Protein AF-A0A8S9TEP9-F1 (afdb_monomer)

Sequence (845 aa):
MTYCINPRCRNPYNPDGRLFCCTCGSELLLEGRYRVVEVLEKRPYTAVYEVLEKGRIKILKVLEQPQNKLVELFEKEAKVLQSINYPGIPKGYSYFLFKGKDSSSLYPCFVMEKIEGLNLQDYLKQRESRPIQEELAVEWLFKLANIVDIVHEKRLFHRDIKPSNIMLRSDGELVLIDFGAVREMTDTYSEALAKEEVTTISSQGYTAPEQCQGQAVPQSDFFALGRTFVYLLTGKEPYELPPDPKDRERKIWRNEIQISENLGNFIDNLMDPLPKKRPQNTKILLHQLVELQKSYGLQLEERGEINIGYRTTENLKNILSEPTCVQSTYYDNNGHDTASAEKPEAYRSLDVNLIDTLVNSHLKENGHERAYKAQKRIPIKKLLAGAAVFATVLVGGLVLSFVHRVDGCSKSTFSKFATDDNISCGEQIIITQSINEEKEEGVKAFAAGRYETAIGLLEKSWKKNSDPETLIYLNNARIFQQVPKSYTFAVVVPMTNNNDSINVSKEMLRGVAQAQDEFNKNPKTNYKIKILIATDNNNSYQAKKIAEALVKKQDVLGVVGHFTSDTTISAVGIYQQHKLPLISSTATSKDLSTVCRQSYCYFRRIAYSDRDIAQNLASYMLTNAKKRKAAVFFNETSNYSFSMRDTLERSFTAGGGTVVKEFDLSAPNFNPSQAISEVRATNADVIVLLPNNDGLISETVFRLIRANRLRYPIVGGDSLFMPNILEGVGNNAEGMVVGIPWHHLSSPNRQYTQATIKLWGEPVNWRTALSYDATRVFVAATEKLSFVSRENLEQTMAEPNFTVKGATGDISFLYNGDRKQLNIQQLVTVKAHPSTGQLQFVPLK

Nearest PDB structures (foldseek):
  2buj-assembly1_A  TM=7.684E-01  e=4.573E-14  Homo sapiens
  4u45-assembly2_A  TM=7.791E-01  e=3.634E-13  Homo sapiens
  5ax9-assembly3_C  TM=7.343E-01  e=3.373E-12  Homo sapiens
  4zk5-assembly1_A  TM=7.569E-01  e=6.968E-12  Homo sapiens
  2x7f-assembly2_B  TM=6.854E-01  e=8.326E-13  Homo sapiens

InterPro domains:
  IPR000719 Protein kinase domain [PF00069] (45-289)
  IPR000719 Protein kinase domain [PS50011] (34-290)
  IPR000719 Protein kinase domain [SM00220] (34-290)
  IPR008271 Serine/threonine-protein kinase, active site [PS00108] (156-168)
  IPR011009 Protein kinase-like domain superfamily [SSF56112] (31-290)
  IPR028081 Leucine-binding protein domain [PF13458] (488-815)
  IPR028082 Periplasmic binding protein-like I [SSF53822] (486-822)
  IPR061456 Serine/threonine-protein kinase B/F, N-terminal domain [NF045510] (3-28)

Solvent-accessible surface area (backbone atoms only — not comparable to full-atom values): 48060 Å² total; per-residue (Å²): 92,32,41,43,84,42,88,86,44,92,56,37,77,34,69,68,92,57,58,49,35,88,71,56,59,26,70,32,45,46,93,81,55,36,33,32,58,47,78,77,46,80,54,103,44,39,36,33,27,36,24,40,43,97,91,40,74,26,31,34,40,32,34,79,62,69,40,76,72,60,46,52,38,52,51,47,28,46,53,51,28,54,73,43,90,48,95,33,40,56,45,38,75,48,76,51,72,46,65,36,55,98,45,95,57,65,28,50,33,38,32,31,53,59,80,69,64,41,28,48,45,58,49,30,53,77,50,74,35,51,49,56,55,70,68,59,48,54,52,51,50,48,55,49,44,54,45,51,34,60,40,44,76,69,40,28,39,52,67,57,53,38,39,77,32,28,33,39,30,91,88,72,49,60,28,54,48,75,51,64,62,48,40,70,68,51,89,67,80,84,77,73,77,89,81,58,94,67,79,81,83,65,54,88,66,31,50,27,72,45,40,74,72,76,53,65,52,73,45,32,42,41,19,7,48,26,41,35,50,48,28,46,49,52,42,44,57,64,82,76,41,51,60,31,95,92,38,76,90,44,62,53,56,70,86,70,41,96,70,58,67,69,61,50,52,52,41,48,35,29,50,41,84,49,59,87,70,20,56,88,45,52,69,54,44,49,53,54,43,54,56,50,37,51,76,74,69,52,83,81,83,91,68,84,76,95,74,93,79,90,78,87,66,85,75,65,66,73,78,77,68,75,89,80,84,76,89,76,88,85,80,65,101,80,80,77,88,80,90,79,89,78,89,84,91,88,88,82,84,88,83,96,79,75,67,75,70,74,67,70,77,78,83,82,86,86,82,82,83,89,87,84,90,80,92,85,87,90,85,92,88,86,83,88,84,84,83,91,86,87,87,90,81,90,77,92,75,86,80,74,75,79,67,82,78,45,63,60,85,59,88,86,67,95,70,72,80,66,84,88,71,51,56,28,55,32,56,52,87,82,70,76,90,77,70,47,71,37,40,54,53,12,23,53,26,36,57,70,67,38,23,70,61,12,33,60,25,20,52,53,32,36,73,75,44,75,44,33,66,46,53,36,29,32,52,32,27,56,42,67,64,66,67,58,52,67,47,31,34,35,38,38,31,28,55,48,104,45,71,60,29,45,52,55,30,45,33,36,35,40,11,37,30,51,42,42,51,59,42,57,76,64,50,95,57,88,48,40,67,33,58,32,45,32,44,25,44,69,30,44,68,42,22,32,52,48,39,60,55,48,65,56,13,71,56,44,44,31,36,39,28,33,56,45,32,54,27,27,65,51,18,49,61,58,28,46,75,64,48,33,26,33,30,18,24,57,30,28,30,56,70,60,56,60,70,32,81,59,103,68,51,31,49,36,27,64,30,60,41,23,54,59,47,18,40,53,51,27,48,40,35,50,70,75,68,64,38,48,25,28,32,38,36,27,20,81,87,35,59,39,15,41,34,36,48,56,32,23,52,52,38,22,39,75,72,70,30,41,79,78,45,78,43,55,70,65,45,94,81,62,49,43,62,57,51,50,52,52,47,67,77,42,87,47,60,29,34,35,48,27,62,56,70,86,70,50,80,53,69,64,57,42,47,30,42,47,55,43,64,62,72,50,54,41,36,33,43,52,70,72,74,48,72,65,54,46,70,69,36,39,80,39,44,56,63,29,34,32,31,38,70,48,50,66,96,72,38,80,26,60,66,49,48,55,51,48,27,68,68,60,74,44,88,66,57,41,51,17,38,26,23,20,31,39,40,45,46,53,52,56,37,49,76,76,44,98,70,86,48,30,64,59,42,34,55,47,61,64,38,94,83,41,69,41,84,38,42,81,29,78,45,38,59,42,86,37,17,41,43,52,86,66,101,54,74,38,48,28,29,27,40,59,38,94,89,76,61,50,68,40,79,39,79,62,130

Secondary structure (DSSP, 8-state):
-EEP--TT-S--EE-TT-SB-TTT--BSEETTTEEEEEEEEE-SSEEEEEEEETTEEEEEEEESS--HHHHHHHHHHHHHHHH---TTSPPEEEEEEEE-TT-S-EEEEEEEE---SEEHHHHHHHTTT----HHHHHHHHHHHHHHHHHHHHTTEE-S---GGGEEE-TTS-EEE--GGG-EE--S-TTTS-SS--------TTTS-HHHHTT---HHHHHHHHHHHHHHHHHS--TTTSPBPSS-TTSB--GGGS---HHHHHHHHHHT-SSGGGS-SSHHHHHHHHHHHHHHTT------SSS-------TTSTTSS--------PPPPTT-------------------SSTTTSTTSSSS------------------------------------------SS-S---S---TTSSEESSSS---GGG--HHHHHHHHHHHTT-HHHHHHHHHHHHHH---HHHHHHHHHHHHHHH--EEEEEEEEE---SSHHHHHHHHHHHHHHHHHHHHHHHS-SSSEEEEEEEEE-TT-HHHHHHHHHHHHH-TTEEEEE--SSHHHHHHHHHHHHHTT--EEESS---GGGGGS--SS---EEESSPPHHHHHHHHHHHHHHTS---EEEEEE-TT-HHHHHHHHHHHHHHHHTT-EEEEEEETT-TT--HHHHHHHHHHTT-SEEEEE---SSS--HHHHHHHHHHTTSS-EEE-GGG--HHHHHHHGGGGTT-EEEES--GGG-S-HHHHHHHHHHHSS---HHHHHHHHHHHHHHHHHHT-SS--HHHHHHHHHSTT--EEETTEEE-B-TTSPBPP-S--EEEEEEE-TTT--EEEEE--

pLDDT: mean 80.58, std 23.29, range [22.25, 98.81]

Foldseek 3Di:
DFAAPQPPFPDGDDDPPDQAGPGQRFGQCPPVFWTFDAWDDDDPFKTWTWIDGPNDTWIKIKGNPDDPVLVVLVVVLLVLLCVDDDPQEKHWDDWDWGDGRVDPDTIIMTIIGDAPAAQQLVVCVVVVLDADDPLLLLVVLLLVLVVLQSQVVVQKAQQDQARRQWGQHPVRHIHGHDSSVMDGNDLPQPDPPPDDPDPLPDDPQLFAPCSSVVRDDNLRNLLSSLQRSLCRHQSDHRVRFPADPVGNNDGDSCVRHPDDPLSVVLSCQSNPNDSVSHQVGSVSNNVSSVVVCVVVVNDDDDDPDDDDDDDDDPPVVVVPDDDDDDDDDDDDPPDDDDDDDDDDDDDDDDDDPDPVVVVPPPPPDDDDDDDDDDDDDDDDDYDDDDDDDDDDDDDDDPPPPPPVQPALLDDPDPDDDPDPLQKDLLLDDLQPPLDDPLSVVLSPCVVVLVLVSNLVSLVVSCVVAVFLSSLLNNLSSVCSVVVFAEFEAEEEAADDPDPQSSVLRRLLSLLQSVLQVVCSVPPPDRYGYHYMYGYLNLDLSSLQSVLVSQLSNFRHQAYEDDAELSSCVSRQVSCVVSLRAYEYLHYAAPVLLVQQPDPFHSYAYLFHHLLVLLLVLLCCCCPVVVFAEEEEEFAPPGRQRVRNVVSNQVNNVVSRHHHFYYHHPNPPPDDLLVVLVVVVVTPGQAYEYRYGQSPADDVSVLSNLLSCVCVHAYEYEPSPVGPVSCVSNPPSQAFHKYKDQAALVQWPDVVVQVVSCVSNVHGRDSSSQSSNVSSQLQSQQVVVDPDRHSVSSRVSLQDPPDWGQGRRGIWHADSSNYTDDDPRMWMWGWDQDPPPRRIDTDTDD

Radius of gyration: 34.71 Å; Cα contacts (8 Å, |Δi|>4): 1465; chains: 1; bounding box: 96×93×81 Å

Structure (mmCIF, N/CA/C/O backbone):
data_AF-A0A8S9TEP9-F1
#
_entry.id   AF-A0A8S9TEP9-F1
#
loop_
_atom_site.group_PDB
_atom_site.id
_atom_site.type_symbol
_atom_site.label_atom_id
_atom_site.label_alt_id
_atom_site.label_comp_id
_atom_site.label_asym_id
_atom_site.label_entity_id
_atom_site.label_seq_id
_atom_site.pdbx_PDB_ins_code
_atom_site.Cartn_x
_atom_site.Cartn_y
_atom_site.Cartn_z
_atom_site.occupancy
_atom_site.B_iso_or_equiv
_atom_site.auth_seq_id
_atom_site.auth_comp_id
_atom_site.auth_asym_id
_atom_site.auth_atom_id
_atom_site.pdbx_PDB_model_num
ATOM 1 N N . MET A 1 1 ? -43.340 -41.742 -6.225 1.00 81.44 1 MET A N 1
ATOM 2 C CA . MET A 1 1 ? -42.637 -42.603 -5.245 1.00 81.44 1 MET A CA 1
ATOM 3 C C . MET A 1 1 ? -41.794 -41.711 -4.348 1.00 81.44 1 MET A C 1
ATOM 5 O O . MET A 1 1 ? -41.213 -40.758 -4.847 1.00 81.44 1 MET A O 1
ATOM 9 N N . THR A 1 2 ? -41.725 -41.996 -3.045 1.00 89.81 2 THR A N 1
ATOM 10 C CA . THR A 1 2 ? -40.946 -41.214 -2.068 1.00 89.81 2 THR A CA 1
ATOM 11 C C . THR A 1 2 ? -39.655 -41.951 -1.704 1.00 89.81 2 THR A C 1
ATOM 13 O O . THR A 1 2 ? -39.686 -43.152 -1.425 1.00 89.81 2 THR A O 1
ATOM 16 N N . TYR A 1 3 ? -38.523 -41.249 -1.678 1.00 93.75 3 TYR A N 1
ATOM 17 C CA . TYR A 1 3 ? -37.213 -41.821 -1.357 1.00 93.75 3 TYR A CA 1
ATOM 18 C C . TYR A 1 3 ? -36.825 -41.585 0.116 1.00 93.75 3 TYR A C 1
ATOM 20 O O . TYR A 1 3 ? -37.046 -40.516 0.681 1.00 93.75 3 TYR A O 1
ATOM 28 N N . CYS A 1 4 ? -36.232 -42.590 0.761 1.00 93.88 4 CYS A N 1
ATOM 29 C CA . CYS A 1 4 ? -35.730 -42.519 2.133 1.00 93.88 4 CYS A CA 1
ATOM 30 C C . CYS A 1 4 ? -34.251 -42.107 2.162 1.00 93.88 4 CYS A C 1
ATOM 32 O O . CYS A 1 4 ? -33.396 -42.876 1.728 1.00 93.88 4 CYS A O 1
ATOM 34 N N . ILE A 1 5 ? -33.937 -40.957 2.768 1.00 93.31 5 ILE A N 1
ATOM 35 C CA . ILE A 1 5 ? -32.562 -40.422 2.839 1.00 93.31 5 ILE A CA 1
ATOM 36 C C . ILE A 1 5 ? -31.664 -41.077 3.897 1.00 93.31 5 ILE A C 1
ATOM 38 O O . ILE A 1 5 ? -30.507 -40.699 4.023 1.00 93.31 5 ILE A O 1
ATOM 42 N N . ASN A 1 6 ? -32.163 -42.035 4.688 1.00 91.12 6 ASN A N 1
ATOM 43 C CA . ASN A 1 6 ? -31.319 -42.768 5.637 1.00 91.12 6 ASN A CA 1
ATOM 44 C C . ASN A 1 6 ? -30.283 -43.616 4.868 1.00 91.12 6 ASN A C 1
ATOM 46 O O . ASN A 1 6 ? -30.692 -44.600 4.242 1.00 91.12 6 ASN A O 1
ATOM 50 N N . PRO A 1 7 ? -28.966 -43.325 4.966 1.00 86.62 7 PRO A N 1
ATOM 51 C CA . PRO A 1 7 ? -27.940 -44.034 4.193 1.00 86.62 7 PRO A CA 1
ATOM 52 C C . PRO A 1 7 ? -27.839 -45.527 4.534 1.00 86.62 7 PRO A C 1
ATOM 54 O O . PRO A 1 7 ? -27.297 -46.311 3.762 1.00 86.62 7 PRO A O 1
ATOM 57 N N . ARG A 1 8 ? -28.375 -45.946 5.692 1.00 87.44 8 ARG A N 1
ATOM 58 C CA . ARG A 1 8 ? -28.410 -47.350 6.138 1.00 87.44 8 ARG A CA 1
ATOM 59 C C . ARG A 1 8 ? -29.654 -48.112 5.667 1.00 87.44 8 ARG A C 1
ATOM 61 O O . ARG A 1 8 ? -29.818 -49.286 6.002 1.00 87.44 8 ARG A O 1
ATOM 68 N N . CYS A 1 9 ? -30.559 -47.469 4.930 1.00 90.62 9 CYS A N 1
ATOM 69 C CA . CYS A 1 9 ? -31.763 -48.119 4.431 1.00 90.62 9 CYS A CA 1
ATOM 70 C C . CYS A 1 9 ? -31.434 -49.069 3.270 1.00 90.62 9 CYS A C 1
ATOM 72 O O . CYS A 1 9 ? -30.952 -48.639 2.228 1.00 90.62 9 CYS A O 1
ATOM 74 N N . ARG A 1 10 ? -31.747 -50.362 3.427 1.00 91.12 10 ARG A N 1
ATOM 75 C CA . ARG A 1 10 ? -31.489 -51.385 2.394 1.00 91.12 10 ARG A CA 1
ATOM 76 C C . ARG A 1 10 ? -32.390 -51.261 1.164 1.00 91.12 10 ARG A C 1
ATOM 78 O O . ARG A 1 10 ? -31.994 -51.677 0.085 1.00 91.12 10 ARG A O 1
ATOM 85 N N . ASN A 1 11 ? -33.595 -50.716 1.332 1.00 93.06 11 ASN A N 1
ATOM 86 C CA . ASN A 1 11 ? -34.523 -50.435 0.241 1.00 93.06 11 ASN A CA 1
ATOM 87 C C . ASN A 1 11 ? -35.190 -49.068 0.476 1.00 93.06 11 ASN A C 1
ATOM 89 O O . ASN A 1 11 ? -36.131 -48.983 1.276 1.00 93.06 11 ASN A O 1
ATOM 93 N N . PRO A 1 12 ? -34.680 -47.997 -0.158 1.00 92.25 12 PRO A N 1
ATOM 94 C CA . PRO A 1 12 ? -35.093 -46.630 0.132 1.00 92.25 12 PRO A CA 1
ATOM 95 C C . PRO A 1 12 ? -36.359 -46.179 -0.610 1.00 92.25 12 PRO A C 1
ATOM 97 O O . PRO A 1 12 ? -36.882 -45.114 -0.286 1.00 92.25 12 PRO A O 1
ATOM 100 N N . TYR A 1 13 ? -36.879 -46.950 -1.567 1.00 93.56 13 TYR A N 1
ATOM 101 C CA . TYR A 1 13 ? -38.055 -46.564 -2.350 1.00 93.56 13 TYR A CA 1
ATOM 102 C C . TYR A 1 13 ? -39.357 -46.921 -1.631 1.00 93.56 13 TYR A C 1
ATOM 104 O O . TYR A 1 13 ? -39.546 -48.047 -1.172 1.00 93.56 13 TYR A O 1
ATOM 112 N N . ASN A 1 14 ? -40.267 -45.951 -1.535 1.00 93.69 14 ASN A N 1
ATOM 113 C CA . ASN A 1 14 ? -41.541 -46.089 -0.837 1.00 93.69 14 ASN A CA 1
ATOM 114 C C . ASN A 1 14 ? -42.714 -45.604 -1.710 1.00 93.69 14 ASN A C 1
ATOM 116 O O . ASN A 1 14 ? -42.548 -44.670 -2.504 1.00 93.69 14 ASN A O 1
ATOM 120 N N . PRO A 1 15 ? -43.922 -46.177 -1.541 1.00 90.12 15 PRO A N 1
ATOM 121 C CA . PRO A 1 15 ? -45.144 -45.616 -2.112 1.00 90.12 15 PRO A CA 1
ATOM 122 C C . PRO A 1 15 ? -45.406 -44.184 -1.622 1.00 90.12 15 PRO A C 1
ATOM 124 O O . PRO A 1 15 ? -45.033 -43.823 -0.502 1.00 90.12 15 PRO A O 1
ATOM 127 N N . ASP A 1 16 ? -46.087 -43.382 -2.442 1.00 85.50 16 ASP A N 1
ATOM 128 C CA . ASP A 1 16 ? -46.422 -41.998 -2.094 1.00 85.50 16 ASP A CA 1
ATOM 129 C C . ASP A 1 16 ? -47.405 -41.906 -0.914 1.00 85.50 16 ASP A C 1
ATOM 131 O O . ASP A 1 16 ? -48.158 -42.833 -0.619 1.00 85.50 16 ASP A O 1
ATOM 135 N N . GLY A 1 17 ? -47.368 -40.783 -0.189 1.00 82.88 17 GLY A N 1
ATOM 136 C CA . GLY A 1 17 ? -48.266 -40.502 0.941 1.00 82.88 17 GLY A CA 1
ATOM 137 C C . GLY A 1 17 ? -47.852 -41.107 2.289 1.00 82.88 17 GLY A C 1
ATOM 138 O O . GLY A 1 17 ? -48.349 -40.674 3.329 1.00 82.88 17 GLY A O 1
ATOM 139 N N . ARG A 1 18 ? -46.890 -42.039 2.328 1.00 90.06 18 ARG A N 1
ATOM 140 C CA . ARG A 1 18 ? -46.357 -42.586 3.590 1.00 90.06 18 ARG A CA 1
ATOM 141 C C . ARG A 1 18 ? -45.581 -41.528 4.384 1.00 90.06 18 ARG A C 1
ATOM 143 O O . ARG A 1 18 ? -44.888 -40.692 3.808 1.00 90.06 18 ARG A O 1
ATOM 150 N N . LEU A 1 19 ? -45.693 -41.569 5.714 1.00 90.69 19 LEU A N 1
ATOM 151 C CA . LEU A 1 19 ? -44.935 -40.694 6.625 1.00 90.69 19 LEU A CA 1
ATOM 152 C C . LEU A 1 19 ? -43.627 -41.331 7.114 1.00 90.69 19 LEU A C 1
ATOM 154 O O . LEU A 1 19 ? -42.685 -40.616 7.435 1.00 90.69 19 LEU A O 1
ATOM 158 N N . PHE A 1 20 ? -43.544 -42.662 7.107 1.00 94.19 20 PHE A N 1
ATOM 159 C CA . PHE A 1 20 ? -42.381 -43.421 7.563 1.00 94.19 20 PHE A CA 1
ATOM 160 C C . PHE A 1 20 ? -41.982 -44.475 6.528 1.00 94.19 20 PHE A C 1
ATOM 162 O O . PHE A 1 20 ? -42.840 -45.042 5.848 1.00 94.19 20 PHE A O 1
ATOM 169 N N . CYS A 1 21 ? -40.680 -44.733 6.423 1.00 94.81 21 CYS A N 1
ATOM 170 C CA . CYS A 1 21 ? -40.093 -45.708 5.512 1.00 94.81 21 CYS A CA 1
ATOM 171 C C . CYS A 1 21 ? -40.557 -47.129 5.858 1.00 94.81 21 CYS A C 1
ATOM 173 O O . CYS A 1 21 ? -40.452 -47.551 7.009 1.00 94.81 21 CYS A O 1
ATOM 175 N N . CYS A 1 22 ? -41.009 -47.892 4.863 1.00 93.06 22 CYS A N 1
ATOM 176 C CA . CYS A 1 22 ? -41.494 -49.263 5.049 1.00 93.06 22 CYS A CA 1
ATOM 177 C C . CYS A 1 22 ? -40.371 -50.231 5.453 1.00 93.06 22 CYS A C 1
ATOM 179 O O . CYS A 1 22 ? -40.635 -51.249 6.083 1.00 93.06 22 CYS A O 1
ATOM 181 N N . THR A 1 23 ? -39.124 -49.902 5.107 1.00 93.44 23 THR A N 1
ATOM 182 C CA . THR A 1 23 ? -37.961 -50.771 5.324 1.00 93.44 23 THR A CA 1
ATOM 183 C C . THR A 1 23 ? -37.267 -50.487 6.652 1.00 93.44 23 THR A C 1
ATOM 185 O O . THR A 1 23 ? -37.020 -51.398 7.433 1.00 93.44 23 THR A O 1
ATOM 188 N N . CYS A 1 24 ? -36.926 -49.222 6.915 1.00 93.12 24 CYS A N 1
ATOM 189 C CA . CYS A 1 24 ? -36.139 -48.839 8.091 1.00 93.12 24 CYS A CA 1
ATOM 190 C C . CYS A 1 24 ? -36.913 -47.972 9.088 1.00 93.12 24 CYS A C 1
ATOM 192 O O . CYS A 1 24 ? -36.344 -47.563 10.088 1.00 93.12 24 CYS A O 1
ATOM 194 N N . GLY A 1 25 ? -38.175 -47.620 8.814 1.00 93.00 25 GLY A N 1
ATOM 195 C CA . GLY A 1 25 ? -39.025 -46.812 9.697 1.00 93.00 25 GLY A CA 1
ATOM 196 C C . GLY A 1 25 ? -38.568 -45.369 9.940 1.00 93.00 25 GLY A C 1
ATOM 197 O O . GLY A 1 25 ? -39.094 -44.728 10.843 1.00 93.00 25 GLY A O 1
ATOM 198 N N . SER A 1 26 ? -37.594 -44.855 9.183 1.00 94.00 26 SER A N 1
ATOM 199 C CA . SER A 1 26 ? -37.184 -43.443 9.257 1.00 94.00 26 SER A CA 1
ATOM 200 C C . SER A 1 26 ? -38.259 -42.521 8.677 1.00 94.00 26 SER A C 1
ATOM 202 O O . SER A 1 26 ? -39.005 -42.936 7.790 1.00 94.00 26 SER A O 1
ATOM 204 N N . GLU A 1 27 ? -38.347 -41.287 9.171 1.00 93.19 27 GLU A N 1
ATOM 205 C CA . GLU A 1 27 ? -39.312 -40.297 8.683 1.00 93.19 27 GLU A CA 1
ATOM 206 C C . GLU A 1 27 ? -39.052 -39.945 7.208 1.00 93.19 27 GLU A C 1
ATOM 208 O O . GLU A 1 27 ? -37.909 -39.749 6.796 1.00 93.19 27 GLU A O 1
ATOM 213 N N . LEU A 1 28 ? -40.121 -39.907 6.407 1.00 93.56 28 LEU A N 1
ATOM 214 C CA . LEU A 1 28 ? -40.086 -39.570 4.977 1.00 93.56 28 LEU A CA 1
ATOM 215 C C . LEU A 1 28 ? -40.530 -38.128 4.694 1.00 93.56 28 LEU A C 1
ATOM 217 O O . LEU A 1 28 ? -40.270 -37.611 3.608 1.00 93.56 28 LEU A O 1
ATOM 221 N N . LEU A 1 29 ? -41.235 -37.499 5.641 1.00 93.50 29 LEU A N 1
ATOM 222 C CA . LEU A 1 29 ? -41.645 -36.098 5.576 1.00 93.50 29 LEU A CA 1
ATOM 223 C C . LEU A 1 29 ? -40.697 -35.263 6.443 1.00 93.50 29 LEU A C 1
ATOM 225 O O . LEU A 1 29 ? -40.949 -35.029 7.619 1.00 93.50 29 LEU A O 1
ATOM 229 N N . LEU A 1 30 ? -39.588 -34.830 5.857 1.00 93.50 30 LEU A N 1
ATOM 230 C CA . LEU A 1 30 ? -38.510 -34.161 6.582 1.00 93.50 30 LEU A CA 1
ATOM 231 C C . LEU A 1 30 ? -38.962 -32.777 7.063 1.00 93.50 30 LEU A C 1
ATOM 233 O O . LEU A 1 30 ? -39.536 -32.008 6.282 1.00 93.50 30 LEU A O 1
ATOM 237 N N . GLU A 1 31 ? -38.707 -32.459 8.337 1.00 92.38 31 GLU A N 1
ATOM 238 C CA . GLU A 1 31 ? -39.133 -31.206 8.991 1.00 92.38 31 GLU A CA 1
ATOM 239 C C . GLU A 1 31 ? -40.644 -30.930 8.856 1.00 92.38 31 GLU A C 1
ATOM 241 O O . GLU A 1 31 ? -41.072 -29.775 8.821 1.00 92.38 31 GLU A O 1
ATOM 246 N N . GLY A 1 32 ? -41.464 -31.976 8.679 1.00 91.00 32 GLY A N 1
ATOM 247 C CA . GLY A 1 32 ? -42.897 -31.840 8.408 1.00 91.00 32 GLY A CA 1
ATOM 248 C C . GLY A 1 32 ? -43.237 -31.179 7.061 1.00 91.00 32 GLY A C 1
ATOM 249 O O . GLY A 1 32 ? -44.394 -30.818 6.838 1.00 91.00 32 GLY A O 1
ATOM 250 N N . ARG A 1 33 ? -42.258 -30.980 6.163 1.00 93.31 33 ARG A N 1
ATOM 251 C CA . ARG A 1 33 ? -42.398 -30.118 4.971 1.00 93.31 33 ARG A CA 1
ATOM 252 C C . ARG A 1 33 ? -41.884 -30.716 3.667 1.00 93.31 33 ARG A C 1
ATOM 254 O O . ARG A 1 33 ? -42.534 -30.530 2.640 1.00 93.31 33 ARG A O 1
ATOM 261 N N . TYR A 1 34 ? -40.738 -31.394 3.685 1.00 95.31 34 TYR A N 1
ATOM 262 C CA . TYR A 1 34 ? -40.040 -31.815 2.468 1.00 95.31 34 TYR A CA 1
ATOM 263 C C . TYR A 1 34 ? -40.212 -33.311 2.214 1.00 95.31 34 TYR A C 1
ATOM 265 O O . TYR A 1 34 ? -39.990 -34.126 3.110 1.00 95.31 34 TYR A O 1
ATOM 273 N N . ARG A 1 35 ? -40.567 -33.685 0.981 1.00 94.75 35 ARG A N 1
ATOM 274 C CA . ARG A 1 35 ? -40.595 -35.086 0.533 1.00 94.75 35 ARG A CA 1
ATOM 275 C C . ARG A 1 35 ? -39.574 -35.305 -0.563 1.00 94.75 35 ARG A C 1
ATOM 277 O O . ARG A 1 35 ? -39.611 -34.597 -1.561 1.00 94.75 35 ARG A O 1
ATOM 284 N N . VAL A 1 36 ? -38.701 -36.290 -0.396 1.00 94.94 36 VAL A N 1
ATOM 285 C CA . VAL A 1 36 ? -37.695 -36.610 -1.412 1.00 94.94 36 VAL A CA 1
ATOM 286 C C . VAL A 1 36 ? -38.326 -37.407 -2.542 1.00 94.94 36 VAL A C 1
ATOM 288 O O . VAL A 1 36 ? -38.948 -38.441 -2.289 1.00 94.94 36 VAL A O 1
ATOM 291 N N . VAL A 1 37 ? -38.171 -36.917 -3.769 1.00 93.19 37 VAL A N 1
ATOM 292 C CA . VAL A 1 37 ? -38.772 -37.514 -4.969 1.00 93.19 37 VAL A CA 1
ATOM 293 C C . VAL A 1 37 ? -37.737 -38.202 -5.851 1.00 93.19 37 VAL A C 1
ATOM 295 O O . VAL A 1 37 ? -38.034 -39.250 -6.415 1.00 93.19 37 VAL A O 1
ATOM 298 N N . GLU A 1 38 ? -36.511 -37.677 -5.901 1.00 90.75 38 GLU A N 1
ATOM 299 C CA . GLU A 1 38 ? -35.458 -38.188 -6.776 1.00 90.75 38 GLU A CA 1
ATOM 300 C C . GLU A 1 38 ? -34.066 -38.004 -6.161 1.00 90.75 38 GLU A C 1
ATOM 302 O O . GLU A 1 38 ? -33.826 -37.087 -5.372 1.00 90.75 38 GLU A O 1
ATOM 307 N N . VAL A 1 39 ? -33.145 -38.900 -6.516 1.00 92.31 39 VAL A N 1
ATOM 308 C CA . VAL A 1 39 ? -31.717 -38.783 -6.207 1.00 92.31 39 VAL A CA 1
ATOM 309 C C . VAL A 1 39 ? -31.026 -38.229 -7.445 1.00 92.31 39 VAL A C 1
ATOM 311 O O . VAL A 1 39 ? -31.018 -38.898 -8.471 1.00 92.31 39 VAL A O 1
ATOM 314 N N . LEU A 1 40 ? -30.432 -37.042 -7.342 1.00 87.69 40 LEU A N 1
ATOM 315 C CA . LEU A 1 40 ? -29.719 -36.422 -8.459 1.00 87.69 40 LEU A CA 1
ATOM 316 C C . LEU A 1 40 ? -28.263 -36.870 -8.515 1.00 87.69 40 LEU A C 1
ATOM 318 O O . LEU A 1 40 ? -27.742 -37.192 -9.577 1.00 87.69 40 LEU A O 1
ATOM 322 N N . GLU A 1 41 ? -27.595 -36.890 -7.361 1.00 83.88 41 GLU A N 1
ATOM 323 C CA . GLU A 1 41 ? -26.168 -37.184 -7.301 1.00 83.88 41 GLU A CA 1
ATOM 324 C C . GLU A 1 41 ? -25.776 -37.821 -5.963 1.00 83.88 41 GLU A C 1
ATOM 326 O O . GLU A 1 41 ? -26.289 -37.453 -4.905 1.00 83.88 41 GLU A O 1
ATOM 331 N N . LYS A 1 42 ? -24.819 -38.756 -5.992 1.00 79.62 42 LYS A N 1
ATOM 332 C CA . LYS A 1 42 ? -24.148 -39.284 -4.797 1.00 79.62 42 LYS A CA 1
ATOM 333 C C . LYS A 1 42 ? -22.636 -39.143 -4.941 1.00 79.62 42 LYS A C 1
ATOM 335 O O . LYS A 1 42 ? -22.035 -39.757 -5.818 1.00 79.62 42 LYS A O 1
ATOM 340 N N . ARG A 1 43 ? -22.025 -38.357 -4.055 1.00 74.00 43 ARG A N 1
ATOM 341 C CA . ARG A 1 43 ? -20.574 -38.145 -3.941 1.00 74.00 43 ARG A CA 1
ATOM 342 C C . ARG A 1 43 ? -20.034 -38.835 -2.674 1.00 74.00 43 ARG A C 1
ATOM 344 O O . ARG A 1 43 ? -20.831 -39.172 -1.801 1.00 74.00 43 ARG A O 1
ATOM 351 N N . PRO A 1 44 ? -18.703 -39.007 -2.511 1.00 64.25 44 PRO A N 1
ATOM 352 C CA . PRO A 1 44 ? -18.095 -39.748 -1.391 1.00 64.25 44 PRO A CA 1
ATOM 353 C C . PRO A 1 44 ? -18.506 -39.327 0.035 1.00 64.25 44 PRO A C 1
ATOM 355 O O . PRO A 1 44 ? -18.335 -40.115 0.962 1.00 64.25 44 PRO A O 1
ATOM 358 N N . TYR A 1 45 ? -19.083 -38.132 0.217 1.00 80.12 45 TYR A N 1
ATOM 359 C CA . TYR A 1 45 ? -19.569 -37.639 1.515 1.00 80.12 45 TYR A CA 1
ATOM 360 C C . TYR A 1 45 ? -20.968 -37.014 1.472 1.00 80.12 45 TYR A C 1
ATOM 362 O O . TYR A 1 45 ? -21.625 -36.926 2.510 1.00 80.12 45 TYR A O 1
ATOM 370 N N . THR A 1 46 ? -21.419 -36.581 0.295 1.00 83.69 46 THR A N 1
ATOM 371 C CA . THR A 1 46 ? -22.617 -35.754 0.131 1.00 83.69 46 THR A CA 1
ATOM 372 C C . THR A 1 46 ? -23.527 -36.373 -0.915 1.00 83.69 46 THR A C 1
ATOM 374 O O . THR A 1 46 ? -23.070 -36.731 -1.999 1.00 83.69 46 THR A O 1
ATOM 377 N N . ALA A 1 47 ? -24.817 -36.448 -0.619 1.00 89.56 47 ALA A N 1
ATOM 378 C CA . ALA A 1 47 ? -25.847 -36.811 -1.580 1.00 89.56 47 ALA A CA 1
ATOM 379 C C . ALA A 1 47 ? -26.752 -35.608 -1.867 1.00 89.56 47 ALA A C 1
ATOM 381 O O . ALA A 1 47 ? -27.024 -34.795 -0.981 1.00 89.56 47 ALA A O 1
ATOM 382 N N . VAL A 1 48 ? -27.197 -35.488 -3.113 1.00 91.38 48 VAL A N 1
ATOM 383 C CA . VAL A 1 48 ? -28.040 -34.398 -3.604 1.00 91.38 48 VAL A CA 1
ATOM 384 C C . VAL A 1 48 ? -29.339 -34.989 -4.127 1.00 91.38 48 VAL A C 1
ATOM 386 O O . VAL A 1 48 ? -29.337 -35.929 -4.922 1.00 91.38 48 VAL A O 1
ATOM 389 N N . TYR A 1 49 ? -30.450 -34.432 -3.670 1.00 94.75 49 TYR A N 1
ATOM 390 C CA . TYR A 1 49 ? -31.787 -34.940 -3.916 1.00 94.75 49 TYR A CA 1
ATOM 391 C C . TYR A 1 49 ? -32.713 -33.838 -4.424 1.00 94.75 49 TYR A C 1
ATOM 393 O O . TYR A 1 49 ? -32.584 -32.683 -4.014 1.00 94.75 49 TYR A O 1
ATOM 401 N N . GLU A 1 50 ? -33.709 -34.208 -5.225 1.00 95.81 50 GLU A N 1
ATOM 402 C CA . GLU A 1 50 ? -34.879 -33.360 -5.437 1.00 95.81 50 GLU A CA 1
ATOM 403 C C . GLU A 1 50 ? -35.904 -33.583 -4.335 1.00 95.81 50 GLU A C 1
ATOM 405 O O . GLU A 1 50 ? -36.227 -34.718 -3.961 1.00 95.81 50 GLU A O 1
ATOM 410 N N . VAL A 1 51 ? -36.457 -32.482 -3.834 1.00 95.94 51 VAL A N 1
ATOM 411 C CA . VAL A 1 51 ? -37.502 -32.506 -2.816 1.00 95.94 51 VAL A CA 1
ATOM 412 C C . VAL A 1 51 ? -38.693 -31.659 -3.217 1.00 95.94 51 VAL A C 1
ATOM 414 O O . VAL A 1 51 ? -38.550 -30.561 -3.748 1.00 95.94 51 VAL A O 1
ATOM 417 N N . LEU A 1 52 ? -39.884 -32.160 -2.909 1.00 94.44 52 LEU A N 1
ATOM 418 C CA . LEU A 1 52 ? -41.148 -31.480 -3.122 1.00 94.44 52 LEU A CA 1
ATOM 419 C C . LEU A 1 52 ? -41.587 -30.777 -1.830 1.00 94.44 52 LEU A C 1
ATOM 421 O O . LEU A 1 52 ? -41.753 -31.421 -0.791 1.00 94.44 52 LEU A O 1
ATOM 425 N N . GLU A 1 53 ? -41.825 -29.468 -1.906 1.00 94.75 53 GLU A N 1
ATOM 426 C CA . GLU A 1 53 ? -42.491 -28.672 -0.867 1.00 94.75 53 GLU A CA 1
ATOM 427 C C . GLU A 1 53 ? -43.682 -27.938 -1.497 1.00 94.75 53 GLU A C 1
ATOM 429 O O . GLU A 1 53 ? -43.502 -27.080 -2.360 1.00 94.75 53 GLU A O 1
ATOM 434 N N . LYS A 1 54 ? -44.912 -28.260 -1.070 1.00 90.94 54 LYS A N 1
ATOM 435 C CA . LYS A 1 54 ? -46.152 -27.599 -1.539 1.00 90.94 54 LYS A CA 1
ATOM 436 C C . LYS A 1 54 ? -46.249 -27.477 -3.075 1.00 90.94 54 LYS A C 1
ATOM 438 O O . LYS A 1 54 ? -46.623 -26.431 -3.597 1.00 90.94 54 LYS A O 1
ATOM 443 N N . GLY A 1 55 ? -45.884 -28.539 -3.796 1.00 89.88 55 GLY A N 1
ATOM 444 C CA . GLY A 1 55 ? -45.938 -28.580 -5.263 1.00 89.88 55 GLY A CA 1
ATOM 445 C C . GLY A 1 55 ? -44.740 -27.948 -5.982 1.00 89.88 55 GLY A C 1
ATOM 446 O O . GLY A 1 55 ? -44.722 -27.942 -7.206 1.00 89.88 55 GLY A O 1
ATOM 447 N N . ARG A 1 56 ? -43.739 -27.427 -5.260 1.00 93.62 56 ARG A N 1
ATOM 448 C CA . ARG A 1 56 ? -42.515 -26.859 -5.843 1.00 93.62 56 ARG A CA 1
ATOM 449 C C . ARG A 1 56 ? -41.323 -27.774 -5.596 1.00 93.62 56 ARG A C 1
ATOM 451 O O . ARG A 1 56 ? -41.133 -28.231 -4.467 1.00 93.62 56 ARG A O 1
ATOM 458 N N . ILE A 1 57 ? -40.531 -28.007 -6.639 1.00 95.88 57 ILE A N 1
ATOM 459 C CA . ILE A 1 57 ? -39.280 -28.763 -6.553 1.00 95.88 57 ILE A CA 1
ATOM 460 C C . ILE A 1 57 ? -38.167 -27.864 -6.008 1.00 95.88 57 ILE A C 1
ATOM 462 O O . ILE A 1 57 ? -38.085 -26.676 -6.323 1.00 95.88 57 ILE A O 1
ATOM 466 N N . LYS A 1 58 ? -37.325 -28.441 -5.156 1.00 96.31 58 LYS A N 1
ATOM 467 C CA . LYS A 1 58 ? -36.140 -27.836 -4.546 1.00 96.31 58 LYS A CA 1
ATOM 468 C C . LYS A 1 58 ? -35.009 -28.854 -4.497 1.00 96.31 58 LYS A C 1
ATOM 470 O O . LYS A 1 58 ? -35.244 -30.046 -4.676 1.00 96.31 58 LYS A O 1
ATOM 475 N N . ILE A 1 59 ? -33.807 -28.390 -4.177 1.00 96.19 59 ILE A N 1
ATOM 476 C CA . ILE A 1 59 ? -32.644 -29.251 -3.964 1.00 96.19 59 ILE A CA 1
ATOM 477 C C . ILE A 1 59 ? -32.414 -29.446 -2.472 1.00 96.19 59 ILE A C 1
ATOM 479 O O . ILE A 1 59 ? -32.416 -28.481 -1.711 1.00 96.19 59 ILE A O 1
ATOM 483 N N . LEU A 1 60 ? -32.183 -30.688 -2.059 1.00 96.31 60 LEU A N 1
ATOM 484 C CA . LEU A 1 60 ? -31.708 -31.060 -0.731 1.00 96.31 60 LEU A CA 1
ATOM 485 C C . LEU A 1 60 ? -30.312 -31.672 -0.861 1.00 96.31 60 LEU A C 1
ATOM 487 O O . LEU A 1 60 ? -30.160 -32.750 -1.430 1.00 96.31 60 LEU A O 1
ATOM 491 N N . LYS A 1 61 ? -29.303 -31.019 -0.284 1.00 94.31 61 LYS A N 1
ATOM 492 C CA . LYS A 1 61 ? -27.997 -31.634 -0.024 1.00 94.31 61 LYS A CA 1
ATOM 493 C C . LYS A 1 61 ? -28.024 -32.310 1.351 1.00 94.31 61 LYS A C 1
ATOM 495 O O . LYS A 1 61 ? -28.549 -31.738 2.307 1.00 94.31 61 LYS A O 1
ATOM 500 N N . VAL A 1 62 ? -27.434 -33.497 1.463 1.00 93.56 62 VAL A N 1
ATOM 501 C CA . VAL A 1 62 ? -27.283 -34.258 2.714 1.00 93.56 62 VAL A CA 1
ATOM 502 C C . VAL A 1 62 ? -25.831 -34.683 2.874 1.00 93.56 62 VAL A C 1
ATOM 504 O O . VAL A 1 62 ? -25.280 -35.319 1.978 1.00 93.56 62 VAL A O 1
ATOM 507 N N . LEU A 1 63 ? -25.223 -34.379 4.020 1.00 91.12 63 LEU A N 1
ATOM 508 C CA . LEU A 1 63 ? -23.897 -34.878 4.384 1.00 91.12 63 LEU A CA 1
ATOM 509 C C . LEU A 1 63 ? -24.040 -36.254 5.059 1.00 91.12 63 LEU A C 1
ATOM 511 O O . LEU A 1 63 ? -24.375 -36.354 6.240 1.00 91.12 63 LEU A O 1
ATOM 515 N N . GLU A 1 64 ? -23.812 -37.325 4.298 1.00 86.75 64 GLU A N 1
ATOM 516 C CA . GLU A 1 64 ? -24.036 -38.716 4.728 1.00 86.75 64 GLU A CA 1
ATOM 517 C C . GLU A 1 64 ? -22.931 -39.241 5.660 1.00 86.75 64 GLU A C 1
ATOM 519 O O . GLU A 1 64 ? -23.156 -40.175 6.431 1.00 86.75 64 GLU A O 1
ATOM 524 N N . GLN A 1 65 ? -21.746 -38.627 5.624 1.00 83.38 65 GLN A N 1
ATOM 525 C CA . GLN A 1 65 ? -20.605 -38.962 6.482 1.00 83.38 65 GLN A CA 1
ATOM 526 C C . GLN A 1 65 ? -20.117 -37.714 7.235 1.00 83.38 65 GLN A C 1
ATOM 528 O O . GLN A 1 65 ? -19.105 -37.116 6.861 1.00 83.38 65 GLN A O 1
ATOM 533 N N . PRO A 1 66 ? -20.845 -37.282 8.280 1.00 80.62 66 PRO A N 1
ATOM 534 C CA . PRO A 1 66 ? -20.522 -36.068 9.017 1.00 80.62 66 PRO A CA 1
ATOM 535 C C . PRO A 1 66 ? -19.207 -36.234 9.789 1.00 80.62 66 PRO A C 1
ATOM 537 O O . PRO A 1 66 ? -19.119 -36.987 10.757 1.00 80.62 66 PRO A O 1
ATOM 540 N N . GLN A 1 67 ? -18.184 -35.502 9.357 1.00 80.38 67 GLN A N 1
ATOM 541 C CA . GLN A 1 67 ? -16.916 -35.310 10.063 1.00 80.38 67 GLN A CA 1
ATOM 542 C C . GLN A 1 67 ? -16.814 -33.833 10.448 1.00 80.38 67 GLN A C 1
ATOM 544 O O . GLN A 1 67 ? -17.250 -32.998 9.660 1.00 80.38 67 GLN A O 1
ATOM 549 N N . ASN A 1 68 ? -16.222 -33.491 11.597 1.00 76.81 68 ASN A N 1
ATOM 550 C CA . ASN A 1 68 ? -16.236 -32.116 12.134 1.00 76.81 68 ASN A CA 1
ATOM 551 C C . ASN A 1 68 ? -15.916 -31.040 11.073 1.00 76.81 68 ASN A C 1
ATOM 553 O O . ASN A 1 68 ? -16.714 -30.132 10.867 1.00 76.81 68 ASN A O 1
ATOM 557 N N . LYS A 1 69 ? -14.825 -31.208 10.309 1.00 74.62 69 LYS A N 1
ATOM 558 C CA . LYS A 1 69 ? -14.415 -30.270 9.243 1.00 74.62 69 LYS A CA 1
ATOM 559 C C . LYS A 1 69 ? -15.427 -30.186 8.085 1.00 74.62 69 LYS A C 1
ATOM 561 O O . LYS A 1 69 ? -15.672 -29.108 7.555 1.00 74.62 69 LYS A O 1
ATOM 566 N N . LEU A 1 70 ? -16.019 -31.313 7.681 1.00 76.44 70 LEU A N 1
ATOM 567 C CA . LEU A 1 70 ? -17.017 -31.359 6.602 1.00 76.44 70 LEU A CA 1
ATOM 568 C C . LEU A 1 70 ? -18.348 -30.742 7.041 1.00 76.44 70 LEU A C 1
ATOM 570 O O . LEU A 1 70 ? -18.993 -30.070 6.244 1.00 76.44 70 LEU A O 1
ATOM 574 N N . VAL A 1 71 ? -18.735 -30.931 8.305 1.00 85.12 71 VAL A N 1
ATOM 575 C CA . VAL A 1 71 ? -19.918 -30.290 8.892 1.00 85.12 71 VAL A CA 1
ATOM 576 C C . VAL A 1 71 ? -19.735 -28.773 8.909 1.00 85.12 71 VAL A C 1
ATOM 578 O O . VAL A 1 71 ? -20.627 -28.060 8.465 1.00 85.12 71 VAL A O 1
ATOM 581 N N . GLU A 1 72 ? -18.568 -28.276 9.332 1.00 82.44 72 GLU A N 1
ATOM 582 C CA . GLU A 1 72 ? -18.256 -26.839 9.326 1.00 82.44 72 GLU A CA 1
ATOM 583 C C . GLU A 1 72 ? -18.363 -26.218 7.924 1.00 82.44 72 GLU A C 1
ATOM 585 O O . GLU A 1 72 ? -18.987 -25.168 7.761 1.00 82.44 72 GLU A O 1
ATOM 590 N N . LEU A 1 73 ? -17.792 -26.869 6.901 1.00 78.62 73 LEU A N 1
ATOM 591 C CA . LEU A 1 73 ? -17.875 -26.402 5.511 1.00 78.62 73 LEU A CA 1
ATOM 592 C C . LEU A 1 73 ? -19.316 -26.419 4.987 1.00 78.62 73 LEU A C 1
ATOM 594 O O . LEU A 1 73 ? -19.756 -25.467 4.344 1.00 78.62 73 LEU A O 1
ATOM 598 N N . PHE A 1 74 ? -20.066 -27.471 5.307 1.00 86.69 74 PHE A N 1
ATOM 599 C CA . PHE A 1 74 ? -21.453 -27.634 4.887 1.00 86.69 74 PHE A CA 1
ATOM 600 C C . PHE A 1 74 ? -22.386 -26.604 5.555 1.00 86.69 74 PHE A C 1
ATOM 602 O O . PHE A 1 74 ? -23.238 -26.002 4.901 1.00 86.69 74 PHE A O 1
ATOM 609 N N . GLU A 1 75 ? -22.185 -26.320 6.845 1.00 89.38 75 GLU A N 1
ATOM 610 C CA . GLU A 1 75 ? -22.876 -25.236 7.553 1.00 89.38 75 GLU A CA 1
ATOM 611 C C . GLU A 1 75 ? -22.529 -23.862 6.998 1.00 89.38 75 GLU A C 1
ATOM 613 O O . GLU A 1 75 ? -23.388 -22.980 6.927 1.00 89.38 75 GLU A O 1
ATOM 618 N N . LYS A 1 76 ? -21.264 -23.664 6.625 1.00 87.00 76 LYS A N 1
ATOM 619 C CA . LYS A 1 76 ? -20.808 -22.414 6.032 1.00 87.00 76 LYS A CA 1
ATOM 620 C C . LYS A 1 76 ? -21.492 -22.165 4.692 1.00 87.00 76 LYS A C 1
ATOM 622 O O . LYS A 1 76 ? -22.030 -21.077 4.508 1.00 87.00 76 LYS A O 1
ATOM 627 N N . GLU A 1 77 ? -21.542 -23.161 3.808 1.00 89.75 77 GLU A N 1
ATOM 628 C CA . GLU A 1 77 ? -22.280 -23.074 2.541 1.00 89.75 77 GLU A CA 1
ATOM 629 C C . GLU A 1 77 ? -23.744 -22.666 2.780 1.00 89.75 77 GLU A C 1
ATOM 631 O O . GLU A 1 77 ? -24.232 -21.700 2.184 1.00 89.75 77 GLU A O 1
ATOM 636 N N . ALA A 1 78 ? -24.422 -23.344 3.713 1.00 92.56 78 ALA A N 1
ATOM 637 C CA . ALA A 1 78 ? -25.811 -23.055 4.052 1.00 92.56 78 ALA A CA 1
ATOM 638 C C . ALA A 1 78 ? -26.011 -21.611 4.541 1.00 92.56 78 ALA A C 1
ATOM 640 O O . ALA A 1 78 ? -26.906 -20.910 4.062 1.00 92.56 78 ALA A O 1
ATOM 641 N N . LYS A 1 79 ? -25.151 -21.140 5.455 1.00 91.12 79 LYS A N 1
ATOM 642 C CA . LYS A 1 79 ? -25.185 -19.766 5.984 1.00 91.12 79 LYS A CA 1
ATOM 643 C C . LYS A 1 79 ? -24.967 -18.728 4.886 1.00 91.12 79 LYS A C 1
ATOM 645 O O . LYS A 1 79 ? -25.682 -17.727 4.849 1.00 91.12 79 LYS A O 1
ATOM 650 N N 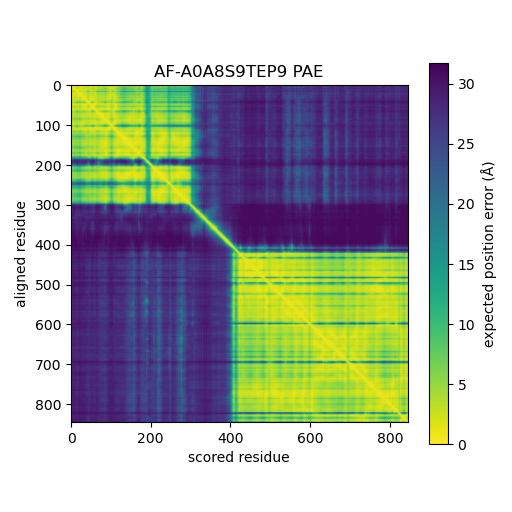. VAL A 1 80 ? -24.017 -18.967 3.980 1.00 89.56 80 VAL A N 1
ATOM 651 C CA . VAL A 1 80 ? -23.732 -18.057 2.863 1.00 89.56 80 VAL A CA 1
ATOM 652 C C . VAL A 1 80 ? -24.961 -17.914 1.968 1.00 89.56 80 VAL A C 1
ATOM 654 O O . VAL A 1 80 ? -25.445 -16.796 1.785 1.00 89.56 80 VAL A O 1
ATOM 657 N N . LEU A 1 81 ? -25.530 -19.026 1.498 1.00 93.62 81 LEU A N 1
ATOM 658 C CA . LEU A 1 81 ? -26.681 -19.015 0.587 1.00 93.62 81 LEU A CA 1
ATOM 659 C C . LEU A 1 81 ? -27.985 -18.535 1.245 1.00 93.62 81 LEU A C 1
ATOM 661 O O . LEU A 1 81 ? -28.877 -18.042 0.561 1.00 93.62 81 LEU A O 1
ATOM 665 N N . GLN A 1 82 ? -28.115 -18.634 2.570 1.00 93.69 82 GLN A N 1
ATOM 666 C CA . GLN A 1 82 ? -29.225 -18.013 3.304 1.00 93.69 82 GLN A CA 1
ATOM 667 C C . GLN A 1 82 ? -29.058 -16.493 3.471 1.00 93.69 82 GLN A C 1
ATOM 669 O O . GLN A 1 82 ? -30.048 -15.783 3.641 1.00 93.69 82 GLN A O 1
ATOM 674 N N . SER A 1 83 ? -27.822 -15.983 3.433 1.00 89.56 83 SER A N 1
ATOM 675 C CA . SER A 1 83 ? -27.507 -14.563 3.656 1.00 89.56 83 SER A CA 1
ATOM 676 C C . SER A 1 83 ? -27.517 -13.699 2.387 1.00 89.56 83 SER A C 1
ATOM 678 O O . SER A 1 83 ? -27.462 -12.467 2.478 1.00 89.56 83 SER A O 1
ATOM 680 N N . ILE A 1 84 ? -27.570 -14.328 1.209 1.00 89.50 84 ILE A N 1
ATOM 681 C CA . ILE A 1 84 ? -27.508 -13.666 -0.095 1.00 89.50 84 ILE A CA 1
ATOM 682 C C . ILE A 1 84 ? -28.823 -13.898 -0.838 1.00 89.50 84 ILE A C 1
ATOM 684 O O . ILE A 1 84 ? -29.285 -15.024 -0.981 1.00 89.50 84 ILE A O 1
ATOM 688 N N . ASN A 1 85 ? -29.425 -12.814 -1.325 1.00 90.62 85 ASN A N 1
ATOM 689 C CA . ASN A 1 85 ? -30.616 -12.858 -2.166 1.00 90.62 85 ASN A CA 1
ATOM 690 C C . ASN A 1 85 ? -30.323 -12.102 -3.463 1.00 90.62 85 ASN A C 1
ATOM 692 O O . ASN A 1 85 ? -30.498 -10.886 -3.522 1.00 90.62 85 ASN A O 1
ATOM 696 N N . TYR A 1 86 ? -29.827 -12.821 -4.468 1.00 92.62 86 TYR A N 1
ATOM 697 C CA . TYR A 1 86 ? -29.433 -12.259 -5.756 1.00 92.62 86 TYR A CA 1
ATOM 698 C C . TYR A 1 86 ? -29.792 -13.237 -6.888 1.00 92.62 86 TYR A C 1
ATOM 700 O O . TYR A 1 86 ? -29.520 -14.423 -6.724 1.00 92.62 86 TYR A O 1
ATOM 708 N N . PRO A 1 87 ? -30.370 -12.798 -8.026 1.00 90.31 87 PRO A N 1
ATOM 709 C CA . PRO A 1 87 ? -30.900 -13.705 -9.057 1.00 90.31 87 PRO A CA 1
ATOM 710 C C . PRO A 1 87 ? -29.904 -14.724 -9.627 1.00 90.31 87 PRO A C 1
ATOM 712 O O . PRO A 1 87 ? -30.327 -15.806 -10.033 1.00 90.31 87 PRO A O 1
ATOM 715 N N . GLY A 1 88 ? -28.612 -14.377 -9.650 1.00 94.31 88 GLY A N 1
ATOM 716 C CA . GLY A 1 88 ? -27.518 -15.235 -10.116 1.00 94.31 88 GLY A CA 1
ATOM 717 C C . GLY A 1 88 ? -26.881 -16.122 -9.036 1.00 94.31 88 GLY A C 1
ATOM 718 O O . GLY A 1 88 ? -25.814 -16.683 -9.276 1.00 94.31 88 GLY A O 1
ATOM 719 N N . ILE A 1 89 ? -27.492 -16.237 -7.849 1.00 95.94 89 ILE A N 1
ATOM 720 C CA . ILE A 1 89 ? -27.040 -17.086 -6.733 1.00 95.94 89 ILE A CA 1
ATOM 721 C C . ILE A 1 89 ? -28.253 -17.864 -6.176 1.00 95.94 89 ILE A C 1
ATOM 723 O O . ILE A 1 89 ? -29.277 -17.240 -5.895 1.00 95.94 89 ILE A O 1
ATOM 727 N N . PRO A 1 90 ? -28.177 -19.196 -5.976 1.00 95.31 90 PRO A N 1
ATOM 728 C CA . PRO A 1 90 ? -29.301 -19.984 -5.475 1.00 95.31 90 PRO A CA 1
ATOM 729 C C . PRO A 1 90 ? -29.786 -19.524 -4.103 1.00 95.31 90 PRO A C 1
ATOM 731 O O . PRO A 1 90 ? -28.999 -19.336 -3.175 1.00 95.31 90 PRO A O 1
ATOM 734 N N . LYS A 1 91 ? -31.102 -19.428 -3.922 1.00 95.19 91 LYS A N 1
ATOM 735 C CA . LYS A 1 91 ? -31.661 -19.104 -2.607 1.00 95.19 91 LYS A CA 1
ATOM 736 C C . LYS A 1 91 ? -31.552 -20.279 -1.630 1.00 95.19 91 LYS A C 1
ATOM 738 O O . LYS A 1 91 ? -32.114 -21.349 -1.871 1.00 95.19 91 LYS A O 1
ATOM 743 N N . GLY A 1 92 ? -30.920 -20.068 -0.473 1.00 95.38 92 GLY A N 1
ATOM 744 C CA . GLY A 1 92 ? -30.969 -21.005 0.654 1.00 95.38 92 GLY A CA 1
ATOM 745 C C . GLY A 1 92 ? -32.299 -20.925 1.415 1.00 95.38 92 GLY A C 1
ATOM 746 O O . GLY A 1 92 ? -32.744 -19.836 1.777 1.00 95.38 92 GLY A O 1
ATOM 747 N N . TYR A 1 93 ? -32.943 -22.065 1.693 1.00 94.94 93 TYR A N 1
ATOM 748 C CA . TYR A 1 93 ? -34.242 -22.108 2.386 1.00 94.94 93 TYR A CA 1
ATOM 749 C C . TYR A 1 93 ? -34.166 -22.612 3.824 1.00 94.94 93 TYR A C 1
ATOM 751 O O . TYR A 1 93 ? -34.814 -22.043 4.697 1.00 94.94 93 TYR A O 1
ATOM 759 N N . SER A 1 94 ? -33.451 -23.708 4.085 1.00 93.81 94 SER A N 1
ATOM 760 C CA . SER A 1 94 ? -33.508 -24.370 5.396 1.00 93.81 94 SER A CA 1
ATOM 761 C C . SER A 1 94 ? -32.280 -25.228 5.637 1.00 93.81 94 SER A C 1
ATOM 763 O O . SER A 1 94 ? -31.871 -25.959 4.743 1.00 93.81 94 SER A O 1
ATOM 765 N N . TYR A 1 95 ? -31.754 -25.191 6.857 1.00 95.81 95 TYR A N 1
ATOM 766 C CA . TYR A 1 95 ? -30.707 -26.088 7.340 1.00 95.81 95 TYR A CA 1
ATOM 767 C C . TYR A 1 95 ? -31.239 -26.848 8.559 1.00 95.81 95 TYR A C 1
ATOM 769 O O . TYR A 1 95 ? -31.829 -26.222 9.438 1.00 95.81 95 TYR A O 1
ATOM 777 N N . PHE A 1 96 ? -31.092 -28.172 8.596 1.00 95.56 96 PHE A N 1
ATOM 778 C CA . PHE A 1 96 ? -31.574 -29.014 9.696 1.00 95.56 96 PHE A CA 1
ATOM 779 C C . PHE A 1 96 ? -30.740 -30.290 9.841 1.00 95.56 96 PHE A C 1
ATOM 781 O O . PHE A 1 96 ? -29.949 -30.637 8.966 1.00 95.56 96 PHE A O 1
ATOM 788 N N . LEU A 1 97 ? -30.915 -30.998 10.956 1.00 94.44 97 LEU A N 1
ATOM 789 C CA . LEU A 1 97 ? -30.243 -32.267 11.226 1.00 94.44 97 LEU A CA 1
ATOM 790 C C . LEU A 1 97 ? -31.253 -33.409 11.120 1.00 94.44 97 LEU A C 1
ATOM 792 O O . LEU A 1 97 ? -32.230 -33.451 11.862 1.00 94.44 97 LEU A O 1
ATOM 796 N N . PHE A 1 98 ? -31.003 -34.359 10.225 1.00 93.31 98 PHE A N 1
ATOM 797 C CA . PHE A 1 98 ? -31.812 -35.564 10.100 1.00 93.31 98 PHE A CA 1
ATOM 798 C C . PHE A 1 98 ? -31.237 -36.695 10.958 1.00 93.31 98 PHE A C 1
ATOM 800 O O . PHE A 1 98 ? -30.039 -36.976 10.911 1.00 93.31 98 PHE A O 1
ATOM 807 N N . LYS A 1 99 ? -32.095 -37.395 11.705 1.00 90.81 99 LYS A N 1
ATOM 808 C CA . LYS A 1 99 ? -31.721 -38.604 12.447 1.00 90.81 99 LYS A CA 1
ATOM 809 C C . LYS A 1 99 ? -32.428 -39.818 11.855 1.00 90.81 99 LYS A C 1
ATOM 811 O O . LYS A 1 99 ? -33.642 -39.965 11.977 1.00 90.81 99 LYS A O 1
ATOM 816 N N . GLY A 1 100 ? -31.657 -40.713 11.243 1.00 86.94 100 GLY A N 1
ATOM 817 C CA . GLY A 1 100 ? -32.179 -42.003 10.794 1.00 86.94 100 GLY A CA 1
ATOM 818 C C . GLY A 1 100 ? -32.643 -42.854 11.980 1.00 86.94 100 GLY A C 1
ATOM 819 O O . GLY A 1 100 ? -32.021 -42.839 13.045 1.00 86.94 100 GLY A O 1
ATOM 820 N N . LYS A 1 101 ? -33.713 -43.631 11.793 1.00 83.44 101 LYS A N 1
ATOM 821 C CA . LYS A 1 101 ? -34.134 -44.635 12.780 1.00 83.44 101 LYS A CA 1
ATOM 822 C C . LYS A 1 101 ? -32.996 -45.644 12.977 1.00 83.44 101 LYS A C 1
ATOM 824 O O . LYS A 1 101 ? -32.384 -46.074 11.998 1.00 83.44 101 LYS A O 1
ATOM 829 N N . ASP A 1 102 ? -32.670 -45.918 14.238 1.00 76.44 102 ASP A N 1
ATOM 830 C CA . ASP A 1 102 ? -31.539 -46.752 14.673 1.00 76.44 102 ASP A CA 1
ATOM 831 C C . ASP A 1 102 ? -30.145 -46.243 14.236 1.00 76.44 102 ASP A C 1
ATOM 833 O O . ASP A 1 102 ? -29.152 -46.974 14.264 1.00 76.44 102 ASP A O 1
ATOM 837 N N . SER A 1 103 ? -30.040 -44.961 13.858 1.00 79.25 103 SER A N 1
ATOM 838 C CA . SER A 1 103 ? -28.758 -44.284 13.659 1.00 79.25 103 SER A CA 1
ATOM 839 C C . SER A 1 103 ? -28.362 -43.476 14.895 1.00 79.25 103 SER A C 1
ATOM 841 O O . SER A 1 103 ? -29.153 -42.709 15.451 1.00 79.25 103 SER A O 1
ATOM 843 N N . SER A 1 104 ? -27.106 -43.630 15.315 1.00 79.31 104 SER A N 1
ATOM 844 C CA . SER A 1 104 ? -26.462 -42.766 16.308 1.00 79.31 104 SER A CA 1
ATOM 845 C C . SER A 1 104 ? -25.978 -41.441 15.707 1.00 79.31 104 SER A C 1
ATOM 847 O O . SER A 1 104 ? -25.697 -40.509 16.456 1.00 79.31 104 SER A O 1
ATOM 849 N N . SER A 1 105 ? -25.900 -41.339 14.377 1.00 83.19 105 SER A N 1
ATOM 850 C CA . SER A 1 105 ? -25.397 -40.165 13.661 1.00 83.19 105 SER A CA 1
ATOM 851 C C . SER A 1 105 ? -26.523 -39.193 13.296 1.00 83.19 105 SER A C 1
ATOM 853 O O . SER A 1 105 ? -27.619 -39.610 12.913 1.00 83.19 105 SER A O 1
ATOM 855 N N . LEU A 1 106 ? -26.224 -37.896 13.380 1.00 90.31 106 LEU A N 1
ATOM 856 C CA . LEU A 1 106 ? -27.042 -36.813 12.833 1.00 90.31 106 LEU A CA 1
ATOM 857 C C . LEU A 1 106 ? -26.478 -36.410 11.473 1.00 90.31 106 LEU A C 1
ATOM 859 O O . LEU A 1 106 ? -25.280 -36.173 11.363 1.00 90.31 106 LEU A O 1
ATOM 863 N N . TYR A 1 107 ? -27.334 -36.324 10.462 1.00 92.25 107 TYR A N 1
ATOM 864 C CA . TYR A 1 107 ? -26.959 -35.989 9.092 1.00 92.25 107 TYR A CA 1
ATOM 865 C C . TYR A 1 107 ? -27.361 -34.540 8.781 1.00 92.25 107 TYR A C 1
ATOM 867 O O . TYR A 1 107 ? -28.562 -34.252 8.714 1.00 92.25 107 TYR A O 1
ATOM 875 N N . PRO A 1 108 ? -26.400 -33.618 8.598 1.00 94.81 108 PRO A N 1
ATOM 876 C CA . PRO A 1 108 ? -26.677 -32.269 8.121 1.00 94.81 108 PRO A CA 1
ATOM 877 C C . PRO A 1 108 ? -27.411 -32.264 6.785 1.00 94.81 108 PRO A C 1
ATOM 879 O O . PRO A 1 108 ? -27.012 -32.942 5.839 1.00 94.81 108 PRO A O 1
ATOM 882 N N . CYS A 1 109 ? -28.483 -31.485 6.725 1.00 95.38 109 CYS A N 1
ATOM 883 C CA . CYS A 1 109 ? -29.371 -31.352 5.582 1.00 95.38 109 CYS A CA 1
ATOM 884 C C . CYS A 1 109 ? -29.524 -29.871 5.235 1.00 95.38 109 CYS A C 1
ATOM 886 O O . CYS A 1 109 ? -29.856 -29.062 6.102 1.00 95.38 109 CYS A O 1
ATOM 888 N N . PHE A 1 110 ? -29.319 -29.513 3.968 1.00 96.00 110 PHE A N 1
ATOM 889 C CA . PHE A 1 110 ? -29.466 -28.142 3.485 1.00 96.00 110 PHE A CA 1
ATOM 890 C C . PHE A 1 110 ? -30.355 -28.089 2.240 1.00 96.00 110 PHE A C 1
ATOM 892 O O . PHE A 1 110 ? -30.066 -28.724 1.227 1.00 96.00 110 PHE A O 1
ATOM 899 N N . VAL A 1 111 ? -31.451 -27.332 2.330 1.00 96.81 111 VAL A N 1
ATOM 900 C CA . VAL A 1 111 ? -32.438 -27.147 1.262 1.00 96.81 111 VAL A CA 1
ATOM 901 C C . VAL A 1 111 ? -32.234 -25.796 0.587 1.00 96.81 111 VAL A C 1
ATOM 903 O O . VAL A 1 111 ? -32.243 -24.763 1.261 1.00 96.81 111 VAL A O 1
ATOM 906 N N . MET A 1 112 ? -32.140 -25.800 -0.741 1.00 96.06 112 MET A N 1
ATOM 907 C CA . MET A 1 112 ? -31.928 -24.619 -1.581 1.00 96.06 112 MET A CA 1
ATOM 908 C C . MET A 1 112 ? -32.782 -24.652 -2.858 1.00 96.06 112 MET A C 1
ATOM 910 O O . MET A 1 112 ? -33.475 -25.629 -3.148 1.00 96.06 112 MET A O 1
ATOM 914 N N . GLU A 1 113 ? -32.772 -23.550 -3.597 1.00 95.19 113 GLU A N 1
ATOM 915 C CA . GLU A 1 113 ? -33.416 -23.409 -4.903 1.00 95.19 113 GLU A CA 1
ATOM 916 C C . GLU A 1 113 ? -32.913 -24.448 -5.913 1.00 95.19 113 GLU A C 1
ATOM 918 O O . GLU A 1 113 ? -31.712 -24.692 -6.019 1.00 95.19 113 GLU A O 1
ATOM 923 N N . LYS A 1 114 ? -33.843 -25.043 -6.673 1.00 94.12 114 LYS A N 1
ATOM 924 C CA . LYS A 1 114 ? -33.503 -25.779 -7.890 1.00 94.12 114 LYS A CA 1
ATOM 925 C C . LYS A 1 114 ? -33.376 -24.785 -9.033 1.00 94.12 114 LYS A C 1
ATOM 927 O O . LYS A 1 114 ? -34.322 -24.061 -9.332 1.00 94.12 114 LYS A O 1
ATOM 932 N N . ILE A 1 115 ? -32.205 -24.766 -9.657 1.00 94.12 115 ILE A N 1
ATOM 933 C CA . ILE A 1 115 ? -31.955 -23.959 -10.844 1.00 94.12 115 ILE A CA 1
ATOM 934 C C . ILE A 1 115 ? -32.265 -24.818 -12.064 1.00 94.12 115 ILE A C 1
ATOM 936 O O . ILE A 1 115 ? -31.570 -25.796 -12.320 1.00 94.12 115 ILE A O 1
ATOM 940 N N . GLU A 1 116 ? -33.320 -24.464 -12.791 1.00 90.19 116 GLU A N 1
ATOM 941 C CA . GLU A 1 116 ? -33.664 -25.113 -14.057 1.00 90.19 116 GLU A CA 1
ATOM 942 C C . GLU A 1 116 ? -32.731 -24.613 -15.170 1.00 90.19 116 GLU A C 1
ATOM 944 O O . GLU A 1 116 ? -32.492 -23.408 -15.285 1.00 90.19 116 GLU A O 1
ATOM 949 N N . GLY A 1 117 ? -32.205 -25.527 -15.989 1.00 91.19 117 GLY A N 1
ATOM 950 C CA . GLY A 1 117 ? -31.274 -25.204 -17.071 1.00 91.19 117 GLY A CA 1
ATOM 951 C C . GLY A 1 117 ? -30.125 -26.202 -17.213 1.00 91.19 117 GLY A C 1
ATOM 952 O O . GLY A 1 117 ? -30.097 -27.235 -16.547 1.00 91.19 117 GLY A O 1
ATOM 953 N N . LEU A 1 118 ? -29.168 -25.880 -18.084 1.00 93.38 118 LEU A N 1
ATOM 954 C CA . LEU A 1 118 ? -27.944 -26.665 -18.286 1.00 93.38 118 LEU A CA 1
ATOM 955 C C . LEU A 1 118 ? -26.766 -25.955 -17.631 1.00 93.38 118 LEU A C 1
ATOM 957 O O . LEU A 1 118 ? -26.661 -24.735 -17.734 1.00 93.38 118 LEU A O 1
ATOM 961 N N . ASN A 1 119 ? -25.840 -26.692 -17.016 1.00 95.88 119 ASN A N 1
ATOM 962 C CA . ASN A 1 119 ? -24.552 -26.085 -16.685 1.00 95.88 119 ASN A CA 1
ATOM 963 C C . ASN A 1 119 ? -23.760 -25.784 -17.972 1.00 95.88 119 ASN A C 1
ATOM 965 O O . ASN A 1 119 ? -23.983 -26.408 -19.012 1.00 95.88 119 ASN A O 1
ATOM 969 N N . LEU A 1 120 ? -22.829 -24.831 -17.920 1.00 96.88 120 LEU A N 1
ATOM 970 C CA . LEU A 1 120 ? -22.085 -24.393 -19.102 1.00 96.88 120 LEU A CA 1
ATOM 971 C C . LEU A 1 120 ? -21.175 -25.483 -19.690 1.00 96.88 120 LEU A C 1
ATOM 973 O O . LEU A 1 120 ? -20.846 -25.421 -20.876 1.00 96.88 120 LEU A O 1
ATOM 977 N N . GLN A 1 121 ? -20.792 -26.496 -18.903 1.00 94.94 121 GLN A N 1
ATOM 978 C CA . GLN A 1 121 ? -20.063 -27.652 -19.427 1.00 94.94 121 GLN A CA 1
ATOM 979 C C . GLN A 1 121 ? -20.961 -28.493 -20.340 1.00 94.94 121 GLN A C 1
ATOM 981 O O . GLN A 1 121 ? -20.585 -28.785 -21.474 1.00 94.94 121 GLN A O 1
ATOM 986 N N . ASP A 1 122 ? -22.157 -28.839 -19.866 1.00 95.00 122 ASP A N 1
ATOM 987 C CA . ASP A 1 122 ? -23.129 -29.644 -20.604 1.00 95.00 122 ASP A CA 1
ATOM 988 C C . ASP A 1 122 ? -23.751 -28.867 -21.766 1.00 95.00 122 ASP A C 1
ATOM 990 O O . ASP A 1 122 ? -23.965 -29.438 -22.832 1.00 95.00 122 ASP A O 1
ATOM 994 N N . TYR A 1 123 ? -23.944 -27.554 -21.616 1.00 95.94 123 TYR A N 1
ATOM 995 C CA . TYR A 1 123 ? -24.316 -26.664 -22.716 1.00 95.94 123 TYR A CA 1
ATOM 996 C C . TYR A 1 123 ? -23.319 -26.759 -23.878 1.00 95.94 123 TYR A C 1
ATOM 998 O O . TYR A 1 123 ? -23.723 -26.916 -25.030 1.00 95.94 123 TYR A O 1
ATOM 1006 N N . LEU A 1 124 ? -22.011 -26.702 -23.597 1.00 94.94 124 LEU A N 1
ATOM 1007 C CA . LEU A 1 124 ? -20.999 -26.789 -24.649 1.00 94.94 124 LEU A CA 1
ATOM 1008 C C . LEU A 1 124 ? -20.910 -28.205 -25.240 1.00 94.94 124 LEU A C 1
ATOM 1010 O O . LEU A 1 124 ? -20.796 -28.339 -26.455 1.00 94.94 124 LEU A O 1
ATOM 1014 N N . LYS A 1 125 ? -21.050 -29.255 -24.417 1.00 93.38 125 LYS A N 1
ATOM 1015 C CA . LYS A 1 125 ? -21.113 -30.651 -24.892 1.00 93.38 125 LYS A CA 1
ATOM 1016 C C . LYS A 1 125 ? -22.299 -30.898 -25.824 1.00 93.38 125 LYS A C 1
ATOM 1018 O O . LYS A 1 125 ? -22.127 -31.538 -26.854 1.00 93.38 125 LYS A O 1
ATOM 1023 N N . GLN A 1 126 ? -23.482 -30.370 -25.503 1.00 94.50 126 GLN A N 1
ATOM 1024 C CA . GLN A 1 126 ? -24.660 -30.465 -26.378 1.00 94.50 126 GLN A CA 1
ATOM 1025 C C . GLN A 1 126 ? -24.483 -29.697 -27.691 1.00 94.50 126 GLN A C 1
ATOM 1027 O O . GLN A 1 126 ? -25.123 -30.022 -28.685 1.00 94.50 126 GLN A O 1
ATOM 1032 N N . ARG A 1 127 ? -23.587 -28.706 -27.711 1.00 93.19 127 ARG A N 1
ATOM 1033 C CA . ARG A 1 127 ? -23.153 -28.000 -28.921 1.00 93.19 127 ARG A CA 1
ATOM 1034 C C . ARG A 1 127 ? -21.961 -28.673 -29.607 1.00 93.19 127 ARG A C 1
ATOM 1036 O O . ARG A 1 127 ? -21.281 -28.010 -30.384 1.00 93.19 127 ARG A O 1
ATOM 1043 N N . GLU A 1 128 ? -21.679 -29.941 -29.302 1.00 93.25 128 GLU A N 1
ATOM 1044 C CA . GLU A 1 128 ? -20.556 -30.707 -29.866 1.00 93.25 128 GLU A CA 1
ATOM 1045 C C . GLU A 1 128 ? -19.202 -30.004 -29.665 1.00 93.25 128 GLU A C 1
ATOM 1047 O O . GLU A 1 128 ? -18.351 -29.963 -30.550 1.00 93.25 128 GLU A O 1
ATOM 1052 N N . SER A 1 129 ? -19.022 -29.378 -28.497 1.00 90.75 129 SER A N 1
ATOM 1053 C CA . SER A 1 129 ? -17.852 -28.561 -28.146 1.00 90.75 129 SER A CA 1
ATOM 1054 C C . SER A 1 129 ? -17.614 -27.357 -29.067 1.00 90.75 129 SER A C 1
ATOM 1056 O O . SER A 1 129 ? -16.526 -26.784 -29.074 1.00 90.75 129 SER A O 1
ATOM 1058 N N . ARG A 1 130 ? -18.626 -26.917 -29.829 1.00 93.56 130 ARG A N 1
ATOM 1059 C CA . ARG A 1 130 ? -18.518 -25.729 -30.679 1.00 93.56 130 ARG A CA 1
ATOM 1060 C C . ARG A 1 130 ? -18.372 -24.459 -29.823 1.00 93.56 130 ARG A C 1
ATOM 1062 O O . ARG A 1 130 ? -19.274 -24.172 -29.026 1.00 93.56 130 ARG A O 1
ATOM 1069 N N . PRO A 1 131 ? -17.322 -23.645 -30.046 1.00 94.88 131 PRO A N 1
ATOM 1070 C CA . PRO A 1 131 ? -17.114 -22.362 -29.381 1.00 94.88 131 PRO A CA 1
ATOM 1071 C C . PRO A 1 131 ? -18.342 -21.452 -29.278 1.00 94.88 131 PRO A C 1
ATOM 1073 O O . PRO A 1 131 ? -19.212 -21.421 -30.162 1.00 94.88 131 PRO A O 1
ATOM 1076 N N . ILE A 1 132 ? -18.419 -20.680 -28.193 1.00 95.88 132 ILE A N 1
ATOM 1077 C CA . ILE A 1 132 ? -19.287 -19.493 -28.141 1.00 95.88 132 ILE A CA 1
ATOM 1078 C C . ILE A 1 132 ? -18.660 -18.335 -28.928 1.00 95.88 132 ILE A C 1
ATOM 1080 O O . ILE A 1 132 ? -17.448 -18.292 -29.124 1.00 95.88 132 ILE A O 1
ATOM 1084 N N . GLN A 1 133 ? -19.493 -17.395 -29.374 1.00 94.81 133 GLN A N 1
ATOM 1085 C CA . GLN A 1 133 ? -19.017 -16.159 -29.998 1.00 94.81 133 GLN A CA 1
ATOM 1086 C C . GLN A 1 133 ? -18.498 -15.169 -28.948 1.00 94.81 133 GLN A C 1
ATOM 1088 O O . GLN A 1 133 ? -18.875 -15.245 -27.775 1.00 94.81 133 GLN A O 1
ATOM 1093 N N . GLU A 1 134 ? -17.647 -14.236 -29.375 1.00 95.12 134 GLU A N 1
ATOM 1094 C CA . GLU A 1 134 ? -17.021 -13.248 -28.491 1.00 95.12 134 GLU A CA 1
ATOM 1095 C C . GLU A 1 134 ? -18.050 -12.352 -27.797 1.00 95.12 134 GLU A C 1
ATOM 1097 O O . GLU A 1 134 ? -17.911 -12.070 -26.611 1.00 95.12 134 GLU A O 1
ATOM 1102 N N . GLU A 1 135 ? -19.119 -11.962 -28.492 1.00 93.56 135 GLU A N 1
ATOM 1103 C CA . GLU A 1 135 ? -20.181 -11.106 -27.957 1.00 93.56 135 GLU A CA 1
ATOM 1104 C C . GLU A 1 135 ? -20.885 -11.781 -26.775 1.00 93.56 135 GLU A C 1
ATOM 1106 O O . GLU A 1 135 ? -21.055 -11.180 -25.712 1.00 93.56 135 GLU A O 1
ATOM 1111 N N . LEU A 1 136 ? -21.222 -13.066 -26.939 1.00 94.19 136 LEU A N 1
ATOM 1112 C CA . LEU A 1 136 ? -21.828 -13.874 -25.884 1.00 94.19 136 LEU A CA 1
ATOM 1113 C C . LEU A 1 136 ? -20.839 -14.114 -24.739 1.00 94.19 136 LEU A C 1
ATOM 1115 O O . LEU A 1 136 ? -21.227 -14.086 -23.573 1.00 94.19 136 LEU A O 1
ATOM 1119 N N . ALA A 1 137 ? -19.555 -14.309 -25.057 1.00 96.38 137 ALA A N 1
ATOM 1120 C CA . ALA A 1 137 ? -18.512 -14.436 -24.049 1.00 96.38 137 ALA A CA 1
ATOM 1121 C C . ALA A 1 137 ? -18.420 -13.169 -23.192 1.00 96.38 137 ALA A C 1
ATOM 1123 O O . ALA A 1 137 ? -18.445 -13.265 -21.971 1.00 96.38 137 ALA A O 1
ATOM 1124 N N . VAL A 1 138 ? -18.387 -11.985 -23.805 1.00 95.56 138 VAL A N 1
ATOM 1125 C CA . VAL A 1 138 ? -18.349 -10.698 -23.097 1.00 95.56 138 VAL A CA 1
ATOM 1126 C C . VAL A 1 138 ? -19.605 -10.491 -22.244 1.00 95.56 138 VAL A C 1
ATOM 1128 O O . VAL A 1 138 ? -19.489 -10.076 -21.088 1.00 95.56 138 VAL A O 1
ATOM 1131 N N . GLU A 1 139 ? -20.793 -10.811 -22.766 1.00 93.50 139 GLU A N 1
ATOM 1132 C CA . GLU A 1 139 ? -22.052 -10.732 -22.013 1.00 93.50 139 GLU A CA 1
ATOM 1133 C C . GLU A 1 139 ? -22.022 -11.629 -20.769 1.00 93.50 139 GLU A C 1
ATOM 1135 O O . GLU A 1 139 ? -22.287 -11.181 -19.650 1.00 93.50 139 GLU A O 1
ATOM 1140 N N . TRP A 1 140 ? -21.663 -12.899 -20.946 1.00 96.88 140 TRP A N 1
ATOM 1141 C CA . TRP A 1 140 ? -21.608 -13.871 -19.860 1.00 96.88 140 TRP A CA 1
ATOM 1142 C C . TRP A 1 140 ? -20.521 -13.545 -18.840 1.00 96.88 140 TRP A C 1
ATOM 1144 O O . TRP A 1 140 ? -20.736 -13.722 -17.641 1.00 96.88 140 TRP A O 1
ATOM 1154 N N . LEU A 1 141 ? -19.371 -13.032 -19.285 1.00 96.94 141 LEU A N 1
ATOM 1155 C CA . LEU A 1 141 ? -18.275 -12.643 -18.399 1.00 96.94 141 LEU A CA 1
ATOM 1156 C C . LEU A 1 141 ? -18.692 -11.441 -17.549 1.00 96.94 141 LEU A C 1
ATOM 1158 O O . LEU A 1 141 ? -18.437 -11.429 -16.348 1.00 96.94 141 LEU A O 1
ATOM 1162 N N . PHE A 1 142 ? -19.430 -10.489 -18.125 1.00 94.56 142 PHE A N 1
ATOM 1163 C CA . PHE A 1 142 ? -20.048 -9.398 -17.374 1.00 94.56 142 PHE A CA 1
ATOM 1164 C C . PHE A 1 142 ? -21.081 -9.896 -16.352 1.00 94.56 142 PHE A C 1
ATOM 1166 O O . PHE A 1 142 ? -21.012 -9.513 -15.182 1.00 94.56 142 PHE A O 1
ATOM 1173 N N . LYS A 1 143 ? -22.006 -10.785 -16.744 1.00 94.56 143 LYS A N 1
ATOM 1174 C CA . LYS A 1 143 ? -22.998 -11.381 -15.827 1.00 94.56 143 LYS A CA 1
ATOM 1175 C C . LYS A 1 143 ? -22.322 -12.096 -14.652 1.00 94.56 143 LYS A C 1
ATOM 1177 O O . LYS A 1 143 ? -22.653 -11.840 -13.495 1.00 94.56 143 LYS A O 1
ATOM 1182 N N . LEU A 1 144 ? -21.316 -12.926 -14.927 1.00 97.38 144 LEU A N 1
ATOM 1183 C CA . LEU A 1 144 ? -20.559 -13.635 -13.893 1.00 97.38 144 LEU A CA 1
ATOM 1184 C C . LEU A 1 144 ? -19.719 -12.700 -13.025 1.00 97.38 144 LEU A C 1
ATOM 1186 O O . LEU A 1 144 ? -19.671 -12.897 -11.816 1.00 97.38 144 LEU A O 1
ATOM 1190 N N . ALA A 1 145 ? -19.101 -11.664 -13.595 1.00 95.94 145 ALA A N 1
ATOM 1191 C CA . ALA A 1 145 ? -18.358 -10.675 -12.819 1.00 95.94 145 ALA A CA 1
ATOM 1192 C C . ALA A 1 145 ? -19.259 -9.940 -11.813 1.00 95.94 145 ALA A C 1
ATOM 1194 O O . ALA A 1 145 ? -18.828 -9.711 -10.686 1.00 95.94 145 ALA A O 1
ATOM 1195 N N . ASN A 1 146 ? -20.512 -9.635 -12.174 1.00 94.94 146 ASN A N 1
ATOM 1196 C CA . ASN A 1 146 ? -21.492 -9.068 -11.239 1.00 94.94 146 ASN A CA 1
ATOM 1197 C C . ASN A 1 146 ? -21.863 -10.060 -10.128 1.00 94.94 146 ASN A C 1
ATOM 1199 O O . ASN A 1 146 ? -21.934 -9.682 -8.963 1.00 94.94 146 ASN A O 1
ATOM 1203 N N . ILE A 1 147 ? -22.051 -11.342 -10.459 1.00 96.19 147 ILE A N 1
ATOM 1204 C CA . ILE A 1 147 ? -22.302 -12.381 -9.449 1.00 96.19 147 ILE A CA 1
ATOM 1205 C C . ILE A 1 147 ? -21.119 -12.482 -8.475 1.00 96.19 147 ILE A C 1
ATOM 1207 O O . ILE A 1 147 ? -21.318 -12.513 -7.262 1.00 96.19 147 ILE A O 1
ATOM 1211 N N . VAL A 1 148 ? -19.886 -12.482 -8.990 1.00 96.00 148 VAL A N 1
ATOM 1212 C CA . VAL A 1 148 ? -18.665 -12.521 -8.172 1.00 96.00 148 VAL A CA 1
ATOM 1213 C C . VAL A 1 148 ? -18.519 -11.256 -7.320 1.00 96.00 148 VAL A C 1
ATOM 1215 O O . VAL A 1 148 ? -18.110 -11.368 -6.168 1.00 96.00 148 VAL A O 1
ATOM 1218 N N . ASP A 1 149 ? -18.916 -10.081 -7.818 1.00 94.81 149 ASP A N 1
ATOM 1219 C CA . ASP A 1 149 ? -18.959 -8.833 -7.038 1.00 94.81 149 ASP A CA 1
ATOM 1220 C C . ASP A 1 149 ? -19.856 -8.964 -5.804 1.00 94.81 149 ASP A C 1
ATOM 1222 O O . ASP A 1 149 ? -19.399 -8.709 -4.692 1.00 94.81 149 ASP A O 1
ATOM 1226 N N . ILE A 1 150 ? -21.075 -9.492 -5.960 1.00 94.00 150 ILE A N 1
ATOM 1227 C CA . ILE A 1 150 ? -21.995 -9.738 -4.836 1.00 94.00 150 ILE A CA 1
ATOM 1228 C C . ILE A 1 150 ? -21.379 -10.677 -3.789 1.00 94.00 150 ILE A C 1
ATOM 1230 O O . ILE A 1 150 ? -21.535 -10.459 -2.583 1.00 94.00 150 ILE A O 1
ATOM 1234 N N . VAL A 1 151 ? -20.666 -11.720 -4.225 1.00 92.44 151 VAL A N 1
ATOM 1235 C CA . VAL A 1 151 ? -19.962 -12.639 -3.315 1.00 92.44 151 VAL A CA 1
ATOM 1236 C C . VAL A 1 151 ? -18.811 -11.914 -2.604 1.00 92.44 151 VAL A C 1
ATOM 1238 O O . VAL A 1 151 ? -18.681 -12.006 -1.379 1.00 92.44 151 VAL A O 1
ATOM 1241 N N . HIS A 1 152 ? -18.015 -11.135 -3.339 1.00 91.69 152 HIS A N 1
ATOM 1242 C CA . HIS A 1 152 ? -16.854 -10.416 -2.810 1.00 91.69 152 HIS A CA 1
ATOM 1243 C C . HIS A 1 152 ? -17.241 -9.285 -1.847 1.00 91.69 152 HIS A C 1
ATOM 1245 O O . HIS A 1 152 ? -16.566 -9.099 -0.833 1.00 91.69 152 HIS A O 1
ATOM 1251 N N . GLU A 1 153 ? -18.363 -8.594 -2.069 1.00 87.44 153 GLU A N 1
ATOM 1252 C CA . GLU A 1 153 ? -18.911 -7.582 -1.152 1.00 87.44 153 GLU A CA 1
ATOM 1253 C C . GLU A 1 153 ? -19.269 -8.154 0.225 1.00 87.44 153 GLU A C 1
ATOM 1255 O O . GLU A 1 153 ? -19.161 -7.469 1.247 1.00 87.44 153 GLU A O 1
ATOM 1260 N N . LYS A 1 154 ? -19.632 -9.440 0.285 1.00 84.44 154 LYS A N 1
ATOM 1261 C CA . LYS A 1 154 ? -19.864 -10.165 1.541 1.00 84.44 154 LYS A CA 1
ATOM 1262 C C . LYS A 1 154 ? -18.571 -10.617 2.220 1.00 84.44 154 LYS A C 1
ATOM 1264 O O . LYS A 1 154 ? -18.641 -11.336 3.214 1.00 84.44 154 LYS A O 1
ATOM 1269 N N . ARG A 1 155 ? -17.404 -10.182 1.723 1.00 84.56 155 ARG A N 1
ATOM 1270 C CA . ARG A 1 155 ? -16.073 -10.638 2.149 1.00 84.56 155 ARG A CA 1
ATOM 1271 C C . ARG A 1 155 ? -15.928 -12.149 1.984 1.00 84.56 155 ARG A C 1
ATOM 1273 O O . ARG A 1 155 ? -15.366 -12.818 2.846 1.00 84.56 155 ARG A O 1
ATOM 1280 N N . LEU A 1 156 ? -16.453 -12.696 0.893 1.00 86.88 156 LEU A N 1
ATOM 1281 C CA . LEU A 1 156 ? -16.358 -14.110 0.543 1.00 86.88 156 LEU A CA 1
ATOM 1282 C C . LEU A 1 156 ? -15.755 -14.246 -0.855 1.00 86.88 156 LEU A C 1
ATOM 1284 O O . LEU A 1 156 ? -15.899 -13.353 -1.677 1.00 86.88 156 LEU A O 1
ATOM 1288 N N . PHE A 1 157 ? -15.106 -15.364 -1.150 1.00 88.81 157 PHE A N 1
ATOM 1289 C CA . PHE A 1 157 ? -14.693 -15.700 -2.517 1.00 88.81 157 PHE A CA 1
ATOM 1290 C C . PHE A 1 157 ? -14.929 -17.189 -2.779 1.00 88.81 157 PHE A C 1
ATOM 1292 O O . PHE A 1 157 ? -14.881 -18.005 -1.850 1.00 88.81 157 PHE A O 1
ATOM 1299 N N . HIS A 1 158 ? -15.275 -17.516 -4.025 1.00 91.19 158 HIS A N 1
ATOM 1300 C CA . HIS A 1 158 ? -15.941 -18.766 -4.393 1.00 91.19 158 HIS A CA 1
ATOM 1301 C C . HIS A 1 158 ? -14.991 -19.965 -4.421 1.00 91.19 158 HIS A C 1
ATOM 1303 O O . HIS A 1 158 ? -15.324 -21.030 -3.905 1.00 91.19 158 HIS A O 1
ATOM 1309 N N . ARG A 1 159 ? -13.790 -19.784 -4.986 1.00 88.12 159 ARG A N 1
ATOM 1310 C CA . ARG A 1 159 ? -12.687 -20.760 -5.095 1.00 88.12 159 ARG A CA 1
ATOM 1311 C C . ARG A 1 159 ? -12.922 -21.962 -6.010 1.00 88.12 159 ARG A C 1
ATOM 1313 O O . ARG A 1 159 ? -11.955 -22.655 -6.315 1.00 88.12 159 ARG A O 1
ATOM 1320 N N . ASP A 1 160 ? -14.144 -22.208 -6.473 1.00 89.81 160 ASP A N 1
ATOM 1321 C CA . ASP A 1 160 ? -14.439 -23.299 -7.419 1.00 89.81 160 ASP A CA 1
ATOM 1322 C C . ASP A 1 160 ? -15.300 -22.850 -8.613 1.00 89.81 160 ASP A C 1
ATOM 1324 O O . ASP A 1 160 ? -16.318 -23.457 -8.937 1.00 89.81 160 ASP A O 1
ATOM 1328 N N . ILE A 1 161 ? -14.936 -21.724 -9.240 1.00 95.69 161 ILE A N 1
ATOM 1329 C CA . ILE A 1 161 ? -15.592 -21.265 -10.475 1.00 95.69 161 ILE A CA 1
ATOM 1330 C C . ILE A 1 161 ? -15.110 -22.130 -11.647 1.00 95.69 161 ILE A C 1
ATOM 1332 O O . ILE A 1 161 ? -13.913 -22.205 -11.921 1.00 95.69 161 ILE A O 1
ATOM 1336 N N . LYS A 1 162 ? -16.046 -22.787 -12.334 1.00 94.94 162 LYS A N 1
ATOM 1337 C CA . LYS A 1 162 ? -15.801 -23.637 -13.510 1.00 94.94 162 LYS A CA 1
ATOM 1338 C C . LYS A 1 162 ? -17.103 -23.853 -14.295 1.00 94.94 162 LYS A C 1
ATOM 1340 O O . LYS A 1 162 ? -18.175 -23.664 -13.715 1.00 94.94 162 LYS A O 1
ATOM 1345 N N . PRO A 1 163 ? -17.052 -24.309 -15.561 1.00 96.00 163 PRO A N 1
ATOM 1346 C CA . PRO A 1 163 ? -18.245 -24.489 -16.393 1.00 96.00 163 PRO A CA 1
ATOM 1347 C C . PRO A 1 163 ? -19.345 -25.363 -15.767 1.00 96.00 163 PRO A C 1
ATOM 1349 O O . PRO A 1 163 ? -20.522 -25.043 -15.897 1.00 96.00 163 PRO A O 1
ATOM 1352 N N . SER A 1 164 ? -18.990 -26.427 -15.035 1.00 93.25 164 SER A N 1
ATOM 1353 C CA . SER A 1 164 ? -19.969 -27.309 -14.374 1.00 93.25 164 SER A CA 1
ATOM 1354 C C . SER A 1 164 ? -20.712 -26.646 -13.207 1.00 93.25 164 SER A C 1
ATOM 1356 O O . SER A 1 164 ? -21.753 -27.142 -12.789 1.00 93.25 164 SER A O 1
ATOM 1358 N N . ASN A 1 165 ? -20.176 -25.542 -12.676 1.00 95.44 165 ASN A N 1
ATOM 1359 C CA . ASN A 1 165 ? -20.722 -24.810 -11.532 1.00 95.44 165 ASN A CA 1
ATOM 1360 C C . ASN A 1 165 ? -21.440 -23.519 -11.959 1.00 95.44 165 ASN A C 1
ATOM 1362 O O . ASN A 1 165 ? -21.754 -22.677 -11.123 1.00 95.44 165 ASN A O 1
ATOM 1366 N N . ILE A 1 166 ? -21.701 -23.335 -13.253 1.00 97.88 166 ILE A N 1
ATOM 1367 C CA . ILE A 1 166 ? -22.426 -22.177 -13.777 1.00 97.88 166 ILE A CA 1
ATOM 1368 C C . ILE A 1 166 ? -23.616 -22.697 -14.572 1.00 97.88 166 ILE A C 1
ATOM 1370 O O . ILE A 1 166 ? -23.430 -23.335 -15.602 1.00 97.88 166 ILE A O 1
ATOM 1374 N N . MET A 1 167 ? -24.827 -22.427 -14.097 1.00 97.00 167 MET A N 1
ATOM 1375 C CA . MET A 1 167 ? -26.078 -22.815 -14.747 1.00 97.00 167 MET A CA 1
ATOM 1376 C C . MET A 1 167 ? -26.546 -21.718 -15.699 1.00 97.00 167 MET A C 1
ATOM 1378 O O . MET A 1 167 ? -26.583 -20.549 -15.320 1.00 97.00 167 MET A O 1
ATOM 1382 N N . LEU A 1 168 ? -26.947 -22.105 -16.904 1.00 96.44 168 LEU A N 1
ATOM 1383 C CA . LEU A 1 168 ? -27.633 -21.270 -17.880 1.00 96.44 168 LEU A CA 1
ATOM 1384 C C . LEU A 1 168 ? -29.131 -21.570 -17.823 1.00 96.44 168 LEU A C 1
ATOM 1386 O O . LEU A 1 168 ? -29.567 -22.669 -18.177 1.00 96.44 168 LEU A O 1
ATOM 1390 N N . ARG A 1 169 ? -29.909 -20.583 -17.378 1.00 91.88 169 ARG A N 1
ATOM 1391 C CA . ARG A 1 169 ? -31.372 -20.652 -17.342 1.00 91.88 169 ARG A CA 1
ATOM 1392 C C . ARG A 1 169 ? -31.966 -20.473 -18.740 1.00 91.88 169 ARG A C 1
ATOM 1394 O O . ARG A 1 169 ? -31.346 -19.914 -19.643 1.00 91.88 169 ARG A O 1
ATOM 1401 N N . SER A 1 170 ? -33.218 -20.898 -18.903 1.00 87.69 170 SER A N 1
ATOM 1402 C CA . SER A 1 170 ? -33.971 -20.746 -20.157 1.00 87.69 170 SER A CA 1
ATOM 1403 C C . SER A 1 170 ? -34.236 -19.290 -20.560 1.00 87.69 170 SER A C 1
ATOM 1405 O O . SER A 1 170 ? -34.566 -19.032 -21.712 1.00 87.69 170 SER A O 1
ATOM 1407 N N . ASP A 1 171 ? -34.127 -18.346 -19.624 1.00 85.62 171 ASP A N 1
ATOM 1408 C CA . ASP A 1 171 ? -34.233 -16.902 -19.870 1.00 85.62 171 ASP A CA 1
ATOM 1409 C C . ASP A 1 171 ? -32.902 -16.260 -20.313 1.00 85.62 171 ASP A C 1
ATOM 1411 O O . ASP A 1 171 ? -32.875 -15.070 -20.621 1.00 85.62 171 ASP A O 1
ATOM 1415 N N . GLY A 1 172 ? -31.813 -17.036 -20.385 1.00 86.50 172 GLY A N 1
ATOM 1416 C CA . GLY A 1 172 ? -30.479 -16.560 -20.758 1.00 86.50 172 GLY A CA 1
ATOM 1417 C C . GLY A 1 172 ? -29.658 -15.994 -19.594 1.00 86.50 172 GLY A C 1
ATOM 1418 O O . GLY A 1 172 ? -28.550 -15.491 -19.814 1.00 86.50 172 GLY A O 1
ATOM 1419 N N . GLU A 1 173 ? -30.159 -16.064 -18.358 1.00 92.75 173 GLU A N 1
ATOM 1420 C CA . GLU A 1 173 ? -29.419 -15.637 -17.172 1.00 92.75 173 GLU A CA 1
ATOM 1421 C C . GLU A 1 173 ? -28.507 -16.740 -16.625 1.00 92.75 173 GLU A C 1
ATOM 1423 O O . GLU A 1 173 ? -28.793 -17.938 -16.716 1.00 92.75 173 GLU A O 1
ATOM 1428 N N . LEU A 1 174 ? -27.387 -16.312 -16.036 1.00 96.88 174 LEU A N 1
ATOM 1429 C CA . LEU A 1 174 ? -26.409 -17.205 -15.423 1.00 96.88 174 LEU A CA 1
ATOM 1430 C C . LEU A 1 174 ? -26.607 -17.273 -13.913 1.00 96.88 174 LEU A C 1
ATOM 1432 O O . LEU A 1 174 ? -26.856 -16.263 -13.256 1.00 96.88 174 LEU A O 1
ATOM 1436 N N . VAL A 1 175 ? -26.438 -18.468 -13.358 1.00 97.25 175 VAL A N 1
ATOM 1437 C CA . VAL A 1 175 ? -26.461 -18.704 -11.916 1.00 97.25 175 VAL A CA 1
ATOM 1438 C C . VAL A 1 175 ? -25.199 -19.451 -11.513 1.00 97.25 175 VAL A C 1
ATOM 1440 O O . VAL A 1 175 ? -24.956 -20.561 -11.984 1.00 97.25 175 VAL A O 1
ATOM 1443 N N . LEU A 1 176 ? -24.398 -18.854 -10.631 1.00 97.19 176 LEU A N 1
ATOM 1444 C CA . LEU A 1 176 ? -23.244 -19.520 -10.032 1.00 97.19 176 LEU A CA 1
ATOM 1445 C C . LEU A 1 176 ? -23.741 -20.447 -8.923 1.00 97.19 176 LEU A C 1
ATOM 1447 O O . LEU A 1 176 ? -24.450 -20.004 -8.021 1.00 97.19 176 LEU A O 1
ATOM 1451 N N . ILE A 1 177 ? -23.390 -21.725 -8.996 1.00 92.62 177 ILE A N 1
ATOM 1452 C CA . ILE A 1 177 ? -23.791 -22.753 -8.034 1.00 92.62 177 ILE A CA 1
ATOM 1453 C C . ILE A 1 177 ? -22.569 -23.331 -7.307 1.00 92.62 177 ILE A C 1
ATOM 1455 O O . ILE A 1 177 ? -21.431 -23.124 -7.711 1.00 92.62 177 ILE A O 1
ATOM 1459 N N . ASP A 1 178 ? -22.846 -24.112 -6.262 1.00 85.62 178 ASP A N 1
ATOM 1460 C CA . ASP A 1 178 ? -21.876 -24.877 -5.467 1.00 85.62 178 ASP A CA 1
ATOM 1461 C C . ASP A 1 178 ? -20.894 -24.044 -4.619 1.00 85.62 178 ASP A C 1
ATOM 1463 O O . ASP A 1 178 ? -19.706 -23.912 -4.898 1.00 85.62 178 ASP A O 1
ATOM 1467 N N . PHE A 1 179 ? -21.405 -23.542 -3.491 1.00 86.31 179 PHE A N 1
ATOM 1468 C CA . PHE A 1 179 ? -20.687 -22.663 -2.562 1.00 86.31 179 PHE A CA 1
ATOM 1469 C C . PHE A 1 179 ? -19.886 -23.445 -1.497 1.00 86.31 179 PHE A C 1
ATOM 1471 O O . PHE A 1 179 ? -19.427 -22.871 -0.509 1.00 86.31 179 PHE A O 1
ATOM 1478 N N . GLY A 1 180 ? -19.686 -24.756 -1.679 1.00 76.50 180 GLY A N 1
ATOM 1479 C CA . GLY A 1 180 ? -19.011 -25.629 -0.708 1.00 76.50 180 GLY A CA 1
ATOM 1480 C C . GLY A 1 180 ? -17.524 -25.315 -0.480 1.00 76.50 180 GLY A C 1
ATOM 1481 O O . GLY A 1 180 ? -16.976 -25.640 0.573 1.00 76.50 180 GLY A O 1
ATOM 1482 N N . ALA A 1 181 ? -16.864 -24.652 -1.435 1.00 69.00 181 ALA A N 1
ATOM 1483 C CA . ALA A 1 181 ? -15.460 -24.234 -1.328 1.00 69.00 181 ALA A CA 1
ATOM 1484 C C . ALA A 1 181 ? -15.277 -22.803 -0.782 1.00 69.00 181 ALA A C 1
ATOM 1486 O O . ALA A 1 181 ? -14.136 -22.369 -0.558 1.00 69.00 181 ALA A O 1
ATOM 1487 N N . VAL A 1 182 ? -16.383 -22.083 -0.554 1.00 78.44 182 VAL A N 1
ATOM 1488 C CA . VAL A 1 182 ? -16.383 -20.657 -0.221 1.00 78.44 182 VAL A CA 1
ATOM 1489 C C . VAL A 1 182 ? -15.641 -20.395 1.074 1.00 78.44 182 VAL A C 1
ATOM 1491 O O . VAL A 1 182 ? -15.823 -21.059 2.098 1.00 78.44 182 VAL A O 1
ATOM 1494 N N . ARG A 1 183 ? -14.807 -19.360 1.039 1.00 70.44 183 ARG A N 1
ATOM 1495 C CA . ARG A 1 183 ? -14.017 -18.932 2.187 1.00 70.44 183 ARG A CA 1
ATOM 1496 C C . ARG A 1 183 ? -14.289 -17.471 2.492 1.00 70.44 183 ARG A C 1
ATOM 1498 O O . ARG A 1 183 ? -14.588 -16.682 1.604 1.00 70.44 183 ARG A O 1
ATOM 1505 N N . GLU A 1 184 ? -14.182 -17.132 3.772 1.00 66.00 184 GLU A N 1
ATOM 1506 C CA . GLU A 1 184 ? -14.158 -15.731 4.185 1.00 66.00 184 GLU A CA 1
ATOM 1507 C C . GLU A 1 184 ? -12.827 -15.126 3.757 1.00 66.00 184 GLU A C 1
ATOM 1509 O O . GLU A 1 184 ? -11.776 -15.755 3.903 1.00 66.00 184 GLU A O 1
ATOM 1514 N N . MET A 1 185 ? -12.879 -13.896 3.259 1.00 62.19 185 MET A N 1
ATOM 1515 C CA . MET A 1 185 ? -11.740 -12.996 3.184 1.00 62.19 185 MET A CA 1
ATOM 1516 C C . MET A 1 185 ? -11.371 -12.623 4.620 1.00 62.19 185 MET A C 1
ATOM 1518 O O . MET A 1 185 ? -11.706 -11.554 5.118 1.00 62.19 185 MET A O 1
ATOM 1522 N N . THR A 1 186 ? -10.762 -13.562 5.335 1.00 41.00 186 THR A N 1
ATOM 1523 C CA . THR A 1 186 ? -10.170 -13.291 6.638 1.00 41.00 186 THR A CA 1
ATOM 1524 C C . THR A 1 186 ? -8.900 -12.488 6.412 1.00 41.00 186 THR A C 1
ATOM 1526 O O . THR A 1 186 ? -8.063 -12.898 5.605 1.00 41.00 186 THR A O 1
ATOM 1529 N N . ASP A 1 187 ? -8.726 -11.405 7.167 1.00 36.16 187 ASP A N 1
ATOM 1530 C CA . ASP A 1 187 ? -7.512 -10.576 7.198 1.00 36.16 187 ASP A CA 1
ATOM 1531 C C . ASP A 1 187 ? -6.241 -11.452 7.377 1.00 36.16 187 ASP A C 1
ATOM 1533 O O . ASP A 1 187 ? -5.208 -11.204 6.768 1.00 36.16 187 ASP A O 1
ATOM 1537 N N . THR A 1 188 ? -6.401 -12.575 8.084 1.00 35.97 188 THR A N 1
ATOM 1538 C CA . THR A 1 188 ? -5.856 -13.950 7.965 1.00 35.97 188 THR A CA 1
ATOM 1539 C C . THR A 1 188 ? -4.907 -14.466 6.882 1.00 35.97 188 THR A C 1
ATOM 1541 O O . THR A 1 188 ? -4.592 -15.655 6.914 1.00 35.97 188 THR A O 1
ATOM 1544 N N . TYR A 1 189 ? -4.524 -13.710 5.863 1.00 33.69 189 TYR A N 1
ATOM 1545 C CA . TYR A 1 189 ? -4.105 -14.324 4.606 1.00 33.69 189 TYR A CA 1
ATOM 1546 C C . TYR A 1 189 ? -2.655 -14.868 4.552 1.00 33.69 189 TYR A C 1
ATOM 1548 O O . TYR A 1 189 ? -2.188 -15.342 3.519 1.00 33.69 189 TYR A O 1
ATOM 1556 N N . SER A 1 190 ? -1.924 -14.888 5.670 1.00 35.72 190 SER A N 1
ATOM 1557 C CA . SER A 1 190 ? -0.548 -15.422 5.682 1.00 35.72 190 SER A CA 1
ATOM 1558 C C . SER A 1 190 ? -0.104 -16.162 6.949 1.00 35.72 190 SER A C 1
ATOM 1560 O O . SER A 1 190 ? 1.070 -16.494 7.043 1.00 35.72 190 SER A O 1
ATOM 1562 N N . GLU A 1 191 ? -0.979 -16.478 7.913 1.00 29.97 191 GLU A N 1
ATOM 1563 C CA . GLU A 1 191 ? -0.506 -17.008 9.217 1.00 29.97 191 GLU A CA 1
ATOM 1564 C C . GLU A 1 191 ? -1.150 -18.325 9.696 1.00 29.97 191 GLU A C 1
ATOM 1566 O O . GLU A 1 191 ? -0.713 -18.878 10.700 1.00 29.97 191 GLU A O 1
ATOM 1571 N N . ALA A 1 192 ? -2.106 -18.912 8.964 1.00 27.81 192 ALA A N 1
ATOM 1572 C CA . ALA A 1 192 ? -2.758 -20.171 9.374 1.00 27.81 192 ALA A CA 1
ATOM 1573 C C . ALA A 1 192 ? -2.406 -21.415 8.526 1.00 27.81 192 ALA A C 1
ATOM 1575 O O . ALA A 1 192 ? -3.083 -22.432 8.640 1.00 27.81 192 ALA A O 1
ATOM 1576 N N . LEU A 1 193 ? -1.368 -21.380 7.680 1.00 32.25 193 LEU A N 1
ATOM 1577 C CA . LEU A 1 193 ? -1.018 -22.506 6.789 1.00 32.25 193 LEU A CA 1
ATOM 1578 C C . LEU A 1 193 ? 0.436 -22.982 6.918 1.00 32.25 193 LEU A C 1
ATOM 1580 O O . LEU A 1 193 ? 1.067 -23.384 5.948 1.00 32.25 193 LEU A O 1
ATOM 1584 N N . ALA A 1 194 ? 0.942 -23.007 8.152 1.00 31.09 194 ALA A N 1
ATOM 1585 C CA . ALA A 1 194 ? 2.082 -23.850 8.521 1.00 31.09 194 ALA A CA 1
ATOM 1586 C C . ALA A 1 194 ? 1.667 -25.117 9.299 1.00 31.09 194 ALA A C 1
ATOM 1588 O O . ALA A 1 194 ? 2.542 -25.889 9.684 1.00 31.09 194 ALA A O 1
ATOM 1589 N N . LYS A 1 195 ? 0.367 -25.345 9.572 1.00 30.56 195 LYS A N 1
ATOM 1590 C CA . LYS A 1 195 ? -0.046 -26.449 10.462 1.00 30.56 195 LYS A CA 1
ATOM 1591 C C . LYS A 1 195 ? -1.325 -27.224 10.158 1.00 30.56 195 LYS A C 1
ATOM 1593 O O . LYS A 1 195 ? -1.604 -28.147 10.912 1.00 30.56 195 LYS A O 1
ATOM 1598 N N . GLU A 1 196 ? -2.066 -26.963 9.088 1.00 32.41 196 GLU A N 1
ATOM 1599 C CA . GLU A 1 196 ? -3.228 -27.810 8.791 1.00 32.41 196 GLU A CA 1
ATOM 1600 C C . GLU A 1 196 ? -3.293 -28.160 7.310 1.00 32.41 196 GLU A C 1
ATOM 1602 O O . GLU A 1 196 ? -3.427 -27.279 6.463 1.00 32.41 196 GLU A O 1
ATOM 1607 N N . GLU A 1 197 ? -3.199 -29.460 7.015 1.00 30.23 197 GLU A N 1
ATOM 1608 C CA . GLU A 1 197 ? -3.584 -30.057 5.738 1.00 30.23 197 GLU A CA 1
ATOM 1609 C C . GLU A 1 197 ? -5.037 -29.672 5.438 1.00 30.23 197 GLU A C 1
ATOM 1611 O O . GLU A 1 197 ? -6.000 -30.297 5.884 1.00 30.23 197 GLU A O 1
ATOM 1616 N N . VAL A 1 198 ? -5.210 -28.583 4.696 1.00 35.31 198 VAL A N 1
ATOM 1617 C CA . VAL A 1 198 ? -6.475 -28.270 4.046 1.00 35.31 198 VAL A CA 1
ATOM 1618 C C . VAL A 1 198 ? -6.514 -29.150 2.811 1.00 35.31 198 VAL A C 1
ATOM 1620 O O . VAL A 1 198 ? -5.718 -28.949 1.899 1.00 35.31 198 VAL A O 1
ATOM 1623 N N . THR A 1 199 ? -7.422 -30.127 2.798 1.00 36.16 199 THR A N 1
ATOM 1624 C CA . THR A 1 199 ? -7.763 -30.935 1.621 1.00 36.16 199 THR A CA 1
ATOM 1625 C C . THR A 1 199 ? -7.755 -30.054 0.377 1.00 36.16 199 THR A C 1
ATOM 1627 O O . THR A 1 199 ? -8.560 -29.124 0.268 1.00 36.16 199 THR A O 1
ATOM 1630 N N . THR A 1 200 ? -6.799 -30.305 -0.513 1.00 38.47 200 THR A N 1
ATOM 1631 C CA . THR A 1 200 ? -6.571 -29.552 -1.743 1.00 38.47 200 THR A CA 1
ATOM 1632 C C . THR A 1 200 ? -7.799 -29.696 -2.639 1.00 38.47 200 THR A C 1
ATOM 1634 O O . THR A 1 200 ? -7.909 -30.641 -3.412 1.00 38.47 200 THR A O 1
ATOM 1637 N N . ILE A 1 201 ? -8.764 -28.782 -2.511 1.00 50.81 201 ILE A N 1
ATOM 1638 C CA . ILE A 1 201 ? -9.847 -28.630 -3.487 1.00 50.81 201 ILE A CA 1
ATOM 1639 C C . ILE A 1 201 ? -9.207 -27.951 -4.702 1.00 50.81 201 ILE A C 1
ATOM 1641 O O . ILE A 1 201 ? -9.182 -26.723 -4.809 1.00 50.81 201 ILE A O 1
ATOM 1645 N N . SER A 1 202 ? -8.585 -28.755 -5.561 1.00 58.16 202 SER A N 1
ATOM 1646 C CA . SER A 1 202 ? -8.050 -28.335 -6.851 1.00 58.16 202 SER A CA 1
ATOM 1647 C C . SER A 1 202 ? -8.926 -28.903 -7.966 1.00 58.16 202 SER A C 1
ATOM 1649 O O . SER A 1 202 ? -8.996 -30.108 -8.193 1.00 58.16 202 SER A O 1
ATOM 1651 N N . SER A 1 203 ? -9.601 -28.011 -8.684 1.00 67.94 203 SER A N 1
ATOM 1652 C CA . SER A 1 203 ? -10.249 -28.321 -9.954 1.00 67.94 203 SER A CA 1
ATOM 1653 C C . SER A 1 203 ? -9.181 -28.273 -11.042 1.00 67.94 203 SER A C 1
ATOM 1655 O O . SER A 1 203 ? -8.621 -27.211 -11.334 1.00 67.94 203 SER A O 1
ATOM 1657 N N . GLN A 1 204 ? -8.863 -29.439 -11.608 1.00 71.38 204 GLN A N 1
ATOM 1658 C CA . GLN A 1 204 ? -7.746 -29.628 -12.532 1.00 71.38 204 GLN A CA 1
ATOM 1659 C C . GLN A 1 204 ? -7.798 -28.617 -13.689 1.00 71.38 204 GLN A C 1
ATOM 1661 O O . GLN A 1 204 ? -8.688 -28.656 -14.531 1.00 71.38 204 GLN A O 1
ATOM 1666 N N . GLY A 1 205 ? -6.837 -27.689 -13.707 1.00 77.06 205 GLY A N 1
ATOM 1667 C CA . GLY A 1 205 ? -6.678 -26.685 -14.761 1.00 77.06 205 GLY A CA 1
ATOM 1668 C C . GLY A 1 205 ? -7.513 -25.403 -14.631 1.00 77.06 205 GLY A C 1
ATOM 1669 O O . GLY A 1 205 ? -7.200 -24.437 -15.324 1.00 77.06 205 GLY A O 1
ATOM 1670 N N . TYR A 1 206 ? -8.499 -25.347 -13.729 1.00 89.12 206 TYR A N 1
ATOM 1671 C CA . TYR A 1 206 ? -9.285 -24.134 -13.433 1.00 89.12 206 TYR A CA 1
ATOM 1672 C C . TYR A 1 206 ? -8.778 -23.396 -12.190 1.00 89.12 206 TYR A C 1
ATOM 1674 O O . TYR A 1 206 ? -8.883 -22.175 -12.096 1.00 89.12 206 TYR A O 1
ATOM 1682 N N . THR A 1 207 ? -8.206 -24.130 -11.236 1.00 87.81 207 THR A N 1
ATOM 1683 C CA . THR A 1 207 ? -7.676 -23.561 -9.998 1.00 87.81 207 THR A CA 1
ATOM 1684 C C . THR A 1 207 ? -6.434 -22.706 -10.248 1.00 87.81 207 THR A C 1
ATOM 1686 O O . THR A 1 207 ? -5.515 -23.119 -10.954 1.00 87.81 207 THR A O 1
ATOM 1689 N N . ALA A 1 208 ? -6.400 -21.521 -9.633 1.00 89.38 208 ALA A N 1
ATOM 1690 C CA . ALA A 1 208 ? -5.278 -20.596 -9.736 1.00 89.38 208 ALA A CA 1
ATOM 1691 C C . ALA A 1 208 ? -3.983 -21.170 -9.115 1.00 89.38 208 ALA A C 1
ATOM 1693 O O . ALA A 1 208 ? -4.073 -21.927 -8.138 1.00 89.38 208 ALA A O 1
ATOM 1694 N N . PRO A 1 209 ? -2.787 -20.809 -9.624 1.00 85.56 209 PRO A N 1
ATOM 1695 C CA . PRO A 1 209 ? -1.513 -21.330 -9.118 1.00 85.56 209 PRO A CA 1
ATOM 1696 C C . PRO A 1 209 ? -1.337 -21.110 -7.614 1.00 85.56 209 PRO A C 1
ATOM 1698 O O . PRO A 1 209 ? -1.020 -22.040 -6.874 1.00 85.56 209 PRO A O 1
ATOM 1701 N N . GLU A 1 210 ? -1.647 -19.907 -7.132 1.00 82.94 210 GLU A N 1
ATOM 1702 C CA . GLU A 1 210 ? -1.553 -19.572 -5.715 1.00 82.94 210 GLU A CA 1
ATOM 1703 C C . GLU A 1 210 ? -2.542 -20.392 -4.866 1.00 82.94 210 GLU A C 1
ATOM 1705 O O . GLU A 1 210 ? -2.202 -20.869 -3.785 1.00 82.94 210 GLU A O 1
ATOM 1710 N N . GLN A 1 211 ? -3.741 -20.677 -5.383 1.00 82.81 211 GLN A N 1
ATOM 1711 C CA . GLN A 1 211 ? -4.720 -21.517 -4.692 1.00 82.81 211 GLN A CA 1
ATOM 1712 C C . GLN A 1 211 ? -4.263 -22.976 -4.591 1.00 82.81 211 GLN A C 1
ATOM 1714 O O . GLN A 1 211 ? -4.508 -23.612 -3.563 1.00 82.81 211 GLN A O 1
ATOM 1719 N N . CYS A 1 212 ? -3.561 -23.494 -5.603 1.00 77.25 212 CYS A N 1
ATOM 1720 C CA . CYS A 1 212 ? -2.944 -24.822 -5.539 1.00 77.25 212 CYS A CA 1
ATOM 1721 C C . CYS A 1 212 ? -1.894 -24.913 -4.419 1.00 77.25 212 CYS A C 1
ATOM 1723 O O . CYS A 1 212 ? -1.691 -25.984 -3.855 1.00 77.25 212 CYS A O 1
ATOM 1725 N N . GLN A 1 213 ? -1.278 -23.785 -4.054 1.00 72.50 213 GLN A N 1
ATOM 1726 C CA . GLN A 1 213 ? -0.301 -23.669 -2.967 1.00 72.50 213 GLN A CA 1
ATOM 1727 C C . GLN A 1 213 ? -0.955 -23.405 -1.595 1.00 72.50 213 GLN A C 1
ATOM 1729 O O . GLN A 1 213 ? -0.274 -23.060 -0.632 1.00 72.50 213 GLN A O 1
ATOM 1734 N N . GLY A 1 214 ? -2.286 -23.514 -1.487 1.00 69.31 214 GLY A N 1
ATOM 1735 C CA . GLY A 1 214 ? -3.037 -23.155 -0.277 1.00 69.31 214 GLY A CA 1
ATOM 1736 C C . GLY A 1 214 ? -3.198 -21.644 -0.081 1.00 69.31 214 GLY A C 1
ATOM 1737 O O . GLY A 1 214 ? -3.845 -21.207 0.869 1.00 69.31 214 GLY A O 1
ATOM 1738 N N . GLN A 1 215 ? -2.675 -20.853 -1.014 1.00 75.94 215 GLN A N 1
ATOM 1739 C CA . GLN A 1 215 ? -2.744 -19.407 -1.059 1.00 75.94 215 GLN A CA 1
ATOM 1740 C C . GLN A 1 215 ? -3.796 -18.949 -2.095 1.00 75.94 215 GLN A C 1
ATOM 1742 O O . GLN A 1 215 ? -3.525 -18.054 -2.891 1.00 75.94 215 GLN A O 1
ATOM 1747 N N . ALA A 1 216 ? -5.071 -19.333 -1.908 1.00 77.44 216 ALA A N 1
ATOM 1748 C CA . ALA A 1 216 ? -6.242 -18.720 -2.582 1.00 77.44 216 ALA A CA 1
ATOM 1749 C C . ALA A 1 216 ? -6.644 -17.270 -2.165 1.00 77.44 216 ALA A C 1
ATOM 1751 O O . ALA A 1 216 ? -7.191 -17.072 -1.081 1.00 77.44 216 ALA A O 1
ATOM 1752 N N . VAL A 1 217 ? -6.455 -16.267 -3.027 1.00 86.56 217 VAL A N 1
ATOM 1753 C CA . VAL A 1 217 ? -6.872 -14.857 -2.818 1.00 86.56 217 VAL A CA 1
ATOM 1754 C C . VAL A 1 217 ?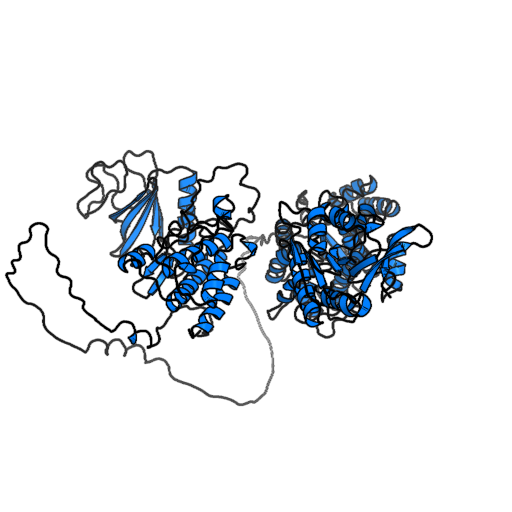 -8.184 -14.545 -3.560 1.00 86.56 217 VAL A C 1
ATOM 1756 O O . VAL A 1 217 ? -8.587 -15.336 -4.410 1.00 86.56 217 VAL A O 1
ATOM 1759 N N . PRO A 1 218 ? -8.858 -13.393 -3.347 1.00 90.19 218 PRO A N 1
ATOM 1760 C CA . PRO A 1 218 ? -10.036 -13.026 -4.147 1.00 90.19 218 PRO A CA 1
ATOM 1761 C C . PRO A 1 218 ? -9.782 -13.056 -5.664 1.00 90.19 218 PRO A C 1
ATOM 1763 O O . PRO A 1 218 ? -10.630 -13.494 -6.434 1.00 90.19 218 PRO A O 1
ATOM 1766 N N . GLN A 1 219 ? -8.580 -12.674 -6.103 1.00 94.56 219 GLN A N 1
ATOM 1767 C CA . GLN A 1 219 ? -8.171 -12.713 -7.509 1.00 94.56 219 GLN A CA 1
ATOM 1768 C C . GLN A 1 219 ? -7.991 -14.143 -8.056 1.00 94.56 219 GLN A C 1
ATOM 1770 O O . GLN A 1 219 ? -7.835 -14.313 -9.268 1.00 94.56 219 GLN A O 1
ATOM 1775 N N . SER A 1 220 ? -8.020 -15.178 -7.209 1.00 93.50 220 SER A N 1
ATOM 1776 C CA . SER A 1 220 ? -8.069 -16.576 -7.652 1.00 93.50 220 SER A CA 1
ATOM 1777 C C . SER A 1 220 ? -9.387 -16.887 -8.372 1.00 93.50 220 SER A C 1
ATOM 1779 O O . SER A 1 220 ? -9.373 -17.637 -9.347 1.00 93.50 220 SER A O 1
ATOM 1781 N N . ASP A 1 221 ? -10.500 -16.242 -7.988 1.00 95.75 221 ASP A N 1
ATOM 1782 C CA . ASP A 1 221 ? -11.777 -16.347 -8.715 1.00 95.75 221 ASP A CA 1
ATOM 1783 C C . ASP A 1 221 ? -11.668 -15.765 -10.135 1.00 95.75 221 ASP A C 1
ATOM 1785 O O . ASP A 1 221 ? -12.279 -16.282 -11.067 1.00 95.75 221 ASP A O 1
ATOM 1789 N N . PHE A 1 222 ? -10.854 -14.722 -10.337 1.00 97.44 222 PHE A N 1
ATOM 1790 C CA . PHE A 1 222 ? -10.668 -14.104 -11.658 1.00 97.44 222 PHE A CA 1
ATOM 1791 C C . PHE A 1 222 ? -9.889 -15.016 -12.602 1.00 97.44 222 PHE A C 1
ATOM 1793 O O . PHE A 1 222 ? -10.259 -15.151 -13.765 1.00 97.44 222 PHE A O 1
ATOM 1800 N N . PHE A 1 223 ? -8.872 -15.710 -12.092 1.00 95.44 223 PHE A N 1
ATOM 1801 C CA . PHE A 1 223 ? -8.168 -16.734 -12.864 1.00 95.44 223 PHE A CA 1
ATOM 1802 C C . PHE A 1 223 ? -9.107 -17.869 -13.276 1.00 95.44 223 PHE A C 1
ATOM 1804 O O . PHE A 1 223 ? -9.107 -18.287 -14.434 1.00 95.44 223 PHE A O 1
ATOM 1811 N N . ALA A 1 224 ? -9.945 -18.329 -12.345 1.00 95.69 224 ALA A N 1
ATOM 1812 C CA . ALA A 1 224 ? -10.927 -19.374 -12.597 1.00 95.69 224 ALA A CA 1
ATOM 1813 C C . ALA A 1 224 ? -11.992 -18.940 -13.627 1.00 95.69 224 ALA A C 1
ATOM 1815 O O . ALA A 1 224 ? -12.342 -19.719 -14.519 1.00 95.69 224 ALA A O 1
ATOM 1816 N N . LEU A 1 225 ? -12.437 -17.675 -13.586 1.00 97.31 225 LEU A N 1
ATOM 1817 C CA . LEU A 1 225 ? -13.247 -17.067 -14.649 1.00 97.31 225 LEU A CA 1
ATOM 1818 C C . LEU A 1 225 ? -12.504 -17.088 -15.989 1.00 97.31 225 LEU A C 1
ATOM 1820 O O . LEU A 1 225 ? -13.047 -17.586 -16.969 1.00 97.31 225 LEU A O 1
ATOM 1824 N N . GLY A 1 226 ? -11.254 -16.623 -16.039 1.00 96.62 226 GLY A N 1
ATOM 1825 C CA . GLY A 1 226 ? -10.449 -16.639 -17.262 1.00 96.62 226 GLY A CA 1
ATOM 1826 C C . GLY A 1 226 ? -10.359 -18.037 -17.886 1.00 96.62 226 GLY A C 1
ATOM 1827 O O . GLY A 1 226 ? -10.679 -18.211 -19.059 1.00 96.62 226 GLY A O 1
ATOM 1828 N N . ARG A 1 227 ? -10.041 -19.060 -17.082 1.00 95.00 227 ARG A N 1
ATOM 1829 C CA . ARG A 1 227 ? -10.004 -20.470 -17.517 1.00 95.00 227 ARG A CA 1
ATOM 1830 C C . ARG A 1 227 ? -11.353 -20.981 -18.014 1.00 95.00 227 ARG A C 1
ATOM 1832 O O . ARG A 1 227 ? -11.404 -21.679 -19.024 1.00 95.00 227 ARG A O 1
ATOM 1839 N N . THR A 1 228 ? -12.435 -20.608 -17.333 1.00 96.94 228 THR A N 1
ATOM 1840 C CA . THR A 1 228 ? -13.808 -20.922 -17.751 1.00 96.94 228 THR A CA 1
ATOM 1841 C C . THR A 1 228 ? -14.091 -20.362 -19.143 1.00 96.94 228 THR A C 1
ATOM 1843 O O . THR A 1 228 ? -14.580 -21.087 -20.004 1.00 96.94 228 THR A O 1
ATOM 1846 N N . PHE A 1 229 ? -13.731 -19.104 -19.406 1.00 97.38 229 PHE A N 1
ATOM 1847 C CA . PHE A 1 229 ? -13.969 -18.488 -20.711 1.00 97.38 229 PHE A CA 1
ATOM 1848 C C . PHE A 1 229 ? -13.045 -19.004 -21.808 1.00 97.38 229 PHE A C 1
ATOM 1850 O O . PHE A 1 229 ? -13.497 -19.134 -22.941 1.00 97.38 229 PHE A O 1
ATOM 1857 N N . VAL A 1 230 ? -11.809 -19.396 -21.488 1.00 96.25 230 VAL A N 1
ATOM 1858 C CA . VAL A 1 230 ? -10.963 -20.125 -22.444 1.00 96.25 230 VAL A CA 1
ATOM 1859 C C . VAL A 1 230 ? -11.637 -21.421 -22.893 1.00 96.25 230 VAL A C 1
ATOM 1861 O O . VAL A 1 230 ? -11.695 -21.669 -24.095 1.00 96.25 230 VAL A O 1
ATOM 1864 N N . TYR A 1 231 ? -12.186 -22.221 -21.974 1.00 95.94 231 TYR A N 1
ATOM 1865 C CA . TYR A 1 231 ? -12.920 -23.440 -22.339 1.00 95.94 231 TYR A CA 1
ATOM 1866 C C . TYR A 1 231 ? -14.109 -23.128 -23.255 1.00 95.94 231 TYR A C 1
ATOM 1868 O O . TYR A 1 231 ? -14.251 -23.732 -24.314 1.00 95.94 231 TYR A O 1
ATOM 1876 N N . LEU A 1 232 ? -14.928 -22.133 -22.903 1.00 96.94 232 LEU A N 1
ATOM 1877 C CA . LEU A 1 232 ? -16.114 -21.778 -23.691 1.00 96.94 232 LEU A CA 1
ATOM 1878 C C . LEU A 1 232 ? -15.773 -21.251 -25.092 1.00 96.94 232 LEU A C 1
ATOM 1880 O O . LEU A 1 232 ? -16.502 -21.526 -26.047 1.00 96.94 232 LEU A O 1
ATOM 1884 N N . LEU A 1 233 ? -14.681 -20.496 -25.218 1.00 96.69 233 LEU A N 1
ATOM 1885 C CA . LEU A 1 233 ? -14.220 -19.921 -26.481 1.00 96.69 233 LEU A CA 1
ATOM 1886 C C . LEU A 1 233 ? -13.469 -20.938 -27.347 1.00 96.69 233 LEU A C 1
ATOM 1888 O O . LEU A 1 233 ? -13.522 -20.854 -28.563 1.00 96.69 233 LEU A O 1
ATOM 1892 N N . THR A 1 234 ? -12.779 -21.914 -26.763 1.00 94.88 234 THR A N 1
ATOM 1893 C CA . THR A 1 234 ? -11.970 -22.870 -27.543 1.00 94.88 234 THR A CA 1
ATOM 1894 C C . THR A 1 234 ? -12.651 -24.218 -27.759 1.00 94.88 234 THR A C 1
ATOM 1896 O O . THR A 1 234 ? -12.274 -24.941 -28.676 1.00 94.88 234 THR A O 1
ATOM 1899 N N . GLY A 1 235 ? -13.623 -24.581 -26.918 1.00 94.06 235 GLY A N 1
ATOM 1900 C CA . GLY A 1 235 ? -14.168 -25.938 -26.865 1.00 94.06 235 GLY A CA 1
ATOM 1901 C C . GLY A 1 235 ? -13.221 -26.969 -26.244 1.00 94.06 235 GLY A C 1
ATOM 1902 O O . GLY A 1 235 ? -13.551 -28.152 -26.238 1.00 94.06 235 GLY A O 1
ATOM 1903 N N . LYS A 1 236 ? -12.051 -26.542 -25.744 1.00 92.00 236 LYS A N 1
ATOM 1904 C CA . LYS A 1 236 ? -10.982 -27.411 -25.239 1.00 92.00 236 LYS A CA 1
ATOM 1905 C C . LYS A 1 236 ? -10.832 -27.271 -23.735 1.00 92.00 236 LYS A C 1
ATOM 1907 O O . LYS A 1 236 ? -10.744 -26.162 -23.203 1.00 92.00 236 LYS A O 1
ATOM 1912 N N . GLU A 1 237 ? -10.759 -28.397 -23.041 1.00 87.69 237 GLU A N 1
ATOM 1913 C CA . GLU A 1 237 ? -10.487 -28.420 -21.609 1.00 87.69 237 GLU A CA 1
ATOM 1914 C C . GLU A 1 237 ? -9.050 -27.938 -21.315 1.00 87.69 237 GLU A C 1
ATOM 1916 O O . GLU A 1 237 ? -8.137 -28.122 -22.130 1.00 87.69 237 GLU A O 1
ATOM 1921 N N . PRO A 1 238 ? -8.775 -27.360 -20.127 1.00 84.88 238 PRO A N 1
ATOM 1922 C CA . PRO A 1 238 ? -7.458 -26.803 -19.806 1.00 84.88 238 PRO A CA 1
ATOM 1923 C C . PRO A 1 238 ? -6.266 -27.767 -19.954 1.00 84.88 238 PRO A C 1
ATOM 1925 O O . PRO A 1 238 ? -5.133 -27.315 -20.149 1.00 84.88 238 PRO A O 1
ATOM 1928 N N . TYR A 1 239 ? -6.491 -29.081 -19.828 1.00 81.81 239 TYR A N 1
ATOM 1929 C CA . TYR A 1 239 ? -5.449 -30.103 -19.978 1.00 81.81 239 TYR A CA 1
ATOM 1930 C C . TYR A 1 239 ? -5.110 -30.416 -21.442 1.00 81.81 239 TYR A C 1
ATOM 1932 O O . TYR A 1 239 ? -4.000 -30.873 -21.705 1.00 81.81 239 TYR A O 1
ATOM 1940 N N . GLU A 1 240 ? -6.019 -30.135 -22.378 1.00 85.50 240 GLU A N 1
ATOM 1941 C CA . GLU A 1 240 ? -5.825 -30.336 -23.821 1.00 85.50 240 GLU A CA 1
ATOM 1942 C C . GLU A 1 240 ? -4.993 -29.212 -24.450 1.00 85.50 240 GLU A C 1
ATOM 1944 O O . GLU A 1 240 ? -4.422 -29.376 -25.527 1.00 85.50 240 GLU A O 1
ATOM 1949 N N . LEU A 1 241 ? -4.894 -28.066 -23.769 1.00 85.94 241 LEU A N 1
ATOM 1950 C CA . LEU A 1 241 ? -4.129 -26.920 -24.244 1.00 85.94 241 LEU A CA 1
ATOM 1951 C C . LEU A 1 241 ? -2.611 -27.157 -24.115 1.00 85.94 241 LEU A C 1
ATOM 1953 O O . LEU A 1 241 ? -2.135 -27.622 -23.060 1.00 85.94 241 LEU A O 1
ATOM 1957 N N . PRO A 1 242 ? -1.819 -26.775 -25.134 1.00 79.75 242 PRO A N 1
ATOM 1958 C CA . PRO A 1 242 ? -0.372 -26.930 -25.099 1.00 79.75 242 PRO A CA 1
ATOM 1959 C C . PRO A 1 242 ? 0.255 -26.038 -24.009 1.00 79.75 242 PRO A C 1
ATOM 1961 O O . PRO A 1 242 ? -0.184 -24.900 -23.804 1.00 79.75 242 PRO A O 1
ATOM 1964 N N . PRO A 1 243 ? 1.268 -26.531 -23.270 1.00 74.06 243 PRO A N 1
ATOM 1965 C CA . PRO A 1 243 ? 2.030 -25.699 -22.342 1.00 74.06 243 PRO A CA 1
ATOM 1966 C C . PRO A 1 243 ? 2.856 -24.653 -23.102 1.00 74.06 243 PRO A C 1
ATOM 1968 O O . PRO A 1 243 ? 3.350 -24.923 -24.198 1.00 74.06 243 PRO A O 1
ATOM 1971 N N . ASP A 1 244 ? 3.033 -23.470 -22.517 1.00 71.06 244 ASP A N 1
ATOM 1972 C CA . ASP A 1 244 ? 3.912 -22.444 -23.073 1.00 71.06 244 ASP A CA 1
ATOM 1973 C C . ASP A 1 244 ? 5.385 -22.897 -22.945 1.00 71.06 244 ASP A C 1
ATOM 1975 O O . ASP A 1 244 ? 5.829 -23.280 -21.857 1.00 71.06 244 ASP A O 1
ATOM 1979 N N . PRO A 1 245 ? 6.180 -22.879 -24.035 1.00 61.59 245 PRO A N 1
ATOM 1980 C CA . PRO A 1 245 ? 7.594 -23.250 -23.996 1.00 61.59 245 PRO A CA 1
ATOM 1981 C C . PRO A 1 245 ? 8.439 -22.415 -23.024 1.00 61.59 245 PRO A C 1
ATOM 1983 O O . PRO A 1 245 ? 9.478 -22.890 -22.563 1.00 61.59 245 PRO A O 1
ATOM 1986 N N . LYS A 1 246 ? 8.027 -21.172 -22.742 1.00 61.66 246 LYS A N 1
ATOM 1987 C CA . LYS A 1 246 ? 8.722 -20.234 -21.846 1.00 61.66 246 LYS A CA 1
ATOM 1988 C C . LYS A 1 246 ? 8.207 -20.292 -20.409 1.00 61.66 246 LYS A C 1
ATOM 1990 O O . LYS A 1 246 ? 8.925 -19.873 -19.506 1.00 61.66 246 LYS A O 1
ATOM 1995 N N . ASP A 1 247 ? 7.003 -20.817 -20.206 1.00 60.97 247 ASP A N 1
ATOM 1996 C CA . ASP A 1 247 ? 6.349 -20.935 -18.906 1.00 60.97 247 ASP A CA 1
ATOM 1997 C C . ASP A 1 247 ? 5.447 -22.177 -18.892 1.00 60.97 247 ASP A C 1
ATOM 1999 O O . ASP A 1 247 ? 4.325 -22.172 -19.390 1.00 60.97 247 ASP A O 1
ATOM 2003 N N . ARG A 1 248 ? 5.928 -23.266 -18.290 1.00 56.22 248 ARG A N 1
ATOM 2004 C CA . ARG A 1 248 ? 5.196 -24.541 -18.291 1.00 56.22 248 ARG A CA 1
ATOM 2005 C C . ARG A 1 248 ? 3.863 -24.486 -17.531 1.00 56.22 248 ARG A C 1
ATOM 2007 O O . ARG A 1 248 ? 3.050 -25.392 -17.716 1.00 56.22 248 ARG A O 1
ATOM 2014 N N . GLU A 1 249 ? 3.636 -23.469 -16.696 1.00 54.69 249 GLU A N 1
ATOM 2015 C CA . GLU A 1 249 ? 2.370 -23.259 -15.982 1.00 54.69 249 GLU A CA 1
ATOM 2016 C C . GLU A 1 249 ? 1.347 -22.483 -16.830 1.00 54.69 249 GLU A C 1
ATOM 2018 O O . GLU A 1 249 ? 0.131 -22.646 -16.659 1.00 54.69 249 GLU A O 1
ATOM 2023 N N . ARG A 1 250 ? 1.815 -21.705 -17.814 1.00 66.56 250 ARG A N 1
ATOM 2024 C CA . ARG A 1 250 ? 0.970 -21.020 -18.795 1.00 66.56 250 ARG A CA 1
ATOM 2025 C C . ARG A 1 250 ? 0.560 -21.978 -19.915 1.00 66.56 250 ARG A C 1
ATOM 2027 O O . ARG A 1 250 ? 1.334 -22.809 -20.382 1.00 66.56 250 ARG A O 1
ATOM 2034 N N . LYS A 1 251 ? -0.692 -21.873 -20.364 1.00 72.62 251 LYS A N 1
ATOM 2035 C CA . LYS A 1 251 ? -1.213 -22.624 -21.517 1.00 72.62 251 LYS A CA 1
ATOM 2036 C C . LYS A 1 251 ? -1.416 -21.682 -22.694 1.00 72.62 251 LYS A C 1
ATOM 2038 O O . LYS A 1 251 ? -2.007 -20.616 -22.521 1.00 72.62 251 LYS A O 1
ATOM 2043 N N . ILE A 1 252 ? -0.958 -22.074 -23.879 1.00 79.62 252 ILE A N 1
ATOM 2044 C CA . ILE A 1 252 ? -1.154 -21.285 -25.097 1.00 79.62 252 ILE A CA 1
ATOM 2045 C C . ILE A 1 252 ? -2.528 -21.631 -25.669 1.00 79.62 252 ILE A C 1
ATOM 2047 O O . ILE A 1 252 ? -2.693 -22.656 -26.318 1.00 79.62 252 ILE A O 1
ATOM 2051 N N . TRP A 1 253 ? -3.519 -20.782 -25.409 1.00 90.31 253 TRP A N 1
ATOM 2052 C CA . TRP A 1 253 ? -4.897 -20.985 -25.874 1.00 90.31 253 TRP A CA 1
ATOM 2053 C C . TRP A 1 253 ? -5.242 -20.154 -27.113 1.00 90.31 253 TRP A C 1
ATOM 2055 O O . TRP A 1 253 ? -6.058 -20.569 -27.927 1.00 90.31 253 TRP A O 1
ATOM 2065 N N . ARG A 1 254 ? -4.580 -19.006 -27.301 1.00 87.75 254 ARG A N 1
ATOM 2066 C CA . ARG A 1 254 ? -4.822 -18.108 -28.442 1.00 87.75 254 ARG A CA 1
ATOM 2067 C C . ARG A 1 254 ? -4.501 -18.713 -29.809 1.00 87.75 254 ARG A C 1
ATOM 2069 O O . ARG A 1 254 ? -4.985 -18.214 -30.809 1.00 87.75 254 ARG A O 1
ATOM 2076 N N . ASN A 1 255 ? -3.693 -19.771 -29.865 1.00 86.31 255 ASN A N 1
ATOM 2077 C CA . ASN A 1 255 ? -3.406 -20.463 -31.125 1.00 86.31 255 ASN A CA 1
ATOM 2078 C C . ASN A 1 255 ? -4.546 -21.399 -31.554 1.00 86.31 255 ASN A C 1
ATOM 2080 O O . ASN A 1 255 ? -4.558 -21.863 -32.688 1.00 86.31 255 ASN A O 1
ATOM 2084 N N . GLU A 1 256 ? -5.484 -21.685 -30.650 1.00 87.75 256 GLU A N 1
ATOM 2085 C CA . GLU A 1 256 ? -6.583 -22.627 -30.870 1.00 87.75 256 GLU A CA 1
ATOM 2086 C C . GLU A 1 256 ? -7.858 -21.939 -31.379 1.00 87.75 256 GLU A C 1
ATOM 2088 O O . GLU A 1 256 ? -8.821 -22.612 -31.736 1.00 87.75 256 GLU A O 1
ATOM 2093 N N . ILE A 1 257 ? -7.881 -20.602 -31.401 1.00 89.69 257 ILE A N 1
ATOM 2094 C CA . ILE A 1 257 ? -9.041 -19.801 -31.786 1.00 89.69 257 ILE A CA 1
ATOM 2095 C C . ILE A 1 257 ? -8.599 -18.486 -32.436 1.00 89.69 257 ILE A C 1
ATOM 2097 O O . ILE A 1 257 ? -7.641 -17.852 -32.004 1.00 89.69 257 ILE A O 1
ATOM 2101 N N . GLN A 1 258 ? -9.334 -18.032 -33.448 1.00 89.12 258 GLN A N 1
ATOM 2102 C CA . GLN A 1 258 ? -9.254 -16.646 -33.896 1.00 89.12 258 GLN A CA 1
ATOM 2103 C C . GLN A 1 258 ? -10.087 -15.771 -32.953 1.00 89.12 258 GLN A C 1
ATOM 2105 O O . GLN A 1 258 ? -11.309 -15.887 -32.940 1.00 89.12 258 GLN A O 1
ATOM 2110 N N . ILE A 1 259 ? -9.423 -14.917 -32.172 1.00 92.19 259 ILE A N 1
ATOM 2111 C CA . ILE A 1 259 ? -10.068 -14.014 -31.214 1.00 92.19 259 ILE A CA 1
ATOM 2112 C C . ILE A 1 259 ? -9.575 -12.578 -31.395 1.00 92.19 259 ILE A C 1
ATOM 2114 O O . ILE A 1 259 ? -8.417 -12.358 -31.763 1.00 92.19 259 ILE A O 1
ATOM 2118 N N . SER A 1 260 ? -10.423 -11.590 -31.117 1.00 93.25 260 SER A N 1
ATOM 2119 C CA . SER A 1 260 ? -9.999 -10.195 -31.074 1.00 93.25 260 SER A CA 1
ATOM 2120 C C . SER A 1 260 ? -8.927 -9.961 -30.006 1.00 93.25 260 SER A C 1
ATOM 2122 O O . SER A 1 260 ? -8.933 -10.542 -28.915 1.00 93.25 260 SER A O 1
ATOM 2124 N N . GLU A 1 261 ? -8.009 -9.040 -30.301 1.00 88.94 261 GLU A N 1
ATOM 2125 C CA . GLU A 1 261 ? -6.954 -8.666 -29.359 1.00 88.94 261 GLU A CA 1
ATOM 2126 C C . GLU A 1 261 ? -7.518 -8.095 -28.055 1.00 88.94 261 GLU A C 1
ATOM 2128 O O . GLU A 1 261 ? -6.964 -8.345 -26.989 1.00 88.94 261 GLU A O 1
ATOM 2133 N N . ASN A 1 262 ? -8.634 -7.365 -28.098 1.00 89.50 262 ASN A N 1
ATOM 2134 C CA . ASN A 1 262 ? -9.213 -6.758 -26.900 1.00 89.50 262 ASN A CA 1
ATOM 2135 C C . ASN A 1 262 ? -9.694 -7.821 -25.901 1.00 89.50 262 ASN A C 1
ATOM 2137 O O . ASN A 1 262 ? -9.283 -7.793 -24.738 1.00 89.50 262 ASN A O 1
ATOM 2141 N N . LEU A 1 263 ? -10.516 -8.777 -26.349 1.00 94.12 263 LEU A N 1
ATOM 2142 C CA . LEU A 1 263 ? -11.013 -9.852 -25.488 1.00 94.12 263 LEU A CA 1
ATOM 2143 C C . LEU A 1 263 ? -9.904 -10.840 -25.121 1.00 94.12 263 LEU A C 1
ATOM 2145 O O . LEU A 1 263 ? -9.810 -11.245 -23.963 1.00 94.12 263 LEU A O 1
ATOM 2149 N N . GLY A 1 264 ? -9.018 -11.167 -26.065 1.00 94.12 264 GLY A N 1
ATOM 2150 C CA . GLY A 1 264 ? -7.850 -12.003 -25.800 1.00 94.12 264 GLY A CA 1
ATOM 2151 C C . GLY A 1 264 ? -6.961 -11.424 -24.697 1.00 94.12 264 GLY A C 1
ATOM 2152 O O . GLY A 1 264 ? -6.627 -12.127 -23.742 1.00 94.12 264 GLY A O 1
ATOM 2153 N N . ASN A 1 265 ? -6.613 -10.132 -24.785 1.00 91.38 265 ASN A N 1
ATOM 2154 C CA . ASN A 1 265 ? -5.762 -9.462 -23.793 1.00 91.38 265 ASN A CA 1
ATOM 2155 C C . ASN A 1 265 ? -6.466 -9.363 -22.442 1.00 91.38 265 ASN A C 1
ATOM 2157 O O . ASN A 1 265 ? -5.838 -9.540 -21.401 1.00 91.38 265 ASN A O 1
ATOM 2161 N N . PHE A 1 266 ? -7.775 -9.119 -22.451 1.00 94.88 266 PHE A N 1
ATOM 2162 C CA . PHE A 1 266 ? -8.571 -9.102 -21.237 1.00 94.88 266 PHE A CA 1
ATOM 2163 C C . PHE A 1 266 ? -8.564 -10.466 -20.525 1.00 94.88 266 PHE A C 1
ATOM 2165 O O . PHE A 1 266 ? -8.266 -10.522 -19.334 1.00 94.88 266 PHE A O 1
ATOM 2172 N N . ILE A 1 267 ? -8.815 -11.566 -21.244 1.00 95.88 267 ILE A N 1
ATOM 2173 C CA . ILE A 1 267 ? -8.807 -12.925 -20.679 1.00 95.88 267 ILE A CA 1
ATOM 2174 C C . ILE A 1 267 ? -7.404 -13.325 -20.200 1.00 95.88 267 ILE A C 1
ATOM 2176 O O . ILE A 1 267 ? -7.273 -13.895 -19.116 1.00 95.88 267 ILE A O 1
ATOM 2180 N N . ASP A 1 268 ? -6.347 -12.976 -20.941 1.00 92.25 268 ASP A N 1
ATOM 2181 C CA . ASP A 1 268 ? -4.967 -13.195 -20.492 1.00 92.25 268 ASP A CA 1
ATOM 2182 C C . ASP A 1 268 ? -4.659 -12.442 -19.191 1.00 92.25 268 ASP A C 1
ATOM 2184 O O . ASP A 1 268 ? -4.051 -13.016 -18.289 1.00 92.25 268 ASP A O 1
ATOM 2188 N N . ASN A 1 269 ? -5.137 -11.200 -19.043 1.00 92.69 269 ASN A N 1
ATOM 2189 C CA . ASN A 1 269 ? -4.982 -10.436 -17.802 1.00 92.69 269 ASN A CA 1
ATOM 2190 C C . ASN A 1 269 ? -5.700 -11.098 -16.615 1.00 92.69 269 ASN A C 1
ATOM 2192 O O . ASN A 1 269 ? -5.221 -10.999 -15.486 1.00 92.69 269 ASN A O 1
ATOM 2196 N N . LEU A 1 270 ? -6.831 -11.780 -16.834 1.00 96.31 270 LEU A N 1
ATOM 2197 C CA . LEU A 1 270 ? -7.499 -12.547 -15.774 1.00 96.31 270 LEU A CA 1
ATOM 2198 C C . LEU A 1 270 ? -6.688 -13.773 -15.351 1.00 96.31 270 LEU A C 1
ATOM 2200 O O . LEU A 1 270 ? -6.713 -14.148 -14.181 1.00 96.31 270 LEU A O 1
ATOM 2204 N N . MET A 1 271 ? -5.973 -14.388 -16.292 1.00 93.62 271 MET A N 1
ATOM 2205 C CA . MET A 1 271 ? -5.195 -15.609 -16.076 1.00 93.62 271 MET A CA 1
ATOM 2206 C C . MET A 1 271 ? -3.707 -15.355 -15.808 1.00 93.62 271 MET A C 1
ATOM 2208 O O . MET A 1 271 ? -2.922 -16.303 -15.858 1.00 93.62 271 MET A O 1
ATOM 2212 N N . ASP A 1 272 ? -3.294 -14.116 -15.519 1.00 90.75 272 ASP A N 1
ATOM 2213 C CA . ASP A 1 272 ? -1.890 -13.835 -15.204 1.00 90.75 272 ASP A CA 1
ATOM 2214 C C . ASP A 1 272 ? -1.437 -14.712 -14.015 1.00 90.75 272 ASP A C 1
ATOM 2216 O O . ASP A 1 272 ? -2.171 -14.812 -13.020 1.00 90.75 272 ASP A O 1
ATOM 2220 N N . PRO A 1 273 ? -0.265 -15.374 -14.074 1.00 82.62 273 PRO A N 1
ATOM 2221 C CA . PRO A 1 273 ? 0.216 -16.212 -12.977 1.00 82.62 273 PRO A CA 1
ATOM 2222 C C . PRO A 1 273 ? 0.307 -15.466 -11.640 1.00 82.62 273 PRO A C 1
ATOM 2224 O O . PRO A 1 273 ? 0.115 -16.068 -10.587 1.00 82.62 273 PRO A O 1
ATOM 2227 N N . LEU A 1 274 ? 0.548 -14.151 -11.666 1.00 82.00 274 LEU A N 1
ATOM 2228 C CA . LEU A 1 274 ? 0.665 -13.315 -10.479 1.00 82.00 274 LEU A CA 1
ATOM 2229 C C . LEU A 1 274 ? -0.671 -12.615 -10.165 1.00 82.00 274 LEU A C 1
ATOM 2231 O O . LEU A 1 274 ? -1.092 -11.729 -10.912 1.00 82.00 274 LEU A O 1
ATOM 2235 N N . PRO A 1 275 ? -1.302 -12.874 -9.000 1.00 84.44 275 PRO A N 1
ATOM 2236 C CA . PRO A 1 275 ? -2.574 -12.241 -8.628 1.00 84.44 275 PRO A CA 1
ATOM 2237 C C . PRO A 1 275 ? -2.562 -10.705 -8.652 1.00 84.44 275 PRO A C 1
ATOM 2239 O O . PRO A 1 275 ? -3.573 -10.074 -8.949 1.00 84.44 275 PRO A O 1
ATOM 2242 N N . LYS A 1 276 ? -1.404 -10.086 -8.382 1.00 80.94 276 LYS A N 1
ATOM 2243 C CA . LYS A 1 276 ? -1.202 -8.625 -8.423 1.00 80.94 276 LYS A CA 1
ATOM 2244 C C . LYS A 1 276 ? -1.290 -8.009 -9.832 1.00 80.94 276 LYS A C 1
ATOM 2246 O O . LYS A 1 276 ? -1.453 -6.801 -9.944 1.00 80.94 276 LYS A O 1
ATOM 2251 N N . LYS A 1 277 ? -1.147 -8.812 -10.895 1.00 81.94 277 LYS A N 1
ATOM 2252 C CA . LYS A 1 277 ? -1.255 -8.366 -12.297 1.00 81.94 277 LYS A CA 1
ATOM 2253 C C . LYS A 1 277 ? -2.676 -8.510 -12.853 1.00 81.94 277 LYS A C 1
ATOM 2255 O O . LYS A 1 277 ? -3.014 -7.861 -13.838 1.00 81.94 277 LYS A O 1
ATOM 2260 N N . ARG A 1 278 ? -3.527 -9.293 -12.181 1.00 93.12 278 ARG A N 1
ATOM 2261 C CA . ARG A 1 278 ? -4.967 -9.391 -12.460 1.00 93.12 278 ARG A CA 1
ATOM 2262 C C . ARG A 1 278 ? -5.695 -8.125 -11.972 1.00 93.12 278 ARG A C 1
ATOM 2264 O O . ARG A 1 278 ? -5.130 -7.355 -11.184 1.00 93.12 278 ARG A O 1
ATOM 2271 N N . PRO A 1 279 ? -6.958 -7.885 -12.372 1.00 90.62 279 PRO A N 1
ATOM 2272 C CA . PRO A 1 279 ? -7.777 -6.834 -11.770 1.00 90.62 279 PRO A CA 1
ATOM 2273 C C . PRO A 1 279 ? -7.768 -6.941 -10.241 1.00 90.62 279 PRO A C 1
ATOM 2275 O O . PRO A 1 279 ? -7.926 -8.026 -9.689 1.00 90.62 279 PRO A O 1
ATOM 2278 N N . GLN A 1 280 ? -7.551 -5.828 -9.535 1.00 84.25 280 GLN A N 1
ATOM 2279 C CA . GLN A 1 280 ? -7.318 -5.890 -8.083 1.00 84.25 280 GLN A CA 1
ATOM 2280 C C . GLN A 1 280 ? -8.587 -6.131 -7.261 1.00 84.25 280 GLN A C 1
ATOM 2282 O O . GLN A 1 280 ? -8.501 -6.522 -6.101 1.00 84.25 280 GLN A O 1
ATOM 2287 N N . ASN A 1 281 ? -9.755 -5.898 -7.848 1.00 87.69 281 ASN A N 1
ATOM 2288 C CA . ASN A 1 281 ? -11.059 -6.196 -7.273 1.00 87.69 281 ASN A CA 1
ATOM 2289 C C . ASN A 1 281 ? -12.110 -6.244 -8.390 1.00 87.69 281 ASN A C 1
ATOM 2291 O O . ASN A 1 281 ? -11.859 -5.826 -9.525 1.00 87.69 281 ASN A O 1
ATOM 2295 N N . THR A 1 282 ? -13.299 -6.718 -8.038 1.00 87.94 282 THR A N 1
ATOM 2296 C CA . THR A 1 282 ? -14.464 -6.838 -8.920 1.00 87.94 282 THR A CA 1
ATOM 2297 C C . THR A 1 282 ? -14.902 -5.502 -9.519 1.00 87.94 282 THR A C 1
ATOM 2299 O O . THR A 1 282 ? -15.324 -5.474 -10.667 1.00 87.94 282 THR A O 1
ATOM 2302 N N . LYS A 1 283 ? -14.692 -4.367 -8.839 1.00 84.75 283 LYS A N 1
ATOM 2303 C CA . LYS A 1 283 ? -14.999 -3.032 -9.395 1.00 84.75 283 LYS A CA 1
ATOM 2304 C C . LYS A 1 283 ? -14.102 -2.672 -10.579 1.00 84.75 283 LYS A C 1
ATOM 2306 O O . LYS A 1 283 ? -14.583 -2.129 -11.570 1.00 84.75 283 LYS A O 1
ATOM 2311 N N . ILE A 1 284 ? -12.805 -2.981 -10.495 1.00 86.06 284 ILE A N 1
ATOM 2312 C CA . ILE A 1 284 ? -11.870 -2.793 -11.617 1.00 86.06 284 ILE A CA 1
ATOM 2313 C C . ILE A 1 284 ? -12.215 -3.758 -12.751 1.00 86.06 284 ILE A C 1
ATOM 2315 O O . ILE A 1 284 ? -12.253 -3.335 -13.904 1.00 86.06 284 ILE A O 1
ATOM 2319 N N . LEU A 1 285 ? -12.502 -5.021 -12.420 1.00 92.00 285 LEU A N 1
ATOM 2320 C CA . LEU A 1 285 ? -12.924 -6.034 -13.388 1.00 92.00 285 LEU A CA 1
ATOM 2321 C C . LEU A 1 285 ? -14.171 -5.581 -14.166 1.00 92.00 285 LEU A C 1
ATOM 2323 O O . LEU A 1 285 ? -14.160 -5.569 -15.393 1.00 92.00 285 LEU A O 1
ATOM 2327 N N . LEU A 1 286 ? -15.215 -5.148 -13.454 1.00 89.56 286 LEU A N 1
ATOM 2328 C CA . LEU A 1 286 ? -16.461 -4.651 -14.035 1.00 89.56 286 LEU A CA 1
ATOM 2329 C C . LEU A 1 286 ? -16.229 -3.404 -14.889 1.00 89.56 286 LEU A C 1
ATOM 2331 O O . LEU A 1 286 ? -16.734 -3.337 -16.002 1.00 89.56 286 LEU A O 1
ATOM 2335 N N . HIS A 1 287 ? -15.418 -2.446 -14.431 1.00 83.62 287 HIS A N 1
ATOM 2336 C CA . HIS A 1 287 ? -15.080 -1.270 -15.237 1.00 83.62 287 HIS A CA 1
ATOM 2337 C C . HIS A 1 287 ? -14.368 -1.648 -16.544 1.00 83.62 287 HIS A C 1
ATOM 2339 O O . HIS A 1 287 ? -14.670 -1.100 -17.600 1.00 83.62 287 HIS A O 1
ATOM 2345 N N . GLN A 1 288 ? -13.414 -2.580 -16.498 1.00 88.88 288 GLN A N 1
ATOM 2346 C CA . GLN A 1 288 ? -12.743 -3.061 -17.707 1.00 88.88 288 GLN A CA 1
ATOM 2347 C C . GLN A 1 288 ? -13.716 -3.789 -18.646 1.00 88.88 288 GLN A C 1
ATOM 2349 O O . GLN A 1 288 ? -13.625 -3.611 -19.857 1.00 88.88 288 GLN A O 1
ATOM 2354 N N . LEU A 1 289 ? -14.678 -4.543 -18.104 1.00 90.25 289 LEU A N 1
ATOM 2355 C CA . LEU A 1 289 ? -15.722 -5.201 -18.894 1.00 90.25 289 LEU A CA 1
ATOM 2356 C C . LEU A 1 289 ? -16.700 -4.222 -19.534 1.00 90.25 289 LEU A C 1
ATOM 2358 O O . LEU A 1 289 ? -17.109 -4.447 -20.665 1.00 90.25 289 LEU A O 1
ATOM 2362 N N . VAL A 1 290 ? -17.035 -3.127 -18.854 1.00 85.00 290 VAL A N 1
ATOM 2363 C CA . VAL A 1 290 ? -17.848 -2.036 -19.411 1.00 85.00 290 VAL A CA 1
ATOM 2364 C C . VAL A 1 290 ? -17.158 -1.423 -20.634 1.00 85.00 290 VAL A C 1
ATOM 2366 O O . VAL A 1 290 ? -17.794 -1.213 -21.664 1.00 85.00 290 VAL A O 1
ATOM 2369 N N . GLU A 1 291 ? -15.848 -1.172 -20.559 1.00 85.25 291 GLU A N 1
ATOM 2370 C CA . GLU A 1 291 ? -15.080 -0.683 -21.713 1.00 85.25 291 GLU A CA 1
ATOM 2371 C C . GLU A 1 291 ? -14.984 -1.732 -22.830 1.00 85.25 291 GLU A C 1
ATOM 2373 O O . GLU A 1 291 ? -15.097 -1.395 -24.010 1.00 85.25 291 GLU A O 1
ATOM 2378 N N . LEU A 1 292 ? -14.850 -3.011 -22.470 1.00 88.38 292 LEU A N 1
ATOM 2379 C CA . LEU A 1 292 ? -14.854 -4.105 -23.436 1.00 88.38 292 LEU A CA 1
ATOM 2380 C C . LEU A 1 292 ? -16.208 -4.204 -24.153 1.00 88.38 292 LEU A C 1
ATOM 2382 O O . LEU A 1 292 ? -16.229 -4.216 -25.378 1.00 88.38 292 LEU A O 1
ATOM 2386 N N . GLN A 1 293 ? -17.332 -4.163 -23.433 1.00 86.00 293 GLN A N 1
ATOM 2387 C CA . GLN A 1 293 ? -18.691 -4.172 -23.992 1.00 86.00 293 GLN A CA 1
ATOM 2388 C C . GLN A 1 293 ? -18.918 -3.050 -25.009 1.00 86.00 293 GLN A C 1
ATOM 2390 O O . GLN A 1 293 ? -19.454 -3.301 -26.091 1.00 86.00 293 GLN A O 1
ATOM 2395 N N . LYS A 1 294 ? -18.442 -1.832 -24.709 1.00 82.62 294 LYS A N 1
ATOM 2396 C CA . LYS A 1 294 ? -18.505 -0.700 -25.648 1.00 82.62 294 LYS A CA 1
ATOM 2397 C C . LYS A 1 294 ? -17.802 -1.011 -26.968 1.00 82.62 294 LYS A C 1
ATOM 2399 O O . LYS A 1 294 ? -18.304 -0.622 -28.019 1.00 82.62 294 LYS A O 1
ATOM 2404 N N . SER A 1 295 ? -16.677 -1.732 -26.935 1.00 83.56 295 SER A N 1
ATOM 2405 C CA . SER A 1 295 ? -15.941 -2.103 -28.151 1.00 83.56 295 SER A CA 1
ATOM 2406 C C . SER A 1 295 ? -16.686 -3.101 -29.052 1.00 83.56 295 SER A C 1
ATOM 2408 O O . SER A 1 295 ? -16.423 -3.127 -30.250 1.00 83.56 295 SER A O 1
ATOM 2410 N N . TYR A 1 296 ? -17.668 -3.834 -28.512 1.00 81.81 296 TYR A N 1
ATOM 2411 C CA . TYR A 1 296 ? -18.580 -4.709 -29.268 1.00 81.81 296 TYR A CA 1
ATOM 2412 C C . TYR A 1 296 ? -19.927 -4.045 -29.598 1.00 81.81 296 TYR A C 1
ATOM 2414 O O . TYR A 1 296 ? -20.840 -4.703 -30.087 1.00 81.81 296 TYR A O 1
ATOM 2422 N N . GLY A 1 297 ? -20.093 -2.747 -29.316 1.00 76.38 297 GLY A N 1
ATOM 2423 C CA . GLY A 1 297 ? -21.359 -2.044 -29.553 1.00 76.38 297 GLY A CA 1
ATOM 2424 C C . GLY A 1 297 ? -22.514 -2.509 -28.656 1.00 76.38 297 GLY A C 1
ATOM 2425 O O . GLY A 1 297 ? -23.674 -2.242 -28.968 1.00 76.38 297 GLY A O 1
ATOM 2426 N N . LEU A 1 298 ? -22.218 -3.184 -27.541 1.00 73.62 298 LEU A N 1
ATOM 2427 C CA . LEU A 1 298 ? -23.215 -3.595 -26.556 1.00 73.62 298 LEU A CA 1
ATOM 2428 C C . LEU A 1 298 ? -23.628 -2.355 -25.735 1.00 73.62 298 LEU A C 1
ATOM 2430 O O . LEU A 1 298 ? -22.795 -1.737 -25.070 1.00 73.62 298 LEU A O 1
ATOM 2434 N N . GLN A 1 299 ? -24.896 -1.935 -25.832 1.00 52.84 299 GLN A N 1
ATOM 2435 C CA . GLN A 1 299 ? -25.396 -0.722 -25.167 1.00 52.84 299 GLN A CA 1
ATOM 2436 C C . GLN A 1 299 ? -25.513 -0.900 -23.646 1.00 52.84 299 GLN A C 1
ATOM 2438 O O . GLN A 1 299 ? -26.073 -1.880 -23.160 1.00 52.84 299 GLN A O 1
ATOM 2443 N N . LEU A 1 300 ? -25.048 0.107 -22.904 1.00 49.31 300 LEU A N 1
ATOM 2444 C CA . LEU A 1 300 ? -25.287 0.272 -21.470 1.00 49.31 300 LEU A CA 1
ATOM 2445 C C . LEU A 1 300 ? -26.514 1.175 -21.294 1.00 49.31 300 LEU A C 1
ATOM 2447 O O . LEU A 1 300 ? -26.456 2.346 -21.669 1.00 49.31 300 LEU A O 1
ATOM 2451 N N . GLU A 1 301 ? -27.608 0.678 -20.714 1.00 37.94 301 GLU A N 1
ATOM 2452 C CA . GLU A 1 301 ? -28.620 1.583 -20.155 1.00 37.94 301 GLU A CA 1
ATOM 2453 C C . GLU A 1 301 ? -28.172 2.027 -18.755 1.00 37.94 301 GLU A C 1
ATOM 2455 O O . GLU A 1 301 ? -28.156 1.238 -17.810 1.00 37.94 301 GLU A O 1
ATOM 2460 N N . GLU A 1 302 ? -27.848 3.314 -18.602 1.00 38.41 302 GLU A N 1
ATOM 2461 C CA . GLU A 1 302 ? -27.923 3.975 -17.299 1.00 38.41 302 GLU A CA 1
ATOM 2462 C C . GLU A 1 302 ? -29.402 4.061 -16.892 1.00 38.41 302 GLU A C 1
ATOM 2464 O O . GLU A 1 302 ? -30.159 4.879 -17.415 1.00 38.41 302 GLU A O 1
ATOM 2469 N N . ARG A 1 303 ? -29.830 3.244 -15.926 1.00 30.11 303 ARG A N 1
ATOM 2470 C CA . ARG A 1 303 ? -31.016 3.553 -15.119 1.00 30.11 303 ARG A CA 1
ATOM 2471 C C . ARG A 1 303 ? -30.600 3.746 -13.672 1.00 30.11 303 ARG A C 1
ATOM 2473 O O . ARG A 1 303 ? -29.978 2.878 -13.065 1.00 30.11 303 ARG A O 1
ATOM 2480 N N . GLY A 1 304 ? -30.924 4.931 -13.158 1.00 32.38 304 GLY A N 1
ATOM 2481 C CA . GLY A 1 304 ? -30.731 5.308 -11.767 1.00 32.38 304 GLY A CA 1
ATOM 2482 C C . GLY A 1 304 ? -31.453 4.363 -10.807 1.00 32.38 304 GLY A C 1
ATOM 2483 O O . GLY A 1 304 ? -32.502 3.819 -11.133 1.00 32.38 304 GLY A O 1
ATOM 2484 N N . GLU A 1 305 ? -30.846 4.221 -9.628 1.00 29.70 305 GLU A N 1
ATOM 2485 C CA . GLU A 1 305 ? -31.309 3.465 -8.459 1.00 29.70 305 GLU A CA 1
ATOM 2486 C C . GLU A 1 305 ? -31.608 1.974 -8.708 1.00 29.70 305 GLU A C 1
ATOM 2488 O O . GLU A 1 305 ? -32.688 1.580 -9.131 1.00 29.70 305 GLU A O 1
ATOM 2493 N N . ILE A 1 306 ? -30.599 1.153 -8.385 1.00 35.66 306 ILE A N 1
ATOM 2494 C CA . ILE A 1 306 ? -30.610 -0.294 -8.103 1.00 35.66 306 ILE A CA 1
ATOM 2495 C C . ILE A 1 306 ? -31.999 -0.955 -8.234 1.00 35.66 306 ILE A C 1
ATOM 2497 O O . ILE A 1 306 ? -32.743 -1.079 -7.262 1.00 35.66 306 ILE A O 1
ATOM 2501 N N . ASN A 1 307 ? -32.308 -1.450 -9.433 1.00 26.98 307 ASN A N 1
ATOM 2502 C CA . ASN A 1 307 ? -33.204 -2.585 -9.647 1.00 26.98 307 ASN A CA 1
ATOM 2503 C C . ASN A 1 307 ? -32.886 -3.218 -11.008 1.00 26.98 307 ASN A C 1
ATOM 2505 O O . ASN A 1 307 ? -33.113 -2.619 -12.058 1.00 26.98 307 ASN A O 1
ATOM 2509 N N . ILE A 1 308 ? -32.303 -4.418 -10.978 1.00 32.03 308 ILE A N 1
ATOM 2510 C CA . ILE A 1 308 ? -31.815 -5.135 -12.160 1.00 32.03 308 ILE A CA 1
ATOM 2511 C C . ILE A 1 308 ? -32.956 -5.980 -12.736 1.00 32.03 308 ILE A C 1
ATOM 2513 O O . ILE A 1 308 ? -33.443 -6.904 -12.086 1.00 32.03 308 ILE A O 1
ATOM 2517 N N . GLY A 1 309 ? -33.343 -5.672 -13.973 1.00 28.41 309 GLY A N 1
ATOM 2518 C CA . GLY A 1 309 ? -34.156 -6.516 -14.844 1.00 28.41 309 GLY A CA 1
ATOM 2519 C C . GLY A 1 309 ? -33.887 -6.133 -16.299 1.00 28.41 309 GLY A C 1
ATOM 2520 O O . GLY A 1 309 ? -34.071 -4.974 -16.669 1.00 28.41 309 GLY A O 1
ATOM 2521 N N . TYR A 1 310 ? -33.419 -7.079 -17.113 1.00 33.44 310 TYR A N 1
ATOM 2522 C CA . TYR A 1 310 ? -33.113 -6.853 -18.527 1.00 33.44 310 TYR A CA 1
ATOM 2523 C C . TYR A 1 310 ? -34.367 -7.018 -19.402 1.00 33.44 310 TYR A C 1
ATOM 2525 O O . TYR A 1 310 ? -35.175 -7.922 -19.188 1.00 33.44 310 TYR A O 1
ATOM 2533 N N . ARG A 1 311 ? -34.513 -6.168 -20.427 1.00 27.23 311 ARG A N 1
ATOM 2534 C CA . ARG A 1 311 ? -35.372 -6.419 -21.596 1.00 27.23 311 ARG A CA 1
ATOM 2535 C C . ARG A 1 311 ? -34.472 -6.551 -22.821 1.00 27.23 311 ARG A C 1
ATOM 2537 O O . ARG A 1 311 ? -33.661 -5.672 -23.087 1.00 27.23 311 ARG A O 1
ATOM 2544 N N . THR A 1 312 ? -34.635 -7.643 -23.556 1.00 32.81 312 THR A N 1
ATOM 2545 C CA . THR A 1 312 ? -33.977 -7.899 -24.838 1.00 32.81 312 THR A CA 1
ATOM 2546 C C . THR A 1 312 ? -34.469 -6.908 -25.895 1.00 32.81 312 THR A C 1
ATOM 2548 O O . THR A 1 312 ? -35.671 -6.786 -26.132 1.00 32.81 312 THR A O 1
ATOM 2551 N N . THR A 1 313 ? -33.546 -6.186 -26.535 1.00 29.78 313 THR A N 1
ATOM 2552 C CA . THR A 1 313 ? -33.832 -5.406 -27.746 1.00 29.78 313 THR A CA 1
ATOM 2553 C C . THR A 1 313 ? -33.853 -6.330 -28.969 1.00 29.78 313 THR A C 1
ATOM 2555 O O . THR A 1 313 ? -33.176 -7.357 -29.022 1.00 29.78 313 THR A O 1
ATOM 2558 N N . GLU A 1 314 ? -34.682 -5.980 -29.950 1.00 31.97 314 GLU A N 1
ATOM 2559 C CA . GLU A 1 314 ? -35.149 -6.800 -31.081 1.00 31.97 314 GLU A CA 1
ATOM 2560 C C . GLU A 1 314 ? -34.093 -7.345 -32.065 1.00 31.97 314 GLU A C 1
ATOM 2562 O O . GLU A 1 314 ? -34.460 -8.015 -33.026 1.00 31.97 314 GLU A O 1
ATOM 2567 N N . ASN A 1 315 ? -32.792 -7.172 -31.826 1.00 33.41 315 ASN A N 1
ATOM 2568 C CA . ASN A 1 315 ? -31.748 -7.623 -32.757 1.00 33.41 315 ASN A CA 1
ATOM 2569 C C . ASN A 1 315 ? -31.248 -9.065 -32.541 1.00 33.41 315 ASN A C 1
ATOM 2571 O O . ASN A 1 315 ? -30.547 -9.587 -33.401 1.00 33.41 315 ASN A O 1
ATOM 2575 N N . LEU A 1 316 ? -31.646 -9.750 -31.461 1.00 32.88 316 LEU A N 1
ATOM 2576 C CA . LEU A 1 316 ? -31.275 -11.159 -31.211 1.00 32.88 316 LEU A CA 1
ATOM 2577 C C . LEU A 1 316 ? -32.288 -12.190 -31.744 1.00 32.88 316 LEU A C 1
ATOM 2579 O O . LEU A 1 316 ? -31.971 -13.375 -31.817 1.00 32.88 316 LEU A O 1
ATOM 2583 N N . LYS A 1 317 ? -33.485 -11.768 -32.180 1.00 31.36 317 LYS A N 1
ATOM 2584 C CA . LYS A 1 317 ? -34.468 -12.684 -32.796 1.00 31.36 317 LYS A CA 1
ATOM 2585 C C . LYS A 1 317 ? -34.061 -13.154 -34.195 1.00 31.36 317 LYS A C 1
ATOM 2587 O O . LYS A 1 317 ? -34.438 -14.252 -34.581 1.00 31.36 317 LYS A O 1
ATOM 2592 N N . ASN A 1 318 ? -33.245 -12.378 -34.908 1.00 31.75 318 ASN A N 1
ATOM 2593 C CA . ASN A 1 318 ? -32.850 -12.696 -36.284 1.00 31.75 318 ASN A CA 1
ATOM 2594 C C . ASN A 1 318 ? -31.626 -13.623 -36.393 1.00 31.75 318 ASN A C 1
ATOM 2596 O O . ASN A 1 318 ? -31.281 -14.024 -37.496 1.00 31.75 318 ASN A O 1
ATOM 2600 N N . ILE A 1 319 ? -30.982 -13.991 -35.277 1.00 33.66 319 ILE A N 1
ATOM 2601 C CA . ILE A 1 319 ? -29.836 -14.926 -35.275 1.00 33.66 319 ILE A CA 1
ATOM 2602 C C . ILE A 1 319 ? -30.281 -16.368 -34.945 1.00 33.66 319 ILE A C 1
ATOM 2604 O O . ILE A 1 319 ? -29.556 -17.321 -35.212 1.00 33.66 319 ILE A O 1
ATOM 2608 N N . LEU A 1 320 ? -31.506 -16.560 -34.438 1.00 30.36 320 LEU A N 1
ATOM 2609 C CA . LEU A 1 320 ? -32.073 -17.878 -34.103 1.00 30.36 320 LEU A CA 1
ATOM 2610 C C . LEU A 1 320 ? -33.095 -18.401 -35.129 1.00 30.36 320 LEU A C 1
ATOM 2612 O O . LEU A 1 320 ? -33.806 -19.365 -34.851 1.00 30.36 320 LEU A O 1
ATOM 2616 N N . SER A 1 321 ? -33.176 -17.800 -36.316 1.00 32.31 321 SER A N 1
ATOM 2617 C CA . SER A 1 321 ? -34.139 -18.189 -37.350 1.00 32.31 321 SER A CA 1
ATOM 2618 C C . SER A 1 321 ? -33.482 -18.462 -38.701 1.00 32.31 321 SER A C 1
ATOM 2620 O O . SER A 1 321 ? -33.755 -17.759 -39.666 1.00 32.31 321 SER A O 1
ATOM 2622 N N . GLU A 1 322 ? -32.680 -19.521 -38.795 1.00 24.73 322 GLU A N 1
ATOM 2623 C CA . GLU A 1 322 ? -32.503 -20.249 -40.057 1.00 24.73 322 GLU A CA 1
ATOM 2624 C C . GLU A 1 322 ? -32.444 -21.761 -39.785 1.00 24.73 322 GLU A C 1
ATOM 2626 O O . GLU A 1 322 ? -31.492 -22.242 -39.168 1.00 24.73 322 GLU A O 1
ATOM 2631 N N . PRO A 1 323 ? -33.446 -22.545 -40.223 1.00 29.39 323 PRO A N 1
ATOM 2632 C CA . PRO A 1 323 ? -33.377 -23.993 -40.186 1.00 29.39 323 PRO A CA 1
ATOM 2633 C C . PRO A 1 323 ? -32.738 -24.487 -41.487 1.00 29.39 323 PRO A C 1
ATOM 2635 O O . PRO A 1 323 ? -33.406 -24.599 -42.513 1.00 29.39 323 PRO A O 1
ATOM 2638 N N . THR A 1 324 ? -31.452 -24.829 -41.458 1.00 26.05 324 THR A N 1
ATOM 2639 C CA . THR A 1 324 ? -30.869 -25.705 -42.484 1.00 26.05 324 THR A CA 1
ATOM 2640 C C . THR A 1 324 ? -30.794 -27.121 -41.931 1.00 26.05 324 THR A C 1
ATOM 2642 O O . THR A 1 324 ? -29.925 -27.499 -41.152 1.00 26.05 324 THR A O 1
ATOM 2645 N N . CYS A 1 325 ? -31.807 -27.894 -42.308 1.00 22.73 325 CYS A N 1
ATOM 2646 C CA . CYS A 1 325 ? -31.915 -29.318 -42.058 1.00 22.73 325 CYS A CA 1
ATOM 2647 C C . CYS A 1 325 ? -30.839 -30.042 -42.883 1.00 22.73 325 CYS A C 1
ATOM 2649 O O . CYS A 1 325 ? -30.898 -30.028 -44.112 1.00 22.73 325 CYS A O 1
ATOM 2651 N N . VAL A 1 326 ? -29.868 -30.678 -42.226 1.00 23.38 326 VAL A N 1
ATOM 2652 C CA . VAL A 1 326 ? -29.045 -31.719 -42.851 1.00 23.38 326 VAL A CA 1
ATOM 2653 C C . VAL A 1 326 ? -29.551 -33.051 -42.320 1.00 23.38 326 VAL A C 1
ATOM 2655 O O . VAL A 1 326 ? -29.389 -33.382 -41.147 1.00 23.38 326 VAL A O 1
ATOM 2658 N N . GLN A 1 327 ? -30.224 -33.786 -43.201 1.00 27.59 327 GLN A N 1
ATOM 2659 C CA . GLN A 1 327 ? -30.597 -35.177 -42.993 1.00 27.59 327 GLN A CA 1
ATOM 2660 C C . GLN A 1 327 ? -29.336 -36.003 -42.714 1.00 27.59 327 GLN A C 1
ATOM 2662 O O . GLN A 1 327 ? -28.403 -36.000 -43.515 1.00 27.59 327 GLN A O 1
ATOM 2667 N N . SER A 1 328 ? -29.332 -36.759 -41.618 1.00 24.02 328 SER A N 1
ATOM 2668 C CA . SER A 1 328 ? -28.475 -37.935 -41.494 1.00 24.02 328 SER A CA 1
ATOM 2669 C C . SER A 1 328 ? -29.326 -39.126 -41.063 1.00 24.02 328 SER A C 1
ATOM 2671 O O . SER A 1 328 ? -30.041 -39.108 -40.064 1.00 24.02 328 SER A O 1
ATOM 2673 N N . THR A 1 329 ? -29.309 -40.135 -41.921 1.00 24.20 329 THR A N 1
ATOM 2674 C CA . THR A 1 329 ? -29.903 -41.458 -41.755 1.00 24.20 329 THR A CA 1
ATOM 2675 C C . THR A 1 329 ? -29.098 -42.263 -40.736 1.00 24.20 329 THR A C 1
ATOM 2677 O O . THR A 1 329 ? -27.880 -42.361 -40.881 1.00 24.20 329 THR A O 1
ATOM 2680 N N . TYR A 1 330 ? -29.760 -42.883 -39.758 1.00 24.27 330 TYR A N 1
ATOM 2681 C CA . TYR A 1 330 ? -29.154 -43.897 -38.891 1.00 24.27 330 TYR A CA 1
ATOM 2682 C C . TYR A 1 330 ? -29.574 -45.299 -39.350 1.00 24.27 330 TYR A C 1
ATOM 2684 O O . TYR A 1 330 ? -30.763 -45.592 -39.432 1.00 24.27 330 TYR A O 1
ATOM 2692 N N . TYR A 1 331 ? -28.577 -46.142 -39.627 1.00 25.64 331 TYR A N 1
ATOM 2693 C CA . TYR A 1 331 ? -28.697 -47.597 -39.743 1.00 25.64 331 TYR A CA 1
ATOM 2694 C C . TYR A 1 331 ? -28.574 -48.221 -38.348 1.00 25.64 331 TYR A C 1
ATOM 2696 O O . TYR A 1 331 ? -27.771 -47.749 -37.539 1.00 25.64 331 TYR A O 1
ATOM 2704 N N . ASP A 1 332 ? -29.318 -49.292 -38.072 1.00 36.38 332 ASP A N 1
ATOM 2705 C CA . ASP A 1 332 ? -29.048 -50.144 -36.915 1.00 36.38 332 ASP A CA 1
ATOM 2706 C C . ASP A 1 332 ? -27.989 -51.218 -37.235 1.00 36.38 332 ASP A C 1
ATOM 2708 O O . ASP A 1 332 ? -27.602 -51.444 -38.386 1.00 36.38 332 ASP A O 1
ATOM 2712 N N . ASN A 1 333 ? -27.498 -51.880 -36.186 1.00 35.66 333 ASN A N 1
ATOM 2713 C CA . ASN A 1 333 ? -26.366 -52.807 -36.231 1.00 35.66 333 ASN A CA 1
ATOM 2714 C C . ASN A 1 333 ? -26.632 -54.146 -36.949 1.00 35.66 333 ASN A C 1
ATOM 2716 O O . ASN A 1 333 ? -25.824 -55.055 -36.793 1.00 35.66 333 ASN A O 1
ATOM 2720 N N . ASN A 1 334 ? -27.704 -54.289 -37.739 1.00 39.97 334 ASN A N 1
ATOM 2721 C CA . ASN A 1 334 ? -27.921 -55.467 -38.591 1.00 39.97 334 ASN A CA 1
ATOM 2722 C C . ASN A 1 334 ? -28.428 -55.154 -40.016 1.00 39.97 334 ASN A C 1
ATOM 2724 O O . ASN A 1 334 ? -28.757 -56.081 -40.753 1.00 39.97 334 ASN A O 1
ATOM 2728 N N . GLY A 1 335 ? -28.423 -53.893 -40.462 1.00 36.94 335 GLY A N 1
ATOM 2729 C CA . GLY A 1 335 ? -28.516 -53.569 -41.893 1.00 36.94 335 GLY A CA 1
ATOM 2730 C C . GLY A 1 335 ? -29.842 -53.920 -42.584 1.00 36.94 335 GLY A C 1
ATOM 2731 O O . GLY A 1 335 ? -29.832 -54.263 -43.770 1.00 36.94 335 GLY A O 1
ATOM 2732 N N . HIS A 1 336 ? -30.980 -53.812 -41.892 1.00 32.88 336 HIS A N 1
ATOM 2733 C CA . HIS A 1 336 ? -32.299 -53.940 -42.517 1.00 32.88 336 HIS A CA 1
ATOM 2734 C C . HIS A 1 336 ? -33.211 -52.748 -42.224 1.00 32.88 336 HIS A C 1
ATOM 2736 O O . HIS A 1 336 ? -33.336 -52.284 -41.097 1.00 32.88 336 HIS A O 1
ATOM 2742 N N . ASP A 1 337 ? -33.843 -52.274 -43.294 1.00 31.44 337 ASP A N 1
ATOM 2743 C CA . ASP A 1 337 ? -34.647 -51.062 -43.378 1.00 31.44 337 ASP A CA 1
ATOM 2744 C C . ASP A 1 337 ? -36.116 -51.481 -43.551 1.00 31.44 337 ASP A C 1
ATOM 2746 O O . ASP A 1 337 ? -36.466 -52.063 -44.579 1.00 31.44 337 ASP A O 1
ATOM 2750 N N . THR A 1 338 ? -36.984 -51.244 -42.560 1.00 30.42 338 THR A N 1
ATOM 2751 C CA . THR A 1 338 ? -38.439 -51.400 -42.745 1.00 30.42 338 THR A CA 1
ATOM 2752 C C . THR A 1 338 ? -39.238 -50.366 -41.961 1.00 30.42 338 THR A C 1
ATOM 2754 O O . THR A 1 338 ? -39.411 -50.458 -40.746 1.00 30.42 338 THR A O 1
ATOM 2757 N N . ALA A 1 339 ? -39.794 -49.422 -42.717 1.00 28.73 339 ALA A N 1
ATOM 2758 C CA . ALA A 1 339 ? -40.930 -48.592 -42.360 1.00 28.73 339 ALA A CA 1
ATOM 2759 C C . ALA A 1 339 ? -42.249 -49.391 -42.391 1.00 28.73 339 ALA A C 1
ATOM 2761 O O . ALA A 1 339 ? -42.474 -50.194 -43.293 1.00 28.73 339 ALA A O 1
ATOM 2762 N N . SER A 1 340 ? -43.143 -49.136 -41.436 1.00 25.14 340 SER A N 1
ATOM 2763 C CA . SER A 1 340 ? -44.617 -49.183 -41.567 1.00 25.14 340 SER A CA 1
ATOM 2764 C C . SER A 1 340 ? -45.215 -48.811 -40.201 1.00 25.14 340 SER A C 1
ATOM 2766 O O . SER A 1 340 ? -44.918 -49.444 -39.197 1.00 25.14 340 SER A O 1
ATOM 2768 N N . ALA A 1 341 ? -45.791 -47.611 -40.082 1.00 26.20 341 ALA A N 1
ATOM 2769 C CA . ALA A 1 341 ? -47.234 -47.331 -40.204 1.00 26.20 341 ALA A CA 1
ATOM 2770 C C . ALA A 1 341 ? -47.940 -47.448 -38.834 1.00 26.20 341 ALA A C 1
ATOM 2772 O O . ALA A 1 341 ? -47.662 -48.366 -38.081 1.00 26.20 341 ALA A O 1
ATOM 2773 N N . GLU A 1 342 ? -48.873 -46.604 -38.398 1.00 23.36 342 GLU A N 1
ATOM 2774 C CA . GLU A 1 342 ? -49.477 -45.353 -38.866 1.00 23.36 342 GLU A CA 1
ATOM 2775 C C . GLU A 1 342 ? -50.399 -44.877 -37.709 1.00 23.36 342 GLU A C 1
ATOM 2777 O O . GLU A 1 342 ? -51.155 -45.701 -37.212 1.00 23.36 342 GLU A O 1
ATOM 2782 N N . LYS A 1 343 ? -50.350 -43.574 -37.345 1.00 24.23 343 LYS A N 1
ATOM 2783 C CA . LYS A 1 343 ? -51.482 -42.627 -37.074 1.00 24.23 343 LYS A CA 1
ATOM 2784 C C . LYS A 1 343 ? -52.622 -42.974 -36.056 1.00 24.23 343 LYS A C 1
ATOM 2786 O O . LYS A 1 343 ? -52.763 -44.119 -35.662 1.00 24.23 343 LYS A O 1
ATOM 2791 N N . PRO A 1 344 ? -53.567 -42.054 -35.708 1.00 32.41 344 PRO A N 1
ATOM 2792 C CA . PRO A 1 344 ? -53.570 -40.573 -35.694 1.00 32.41 344 PRO A CA 1
ATOM 2793 C C . PRO A 1 344 ? -54.315 -39.893 -34.488 1.00 32.41 344 PRO A C 1
ATOM 2795 O O . PRO A 1 344 ? -54.990 -40.536 -33.695 1.00 32.41 344 PRO A O 1
ATOM 2798 N N . GLU A 1 345 ? -54.250 -38.547 -34.479 1.00 23.30 345 GLU A N 1
ATOM 2799 C CA . GLU A 1 345 ? -55.324 -37.556 -34.178 1.00 23.30 345 GLU A CA 1
ATOM 2800 C C . GLU A 1 345 ? -55.866 -37.299 -32.750 1.00 23.30 345 GLU A C 1
ATOM 2802 O O . GLU A 1 345 ? -56.701 -38.032 -32.237 1.00 23.30 345 GLU A O 1
ATOM 2807 N N . ALA A 1 346 ? -55.501 -36.126 -32.196 1.00 24.31 346 ALA A N 1
ATOM 2808 C CA . ALA A 1 346 ? -56.367 -35.037 -31.673 1.00 24.31 346 ALA A CA 1
ATOM 2809 C C . ALA A 1 346 ? -55.440 -34.018 -30.950 1.00 24.31 346 ALA A C 1
ATOM 2811 O O . ALA A 1 346 ? -54.653 -34.420 -30.106 1.00 24.31 346 ALA A O 1
ATOM 2812 N N . TYR A 1 347 ? -55.345 -32.718 -31.242 1.00 23.84 347 TYR A N 1
ATOM 2813 C CA . TYR A 1 347 ? -56.376 -31.697 -31.406 1.00 23.84 347 TYR A CA 1
ATOM 2814 C C . TYR A 1 347 ? -55.898 -30.555 -32.322 1.00 23.84 347 TYR A C 1
ATOM 2816 O O . TYR A 1 347 ? -54.724 -30.191 -32.368 1.00 23.84 347 TYR A O 1
ATOM 2824 N N . ARG A 1 348 ? -56.877 -29.983 -33.020 1.00 26.27 348 ARG A N 1
ATOM 2825 C CA . ARG A 1 348 ? -56.832 -28.851 -33.947 1.00 26.27 348 ARG A CA 1
ATOM 2826 C C . ARG A 1 348 ? -57.149 -27.534 -33.208 1.00 26.27 348 ARG A C 1
ATOM 2828 O O . ARG A 1 348 ? -58.008 -27.527 -32.338 1.00 26.27 348 ARG A O 1
ATOM 2835 N N . SER A 1 349 ? -56.515 -26.455 -33.680 1.00 24.95 349 SER A N 1
ATOM 2836 C CA . SER A 1 349 ? -57.036 -25.086 -33.912 1.00 24.95 349 SER A CA 1
ATOM 2837 C C . SER A 1 349 ? -57.650 -24.214 -32.794 1.00 24.95 349 SER A C 1
ATOM 2839 O O . SER A 1 349 ? -58.703 -24.540 -32.263 1.00 24.95 349 SER A O 1
ATOM 2841 N N . LEU A 1 350 ? -57.069 -23.001 -32.703 1.00 24.61 350 LEU A N 1
ATOM 2842 C CA . LEU A 1 350 ? -57.635 -21.670 -32.386 1.00 24.61 350 LEU A CA 1
ATOM 2843 C C . LEU A 1 350 ? -58.206 -21.403 -30.976 1.00 24.61 350 LEU A C 1
ATOM 2845 O O . LEU A 1 350 ? -59.181 -22.015 -30.571 1.00 24.61 350 LEU A O 1
ATOM 2849 N N . ASP A 1 351 ? -57.705 -20.361 -30.295 1.00 27.95 351 ASP A N 1
ATOM 2850 C CA . ASP A 1 351 ? -58.249 -19.006 -30.499 1.00 27.95 351 ASP A CA 1
ATOM 2851 C C . ASP A 1 351 ? -57.317 -17.900 -29.955 1.00 27.95 351 ASP A C 1
ATOM 2853 O O . ASP A 1 351 ? -56.726 -17.999 -28.878 1.00 27.95 351 ASP A O 1
ATOM 2857 N N . VAL A 1 352 ? -57.183 -16.834 -30.738 1.00 30.38 352 VAL A N 1
ATOM 2858 C CA . VAL A 1 352 ? -56.347 -15.654 -30.500 1.00 30.38 352 VAL A CA 1
ATOM 2859 C C . VAL A 1 352 ? -57.236 -14.615 -29.826 1.00 30.38 352 VAL A C 1
ATOM 2861 O O . VAL A 1 352 ? -57.722 -13.733 -30.511 1.00 30.38 352 VAL A O 1
ATOM 2864 N N . ASN A 1 353 ? -57.541 -14.757 -28.525 1.00 31.86 353 ASN A N 1
ATOM 2865 C CA . ASN A 1 353 ? -58.382 -13.779 -27.800 1.00 31.86 353 ASN A CA 1
ATOM 2866 C C . ASN A 1 353 ? -58.341 -13.861 -26.251 1.00 31.86 353 ASN A C 1
ATOM 2868 O O . ASN A 1 353 ? -59.326 -13.547 -25.589 1.00 31.86 353 ASN A O 1
ATOM 2872 N N . LEU A 1 354 ? -57.215 -14.244 -25.628 1.00 30.83 354 LEU A N 1
ATOM 2873 C CA . LEU A 1 354 ? -57.097 -14.240 -24.148 1.00 30.83 354 LEU A CA 1
ATOM 2874 C C . LEU A 1 354 ? -55.921 -13.418 -23.586 1.00 30.83 354 LEU A C 1
ATOM 2876 O O . LEU A 1 354 ? -55.687 -13.416 -22.380 1.00 30.83 354 LEU A O 1
ATOM 2880 N N . ILE A 1 355 ? -55.197 -12.683 -24.436 1.00 31.09 355 ILE A N 1
ATOM 2881 C CA . ILE A 1 355 ? -54.109 -11.783 -24.003 1.00 31.09 355 ILE A CA 1
ATOM 2882 C C . ILE A 1 355 ? -54.598 -10.325 -23.873 1.00 31.09 355 ILE A C 1
ATOM 2884 O O . ILE A 1 355 ? -54.090 -9.584 -23.033 1.00 31.09 355 ILE A O 1
ATOM 2888 N N . ASP A 1 356 ? -55.684 -9.944 -24.555 1.00 30.33 356 ASP A N 1
ATOM 2889 C CA . ASP A 1 356 ? -56.243 -8.582 -24.495 1.00 30.33 356 ASP A CA 1
ATOM 2890 C C . ASP A 1 356 ? -57.109 -8.287 -23.255 1.00 30.33 356 ASP A C 1
ATOM 2892 O O . ASP A 1 356 ? -57.454 -7.132 -22.987 1.00 30.33 356 ASP A O 1
ATOM 2896 N N . THR A 1 357 ? -57.421 -9.295 -22.433 1.00 32.97 357 THR A N 1
ATOM 2897 C CA . THR A 1 357 ? -58.216 -9.104 -21.203 1.00 32.97 357 THR A CA 1
ATOM 2898 C C . THR A 1 357 ? -57.358 -8.921 -19.945 1.00 32.97 357 THR A C 1
ATOM 2900 O O . THR A 1 357 ? -57.827 -8.325 -18.980 1.00 32.97 357 THR A O 1
ATOM 2903 N N . LEU A 1 358 ? -56.086 -9.338 -19.946 1.00 30.67 358 LEU A N 1
ATOM 2904 C CA . LEU A 1 358 ? -55.190 -9.177 -18.784 1.00 30.67 358 LEU A CA 1
ATOM 2905 C C . LEU A 1 358 ? -54.291 -7.933 -18.859 1.00 30.67 358 LEU A C 1
ATOM 2907 O O . LEU A 1 358 ? -53.747 -7.508 -17.843 1.00 30.67 358 LEU A O 1
ATOM 2911 N N . VAL A 1 359 ? -54.191 -7.294 -20.027 1.00 31.38 359 VAL A N 1
ATOM 2912 C CA . VAL A 1 359 ? -53.451 -6.031 -20.211 1.00 31.38 359 VAL A CA 1
ATOM 2913 C C . VAL A 1 359 ? -54.325 -4.794 -19.915 1.00 31.38 359 VAL A C 1
ATOM 2915 O O . VAL A 1 359 ? -53.806 -3.714 -19.643 1.00 31.38 359 VAL A O 1
ATOM 2918 N N . ASN A 1 360 ? -55.654 -4.945 -19.843 1.00 31.12 360 ASN A N 1
ATOM 2919 C CA . ASN A 1 360 ? -56.601 -3.830 -19.686 1.00 31.12 360 ASN A CA 1
ATOM 2920 C C . ASN A 1 360 ? -57.098 -3.551 -18.248 1.00 31.12 360 ASN A C 1
ATOM 2922 O O . ASN A 1 360 ? -58.008 -2.741 -18.071 1.00 31.12 360 ASN A O 1
ATOM 2926 N N . SER A 1 361 ? -56.496 -4.134 -17.201 1.00 30.11 361 SER A N 1
ATOM 2927 C CA . SER A 1 361 ? -56.874 -3.861 -15.796 1.00 30.11 361 SER A CA 1
ATOM 2928 C C . SER A 1 361 ? -55.812 -3.140 -14.951 1.00 30.11 361 SER A C 1
ATOM 2930 O O . SER A 1 361 ? -55.950 -3.078 -13.731 1.00 30.11 361 SER A O 1
ATOM 2932 N N . HIS A 1 362 ? -54.763 -2.568 -15.557 1.00 27.70 362 HIS A N 1
ATOM 2933 C CA . HIS A 1 362 ? -53.761 -1.788 -14.804 1.00 27.70 362 HIS 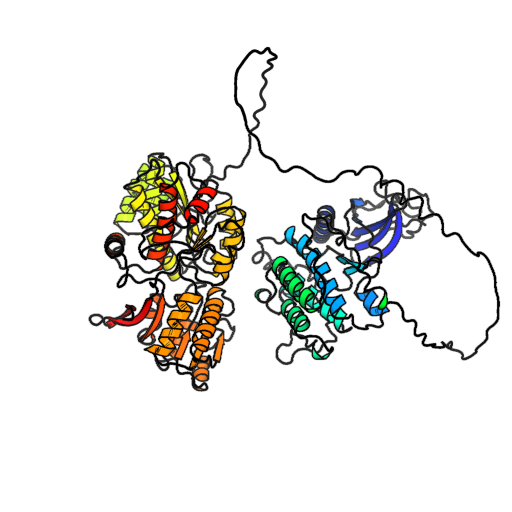A CA 1
ATOM 2934 C C . HIS A 1 362 ? -53.377 -0.431 -15.418 1.00 27.70 362 HIS A C 1
ATOM 2936 O O . HIS A 1 362 ? -52.431 0.212 -14.974 1.00 27.70 362 HIS A O 1
ATOM 2942 N N . LEU A 1 363 ? -54.157 0.053 -16.392 1.00 27.06 363 LEU A N 1
ATOM 2943 C CA . LEU A 1 363 ? -54.021 1.389 -16.995 1.00 27.06 363 LEU A CA 1
ATOM 2944 C C . LEU A 1 363 ? -55.221 2.301 -16.680 1.00 27.06 363 LEU A C 1
ATOM 2946 O O . LEU A 1 363 ? -55.727 3.021 -17.537 1.00 27.06 363 LEU A O 1
ATOM 2950 N N . LYS A 1 364 ? -55.670 2.290 -15.422 1.00 28.03 364 LYS A N 1
ATOM 2951 C CA . LYS A 1 364 ? -56.577 3.299 -14.854 1.00 28.03 364 LYS A CA 1
ATOM 2952 C C . LYS A 1 364 ? -56.141 3.651 -13.433 1.00 28.03 364 LYS A C 1
ATOM 2954 O O . LYS A 1 364 ? -56.837 3.302 -12.498 1.00 28.03 364 LYS A O 1
ATOM 2959 N N . GLU A 1 365 ? -54.990 4.310 -13.282 1.00 29.02 365 GLU A N 1
ATOM 2960 C CA . GLU A 1 365 ? -54.709 5.144 -12.093 1.00 29.02 365 GLU A CA 1
ATOM 2961 C C . GLU A 1 365 ? -53.486 6.076 -12.232 1.00 29.02 365 GLU A C 1
ATOM 2963 O O . GLU A 1 365 ? -52.867 6.444 -11.245 1.00 29.02 365 GLU A O 1
ATOM 2968 N N . ASN A 1 366 ? -53.141 6.524 -13.449 1.00 26.59 366 ASN A N 1
ATOM 2969 C CA . ASN A 1 366 ? -52.117 7.561 -13.642 1.00 26.59 366 ASN A CA 1
ATOM 2970 C C . ASN A 1 366 ? -52.544 8.597 -14.696 1.00 26.59 366 ASN A C 1
ATOM 2972 O O . ASN A 1 366 ? -52.303 8.439 -15.889 1.00 26.59 366 ASN A O 1
ATOM 2976 N N . GLY A 1 367 ? -53.159 9.682 -14.226 1.00 24.25 367 GLY A N 1
ATOM 2977 C CA . GLY A 1 367 ? -53.152 11.011 -14.851 1.0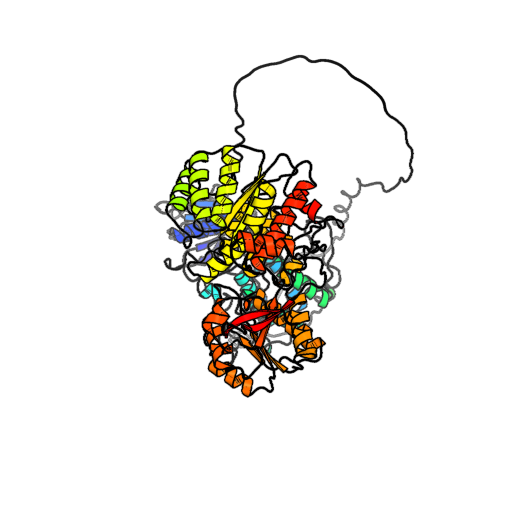0 24.25 367 GLY A CA 1
ATOM 2978 C C . GLY A 1 367 ? -52.814 12.008 -13.732 1.00 24.25 367 GLY A C 1
ATOM 2979 O O . GLY A 1 367 ? -53.249 11.807 -12.608 1.00 24.25 367 GLY A O 1
ATOM 2980 N N . HIS A 1 368 ? -52.011 13.056 -13.881 1.00 25.50 368 HIS A N 1
ATOM 2981 C CA . HIS A 1 368 ? -51.711 13.885 -15.037 1.00 25.50 368 HIS A CA 1
ATOM 2982 C C . HIS A 1 368 ? -50.354 14.592 -14.852 1.00 25.50 368 HIS A C 1
ATOM 2984 O O . HIS A 1 368 ? -49.927 14.900 -13.740 1.00 25.50 368 HIS A O 1
ATOM 2990 N N . GLU A 1 369 ? -49.726 14.894 -15.985 1.00 25.28 369 GLU A N 1
ATOM 2991 C CA . GLU A 1 369 ? -48.556 15.753 -16.168 1.00 25.28 369 GLU A CA 1
ATOM 2992 C C . GLU A 1 369 ? -48.770 17.237 -15.787 1.00 25.28 369 GLU A C 1
ATOM 2994 O O . GLU A 1 369 ? -49.835 17.803 -16.009 1.00 25.28 369 GLU A O 1
ATOM 2999 N N . ARG A 1 370 ? -47.649 17.862 -15.385 1.00 23.84 370 ARG A N 1
ATOM 3000 C CA . ARG A 1 370 ? -47.179 19.240 -15.677 1.00 23.84 370 ARG A CA 1
ATOM 3001 C C . ARG A 1 370 ? -48.068 20.443 -15.325 1.00 23.84 370 ARG A C 1
ATOM 3003 O O . ARG A 1 370 ? -49.017 20.762 -16.025 1.00 23.84 370 ARG A O 1
ATOM 3010 N N . ALA A 1 371 ? -47.554 21.272 -14.415 1.00 22.61 371 ALA A N 1
ATOM 3011 C CA . ALA A 1 371 ? -47.067 22.644 -14.665 1.00 22.61 371 ALA A CA 1
ATOM 3012 C C . ALA A 1 371 ? -46.917 23.375 -13.320 1.00 22.61 371 ALA A C 1
ATOM 3014 O O . ALA A 1 371 ? -47.769 23.211 -12.462 1.00 22.61 371 ALA A O 1
ATOM 3015 N N . TYR A 1 372 ? -45.857 24.170 -13.132 1.00 22.95 372 TYR A N 1
ATOM 3016 C CA . TYR A 1 372 ? -45.942 25.575 -12.690 1.00 22.95 372 TYR A CA 1
ATOM 3017 C C . TYR A 1 372 ? -44.539 26.157 -12.426 1.00 22.95 372 TYR A C 1
ATOM 3019 O O . TYR A 1 372 ? -43.883 25.873 -11.427 1.00 22.95 372 TYR A O 1
ATOM 3027 N N . LYS A 1 373 ? -44.102 27.050 -13.324 1.00 23.05 373 LYS A N 1
ATOM 3028 C CA . LYS A 1 373 ? -43.238 28.193 -12.991 1.00 23.05 373 LYS A CA 1
ATOM 3029 C C . LYS A 1 373 ? -44.157 29.305 -12.469 1.00 23.05 373 LYS A C 1
ATOM 3031 O O . LYS A 1 373 ? -45.119 29.609 -13.162 1.00 23.05 373 LYS A O 1
ATOM 3036 N N . ALA A 1 374 ? -43.825 29.921 -11.328 1.00 23.44 374 ALA A N 1
ATOM 3037 C CA . ALA A 1 374 ? -43.900 31.373 -11.051 1.00 23.44 374 ALA A CA 1
ATOM 3038 C C . ALA A 1 374 ? -44.036 31.687 -9.542 1.00 23.44 374 ALA A C 1
ATOM 3040 O O . ALA A 1 374 ? -45.105 31.615 -8.954 1.00 23.44 374 ALA A O 1
ATOM 3041 N N . GLN A 1 375 ? -42.915 32.078 -8.935 1.00 24.39 375 GLN A N 1
ATOM 3042 C CA . GLN A 1 375 ? -42.722 33.313 -8.158 1.00 24.39 375 GLN A CA 1
ATOM 3043 C C . GLN A 1 375 ? -43.966 34.023 -7.555 1.00 24.39 375 GLN A C 1
ATOM 3045 O O . GLN A 1 375 ? -44.692 34.693 -8.284 1.00 24.39 375 GLN A O 1
ATOM 3050 N N . LYS A 1 376 ? -44.089 34.055 -6.211 1.00 23.41 376 LYS A N 1
ATOM 3051 C CA . LYS A 1 376 ? -44.351 35.275 -5.397 1.00 23.41 376 LYS A CA 1
ATOM 3052 C C . LYS A 1 376 ? -44.317 35.009 -3.875 1.00 23.41 376 LYS A C 1
ATOM 3054 O O . LYS A 1 376 ? -44.509 33.896 -3.412 1.00 23.41 376 LYS A O 1
ATOM 3059 N N . ARG A 1 377 ? -43.971 36.073 -3.141 1.00 23.12 377 ARG A N 1
ATOM 3060 C CA . ARG A 1 377 ? -43.553 36.194 -1.726 1.00 23.12 377 ARG A CA 1
ATOM 3061 C C . ARG A 1 377 ? -44.731 36.404 -0.724 1.00 23.12 377 ARG A C 1
ATOM 3063 O O . ARG A 1 377 ? -45.811 36.786 -1.161 1.00 23.12 377 ARG A O 1
ATOM 3070 N N . ILE A 1 378 ? -44.365 36.435 0.584 1.00 23.89 378 ILE A N 1
ATOM 3071 C CA . ILE A 1 378 ? -44.889 37.237 1.750 1.00 23.89 378 ILE A CA 1
ATOM 3072 C C . ILE A 1 378 ? -45.920 36.507 2.686 1.00 23.89 378 ILE A C 1
ATOM 3074 O O . ILE A 1 378 ? -46.834 35.908 2.135 1.00 23.89 378 ILE A O 1
ATOM 3078 N N . PRO A 1 379 ? -45.947 36.641 4.054 1.00 28.61 379 PRO A N 1
ATOM 3079 C CA . PRO A 1 379 ? -44.898 36.749 5.101 1.00 28.61 379 PRO A CA 1
ATOM 3080 C C . PRO A 1 379 ? -45.193 36.041 6.480 1.00 28.61 379 PRO A C 1
ATOM 3082 O O . PRO A 1 379 ? -46.254 35.501 6.758 1.00 28.61 379 PRO A O 1
ATOM 3085 N N . ILE A 1 380 ? -44.213 36.195 7.379 1.00 25.55 380 ILE A N 1
ATOM 3086 C CA . ILE A 1 380 ? -44.082 36.004 8.847 1.00 25.55 380 ILE A CA 1
ATOM 3087 C C . ILE A 1 380 ? -45.275 36.496 9.724 1.00 25.55 380 ILE A C 1
ATOM 3089 O O . ILE A 1 380 ? -45.669 37.649 9.558 1.00 25.55 380 ILE A O 1
ATOM 3093 N N . LYS A 1 381 ? -45.701 35.731 10.766 1.00 23.84 381 LYS A N 1
ATOM 3094 C CA . LYS A 1 381 ? -45.735 36.120 12.222 1.00 23.84 381 LYS A CA 1
ATOM 3095 C C . LYS A 1 381 ? -46.619 35.251 13.164 1.00 23.84 381 LYS A C 1
ATOM 3097 O O . LYS A 1 381 ? -47.823 35.175 12.989 1.00 23.84 381 LYS A O 1
ATOM 3102 N N . LYS A 1 382 ? -45.978 34.865 14.287 1.00 26.05 382 LYS A N 1
ATOM 3103 C CA . LYS A 1 382 ? -46.386 34.977 15.717 1.00 26.05 382 LYS A CA 1
ATOM 3104 C C . LYS A 1 382 ? -47.202 33.880 16.454 1.00 26.05 382 LYS A C 1
ATOM 3106 O O . LYS A 1 382 ? -48.387 33.709 16.234 1.00 26.05 382 LYS A O 1
ATOM 3111 N N . LEU A 1 383 ? -46.520 33.402 17.511 1.00 23.11 383 LEU A N 1
ATOM 3112 C CA . LEU A 1 383 ? -46.889 33.287 18.942 1.00 23.11 383 LEU A CA 1
ATOM 3113 C C . LEU A 1 383 ? -47.759 32.125 19.477 1.00 23.11 383 LEU A C 1
ATOM 3115 O O . LEU A 1 383 ? -48.955 32.070 19.249 1.00 23.11 383 LEU A O 1
ATOM 3119 N N . LEU A 1 384 ? -47.098 31.344 20.353 1.00 23.56 384 LEU A N 1
ATOM 3120 C CA . LEU A 1 384 ? -47.426 31.029 21.762 1.00 23.56 384 LEU A CA 1
ATOM 3121 C C . LEU A 1 384 ? -48.858 30.588 22.121 1.00 23.56 384 LEU A C 1
ATOM 3123 O O . LEU A 1 384 ? -49.772 31.401 22.095 1.00 23.56 384 LEU A O 1
ATOM 3127 N N . ALA A 1 385 ? -48.991 29.390 22.708 1.00 22.25 385 ALA A N 1
ATOM 3128 C CA . ALA A 1 385 ? -49.099 29.192 24.168 1.00 22.25 385 ALA A CA 1
ATOM 3129 C C . ALA A 1 385 ? -49.762 27.845 24.533 1.00 22.25 385 ALA A C 1
ATOM 3131 O O . ALA A 1 385 ? -50.784 27.483 23.965 1.00 22.25 385 ALA A O 1
ATOM 3132 N N . GLY A 1 386 ? -49.244 27.200 25.586 1.00 24.00 386 GLY A N 1
ATOM 3133 C CA . GLY A 1 386 ? -50.108 26.767 26.693 1.00 24.00 386 GLY A CA 1
ATOM 3134 C C . GLY A 1 386 ? -50.417 25.276 26.872 1.00 24.00 386 GLY A C 1
ATOM 3135 O O . GLY A 1 386 ? -51.389 24.791 26.319 1.00 24.00 386 GLY A O 1
ATOM 3136 N N . ALA A 1 387 ? -49.651 24.657 27.785 1.00 23.47 387 ALA A N 1
ATOM 3137 C CA . ALA A 1 387 ? -50.068 23.736 28.865 1.00 23.47 387 ALA A CA 1
ATOM 3138 C C . ALA A 1 387 ? -50.797 22.416 28.499 1.00 23.47 387 ALA A C 1
ATOM 3140 O O . ALA A 1 387 ? -51.899 22.420 27.976 1.00 23.47 387 ALA A O 1
ATOM 3141 N N . ALA A 1 388 ? -50.184 21.238 28.681 1.00 23.58 388 ALA A N 1
ATOM 3142 C CA . ALA A 1 388 ? -49.881 20.527 29.943 1.00 23.58 388 ALA A CA 1
ATOM 3143 C C . ALA A 1 388 ? -51.095 19.800 30.565 1.00 23.58 388 ALA A C 1
ATOM 3145 O O . ALA A 1 388 ? -52.100 20.437 30.847 1.00 23.58 388 ALA A O 1
ATOM 3146 N N . VAL A 1 389 ? -50.953 18.489 30.842 1.00 25.83 389 VAL A N 1
ATOM 3147 C CA . VAL A 1 389 ? -50.986 17.871 32.195 1.00 25.83 389 VAL A CA 1
ATOM 3148 C C . VAL A 1 389 ? -50.950 16.321 32.119 1.00 25.83 389 VAL A C 1
ATOM 3150 O O . VAL A 1 389 ? -51.840 15.685 31.572 1.00 25.83 389 VAL A O 1
ATOM 3153 N N . PHE A 1 390 ? -49.869 15.781 32.703 1.00 26.94 390 PHE A N 1
ATOM 3154 C CA . PHE A 1 390 ? -49.656 14.549 33.494 1.00 26.94 390 PHE A CA 1
ATOM 3155 C C . PHE A 1 390 ? -50.156 13.149 33.081 1.00 26.94 390 PHE A C 1
ATOM 3157 O O . PHE A 1 390 ? -51.341 12.850 33.142 1.00 26.94 390 PHE A O 1
ATOM 3164 N N . ALA A 1 391 ? -49.191 12.216 33.020 1.00 23.72 391 ALA A N 1
ATOM 3165 C CA . ALA A 1 391 ? -49.083 11.142 34.021 1.00 23.72 391 ALA A CA 1
ATOM 3166 C C . ALA A 1 391 ? -47.619 10.674 34.189 1.00 23.72 391 ALA A C 1
ATOM 3168 O O . ALA A 1 391 ? -46.965 10.238 33.245 1.00 23.72 391 ALA A O 1
ATOM 3169 N N . THR A 1 392 ? -47.108 10.784 35.413 1.00 25.34 392 THR A N 1
ATOM 3170 C CA . THR A 1 392 ? -45.825 10.261 35.901 1.00 25.34 392 THR A CA 1
ATOM 3171 C C . THR A 1 392 ? -45.986 8.834 36.425 1.00 25.34 392 THR A C 1
ATOM 3173 O O . THR A 1 392 ? -46.748 8.640 37.367 1.00 25.34 392 THR A O 1
ATOM 3176 N N . VAL A 1 393 ? -45.184 7.883 35.932 1.00 26.28 393 VAL A N 1
ATOM 3177 C CA . VAL A 1 393 ? -44.650 6.764 36.734 1.00 26.28 393 VAL A CA 1
ATOM 3178 C C . VAL A 1 393 ? -43.181 6.560 36.351 1.00 26.28 393 VAL A C 1
ATOM 3180 O O . VAL A 1 393 ? -42.848 6.181 35.233 1.00 26.28 393 VAL A O 1
ATOM 3183 N N . LEU A 1 394 ? -42.310 6.861 37.309 1.00 25.86 394 LEU A N 1
ATOM 3184 C CA . LEU A 1 394 ? -40.894 6.510 37.368 1.00 25.86 394 LEU A CA 1
ATOM 3185 C C . LEU A 1 394 ? -40.773 5.019 37.714 1.00 25.86 394 LEU A C 1
ATOM 3187 O O . LEU A 1 394 ? -41.197 4.667 38.805 1.00 25.86 394 LEU A O 1
ATOM 3191 N N . VAL A 1 395 ? -40.128 4.199 36.874 1.00 25.72 395 VAL A N 1
ATOM 3192 C CA . VAL A 1 395 ? -39.131 3.198 37.312 1.00 25.72 395 VAL A CA 1
ATOM 3193 C C . VAL A 1 395 ? -38.122 2.957 36.183 1.00 25.72 395 VAL A C 1
ATOM 3195 O O . VAL A 1 395 ? -38.456 2.453 35.118 1.00 25.72 395 VAL A O 1
ATOM 3198 N N . GLY A 1 396 ? -36.879 3.342 36.476 1.00 26.41 396 GLY A N 1
ATOM 3199 C CA . GLY A 1 396 ? -35.629 2.647 36.160 1.00 26.41 396 GLY A CA 1
ATOM 3200 C C . GLY A 1 396 ? -35.579 1.693 34.969 1.00 26.41 396 GLY A C 1
ATOM 3201 O O . GLY A 1 396 ? -35.944 0.528 35.067 1.00 26.41 396 GLY A O 1
ATOM 3202 N N . GLY A 1 397 ? -34.934 2.163 33.908 1.00 25.67 397 GLY A N 1
ATOM 3203 C CA . GLY A 1 397 ? -34.386 1.339 32.843 1.00 25.67 397 GLY A CA 1
ATOM 3204 C C . GLY A 1 397 ? -33.337 2.150 32.108 1.00 25.67 397 GLY A C 1
ATOM 3205 O O . GLY A 1 397 ? -33.626 2.741 31.074 1.00 25.67 397 GLY A O 1
ATOM 3206 N N . LEU A 1 398 ? -32.144 2.247 32.701 1.00 26.66 398 LEU A N 1
ATOM 3207 C CA . LEU A 1 398 ? -30.923 2.698 32.040 1.00 26.66 398 LEU A CA 1
ATOM 3208 C C . LEU A 1 398 ? -30.851 2.064 30.645 1.00 26.66 398 LEU A C 1
ATOM 3210 O O . LEU A 1 398 ? -30.468 0.904 30.507 1.00 26.66 398 LEU A O 1
ATOM 3214 N N . VAL A 1 399 ? -31.155 2.834 29.602 1.00 26.05 399 VAL A N 1
ATOM 3215 C CA . VAL A 1 399 ? -30.588 2.565 28.283 1.00 26.05 399 VAL A CA 1
ATOM 3216 C C . VAL A 1 399 ? -29.124 2.962 28.409 1.00 26.05 399 VAL A C 1
ATOM 3218 O O . VAL A 1 399 ? -28.712 4.071 28.077 1.00 26.05 399 VAL A O 1
ATOM 3221 N N . LEU A 1 400 ? -28.343 2.051 28.991 1.00 25.03 400 LEU A N 1
ATOM 3222 C CA . LEU A 1 400 ? -26.911 1.973 28.786 1.00 25.03 400 LEU A CA 1
ATOM 3223 C C . LEU A 1 400 ? -26.735 1.790 27.282 1.00 25.03 400 LEU A C 1
ATOM 3225 O O . LEU A 1 400 ? -26.766 0.684 26.749 1.00 25.03 400 LEU A O 1
ATOM 3229 N N . SER A 1 401 ? -26.592 2.913 26.585 1.00 25.94 401 SER A N 1
ATOM 3230 C CA . SER A 1 401 ? -25.946 2.966 25.292 1.00 25.94 401 SER A CA 1
ATOM 3231 C C . SER A 1 401 ? -24.533 2.424 25.494 1.00 25.94 401 SER A C 1
ATOM 3233 O O . SER A 1 401 ? -23.603 3.179 25.775 1.00 25.94 401 SER A O 1
ATOM 3235 N N . PHE A 1 402 ? -24.362 1.110 25.385 1.00 26.78 402 PHE A N 1
ATOM 3236 C CA . PHE A 1 402 ? -23.056 0.476 25.263 1.00 26.78 402 PHE A CA 1
ATOM 3237 C C . PHE A 1 402 ? -22.528 0.736 23.843 1.00 26.78 402 PHE A C 1
ATOM 3239 O O . PHE A 1 402 ? -22.247 -0.169 23.064 1.00 26.78 402 PHE A O 1
ATOM 3246 N N . VAL A 1 403 ? -22.391 2.018 23.493 1.00 27.80 403 VAL A N 1
ATOM 3247 C CA . VAL A 1 403 ? -21.411 2.435 22.499 1.00 27.80 403 VAL A CA 1
ATOM 3248 C C . VAL A 1 403 ? -20.082 2.146 23.174 1.00 27.80 403 VAL A C 1
ATOM 3250 O O . VAL A 1 403 ? -19.721 2.825 24.134 1.00 27.80 403 VAL A O 1
ATOM 3253 N N . HIS A 1 404 ? -19.385 1.102 22.732 1.00 28.27 404 HIS A N 1
ATOM 3254 C CA . HIS A 1 404 ? -17.974 0.941 23.060 1.00 28.27 404 HIS A CA 1
ATOM 3255 C C . HIS A 1 404 ? -17.257 2.198 22.546 1.00 28.27 404 HIS A C 1
ATOM 3257 O O . HIS A 1 404 ? -16.927 2.298 21.366 1.00 28.27 404 HIS A O 1
ATOM 3263 N N . ARG A 1 405 ? -17.088 3.203 23.415 1.00 30.80 405 ARG A N 1
ATOM 3264 C CA . ARG A 1 405 ? -16.192 4.334 23.181 1.00 30.80 405 ARG A CA 1
ATOM 3265 C C . ARG A 1 405 ? -14.784 3.761 23.202 1.00 30.80 405 ARG A C 1
ATOM 3267 O O . ARG A 1 405 ? -14.195 3.581 24.262 1.00 30.80 405 ARG A O 1
ATOM 3274 N N . VAL A 1 406 ? -14.275 3.402 22.029 1.00 35.91 406 VAL A N 1
ATOM 3275 C CA . VAL A 1 406 ? -12.852 3.114 21.870 1.00 35.91 406 VAL A CA 1
ATOM 3276 C C . VAL A 1 406 ? -12.146 4.466 21.926 1.00 35.91 406 VAL A C 1
ATOM 3278 O O . VAL A 1 406 ? -12.086 5.210 20.948 1.00 35.91 406 VAL A O 1
ATOM 3281 N N . ASP A 1 407 ? -11.702 4.808 23.128 1.00 53.28 407 ASP A N 1
ATOM 3282 C CA . ASP A 1 407 ? -10.915 5.993 23.438 1.00 53.28 407 ASP A CA 1
ATOM 3283 C C . ASP A 1 407 ? -9.502 5.823 22.840 1.00 53.28 407 ASP A C 1
ATOM 3285 O O . ASP A 1 407 ? -8.808 4.842 23.106 1.00 53.28 407 ASP A O 1
ATOM 3289 N N . GLY A 1 408 ? -9.058 6.745 21.987 1.00 52.38 408 GLY A N 1
ATOM 3290 C CA . GLY A 1 408 ? -7.747 6.708 21.334 1.00 52.38 408 GLY A CA 1
ATOM 3291 C C . GLY A 1 408 ? -6.610 7.071 22.272 1.00 52.38 408 GLY A C 1
ATOM 3292 O O . GLY A 1 408 ? -5.695 6.270 22.392 1.00 52.38 408 GLY A O 1
ATOM 3293 N N . CYS A 1 409 ? -6.714 8.206 22.974 1.00 63.72 409 CYS A N 1
ATOM 3294 C CA . CYS A 1 409 ? -5.861 8.603 24.102 1.00 63.72 409 CYS A CA 1
ATOM 3295 C C . CYS A 1 409 ? -6.701 9.257 25.233 1.00 63.72 409 CYS A C 1
ATOM 3297 O O . CYS A 1 409 ? -6.334 10.328 25.734 1.00 63.72 409 CYS A O 1
ATOM 3299 N N . SER A 1 410 ? -7.883 8.728 25.585 1.00 57.28 410 SER A N 1
ATOM 3300 C CA . SER A 1 410 ? -8.760 9.299 26.635 1.00 57.28 410 SER A CA 1
ATOM 3301 C C . SER A 1 410 ? -8.674 8.545 27.971 1.00 57.28 410 SER A C 1
ATOM 3303 O O . SER A 1 410 ? -8.369 7.361 28.034 1.00 57.28 410 SER A O 1
ATOM 3305 N N . LYS A 1 411 ? -8.934 9.283 29.060 1.00 50.25 411 LYS A N 1
ATOM 3306 C CA . LYS A 1 411 ? -8.743 8.901 30.470 1.00 50.25 411 LYS A CA 1
ATOM 3307 C C . LYS A 1 411 ? -9.829 7.944 31.008 1.00 50.25 411 LYS A C 1
ATOM 3309 O O . LYS A 1 411 ? -9.750 7.563 32.171 1.00 50.25 411 LYS A O 1
ATOM 3314 N N . SER A 1 412 ? -10.869 7.617 30.227 1.00 43.34 412 SER A N 1
ATOM 3315 C CA . SER A 1 412 ? -12.149 7.125 30.773 1.00 43.34 412 SER A CA 1
ATOM 3316 C C . SER A 1 412 ? -12.322 5.609 30.911 1.00 43.34 412 SER A C 1
ATOM 3318 O O . SER A 1 412 ? -13.364 5.175 31.393 1.00 43.34 412 SER A O 1
ATOM 3320 N N . THR A 1 413 ? -11.295 4.801 30.633 1.00 39.38 413 THR A N 1
ATOM 3321 C CA . THR A 1 413 ? -11.353 3.364 30.952 1.00 39.38 413 THR A CA 1
ATOM 3322 C C . THR A 1 413 ? -10.071 2.908 31.637 1.00 39.38 413 THR A C 1
ATOM 3324 O O . THR A 1 413 ? -9.103 2.499 31.003 1.00 39.38 413 THR A O 1
ATOM 3327 N N . PHE A 1 414 ? -10.066 2.964 32.969 1.00 39.66 414 PHE A N 1
ATOM 3328 C CA . PHE A 1 414 ? -9.155 2.159 33.778 1.00 39.66 414 PHE A CA 1
ATOM 3329 C C . PHE A 1 414 ? -9.542 0.679 33.627 1.00 39.6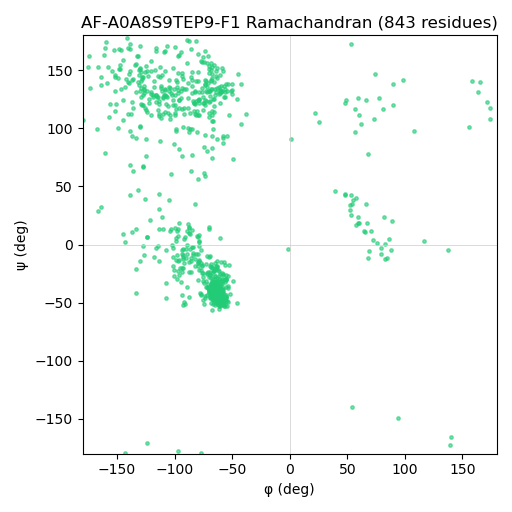6 414 PHE A C 1
ATOM 3331 O O . PHE A 1 414 ? -10.265 0.131 34.449 1.00 39.66 414 PHE A O 1
ATOM 3338 N N . SER A 1 415 ? -9.063 0.041 32.557 1.00 36.41 415 SER A N 1
ATOM 3339 C CA . SER A 1 415 ? -8.652 -1.367 32.551 1.00 36.41 415 SER A CA 1
ATOM 3340 C C . SER A 1 415 ? -7.868 -1.657 31.266 1.00 36.41 415 SER A C 1
ATOM 3342 O O . SER A 1 415 ? -8.465 -1.893 30.222 1.00 36.41 415 SER A O 1
ATOM 3344 N N . LYS A 1 416 ? -6.534 -1.659 31.387 1.00 40.97 416 LYS A N 1
ATOM 3345 C CA . LYS A 1 416 ? -5.537 -2.080 30.385 1.00 40.97 416 LYS A CA 1
ATOM 3346 C C . LYS A 1 416 ? -5.541 -1.265 29.081 1.00 40.97 416 LYS A C 1
ATOM 3348 O O . LYS A 1 416 ? -6.337 -1.515 28.183 1.00 40.97 416 LYS A O 1
ATOM 3353 N N . PHE A 1 417 ? -4.557 -0.373 28.927 1.00 44.81 417 PHE A N 1
ATOM 3354 C CA . PHE A 1 417 ? -3.993 -0.161 27.592 1.00 44.81 417 PHE A CA 1
ATOM 3355 C C . PHE A 1 417 ? -3.644 -1.548 27.036 1.00 44.81 417 PHE A C 1
ATOM 3357 O O . PHE A 1 417 ? -3.072 -2.361 27.771 1.00 44.81 417 PHE A O 1
ATOM 3364 N N . ALA A 1 418 ? -4.074 -1.864 25.817 1.00 48.09 418 ALA A N 1
ATOM 3365 C CA . ALA A 1 418 ? -3.708 -3.126 25.198 1.00 48.09 418 ALA A CA 1
ATOM 3366 C C . ALA A 1 418 ? -2.198 -3.085 24.952 1.00 48.09 418 ALA A C 1
ATOM 3368 O O . ALA A 1 418 ? -1.739 -2.456 24.009 1.00 48.09 418 ALA A O 1
ATOM 3369 N N . THR A 1 419 ? -1.416 -3.707 25.832 1.00 50.44 419 THR A N 1
ATOM 3370 C CA . THR A 1 419 ? -0.017 -3.998 25.529 1.00 50.44 419 THR A CA 1
ATOM 3371 C C . THR A 1 419 ? -0.024 -4.914 24.306 1.00 50.44 419 THR A C 1
ATOM 3373 O O . THR A 1 419 ? -0.768 -5.895 24.313 1.00 50.44 419 THR A O 1
ATOM 3376 N N . ASP A 1 420 ? 0.755 -4.577 23.276 1.00 59.03 420 ASP A N 1
ATOM 3377 C CA . ASP A 1 420 ? 0.918 -5.338 22.019 1.00 59.03 420 ASP A CA 1
ATOM 3378 C C . ASP A 1 420 ? -0.065 -5.032 20.864 1.00 59.03 420 ASP A C 1
ATOM 3380 O O . ASP A 1 420 ? -0.174 -5.821 19.924 1.00 59.03 420 ASP A O 1
ATOM 3384 N N . ASP A 1 421 ? -0.741 -3.876 20.853 1.00 68.81 421 ASP A N 1
ATOM 3385 C CA . ASP A 1 421 ? -1.567 -3.441 19.705 1.00 68.81 421 ASP A CA 1
ATOM 3386 C C . ASP A 1 421 ? -0.813 -2.582 18.661 1.00 68.81 421 ASP A C 1
ATOM 3388 O O . ASP A 1 421 ? -1.418 -2.103 17.698 1.00 68.81 421 ASP A O 1
ATOM 3392 N N . ASN A 1 422 ? 0.512 -2.430 18.819 1.00 85.00 422 ASN A N 1
ATOM 3393 C CA . ASN A 1 422 ? 1.390 -1.584 17.995 1.00 85.00 422 ASN A CA 1
ATOM 3394 C C . ASN A 1 422 ? 0.999 -0.094 17.987 1.00 85.00 422 ASN A C 1
ATOM 3396 O O . ASN A 1 422 ? 1.341 0.631 17.046 1.00 85.00 422 ASN A O 1
ATOM 3400 N N . ILE A 1 423 ? 0.299 0.371 19.023 1.00 89.75 423 ILE A N 1
ATOM 3401 C CA . ILE A 1 423 ? -0.140 1.752 19.204 1.00 89.75 423 ILE A CA 1
ATOM 3402 C C . ILE A 1 423 ? 0.293 2.242 20.596 1.00 89.75 423 ILE A C 1
ATOM 3404 O O . ILE A 1 423 ? 0.318 1.487 21.557 1.00 89.75 423 ILE A O 1
ATOM 3408 N N . SER A 1 424 ? 0.672 3.516 20.717 1.00 91.56 424 SER A N 1
ATOM 3409 C CA . SER A 1 424 ? 1.042 4.115 22.002 1.00 91.56 424 SER A CA 1
ATOM 3410 C C . SER A 1 424 ? 0.763 5.616 22.044 1.00 91.56 424 SER A C 1
ATOM 3412 O O . SER A 1 424 ? 1.146 6.377 21.150 1.00 91.56 424 SER A O 1
ATOM 3414 N N . CYS A 1 425 ? 0.127 6.067 23.122 1.00 90.50 425 CYS A N 1
ATOM 3415 C CA . CYS A 1 425 ? 0.027 7.476 23.507 1.00 90.50 425 CYS A CA 1
ATOM 3416 C C . CYS A 1 425 ? 1.142 7.896 24.487 1.00 90.50 425 CYS A C 1
ATOM 3418 O O . CYS A 1 425 ? 1.230 9.078 24.838 1.00 90.50 425 CYS A O 1
ATOM 3420 N N . GLY A 1 426 ? 1.976 6.955 24.934 1.00 90.88 426 GLY A N 1
ATOM 3421 C CA . GLY A 1 426 ? 3.024 7.140 25.942 1.00 90.88 426 GLY A CA 1
ATOM 3422 C C . GLY A 1 426 ? 3.124 6.020 26.972 1.00 90.88 426 GLY A C 1
ATOM 3423 O O . GLY A 1 426 ? 4.021 6.050 27.808 1.00 90.88 426 GLY A O 1
ATOM 3424 N N . GLU A 1 427 ? 2.221 5.046 26.923 1.00 88.56 427 GLU A N 1
ATOM 3425 C CA . GLU A 1 427 ? 2.148 3.889 27.814 1.00 88.56 427 GLU A CA 1
ATOM 3426 C C . GLU A 1 427 ? 3.094 2.741 27.431 1.00 88.56 427 GLU A C 1
ATOM 3428 O O . GLU A 1 427 ? 3.381 1.885 28.265 1.00 88.56 427 GLU A O 1
ATOM 3433 N N . GLN A 1 428 ? 3.587 2.728 26.190 1.00 89.75 428 GLN A N 1
ATOM 3434 C CA . GLN A 1 428 ? 4.499 1.715 25.668 1.00 89.75 428 GLN A CA 1
ATOM 3435 C C . GLN A 1 428 ? 5.610 2.373 24.844 1.00 89.75 428 GLN A C 1
ATOM 3437 O O . GLN A 1 428 ? 5.372 3.327 24.104 1.00 89.75 428 GLN A O 1
ATOM 3442 N N . ILE A 1 429 ? 6.834 1.852 24.962 1.00 89.12 429 ILE A N 1
ATOM 3443 C CA . ILE A 1 429 ? 7.949 2.232 24.090 1.00 89.12 429 ILE A CA 1
ATOM 3444 C C . ILE A 1 429 ? 7.810 1.480 22.767 1.00 89.12 429 ILE A C 1
ATOM 3446 O O . ILE A 1 429 ? 7.775 0.252 22.745 1.00 89.12 429 ILE A O 1
ATOM 3450 N N . ILE A 1 430 ? 7.775 2.231 21.673 1.00 86.94 430 ILE A N 1
ATOM 3451 C CA . ILE A 1 430 ? 7.779 1.743 20.299 1.00 86.94 430 ILE A CA 1
ATOM 3452 C C . ILE A 1 430 ? 9.222 1.703 19.772 1.00 86.94 430 ILE A C 1
ATOM 3454 O O . ILE A 1 430 ? 9.623 0.706 19.176 1.00 86.94 430 ILE A O 1
ATOM 3458 N N . ILE A 1 431 ? 10.051 2.730 20.028 1.00 84.19 431 ILE A N 1
ATOM 3459 C CA . ILE A 1 431 ? 11.451 2.768 19.561 1.00 84.19 431 ILE A CA 1
ATOM 3460 C C . ILE A 1 431 ? 12.404 2.213 20.622 1.00 84.19 431 ILE A C 1
ATOM 3462 O O . ILE A 1 431 ? 12.834 2.915 21.542 1.00 84.19 431 ILE A O 1
ATOM 3466 N N . THR A 1 432 ? 12.817 0.958 20.434 1.00 77.50 432 THR A N 1
ATOM 3467 C CA . THR A 1 432 ? 13.642 0.217 21.401 1.00 77.50 432 THR A CA 1
ATOM 3468 C C . THR A 1 432 ? 15.138 0.557 21.383 1.00 77.50 432 THR A C 1
ATOM 3470 O O . THR A 1 432 ? 15.848 0.258 22.335 1.00 77.50 432 THR A O 1
ATOM 3473 N N . GLN A 1 433 ? 15.641 1.239 20.349 1.00 71.06 433 GLN A N 1
ATOM 3474 C CA . GLN A 1 433 ? 17.075 1.565 20.218 1.00 71.06 433 GLN A CA 1
ATOM 3475 C C . GLN A 1 433 ? 17.541 2.805 20.989 1.00 71.06 433 GLN A C 1
ATOM 3477 O O . GLN A 1 433 ? 18.741 3.035 21.105 1.00 71.06 433 GLN A O 1
ATOM 3482 N N . SER A 1 434 ? 16.616 3.625 21.487 1.00 67.00 434 SER A N 1
ATOM 3483 C CA . SER A 1 434 ? 16.932 4.844 22.248 1.00 67.00 434 SER A CA 1
ATOM 3484 C C . SER A 1 434 ? 16.491 4.724 23.709 1.00 67.00 434 SER A C 1
ATOM 3486 O O . SER A 1 434 ? 16.066 5.712 24.311 1.00 67.00 434 SER A O 1
ATOM 3488 N N . ILE A 1 435 ? 16.501 3.514 24.267 1.00 81.44 435 ILE A N 1
ATOM 3489 C CA . ILE A 1 435 ? 16.039 3.281 25.632 1.00 81.44 435 ILE A CA 1
ATOM 3490 C C . ILE A 1 435 ? 17.120 3.704 26.632 1.00 81.44 435 ILE A C 1
ATOM 3492 O O . ILE A 1 435 ? 18.288 3.342 26.515 1.00 81.44 435 ILE A O 1
ATOM 3496 N N . ASN A 1 436 ? 16.706 4.477 27.632 1.00 89.50 436 ASN A N 1
ATOM 3497 C CA . ASN A 1 436 ? 17.456 4.708 28.8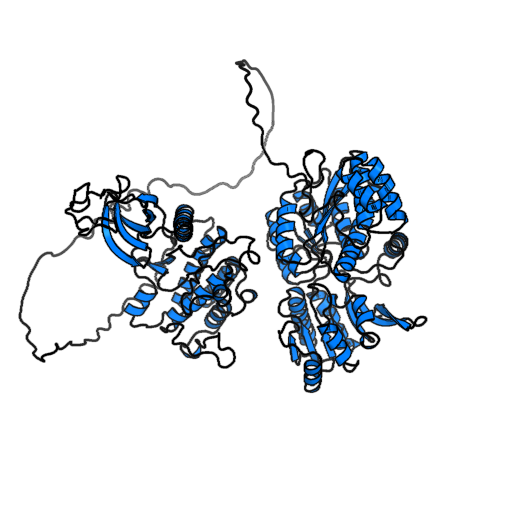59 1.00 89.50 436 ASN A CA 1
ATOM 3498 C C . ASN A 1 436 ? 16.521 4.504 30.056 1.00 89.50 436 ASN A C 1
ATOM 3500 O O . ASN A 1 436 ? 15.299 4.531 29.897 1.00 89.50 436 ASN A O 1
ATOM 3504 N N . GLU A 1 437 ? 17.103 4.319 31.240 1.00 93.69 437 GLU A N 1
ATOM 3505 C CA . GLU A 1 437 ? 16.365 4.060 32.483 1.00 93.69 437 GLU A CA 1
ATOM 3506 C C . GLU A 1 437 ? 15.266 5.105 32.724 1.00 93.69 437 GLU A C 1
ATOM 3508 O O . GLU A 1 437 ? 14.126 4.762 33.030 1.00 93.69 437 GLU A O 1
ATOM 3513 N N . GLU A 1 438 ? 15.555 6.391 32.492 1.00 96.50 438 GLU A N 1
ATOM 3514 C CA . GLU A 1 438 ? 14.552 7.441 32.662 1.00 96.50 438 GLU A CA 1
ATOM 3515 C C . GLU A 1 438 ? 13.388 7.345 31.670 1.00 96.50 438 GLU A C 1
ATOM 3517 O O . GLU A 1 438 ? 12.259 7.681 32.028 1.00 96.50 438 GLU A O 1
ATOM 3522 N N . LYS A 1 439 ? 13.626 6.894 30.434 1.00 95.31 439 LYS A N 1
ATOM 3523 C CA . LYS A 1 439 ? 12.564 6.676 29.445 1.00 95.31 439 LYS A CA 1
ATOM 3524 C C . LYS A 1 439 ? 11.667 5.525 29.876 1.00 95.31 439 LYS A C 1
ATOM 3526 O O . LYS A 1 439 ? 10.449 5.678 29.851 1.00 95.31 439 LYS A O 1
ATOM 3531 N N . GLU A 1 440 ? 12.255 4.403 30.289 1.00 94.81 440 GLU A N 1
ATOM 3532 C CA . GLU A 1 440 ? 11.500 3.231 30.745 1.00 94.81 440 GLU A CA 1
ATOM 3533 C C . GLU A 1 440 ? 10.635 3.567 31.954 1.00 94.81 440 GLU A C 1
ATOM 3535 O O . GLU A 1 440 ? 9.425 3.341 31.937 1.00 94.81 440 GLU A O 1
ATOM 3540 N N . GLU A 1 441 ? 11.232 4.160 32.985 1.00 95.94 441 GLU A N 1
ATOM 3541 C CA . GLU A 1 441 ? 10.509 4.532 34.198 1.00 95.94 441 GLU A CA 1
ATOM 3542 C C . GLU A 1 441 ? 9.499 5.656 33.935 1.00 95.94 441 GLU A C 1
ATOM 3544 O O . GLU A 1 441 ? 8.408 5.662 34.509 1.00 95.94 441 GLU A O 1
ATOM 3549 N N . GLY A 1 442 ? 9.812 6.580 33.022 1.00 95.94 442 GLY A N 1
ATOM 3550 C CA . GLY A 1 442 ? 8.897 7.627 32.577 1.00 95.94 442 GLY A CA 1
ATOM 3551 C C . GLY A 1 442 ? 7.654 7.068 31.885 1.00 95.94 442 GLY A C 1
ATOM 3552 O O . GLY A 1 442 ? 6.539 7.466 32.221 1.00 95.94 442 GLY A O 1
ATOM 3553 N N . VAL A 1 443 ? 7.827 6.103 30.979 1.00 93.75 443 VAL A N 1
ATOM 3554 C CA . VAL A 1 443 ? 6.730 5.405 30.289 1.00 93.75 443 VAL A CA 1
ATOM 3555 C C . VAL A 1 443 ? 5.925 4.533 31.256 1.00 93.75 443 VAL A C 1
ATOM 3557 O O . VAL A 1 443 ? 4.696 4.588 31.249 1.00 93.75 443 VAL A O 1
ATOM 3560 N N . LYS A 1 444 ? 6.573 3.811 32.182 1.00 92.06 444 LYS A N 1
ATOM 3561 C CA . LYS A 1 444 ? 5.871 3.072 33.252 1.00 92.06 444 LYS A CA 1
ATOM 3562 C C . LYS A 1 444 ? 5.048 4.007 34.141 1.00 92.06 444 LYS A C 1
ATOM 3564 O O . LYS A 1 444 ? 3.919 3.686 34.514 1.00 92.06 444 LYS A O 1
ATOM 3569 N N . ALA A 1 445 ? 5.589 5.174 34.494 1.00 93.62 445 ALA A N 1
ATOM 3570 C CA . ALA A 1 445 ? 4.861 6.189 35.250 1.00 93.62 445 ALA A CA 1
ATOM 3571 C C . ALA A 1 445 ? 3.673 6.748 34.452 1.00 93.62 445 ALA A C 1
ATOM 3573 O O . ALA A 1 445 ? 2.593 6.907 35.023 1.00 93.62 445 ALA A O 1
ATOM 3574 N N . PHE A 1 446 ? 3.845 6.982 33.147 1.00 93.06 446 PHE A N 1
ATOM 3575 C CA . PHE A 1 446 ? 2.772 7.404 32.248 1.00 93.06 446 PHE A CA 1
ATOM 3576 C C . PHE A 1 446 ? 1.644 6.368 32.202 1.00 93.06 446 PHE A C 1
ATOM 3578 O O . PHE A 1 446 ? 0.491 6.715 32.455 1.00 93.06 446 PHE A O 1
ATOM 3585 N N . ALA A 1 447 ? 1.973 5.094 31.963 1.00 89.12 447 ALA A N 1
ATOM 3586 C CA . ALA A 1 447 ? 1.015 3.987 31.923 1.00 89.12 447 ALA A CA 1
ATOM 3587 C C . ALA A 1 447 ? 0.247 3.827 33.248 1.00 89.12 447 ALA A C 1
ATOM 3589 O O . ALA A 1 447 ? -0.942 3.514 33.256 1.00 89.12 447 ALA A O 1
ATOM 3590 N N . ALA A 1 448 ? 0.908 4.106 34.377 1.00 87.62 448 ALA A N 1
ATOM 3591 C CA . ALA A 1 448 ? 0.302 4.115 35.707 1.00 87.62 448 ALA A CA 1
ATOM 3592 C C . ALA A 1 448 ? -0.516 5.390 36.019 1.00 87.62 448 ALA A C 1
ATOM 3594 O O . ALA A 1 448 ? -0.993 5.550 37.142 1.00 87.62 448 ALA A O 1
ATOM 3595 N N . GLY A 1 449 ? -0.643 6.332 35.077 1.00 87.75 449 GLY A N 1
ATOM 3596 C CA . GLY A 1 449 ? -1.341 7.607 35.272 1.00 87.75 449 GLY A CA 1
ATOM 3597 C C . GLY A 1 449 ? -0.618 8.603 36.190 1.00 87.75 449 GLY A C 1
ATOM 3598 O O . GLY A 1 449 ? -1.201 9.617 36.575 1.00 87.75 449 GLY A O 1
ATOM 3599 N N . ARG A 1 450 ? 0.651 8.349 36.540 1.00 92.50 450 ARG A N 1
ATOM 3600 C CA . ARG A 1 450 ? 1.502 9.221 37.370 1.00 92.50 450 ARG A CA 1
ATOM 3601 C C . ARG A 1 450 ? 2.196 10.270 36.498 1.00 92.50 450 ARG A C 1
ATOM 3603 O O . ARG A 1 450 ? 3.421 10.275 36.368 1.00 92.50 450 ARG A O 1
ATOM 3610 N N . TYR A 1 451 ? 1.411 11.144 35.869 1.00 93.31 451 TYR A N 1
ATOM 3611 C CA . TYR A 1 451 ? 1.912 12.043 34.822 1.00 93.31 451 TYR A CA 1
ATOM 3612 C C . TYR A 1 451 ? 2.964 13.044 35.311 1.00 93.31 451 TYR A C 1
ATOM 3614 O O . TYR A 1 451 ? 3.913 13.300 34.585 1.00 93.31 451 TYR A O 1
ATOM 3622 N N . GLU A 1 452 ? 2.876 13.562 36.538 1.00 96.44 452 GLU A N 1
ATOM 3623 C CA . GLU A 1 452 ? 3.924 14.424 37.108 1.00 96.44 452 GLU A CA 1
ATOM 3624 C C . GLU A 1 452 ? 5.285 13.712 37.197 1.00 96.44 452 GLU A C 1
ATOM 3626 O O . GLU A 1 452 ? 6.308 14.247 36.763 1.00 96.44 452 GLU A O 1
ATOM 3631 N N . THR A 1 453 ? 5.293 12.463 37.675 1.00 97.38 453 THR A N 1
ATOM 3632 C CA . THR A 1 453 ? 6.498 11.622 37.699 1.00 97.38 453 THR A CA 1
ATOM 3633 C C . THR A 1 453 ? 6.994 11.328 36.284 1.00 97.38 453 THR A C 1
ATOM 3635 O O . THR A 1 453 ? 8.191 11.447 36.018 1.00 97.38 453 THR A O 1
ATOM 3638 N N . ALA A 1 454 ? 6.081 10.996 35.366 1.00 97.12 454 ALA A N 1
ATOM 3639 C CA . ALA A 1 454 ? 6.408 10.750 33.965 1.00 97.12 454 ALA A CA 1
ATOM 3640 C C . ALA A 1 454 ? 7.066 11.974 33.311 1.00 97.12 454 ALA A C 1
ATOM 3642 O O . ALA A 1 454 ? 8.085 11.828 32.646 1.00 97.12 454 ALA A O 1
ATOM 3643 N N . ILE A 1 455 ? 6.546 13.184 33.550 1.00 98.31 455 ILE A N 1
ATOM 3644 C CA . ILE A 1 455 ? 7.117 14.441 33.044 1.00 98.31 455 ILE A CA 1
ATOM 3645 C C . ILE A 1 455 ? 8.559 14.601 33.528 1.00 98.31 455 ILE A C 1
ATOM 3647 O O . ILE A 1 455 ? 9.453 14.793 32.708 1.00 98.31 455 ILE A O 1
ATOM 3651 N N . GLY A 1 456 ? 8.809 14.471 34.835 1.00 98.25 456 GLY A N 1
ATOM 3652 C CA . GLY A 1 456 ? 10.154 14.641 35.390 1.00 98.25 456 GLY A CA 1
ATOM 3653 C C . GLY A 1 456 ? 11.175 13.637 34.839 1.00 98.25 456 GLY A C 1
ATOM 3654 O O . GLY A 1 456 ? 12.328 13.997 34.598 1.00 98.25 456 GLY A O 1
ATOM 3655 N N . LEU A 1 457 ? 10.762 12.388 34.611 1.00 98.31 457 LEU A N 1
ATOM 3656 C CA . LEU A 1 457 ? 11.617 11.335 34.054 1.00 98.31 457 LEU A CA 1
ATOM 3657 C C . LEU A 1 457 ? 11.842 11.510 32.545 1.00 98.31 457 LEU A C 1
ATOM 3659 O O . LEU A 1 457 ? 12.986 11.528 32.094 1.00 98.31 457 LEU A O 1
ATOM 3663 N N . LEU A 1 458 ? 10.784 11.744 31.768 1.00 97.69 458 LEU A N 1
ATOM 3664 C CA . LEU A 1 458 ? 10.888 11.962 30.323 1.00 97.69 458 LEU A CA 1
ATOM 3665 C C . LEU A 1 458 ? 11.663 13.250 29.991 1.00 97.69 458 LEU A C 1
ATOM 3667 O O . LEU A 1 458 ? 12.405 13.272 29.014 1.00 97.69 458 LEU A O 1
ATOM 3671 N N . GLU A 1 459 ? 11.587 14.300 30.818 1.00 97.88 459 GLU A N 1
ATOM 3672 C CA . GLU A 1 459 ? 12.440 15.492 30.675 1.00 97.88 459 GLU A CA 1
ATOM 3673 C C . GLU A 1 459 ? 13.923 15.191 30.892 1.00 97.88 459 GLU A C 1
ATOM 3675 O O . GLU A 1 459 ? 14.770 15.723 30.170 1.00 97.88 459 GLU A O 1
ATOM 3680 N N . LYS A 1 460 ? 14.256 14.352 31.880 1.00 97.06 460 LYS A N 1
ATOM 3681 C CA . LYS A 1 460 ? 15.638 13.902 32.096 1.00 97.06 460 LYS A CA 1
ATOM 3682 C C . LYS A 1 460 ? 16.122 13.061 30.918 1.00 97.06 460 LYS A C 1
ATOM 3684 O O . LYS A 1 460 ? 17.222 13.302 30.429 1.00 97.06 460 LYS A O 1
ATOM 3689 N N . SER A 1 461 ? 15.288 12.140 30.436 1.00 96.12 461 SER A N 1
ATOM 3690 C CA . SER A 1 461 ? 15.588 11.313 29.266 1.00 96.12 461 SER A CA 1
ATOM 3691 C C . SER A 1 461 ? 15.840 12.165 28.015 1.00 96.12 461 SER A C 1
ATOM 3693 O O . SER A 1 461 ? 16.887 12.034 27.384 1.00 96.12 461 SER A O 1
ATOM 3695 N N . TRP A 1 462 ? 14.953 13.127 27.733 1.00 94.88 462 TRP A N 1
ATOM 3696 C CA . TRP A 1 462 ? 15.069 14.060 26.607 1.00 94.88 462 TRP A CA 1
ATOM 3697 C C . TRP A 1 462 ? 16.346 14.913 26.657 1.00 94.88 462 TRP A C 1
ATOM 3699 O O . TRP A 1 462 ? 16.972 15.168 25.631 1.00 94.88 462 TRP A O 1
ATOM 3709 N N . LYS A 1 463 ? 16.763 15.353 27.852 1.00 93.62 463 LYS A N 1
ATOM 3710 C CA . LYS A 1 463 ? 18.016 16.108 28.034 1.00 93.62 463 LYS A CA 1
ATOM 3711 C C . LYS A 1 463 ? 19.264 15.260 27.786 1.00 93.62 463 LYS A C 1
ATOM 3713 O O . LYS A 1 463 ? 20.288 15.818 27.408 1.00 93.62 463 LYS A O 1
ATOM 3718 N N . LYS A 1 464 ? 19.197 13.947 28.030 1.00 91.50 464 LYS A N 1
ATOM 3719 C CA . LYS A 1 464 ? 20.299 13.014 27.750 1.00 91.50 464 LYS A CA 1
ATOM 3720 C C . LYS A 1 464 ? 20.388 12.674 26.267 1.00 91.50 464 LYS A C 1
ATOM 3722 O O . LYS A 1 464 ? 21.487 12.587 25.731 1.00 91.50 464 LYS A O 1
ATOM 3727 N N . ASN A 1 465 ? 19.244 12.449 25.628 1.00 87.19 465 ASN A N 1
ATOM 3728 C CA . ASN A 1 465 ? 19.156 12.084 24.224 1.00 87.19 465 ASN A CA 1
ATOM 3729 C C . ASN A 1 465 ? 17.908 12.720 23.604 1.00 87.19 465 ASN A C 1
ATOM 3731 O O . ASN A 1 465 ? 16.796 12.490 24.083 1.00 87.19 465 ASN A O 1
ATOM 3735 N N . SER A 1 466 ? 18.090 13.482 22.523 1.00 90.50 466 SER A N 1
ATOM 3736 C CA . SER A 1 466 ? 17.015 14.146 21.777 1.00 90.50 466 SER A CA 1
ATOM 3737 C C . SER A 1 466 ? 16.207 13.150 20.932 1.00 90.50 466 SER A C 1
ATOM 3739 O O . SER A 1 466 ? 16.156 13.217 19.704 1.00 90.50 466 SER A O 1
ATOM 3741 N N . ASP A 1 467 ? 15.571 12.197 21.609 1.00 93.00 467 ASP A N 1
ATOM 3742 C CA . ASP A 1 467 ? 14.753 11.135 21.036 1.00 93.00 467 ASP A CA 1
ATOM 3743 C C . ASP A 1 467 ? 13.312 11.619 20.759 1.00 93.00 467 ASP A C 1
ATOM 3745 O O . ASP A 1 467 ? 12.621 12.068 21.681 1.00 93.00 467 ASP A O 1
ATOM 3749 N N . PRO A 1 468 ? 12.819 11.546 19.508 1.00 96.25 468 PRO A N 1
ATOM 3750 C CA . PRO A 1 468 ? 11.545 12.158 19.128 1.00 96.25 468 PRO A CA 1
ATOM 3751 C C . PRO A 1 468 ? 10.323 11.492 19.776 1.00 96.25 468 PRO A C 1
ATOM 3753 O O . PRO A 1 468 ? 9.352 12.181 20.086 1.00 96.25 468 PRO A O 1
ATOM 3756 N N . GLU A 1 469 ? 10.373 10.182 20.037 1.00 96.19 469 GLU A N 1
ATOM 3757 C CA . GLU A 1 469 ? 9.320 9.478 20.781 1.00 96.19 469 GLU A CA 1
ATOM 3758 C C . GLU A 1 469 ? 9.217 10.012 22.217 1.00 96.19 469 GLU A C 1
ATOM 3760 O O . GLU A 1 469 ? 8.128 10.341 22.686 1.00 96.19 469 GLU A O 1
ATOM 3765 N N . THR A 1 470 ? 10.358 10.182 22.892 1.00 97.00 470 THR A N 1
ATOM 3766 C CA . THR A 1 470 ? 10.415 10.772 24.238 1.00 97.00 470 THR A CA 1
ATOM 3767 C C . THR A 1 470 ? 9.786 12.167 24.275 1.00 97.00 470 THR A C 1
ATOM 3769 O O . THR A 1 470 ? 9.020 12.466 25.193 1.00 97.00 470 THR A O 1
ATOM 3772 N N . LEU A 1 471 ? 10.050 13.019 23.276 1.00 97.69 471 LEU A N 1
ATOM 3773 C CA . LEU A 1 471 ? 9.453 14.359 23.206 1.00 97.69 471 LEU A CA 1
ATOM 3774 C C . LEU A 1 471 ? 7.930 14.317 22.999 1.00 97.69 471 LEU A C 1
ATOM 3776 O O . LEU A 1 471 ? 7.211 15.115 23.607 1.00 97.69 471 LEU A O 1
ATOM 3780 N N . ILE A 1 472 ? 7.432 13.385 22.181 1.00 98.38 472 ILE A N 1
ATOM 3781 C CA . ILE A 1 472 ? 5.990 13.173 21.985 1.00 98.38 472 ILE A CA 1
ATOM 3782 C C . ILE A 1 472 ? 5.330 12.747 23.299 1.00 98.38 472 ILE A C 1
ATOM 3784 O O . ILE A 1 472 ? 4.351 13.362 23.732 1.00 98.38 472 ILE A O 1
ATOM 3788 N N . TYR A 1 473 ? 5.891 11.748 23.983 1.00 97.38 473 TYR A N 1
ATOM 3789 C CA . TYR A 1 473 ? 5.346 11.250 25.248 1.00 97.38 473 TYR A CA 1
ATOM 3790 C C . TYR A 1 473 ? 5.414 12.293 26.357 1.00 97.38 473 TYR A C 1
ATOM 3792 O O . TYR A 1 473 ? 4.455 12.447 27.112 1.00 97.38 473 TYR A O 1
ATOM 3800 N N . LEU A 1 474 ? 6.485 13.086 26.410 1.00 97.75 474 LEU A N 1
ATOM 3801 C CA . LEU A 1 474 ? 6.591 14.217 27.325 1.00 97.75 474 LEU A CA 1
ATOM 3802 C C . LEU A 1 474 ? 5.485 15.255 27.075 1.00 97.75 474 LEU A C 1
ATOM 3804 O O . LEU A 1 474 ? 4.842 15.724 28.018 1.00 97.75 474 LEU A O 1
ATOM 3808 N N . ASN A 1 475 ? 5.231 15.608 25.813 1.00 97.50 475 ASN A N 1
ATOM 3809 C CA . ASN A 1 475 ? 4.158 16.537 25.457 1.00 97.50 475 ASN A CA 1
ATOM 3810 C C . ASN A 1 475 ? 2.773 15.980 25.805 1.00 97.50 475 ASN A C 1
ATOM 3812 O O . ASN A 1 475 ? 1.954 16.699 26.385 1.00 97.50 475 ASN A O 1
ATOM 3816 N N . ASN A 1 476 ? 2.528 14.696 25.542 1.00 96.19 476 ASN A N 1
ATOM 3817 C CA . ASN A 1 476 ? 1.294 14.032 25.948 1.00 96.19 476 ASN A CA 1
ATOM 3818 C C . ASN A 1 476 ? 1.143 14.017 27.481 1.00 96.19 476 ASN A C 1
ATOM 3820 O O . ASN A 1 476 ? 0.076 14.363 27.985 1.00 96.19 476 ASN A O 1
ATOM 3824 N N . ALA A 1 477 ? 2.202 13.713 28.240 1.00 95.25 477 ALA A N 1
ATOM 3825 C CA . ALA A 1 477 ? 2.168 13.657 29.706 1.00 95.25 477 ALA A CA 1
ATOM 3826 C C . ALA A 1 477 ? 1.794 15.016 30.319 1.00 95.25 477 ALA A C 1
ATOM 3828 O O . ALA A 1 477 ? 0.935 15.096 31.199 1.00 95.25 477 ALA A O 1
ATOM 3829 N N . ARG A 1 478 ? 2.371 16.105 29.790 1.00 95.31 478 ARG A N 1
ATOM 3830 C CA . ARG A 1 478 ? 2.033 17.487 30.180 1.00 95.31 478 ARG A CA 1
ATOM 3831 C C . ARG A 1 478 ? 0.560 17.816 29.941 1.00 95.31 478 ARG A C 1
ATOM 3833 O O . ARG A 1 478 ? -0.051 18.505 30.756 1.00 95.31 478 ARG A O 1
ATOM 3840 N N . ILE A 1 479 ? -0.017 17.322 28.845 1.00 93.31 479 ILE A N 1
ATOM 3841 C CA . ILE A 1 479 ? -1.449 17.463 28.556 1.00 93.31 479 ILE A CA 1
ATOM 3842 C C . ILE A 1 479 ? -2.265 16.672 29.586 1.00 93.31 479 ILE A C 1
ATOM 3844 O O . ILE A 1 479 ? -3.143 17.236 30.230 1.00 93.31 479 ILE A O 1
ATOM 3848 N N . PHE A 1 480 ? -1.966 15.395 29.817 1.00 89.31 480 PHE A N 1
ATOM 3849 C CA . PHE A 1 480 ? -2.739 14.578 30.757 1.00 89.31 480 PHE A CA 1
ATOM 3850 C C . PHE A 1 480 ? -2.704 15.078 32.210 1.00 89.31 480 PHE A C 1
ATOM 3852 O O . PHE A 1 480 ? -3.713 14.949 32.913 1.00 89.31 480 PHE A O 1
ATOM 3859 N N . GLN A 1 481 ? -1.594 15.688 32.640 1.00 89.44 481 GLN A N 1
ATOM 3860 C CA . GLN A 1 481 ? -1.462 16.299 33.966 1.00 89.44 481 GLN A CA 1
ATOM 3861 C C . GLN A 1 481 ? -2.384 17.517 34.148 1.00 89.44 481 GLN A C 1
ATOM 3863 O O . GLN A 1 481 ? -2.949 17.705 35.220 1.00 89.44 481 GLN A O 1
ATOM 3868 N N . GLN A 1 482 ? -2.549 18.343 33.111 1.00 81.06 482 GLN A N 1
ATOM 3869 C CA . GLN A 1 482 ? -3.296 19.609 33.187 1.00 81.06 482 GLN A CA 1
ATOM 3870 C C . GLN A 1 482 ? -4.786 19.466 32.807 1.00 81.06 482 GLN A C 1
ATOM 3872 O O . GLN A 1 482 ? -5.540 20.423 32.948 1.00 81.06 482 GLN A O 1
ATOM 3877 N N . VAL A 1 483 ? -5.196 18.299 32.281 1.00 69.38 483 VAL A N 1
ATOM 3878 C CA . VAL A 1 483 ? -6.508 18.022 31.649 1.00 69.38 483 VAL A CA 1
ATOM 3879 C C . VAL A 1 483 ? -7.025 19.189 30.771 1.00 69.38 483 VAL A C 1
ATOM 3881 O O . VAL A 1 483 ? -8.193 19.569 30.870 1.00 69.38 483 VAL A O 1
ATOM 3884 N N . PRO A 1 484 ? -6.199 19.800 29.894 1.00 73.44 484 PRO A N 1
ATOM 3885 C CA . PRO A 1 484 ? -6.689 20.801 28.970 1.00 73.44 484 PRO A CA 1
ATOM 3886 C C . PRO A 1 484 ? -7.529 20.110 27.892 1.00 73.44 484 PRO A C 1
ATOM 3888 O O . PRO A 1 484 ? -7.332 18.928 27.572 1.00 73.44 484 PRO A O 1
ATOM 3891 N N . LYS A 1 485 ? -8.435 20.870 27.271 1.00 85.88 485 LYS A N 1
ATOM 3892 C CA . LYS A 1 485 ? -9.084 20.428 26.035 1.00 85.88 485 LYS A CA 1
ATOM 3893 C C . LYS A 1 485 ? -7.986 19.998 25.053 1.00 85.88 485 LYS A C 1
ATOM 3895 O O . LYS A 1 485 ? -6.982 20.692 24.900 1.00 85.88 485 LYS A O 1
ATOM 3900 N N . SER A 1 486 ? -8.126 18.833 24.433 1.00 90.69 486 SER A N 1
ATOM 3901 C CA . SER A 1 486 ? -7.110 18.330 23.508 1.00 90.69 486 SER A CA 1
ATOM 3902 C C . SER A 1 486 ? -7.707 17.503 22.383 1.00 90.69 486 SER A C 1
ATOM 3904 O O . SER A 1 486 ? -8.778 16.918 22.537 1.00 90.69 486 SER A O 1
ATOM 3906 N N . TYR A 1 487 ? -6.988 17.464 21.267 1.00 92.25 487 TYR A N 1
ATOM 3907 C CA . TYR A 1 487 ? -7.297 16.644 20.100 1.00 92.25 487 TYR A CA 1
ATOM 3908 C C . TYR A 1 487 ? -6.145 15.685 19.814 1.00 92.25 487 TYR A C 1
ATOM 3910 O O . TYR A 1 487 ? -4.994 16.013 20.107 1.00 92.25 487 TYR A O 1
ATOM 3918 N N . THR A 1 488 ? -6.448 14.515 19.255 1.00 95.31 488 THR A N 1
ATOM 3919 C CA . THR A 1 488 ? -5.447 13.487 18.958 1.00 95.31 488 THR A CA 1
ATOM 3920 C C . THR A 1 488 ? -5.246 13.377 17.446 1.00 95.31 488 THR A C 1
ATOM 3922 O O . THR A 1 488 ? -6.208 13.197 16.698 1.00 95.31 488 THR A O 1
ATOM 3925 N N . PHE A 1 489 ? -3.994 13.441 16.999 1.00 98.06 489 PHE A N 1
ATOM 3926 C CA . PHE A 1 489 ? -3.586 12.986 15.667 1.00 98.06 489 PHE A CA 1
ATOM 3927 C C . PHE A 1 489 ? -2.716 11.740 15.806 1.00 98.06 489 PHE A C 1
ATOM 3929 O O . PHE A 1 489 ? -1.975 11.610 16.779 1.00 98.06 489 PHE A O 1
ATOM 3936 N N . ALA A 1 490 ? -2.811 10.822 14.851 1.00 98.25 490 ALA A N 1
ATOM 3937 C CA . ALA A 1 490 ? -1.952 9.647 14.801 1.00 98.25 490 ALA A CA 1
ATOM 3938 C C . ALA A 1 490 ? -0.776 9.875 13.846 1.00 98.25 490 ALA A C 1
ATOM 3940 O O . ALA A 1 490 ? -0.928 10.536 12.820 1.00 98.25 490 ALA A O 1
ATOM 3941 N N . VAL A 1 491 ? 0.374 9.284 14.150 1.00 98.56 491 VAL A N 1
ATOM 3942 C CA . VAL A 1 491 ? 1.482 9.106 13.210 1.00 98.56 491 VAL A CA 1
ATOM 3943 C C . VAL A 1 491 ? 1.746 7.614 13.045 1.00 98.56 491 VAL A C 1
ATOM 3945 O O . VAL A 1 491 ? 1.918 6.913 14.039 1.00 98.56 491 VAL A O 1
ATOM 3948 N N . VAL A 1 492 ? 1.764 7.130 11.801 1.00 97.62 492 VAL A N 1
ATOM 3949 C CA . VAL A 1 492 ? 2.063 5.724 11.490 1.00 97.62 492 VAL A CA 1
ATOM 3950 C C . VAL A 1 492 ? 3.463 5.617 10.897 1.00 97.62 492 VAL A C 1
ATOM 3952 O O . VAL A 1 492 ? 3.739 6.209 9.851 1.00 97.62 492 VAL A O 1
ATOM 3955 N N . VAL A 1 493 ? 4.340 4.874 11.570 1.00 94.69 493 VAL A N 1
ATOM 3956 C CA . VAL A 1 493 ? 5.763 4.730 11.227 1.00 94.69 493 VAL A CA 1
ATOM 3957 C C . VAL A 1 493 ? 6.147 3.270 10.940 1.00 94.69 493 VAL A C 1
ATOM 3959 O O . VAL A 1 493 ? 5.460 2.357 11.396 1.00 94.69 493 VAL A O 1
ATOM 3962 N N . PRO A 1 494 ? 7.237 3.018 10.194 1.00 89.56 494 PRO A N 1
ATOM 3963 C CA . PRO A 1 494 ? 7.679 1.670 9.864 1.00 89.56 494 PRO A CA 1
ATOM 3964 C C . PRO A 1 494 ? 8.607 1.127 10.962 1.00 89.56 494 PRO A C 1
ATOM 3966 O O . PRO A 1 494 ? 9.810 1.394 10.941 1.00 89.56 494 PRO A O 1
ATOM 3969 N N . MET A 1 495 ? 8.110 0.341 11.918 1.00 80.94 495 MET A N 1
ATOM 3970 C CA . MET A 1 495 ? 8.988 -0.319 12.901 1.00 80.94 495 MET A CA 1
ATOM 3971 C C . MET A 1 495 ? 9.275 -1.767 12.525 1.00 80.94 495 MET A C 1
ATOM 3973 O O . MET A 1 495 ? 8.495 -2.670 12.790 1.00 80.94 495 MET A O 1
ATOM 3977 N N . THR A 1 496 ? 10.438 -2.013 11.937 1.00 67.62 496 THR A N 1
ATOM 3978 C CA . THR A 1 496 ? 10.993 -3.368 11.841 1.00 67.62 496 THR A CA 1
ATOM 3979 C C . THR A 1 496 ? 12.197 -3.491 12.773 1.00 67.62 496 THR A C 1
ATOM 3981 O O . THR A 1 496 ? 12.729 -2.487 13.245 1.00 67.62 496 THR A O 1
ATOM 3984 N N . ASN A 1 497 ? 12.657 -4.715 13.039 1.00 66.94 497 ASN A N 1
ATOM 3985 C CA . ASN A 1 497 ? 13.800 -4.974 13.926 1.00 66.94 497 ASN A CA 1
ATOM 3986 C C . ASN A 1 497 ? 15.164 -4.534 13.345 1.00 66.94 497 ASN A C 1
ATOM 3988 O O . ASN A 1 497 ? 16.201 -4.942 13.862 1.00 66.94 497 ASN A O 1
ATOM 3992 N N . ASN A 1 498 ? 15.195 -3.738 12.272 1.00 70.56 498 ASN A N 1
ATOM 3993 C CA . ASN A 1 498 ? 16.428 -3.277 11.643 1.00 70.56 498 ASN A CA 1
ATOM 3994 C C . ASN A 1 498 ? 16.694 -1.778 11.899 1.00 70.56 498 ASN A C 1
ATOM 3996 O O . ASN A 1 498 ? 15.777 -0.970 12.063 1.00 70.56 498 ASN A O 1
ATOM 4000 N N . ASN A 1 499 ? 17.980 -1.409 11.950 1.00 71.12 499 ASN A N 1
ATOM 4001 C CA . ASN A 1 499 ? 18.423 -0.049 12.290 1.00 71.12 499 ASN A CA 1
ATOM 4002 C C . ASN A 1 499 ? 17.911 0.997 11.301 1.00 71.12 499 ASN A C 1
ATOM 4004 O O . ASN A 1 499 ? 17.567 2.114 11.686 1.00 71.12 499 ASN A O 1
ATOM 4008 N N . ASP A 1 500 ? 17.840 0.636 10.025 1.00 74.06 500 ASP A N 1
ATOM 4009 C CA . ASP A 1 500 ? 17.427 1.557 8.982 1.00 74.06 500 ASP A CA 1
ATOM 4010 C C . ASP A 1 500 ? 15.965 1.991 9.183 1.00 74.06 500 ASP A C 1
ATOM 4012 O O . ASP A 1 500 ? 15.646 3.179 9.090 1.00 74.06 500 ASP A O 1
ATOM 4016 N N . SER A 1 501 ? 15.069 1.053 9.508 1.00 77.25 501 SER A N 1
ATOM 4017 C CA . SER A 1 501 ? 13.628 1.308 9.674 1.00 77.25 501 SER A CA 1
ATOM 4018 C C . SER A 1 501 ? 13.377 2.174 10.893 1.00 77.25 501 SER A C 1
ATOM 4020 O O . SER A 1 501 ? 12.499 3.040 10.900 1.00 77.25 501 SER A O 1
ATOM 4022 N N . ILE A 1 502 ? 14.221 2.003 11.905 1.00 82.12 502 ILE A N 1
ATOM 4023 C CA . ILE A 1 502 ? 14.218 2.823 13.106 1.00 82.12 502 ILE A CA 1
ATOM 4024 C C . ILE A 1 502 ? 14.712 4.237 12.803 1.00 82.12 502 ILE A C 1
ATOM 4026 O O . ILE A 1 502 ? 14.100 5.195 13.271 1.00 82.12 502 ILE A O 1
ATOM 4030 N N . ASN A 1 503 ? 15.744 4.406 11.974 1.00 86.56 503 ASN A N 1
ATOM 4031 C CA . ASN A 1 503 ? 16.190 5.730 11.534 1.00 86.56 503 ASN A CA 1
ATOM 4032 C C . ASN A 1 503 ? 15.104 6.458 10.730 1.00 86.56 503 ASN A C 1
ATOM 4034 O O . ASN A 1 503 ? 14.831 7.630 10.981 1.00 86.56 503 ASN A O 1
ATOM 4038 N N . VAL A 1 504 ? 14.420 5.760 9.820 1.00 88.94 504 VAL A N 1
ATOM 4039 C CA . VAL A 1 504 ? 13.268 6.317 9.093 1.00 88.94 504 VAL A CA 1
ATOM 4040 C C . VAL A 1 504 ? 12.146 6.727 10.049 1.00 88.94 504 VAL A C 1
ATOM 4042 O O . VAL A 1 504 ? 11.619 7.836 9.932 1.00 88.94 504 VAL A O 1
ATOM 4045 N N . SER A 1 505 ? 11.804 5.867 11.011 1.00 91.75 505 SER A N 1
ATOM 4046 C CA . SER A 1 505 ? 10.796 6.167 12.032 1.00 91.75 505 SER A CA 1
ATOM 4047 C C . SER A 1 505 ? 11.182 7.396 12.850 1.00 91.75 505 SER A C 1
ATOM 4049 O O . SER A 1 505 ? 10.360 8.292 13.034 1.00 91.75 505 SER A O 1
ATOM 4051 N N . LYS A 1 506 ? 12.450 7.501 13.269 1.00 92.75 506 LYS A N 1
ATOM 4052 C CA . LYS A 1 506 ? 12.979 8.678 13.968 1.00 92.75 506 LYS A CA 1
ATOM 4053 C C . LYS A 1 506 ? 12.822 9.945 13.132 1.00 92.75 506 LYS A C 1
ATOM 4055 O O . LYS A 1 506 ? 12.348 10.936 13.670 1.00 92.75 506 LYS A O 1
ATOM 4060 N N . GLU A 1 507 ? 13.137 9.928 11.838 1.00 94.06 507 GLU A N 1
ATOM 4061 C CA . GLU A 1 507 ? 12.948 11.098 10.964 1.00 94.06 507 GLU A CA 1
ATOM 4062 C C . GLU A 1 507 ? 11.476 11.525 10.863 1.00 94.06 507 GLU A C 1
ATOM 4064 O O . GLU A 1 507 ? 11.149 12.699 11.035 1.00 94.06 507 GLU A O 1
ATOM 4069 N N . MET A 1 508 ? 10.553 10.585 10.645 1.00 96.69 508 MET A N 1
ATOM 4070 C CA . MET A 1 508 ? 9.123 10.917 10.606 1.00 96.69 508 MET A CA 1
ATOM 4071 C C . MET A 1 508 ? 8.653 11.504 11.945 1.00 96.69 508 MET A C 1
ATOM 4073 O O . MET A 1 508 ? 8.015 12.561 11.972 1.00 96.69 508 MET A O 1
ATOM 4077 N N . LEU A 1 509 ? 9.027 10.871 13.063 1.00 97.69 509 LEU A N 1
ATOM 4078 C CA . LEU A 1 509 ? 8.664 11.340 14.398 1.00 97.69 509 LEU A CA 1
ATOM 4079 C C . LEU A 1 509 ? 9.319 12.676 14.756 1.00 97.69 509 LEU A C 1
ATOM 4081 O O . LEU A 1 509 ? 8.673 13.468 15.428 1.00 97.69 509 LEU A O 1
ATOM 4085 N N . ARG A 1 510 ? 10.544 12.978 14.303 1.00 97.81 510 ARG A N 1
ATOM 4086 C CA . ARG A 1 510 ? 11.194 14.288 14.512 1.00 97.81 510 ARG A CA 1
ATOM 4087 C C . ARG A 1 510 ? 10.322 15.418 13.980 1.00 97.81 510 ARG A C 1
ATOM 4089 O O . ARG A 1 510 ? 10.070 16.396 14.683 1.00 97.81 510 ARG A O 1
ATOM 4096 N N . GLY A 1 511 ? 9.803 15.258 12.763 1.00 98.38 511 GLY A N 1
ATOM 4097 C CA . GLY A 1 511 ? 8.935 16.259 12.147 1.00 98.38 511 GLY A CA 1
ATOM 4098 C C . GLY A 1 511 ? 7.646 16.472 12.939 1.00 98.38 511 GLY A C 1
ATOM 4099 O O . GLY A 1 511 ? 7.289 17.606 13.266 1.00 98.38 511 GLY A O 1
ATOM 4100 N N . VAL A 1 512 ? 6.981 15.371 13.301 1.00 98.75 512 VAL A N 1
ATOM 4101 C CA . VAL A 1 512 ? 5.726 15.391 14.068 1.00 98.75 512 VAL A CA 1
ATOM 4102 C C . VAL A 1 512 ? 5.931 15.959 15.477 1.00 98.75 512 VAL A C 1
ATOM 4104 O O . VAL A 1 512 ? 5.185 16.844 15.898 1.00 98.75 512 VAL A O 1
ATOM 4107 N N . ALA A 1 513 ? 6.965 15.506 16.188 1.00 98.50 513 ALA A N 1
ATOM 4108 C CA . ALA A 1 513 ? 7.298 15.933 17.544 1.00 98.50 513 ALA A CA 1
ATOM 4109 C C . ALA A 1 513 ? 7.603 17.433 17.605 1.00 98.50 513 ALA A C 1
ATOM 4111 O O . ALA A 1 513 ? 7.105 18.126 18.490 1.00 98.50 513 ALA A O 1
ATOM 4112 N N . GLN A 1 514 ? 8.373 17.952 16.641 1.00 98.38 514 GLN A N 1
ATOM 4113 C CA . GLN A 1 514 ? 8.682 19.378 16.570 1.00 98.38 514 GLN A CA 1
ATOM 4114 C C . GLN A 1 514 ? 7.416 20.215 16.332 1.00 98.38 514 GLN A C 1
ATOM 4116 O O . GLN A 1 514 ? 7.188 21.193 17.042 1.00 98.38 514 GLN A O 1
ATOM 4121 N N . ALA A 1 515 ? 6.563 19.825 15.377 1.00 98.38 515 ALA A N 1
ATOM 4122 C CA . ALA A 1 515 ? 5.320 20.546 15.099 1.00 98.38 515 ALA A CA 1
ATOM 4123 C C . ALA A 1 515 ? 4.350 20.525 16.297 1.00 98.38 515 ALA A C 1
ATOM 4125 O O . ALA A 1 515 ? 3.711 21.540 16.591 1.00 98.38 515 ALA A O 1
ATOM 4126 N N . GLN A 1 516 ? 4.264 19.390 17.003 1.00 98.25 516 GLN A N 1
ATOM 4127 C CA . GLN A 1 516 ? 3.484 19.255 18.232 1.00 98.25 516 GLN A CA 1
ATOM 4128 C C . GLN A 1 516 ? 4.015 20.179 19.337 1.00 98.25 516 GLN A C 1
ATOM 4130 O O . GLN A 1 516 ? 3.239 20.916 19.946 1.00 98.25 516 GLN A O 1
ATOM 4135 N N . ASP A 1 517 ? 5.321 20.136 19.609 1.00 97.75 517 ASP A N 1
ATOM 4136 C CA . ASP A 1 517 ? 5.965 20.896 20.683 1.00 97.75 517 ASP A CA 1
ATOM 4137 C C . ASP A 1 517 ? 5.847 22.412 20.459 1.00 97.75 517 ASP A C 1
ATOM 4139 O O . ASP A 1 517 ? 5.462 23.147 21.372 1.00 97.75 517 ASP A O 1
ATOM 4143 N N . GLU A 1 518 ? 6.085 22.879 19.229 1.00 96.81 518 GLU A N 1
ATOM 4144 C CA . GLU A 1 518 ? 5.931 24.288 18.850 1.00 96.81 518 GLU A CA 1
ATOM 4145 C C . GLU A 1 518 ? 4.494 24.785 19.063 1.00 96.81 518 GLU A C 1
ATOM 4147 O O . GLU A 1 518 ? 4.291 25.860 19.636 1.00 96.81 518 GLU A O 1
ATOM 4152 N N . PHE A 1 519 ? 3.492 23.998 18.653 1.00 96.25 519 PHE A N 1
ATOM 4153 C CA . PHE A 1 519 ? 2.086 24.346 18.858 1.00 96.25 519 PHE A CA 1
ATOM 4154 C C . PHE A 1 519 ? 1.702 24.336 20.344 1.00 96.25 519 PHE A C 1
ATOM 4156 O O . PHE A 1 519 ? 1.097 25.285 20.836 1.00 96.25 519 PHE A O 1
ATOM 4163 N N . ASN A 1 520 ? 2.077 23.289 21.083 1.00 96.00 520 ASN A N 1
ATOM 4164 C CA . ASN A 1 520 ? 1.663 23.104 22.475 1.00 96.00 520 ASN A CA 1
ATOM 4165 C C . ASN A 1 520 ? 2.315 24.088 23.454 1.00 96.00 520 ASN A C 1
ATOM 4167 O O . ASN A 1 520 ? 1.752 24.325 24.528 1.00 96.00 520 ASN A O 1
ATOM 4171 N N . LYS A 1 521 ? 3.481 24.650 23.111 1.00 94.56 521 LYS A N 1
ATOM 4172 C CA . LYS A 1 521 ? 4.143 25.695 23.906 1.00 94.56 521 LYS A CA 1
ATOM 4173 C C . LYS A 1 521 ? 3.442 27.045 23.800 1.00 94.56 521 LYS A C 1
ATOM 4175 O O . LYS A 1 521 ? 3.372 27.749 24.800 1.00 94.56 521 LYS A O 1
ATOM 4180 N N . ASN A 1 522 ? 2.913 27.389 22.625 1.00 90.44 522 ASN A N 1
ATOM 4181 C CA . ASN A 1 522 ? 2.264 28.677 22.372 1.00 90.44 522 ASN A CA 1
ATOM 4182 C C . ASN A 1 522 ? 0.958 28.503 21.571 1.00 90.44 522 ASN A C 1
ATOM 4184 O O . ASN A 1 522 ? 0.869 28.991 20.438 1.00 90.44 522 ASN A O 1
ATOM 4188 N N . PRO A 1 523 ? -0.059 27.807 22.116 1.00 86.69 523 PRO A N 1
ATOM 4189 C CA . PRO A 1 523 ? -1.295 27.572 21.387 1.00 86.69 523 PRO A CA 1
ATOM 4190 C C . PRO A 1 523 ? -2.071 28.884 21.239 1.00 86.69 523 PRO A C 1
ATOM 4192 O O . PRO A 1 523 ? -2.308 29.600 22.210 1.00 86.69 523 PRO A O 1
ATOM 4195 N N . LYS A 1 524 ? -2.529 29.182 20.020 1.00 87.50 524 LYS A N 1
ATOM 4196 C CA . LYS A 1 524 ? -3.466 30.292 19.747 1.00 87.50 524 LYS A CA 1
ATOM 4197 C C . LYS A 1 524 ? -4.922 29.936 20.068 1.00 87.50 524 LYS A C 1
ATOM 4199 O O . LYS A 1 524 ? -5.839 30.685 19.746 1.00 87.50 524 LYS A O 1
ATOM 4204 N N . THR A 1 525 ? -5.139 28.765 20.653 1.00 87.50 525 THR A N 1
ATOM 4205 C CA . THR A 1 525 ? -6.444 28.148 20.878 1.00 87.50 525 THR A CA 1
ATOM 4206 C C . THR A 1 525 ? -6.563 27.715 22.337 1.00 87.50 525 THR A C 1
ATOM 4208 O O . THR A 1 525 ? -5.590 27.726 23.090 1.00 87.50 525 THR A O 1
ATOM 4211 N N . ASN A 1 526 ? -7.762 27.312 22.758 1.00 87.94 526 ASN A N 1
ATOM 4212 C CA . ASN A 1 526 ? -7.989 26.794 24.109 1.00 87.94 526 ASN A CA 1
ATOM 4213 C C . ASN A 1 526 ? -7.692 25.291 24.253 1.00 87.94 526 ASN A C 1
ATOM 4215 O O . ASN A 1 526 ? -8.094 24.686 25.249 1.00 87.94 526 ASN A O 1
ATOM 4219 N N . TYR A 1 527 ? -7.040 24.676 23.262 1.00 90.69 527 TYR A N 1
ATOM 4220 C CA . TYR A 1 527 ? -6.729 23.254 23.258 1.00 90.69 527 TYR A CA 1
ATOM 4221 C C . TYR A 1 527 ? -5.275 22.971 22.874 1.00 90.69 527 TYR A C 1
ATOM 4223 O O . TYR A 1 527 ? -4.582 23.800 22.292 1.00 90.69 527 TYR A O 1
ATOM 4231 N N . LYS A 1 528 ? -4.821 21.761 23.204 1.00 93.25 528 LYS A N 1
ATOM 4232 C CA . LYS A 1 528 ? -3.506 21.220 22.831 1.00 93.25 528 LYS A CA 1
ATOM 4233 C C . LYS A 1 528 ? -3.650 19.998 21.921 1.00 93.25 528 LYS A C 1
ATOM 4235 O O . LYS A 1 528 ? -4.736 19.433 21.798 1.00 93.25 528 LYS A O 1
ATOM 4240 N N . ILE A 1 529 ? -2.559 19.574 21.293 1.00 94.06 529 ILE A N 1
ATOM 4241 C CA . ILE A 1 529 ? -2.529 18.401 20.410 1.00 94.06 529 ILE A CA 1
ATOM 4242 C C . ILE A 1 529 ? -1.745 17.264 21.064 1.00 94.06 529 ILE A C 1
ATOM 4244 O O . ILE A 1 529 ? -0.590 17.432 21.466 1.00 94.06 529 ILE A O 1
ATOM 4248 N N . LYS A 1 530 ? -2.377 16.093 21.132 1.00 95.25 530 LYS A N 1
ATOM 4249 C CA . LYS A 1 530 ? -1.746 14.813 21.457 1.00 95.25 530 LYS A CA 1
ATOM 4250 C C . LYS A 1 530 ? -1.344 14.106 20.169 1.00 95.25 530 LYS A C 1
ATOM 4252 O O . LYS A 1 530 ? -2.067 14.182 19.174 1.00 95.25 530 LYS A O 1
ATOM 4257 N N . ILE A 1 531 ? -0.225 13.397 20.218 1.00 97.88 531 ILE A N 1
ATOM 4258 C CA . ILE A 1 531 ? 0.221 12.529 19.129 1.00 97.88 531 ILE A CA 1
ATOM 4259 C C . ILE A 1 531 ? 0.175 11.085 19.611 1.00 97.88 531 ILE A C 1
ATOM 4261 O O . ILE A 1 531 ? 0.789 10.749 20.619 1.00 97.88 531 ILE A O 1
ATOM 4265 N N . LEU A 1 532 ? -0.567 10.253 18.892 1.00 95.75 532 LEU A N 1
ATOM 4266 C CA . LEU A 1 532 ? -0.587 8.805 19.047 1.00 95.75 532 LEU A CA 1
ATOM 4267 C C . LEU A 1 532 ? 0.400 8.214 18.039 1.00 95.75 532 LEU A C 1
ATOM 4269 O O . LEU A 1 532 ? 0.316 8.519 16.852 1.00 95.75 532 LEU A O 1
ATOM 4273 N N . ILE A 1 533 ? 1.336 7.392 18.497 1.00 96.38 533 ILE A N 1
ATOM 4274 C CA . ILE A 1 533 ? 2.294 6.699 17.633 1.00 96.38 533 ILE A CA 1
ATOM 4275 C C . ILE A 1 533 ? 1.734 5.315 17.328 1.00 96.38 533 ILE A C 1
ATOM 4277 O O . ILE A 1 533 ? 1.292 4.617 18.233 1.00 96.38 533 ILE A O 1
ATOM 4281 N N . ALA A 1 534 ? 1.744 4.919 16.063 1.00 94.88 534 ALA A N 1
ATOM 4282 C CA . ALA A 1 534 ? 1.382 3.580 15.626 1.00 94.88 534 ALA A CA 1
ATOM 4283 C C . ALA A 1 534 ? 2.460 3.029 14.691 1.00 94.88 534 ALA A C 1
ATOM 4285 O O . ALA A 1 534 ? 3.118 3.796 13.985 1.00 94.88 534 ALA A O 1
ATOM 4286 N N . THR A 1 535 ? 2.624 1.709 14.648 1.00 92.12 535 THR A N 1
ATOM 4287 C CA . THR A 1 535 ? 3.524 1.066 13.686 1.00 92.12 535 THR A CA 1
ATOM 4288 C C . THR A 1 535 ? 2.829 0.027 12.827 1.00 92.12 535 THR A C 1
ATOM 4290 O O . THR A 1 535 ? 2.130 -0.852 13.321 1.00 92.12 535 THR A O 1
ATOM 4293 N N . ASP A 1 536 ? 3.067 0.117 11.520 1.00 90.81 536 ASP A N 1
ATOM 4294 C CA . ASP A 1 536 ? 2.657 -0.886 10.538 1.00 90.81 536 ASP A CA 1
ATOM 4295 C C . ASP A 1 536 ? 3.794 -1.845 10.159 1.00 90.81 536 ASP A C 1
ATOM 4297 O O . ASP A 1 536 ? 3.633 -2.683 9.277 1.00 90.81 536 ASP A O 1
ATOM 4301 N N . ASN A 1 537 ? 4.964 -1.708 10.785 1.00 87.75 537 ASN A N 1
ATOM 4302 C CA . ASN A 1 537 ? 6.158 -2.510 10.518 1.00 87.75 537 ASN A CA 1
ATOM 4303 C C . ASN A 1 537 ? 6.543 -2.544 9.026 1.00 87.75 537 ASN A C 1
ATOM 4305 O O . ASN A 1 537 ? 7.093 -3.534 8.543 1.00 87.75 537 ASN A O 1
ATOM 4309 N N . ASN A 1 538 ? 6.224 -1.471 8.289 1.00 86.75 538 ASN A N 1
ATOM 4310 C CA . ASN A 1 538 ? 6.371 -1.365 6.839 1.00 86.75 538 ASN A CA 1
ATOM 4311 C C . ASN A 1 538 ? 5.714 -2.515 6.057 1.00 86.75 538 ASN A C 1
ATOM 4313 O O . ASN A 1 538 ? 6.230 -2.975 5.040 1.00 86.75 538 ASN A O 1
ATOM 4317 N N . ASN A 1 539 ? 4.592 -3.021 6.559 1.00 86.06 539 ASN A N 1
ATOM 4318 C CA . ASN A 1 539 ? 3.914 -4.177 6.008 1.00 86.06 539 ASN A CA 1
ATOM 4319 C C . ASN A 1 539 ? 2.476 -3.813 5.625 1.00 86.06 539 ASN A C 1
ATOM 4321 O O . ASN A 1 539 ? 1.696 -3.341 6.449 1.00 86.06 539 ASN A O 1
ATOM 4325 N N . SER A 1 540 ? 2.099 -4.068 4.372 1.00 86.25 540 SER A N 1
ATOM 4326 C CA . SER A 1 540 ? 0.781 -3.711 3.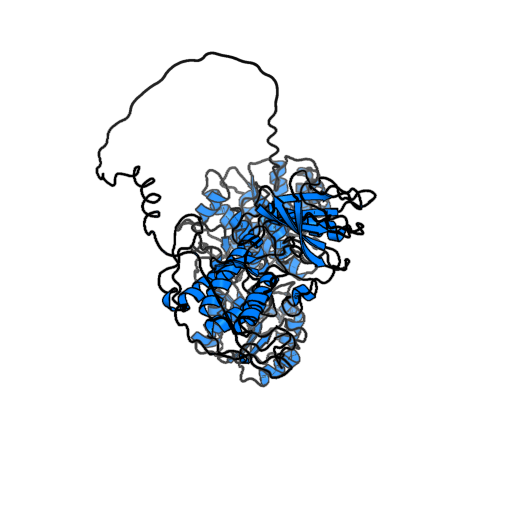827 1.00 86.25 540 SER A CA 1
ATOM 4327 C C . SER A 1 540 ? -0.402 -4.322 4.585 1.00 86.25 540 SER A C 1
ATOM 4329 O O . SER A 1 540 ? -1.468 -3.712 4.662 1.00 86.25 540 SER A O 1
ATOM 4331 N N . TYR A 1 541 ? -0.233 -5.513 5.163 1.00 79.88 541 TYR A N 1
ATOM 4332 C CA . TYR A 1 541 ? -1.262 -6.153 5.980 1.00 79.88 541 TYR A CA 1
ATOM 4333 C C . TYR A 1 541 ? -1.401 -5.478 7.349 1.00 79.88 541 TYR A C 1
ATOM 4335 O O . TYR A 1 541 ? -2.508 -5.128 7.762 1.00 79.88 541 TYR A O 1
ATOM 4343 N N . GLN A 1 542 ? -0.283 -5.209 8.020 1.00 86.06 542 GLN A N 1
ATOM 4344 C CA . GLN A 1 542 ? -0.292 -4.464 9.278 1.00 86.06 542 GLN A CA 1
ATOM 4345 C C . GLN A 1 542 ? -0.783 -3.022 9.082 1.00 86.06 542 GLN A C 1
ATOM 4347 O O . GLN A 1 542 ? -1.521 -2.512 9.919 1.00 86.06 542 GLN A O 1
ATOM 4352 N N . ALA A 1 543 ? -0.487 -2.389 7.944 1.00 89.44 543 ALA A N 1
ATOM 4353 C CA . ALA A 1 543 ? -0.994 -1.062 7.603 1.00 89.44 543 ALA A CA 1
ATOM 4354 C C . ALA A 1 543 ? -2.529 -1.021 7.573 1.00 89.44 543 ALA A C 1
ATOM 4356 O O . ALA A 1 543 ? -3.127 -0.087 8.108 1.00 89.44 543 ALA A O 1
ATOM 4357 N N . LYS A 1 544 ? -3.174 -2.063 7.024 1.00 87.88 544 LYS A N 1
ATOM 4358 C CA . LYS A 1 544 ? -4.636 -2.221 7.073 1.00 87.88 544 LYS A CA 1
ATOM 4359 C C . LYS A 1 544 ? -5.137 -2.386 8.505 1.00 87.88 544 LYS A C 1
ATOM 4361 O O . LYS A 1 544 ? -6.042 -1.660 8.900 1.00 87.88 544 LYS A O 1
ATOM 4366 N N . LYS A 1 545 ? -4.514 -3.262 9.301 1.00 86.88 545 LYS A N 1
ATOM 4367 C CA . LYS A 1 545 ? -4.878 -3.466 10.716 1.00 86.88 545 LYS A CA 1
ATOM 4368 C C . LYS A 1 545 ? -4.787 -2.181 11.538 1.00 86.88 545 LYS A C 1
ATOM 4370 O O . LYS A 1 545 ? -5.712 -1.861 12.282 1.00 86.88 545 LYS A O 1
ATOM 4375 N N . ILE A 1 546 ? -3.701 -1.426 11.377 1.00 92.12 546 ILE A N 1
ATOM 4376 C CA . ILE A 1 546 ? -3.524 -0.130 12.037 1.00 92.12 546 ILE A CA 1
ATOM 4377 C C . ILE A 1 546 ? -4.596 0.853 11.575 1.00 92.12 546 ILE A C 1
ATOM 4379 O O . ILE A 1 546 ? -5.218 1.499 12.415 1.00 92.12 546 ILE A O 1
ATOM 4383 N N . ALA A 1 547 ? -4.887 0.928 10.274 1.00 94.56 547 ALA A N 1
ATOM 4384 C CA . ALA A 1 547 ? -5.958 1.785 9.777 1.00 94.56 547 ALA A CA 1
ATOM 4385 C C . ALA A 1 547 ? -7.320 1.416 10.392 1.00 94.56 547 ALA A C 1
ATOM 4387 O O . ALA A 1 547 ? -8.027 2.296 10.882 1.00 94.56 547 ALA A O 1
ATOM 4388 N N . GLU A 1 548 ? -7.663 0.127 10.453 1.00 89.88 548 GLU A N 1
ATOM 4389 C CA . GLU A 1 548 ? -8.890 -0.369 11.090 1.00 89.88 548 GLU A CA 1
ATOM 4390 C C . GLU A 1 548 ? -8.958 -0.074 12.593 1.00 89.88 548 GLU A C 1
ATOM 4392 O O . GLU A 1 548 ? -10.036 0.207 13.124 1.00 89.88 548 GLU A O 1
ATOM 4397 N N . ALA A 1 549 ? -7.825 -0.126 13.294 1.00 89.19 549 ALA A N 1
ATOM 4398 C CA . ALA A 1 549 ? -7.743 0.238 14.703 1.00 89.19 549 ALA A CA 1
ATOM 4399 C C . ALA A 1 549 ? -7.929 1.751 14.906 1.00 89.19 549 ALA A C 1
ATOM 4401 O O . ALA A 1 549 ? -8.692 2.178 15.775 1.00 89.19 549 ALA A O 1
ATOM 4402 N N . LEU A 1 550 ? -7.286 2.575 14.073 1.00 92.50 550 LEU A N 1
ATOM 4403 C CA . LEU A 1 550 ? -7.349 4.033 14.163 1.00 92.50 550 LEU A CA 1
ATOM 4404 C C . LEU A 1 550 ? -8.731 4.588 13.801 1.00 92.50 550 LEU A C 1
ATOM 4406 O O . LEU A 1 550 ? -9.210 5.502 14.472 1.00 92.50 550 LEU A O 1
ATOM 4410 N N . VAL A 1 551 ? -9.431 4.027 12.806 1.00 92.69 551 VAL A N 1
ATOM 4411 C CA . VAL A 1 551 ? -10.782 4.511 12.453 1.00 92.69 551 VAL A CA 1
ATOM 4412 C C . VAL A 1 551 ? -11.797 4.287 13.574 1.00 92.69 551 VAL A C 1
ATOM 4414 O O . VAL A 1 551 ? -12.702 5.112 13.722 1.00 92.69 551 VAL A O 1
ATOM 4417 N N . LYS A 1 552 ? -11.610 3.240 14.396 1.00 87.06 552 LYS A N 1
ATOM 4418 C CA . LYS A 1 552 ? -12.435 2.939 15.581 1.00 87.06 552 LYS A CA 1
ATOM 4419 C C . LYS A 1 552 ? -12.195 3.923 16.735 1.00 87.06 552 LYS A C 1
ATOM 4421 O O . LYS A 1 552 ? -13.098 4.120 17.543 1.00 87.06 552 LYS A O 1
ATOM 4426 N N . LYS A 1 553 ? -11.022 4.567 16.799 1.00 86.31 553 LYS A N 1
ATOM 4427 C CA . LYS A 1 553 ? -10.662 5.553 17.833 1.00 86.31 553 LYS A CA 1
ATOM 4428 C C . LYS A 1 553 ? -11.262 6.924 17.513 1.00 86.31 553 LYS A C 1
ATOM 4430 O O . LYS A 1 553 ? -10.712 7.681 16.715 1.00 86.31 553 LYS A O 1
ATOM 4435 N N . GLN A 1 554 ? -12.412 7.246 18.108 1.00 81.31 554 GLN A N 1
ATOM 4436 C CA . GLN A 1 554 ? -13.204 8.430 17.727 1.00 81.31 554 GLN A CA 1
ATOM 4437 C C . GLN A 1 554 ? -12.514 9.778 17.998 1.00 81.31 554 GLN A C 1
ATOM 4439 O O . GLN A 1 554 ? -12.790 10.752 17.303 1.00 81.31 554 GLN A O 1
ATOM 4444 N N . ASP A 1 555 ? -11.614 9.853 18.979 1.00 83.19 555 ASP A N 1
ATOM 4445 C CA . ASP A 1 555 ? -10.835 11.056 19.307 1.00 83.19 555 ASP A CA 1
ATOM 4446 C C . ASP A 1 555 ? -9.604 11.259 18.405 1.00 83.19 555 ASP A C 1
ATOM 4448 O O . ASP A 1 555 ? -8.974 12.317 18.480 1.00 83.19 555 ASP A O 1
ATOM 4452 N N . VAL A 1 556 ? -9.266 10.286 17.547 1.00 93.88 556 VAL A N 1
ATOM 4453 C CA . VAL A 1 556 ? -8.258 10.443 16.490 1.00 93.88 556 VAL A CA 1
ATOM 4454 C C . VAL A 1 556 ? -8.901 11.166 15.308 1.00 93.88 556 VAL A C 1
ATOM 4456 O O . VAL A 1 556 ? -9.816 10.644 14.663 1.00 93.88 556 VAL A O 1
ATOM 4459 N N . LEU A 1 557 ? -8.422 12.379 15.029 1.00 96.50 557 LEU A N 1
ATOM 4460 C CA . LEU A 1 557 ? -9.008 13.294 14.041 1.00 96.50 557 LEU A CA 1
ATOM 4461 C C . LEU A 1 557 ? -8.297 13.291 12.687 1.00 96.50 557 LEU A C 1
ATOM 4463 O O . LEU A 1 557 ? -8.830 13.821 11.717 1.00 96.50 557 LEU A O 1
ATOM 4467 N N . GLY A 1 558 ? -7.110 12.698 12.612 1.00 98.06 558 GLY A N 1
ATOM 4468 C CA . GLY A 1 558 ? -6.320 12.614 11.392 1.00 98.06 558 GLY A CA 1
ATOM 4469 C C . GLY A 1 558 ? -5.069 11.767 11.587 1.00 98.06 558 GLY A C 1
ATOM 4470 O O . GLY A 1 558 ? -4.656 11.510 12.722 1.00 98.06 558 GLY A O 1
ATOM 4471 N N . VAL A 1 559 ? -4.486 11.331 10.476 1.00 98.81 559 VAL A N 1
ATOM 4472 C CA . VAL A 1 559 ? -3.325 10.441 10.432 1.00 98.81 559 VAL A CA 1
ATOM 4473 C C . VAL A 1 559 ? -2.232 11.061 9.564 1.00 98.81 559 VAL A C 1
ATOM 4475 O O . VAL A 1 559 ? -2.495 11.479 8.438 1.00 98.81 559 VAL A O 1
ATOM 4478 N N . VAL A 1 560 ? -1.002 11.105 10.075 1.00 98.81 560 VAL A N 1
ATOM 4479 C CA . VAL A 1 560 ? 0.218 11.385 9.307 1.00 98.81 560 VAL A CA 1
ATOM 4480 C C . VAL A 1 560 ? 0.903 10.054 9.001 1.00 98.81 560 VAL A C 1
ATOM 4482 O O . VAL A 1 560 ? 1.252 9.310 9.915 1.00 98.81 560 VAL A O 1
ATOM 4485 N N . GLY A 1 561 ? 1.083 9.735 7.723 1.00 95.12 561 GLY A N 1
ATOM 4486 C CA . GLY A 1 561 ? 1.632 8.449 7.281 1.00 95.12 561 GLY A CA 1
ATOM 4487 C C . GLY A 1 561 ? 0.913 7.924 6.035 1.00 95.12 561 GLY A C 1
ATOM 4488 O O . GLY A 1 561 ? 0.194 8.655 5.365 1.00 95.12 561 GLY A O 1
ATOM 4489 N N . HIS A 1 562 ? 1.063 6.667 5.648 1.00 95.06 562 HIS A N 1
ATOM 4490 C CA . HIS A 1 562 ? 2.056 5.712 6.127 1.00 95.06 562 HIS A CA 1
ATOM 4491 C C . HIS A 1 562 ? 3.424 6.007 5.477 1.00 95.06 562 HIS A C 1
ATOM 4493 O O . HIS A 1 562 ? 3.558 6.965 4.712 1.00 95.06 562 HIS A O 1
ATOM 4499 N N . PHE A 1 563 ? 4.453 5.214 5.789 1.00 91.94 563 PHE A N 1
ATOM 4500 C CA . PHE A 1 563 ? 5.805 5.447 5.274 1.00 91.94 563 PHE A CA 1
ATOM 4501 C C . PHE A 1 563 ? 5.945 5.225 3.759 1.00 91.94 563 PHE A C 1
ATOM 4503 O O . PHE A 1 563 ? 6.393 6.127 3.048 1.00 91.94 563 PHE A O 1
ATOM 4510 N N . THR A 1 564 ? 5.591 4.046 3.248 1.00 90.62 564 THR A N 1
ATOM 4511 C CA . THR A 1 564 ? 5.766 3.707 1.829 1.00 90.62 564 THR A CA 1
ATOM 4512 C C . THR A 1 564 ? 4.485 3.925 1.037 1.00 90.62 564 THR A C 1
ATOM 4514 O O . THR A 1 564 ? 3.380 4.013 1.583 1.00 90.62 564 THR A O 1
ATOM 4517 N N . SER A 1 565 ? 4.626 3.998 -0.288 1.00 91.50 565 SER A N 1
ATOM 4518 C CA . SER A 1 565 ? 3.480 3.962 -1.198 1.00 91.50 565 SER A CA 1
ATOM 4519 C C . SER A 1 565 ? 2.655 2.692 -1.006 1.00 91.50 565 SER A C 1
ATOM 4521 O O . SER A 1 565 ? 1.434 2.777 -0.967 1.00 91.50 565 SER A O 1
ATOM 4523 N N . ASP A 1 566 ? 3.301 1.542 -0.813 1.00 87.94 566 ASP A N 1
ATOM 4524 C CA . ASP A 1 566 ? 2.649 0.242 -0.641 1.00 87.94 566 ASP A CA 1
ATOM 4525 C C . ASP A 1 566 ? 1.766 0.176 0.623 1.00 87.94 566 ASP A C 1
ATOM 4527 O O . ASP A 1 566 ? 0.591 -0.209 0.541 1.00 87.94 566 ASP A O 1
ATOM 4531 N N . THR A 1 567 ? 2.268 0.634 1.778 1.00 92.44 567 THR A N 1
ATOM 4532 C CA . THR A 1 567 ? 1.463 0.695 3.011 1.00 92.44 567 THR A CA 1
ATOM 4533 C C . THR A 1 567 ? 0.387 1.777 2.948 1.00 92.44 567 THR A C 1
ATOM 4535 O O . THR A 1 567 ? -0.745 1.546 3.376 1.00 92.44 567 THR A O 1
ATOM 4538 N N . THR A 1 568 ? 0.686 2.926 2.332 1.00 95.06 568 THR A N 1
ATOM 4539 C CA . THR A 1 568 ? -0.286 4.017 2.153 1.00 95.06 568 THR A CA 1
ATOM 4540 C C . THR A 1 568 ? -1.452 3.592 1.258 1.00 95.06 568 THR A C 1
ATOM 4542 O O . THR A 1 568 ? -2.605 3.780 1.638 1.00 95.06 568 THR A O 1
ATOM 4545 N N . ILE A 1 569 ? -1.180 2.972 0.102 1.00 89.88 569 ILE A N 1
ATOM 4546 C CA . ILE A 1 569 ? -2.206 2.456 -0.825 1.00 89.88 569 ILE A CA 1
ATOM 4547 C C . ILE A 1 569 ? -3.070 1.395 -0.134 1.00 89.88 569 ILE A C 1
ATOM 4549 O O . ILE A 1 569 ? -4.288 1.370 -0.312 1.00 89.88 569 ILE A O 1
ATOM 4553 N N . SER A 1 570 ? -2.459 0.552 0.698 1.00 87.81 570 SER A N 1
ATOM 4554 C CA . SER A 1 570 ? -3.172 -0.495 1.434 1.00 87.81 570 SER A CA 1
ATOM 4555 C C . SER A 1 570 ? -4.133 0.061 2.490 1.00 87.81 570 SER A C 1
ATOM 4557 O O . SER A 1 570 ? -5.188 -0.532 2.712 1.00 87.81 570 SER A O 1
ATOM 4559 N N . ALA A 1 571 ? -3.796 1.193 3.115 1.00 95.38 571 ALA A N 1
ATOM 4560 C CA . ALA A 1 571 ? -4.565 1.794 4.205 1.00 95.38 571 ALA A CA 1
ATOM 4561 C C . ALA A 1 571 ? -5.566 2.878 3.757 1.00 95.38 571 ALA A C 1
ATOM 4563 O O . ALA A 1 571 ? -6.626 3.033 4.365 1.00 95.38 571 ALA A O 1
ATOM 4564 N N . VAL A 1 572 ? -5.265 3.632 2.692 1.00 94.69 572 VAL A N 1
ATOM 4565 C CA . VAL A 1 572 ? -6.005 4.855 2.322 1.00 94.69 572 VAL A CA 1
ATOM 4566 C C . VAL A 1 572 ? -7.493 4.620 2.050 1.00 94.69 572 VAL A C 1
ATOM 4568 O O . VAL A 1 572 ? -8.319 5.455 2.416 1.00 94.69 572 VAL A O 1
ATOM 4571 N N . GLY A 1 573 ? -7.863 3.465 1.488 1.00 90.94 573 GLY A N 1
ATOM 4572 C CA . GLY A 1 573 ? -9.268 3.111 1.261 1.00 90.94 573 GLY A CA 1
ATOM 4573 C C . GLY A 1 573 ? -10.081 3.006 2.558 1.00 90.94 573 GLY A C 1
ATOM 4574 O O . GLY A 1 573 ? -11.225 3.456 2.601 1.00 90.94 573 GLY A O 1
ATOM 4575 N N . ILE A 1 574 ? -9.476 2.489 3.634 1.00 92.12 574 ILE A N 1
ATOM 4576 C CA . ILE A 1 574 ? -10.119 2.339 4.949 1.00 92.12 574 ILE A CA 1
ATOM 4577 C C . ILE A 1 574 ? -10.364 3.716 5.569 1.00 92.12 574 ILE A C 1
ATOM 4579 O O . ILE A 1 574 ? -11.466 3.992 6.048 1.00 92.12 574 ILE A O 1
ATOM 4583 N N . TYR A 1 575 ? -9.363 4.597 5.511 1.00 95.94 575 TYR A N 1
ATOM 4584 C CA . TYR A 1 575 ? -9.478 5.974 5.988 1.00 95.94 575 TYR A CA 1
ATOM 4585 C C . TYR A 1 575 ? -10.529 6.772 5.213 1.00 95.94 575 TYR A C 1
ATOM 4587 O O . TYR A 1 575 ? -11.375 7.421 5.829 1.00 95.94 575 TYR A O 1
ATOM 4595 N N . GLN A 1 576 ? -10.539 6.655 3.881 1.00 91.50 576 GLN A N 1
ATOM 4596 C CA . GLN A 1 576 ? -11.533 7.292 3.017 1.00 91.50 576 GLN A CA 1
ATOM 4597 C C . GLN A 1 576 ? -12.955 6.814 3.347 1.00 91.50 576 GLN A C 1
ATOM 4599 O O . GLN A 1 576 ? -13.853 7.637 3.518 1.00 91.50 576 GLN A O 1
ATOM 4604 N N . GLN A 1 577 ? -13.160 5.500 3.493 1.00 90.31 577 GLN A N 1
ATOM 4605 C CA . GLN A 1 577 ? -14.465 4.918 3.826 1.00 90.31 577 GLN A CA 1
ATOM 4606 C C . GLN A 1 577 ? -14.996 5.408 5.182 1.00 90.31 577 GLN A C 1
ATOM 4608 O O . GLN A 1 577 ? -16.194 5.641 5.329 1.00 90.31 577 GLN A O 1
ATOM 4613 N N . HIS A 1 578 ? -14.111 5.581 6.166 1.00 93.31 578 HIS A N 1
ATOM 4614 C CA . HIS A 1 578 ? -14.471 5.981 7.531 1.00 93.31 578 HIS A CA 1
ATOM 4615 C C . HIS A 1 578 ? -14.264 7.473 7.805 1.00 93.31 578 HIS A C 1
ATOM 4617 O O . HIS A 1 578 ? -14.272 7.889 8.968 1.00 93.31 578 HIS A O 1
ATOM 4623 N N . LYS A 1 579 ? -14.081 8.273 6.745 1.00 95.00 579 LYS A N 1
ATOM 4624 C CA . LYS A 1 579 ? -13.939 9.729 6.819 1.00 95.00 579 LYS A CA 1
ATOM 4625 C C . LYS A 1 579 ? -12.840 10.178 7.784 1.00 95.00 579 LYS A C 1
ATOM 4627 O O . LYS A 1 579 ? -13.013 11.175 8.465 1.00 95.00 579 LYS A O 1
ATOM 4632 N N . LEU A 1 580 ? -11.734 9.442 7.902 1.00 97.31 580 LEU A N 1
ATOM 4633 C CA . LEU A 1 580 ? -10.587 9.825 8.731 1.00 97.31 580 LEU A CA 1
ATOM 4634 C C . LEU A 1 580 ? -9.514 10.446 7.826 1.00 97.31 580 LEU A C 1
ATOM 4636 O O . LEU A 1 580 ? -8.946 9.721 7.018 1.00 97.31 580 LEU A O 1
ATOM 4640 N N . PRO A 1 581 ? -9.228 11.758 7.919 1.00 98.00 581 PRO A N 1
ATOM 4641 C CA . PRO A 1 581 ? -8.213 12.393 7.089 1.00 98.00 581 PRO A CA 1
ATOM 4642 C C . PRO A 1 581 ? -6.834 11.731 7.208 1.00 98.00 581 PRO A C 1
ATOM 4644 O O . PRO A 1 581 ? -6.284 11.625 8.305 1.00 98.00 581 PRO A O 1
ATOM 4647 N N . LEU A 1 582 ? -6.247 11.356 6.075 1.00 98.44 582 LEU A N 1
ATOM 4648 C CA . LEU A 1 582 ? -4.869 10.895 5.943 1.00 98.44 582 LEU A CA 1
ATOM 4649 C C . LEU A 1 582 ? -4.044 11.950 5.199 1.00 98.44 582 LEU A C 1
ATOM 4651 O O . LEU A 1 582 ? -4.380 12.314 4.071 1.00 98.44 582 LEU A O 1
ATOM 4655 N N . ILE A 1 583 ? -2.932 12.385 5.792 1.00 98.44 583 ILE A N 1
ATOM 4656 C CA . ILE A 1 583 ? -1.893 13.155 5.105 1.00 98.44 583 ILE A CA 1
ATOM 4657 C C . ILE A 1 583 ? -0.637 12.292 4.986 1.00 98.44 583 ILE A C 1
ATOM 4659 O O . ILE A 1 583 ? 0.076 12.075 5.967 1.00 98.44 583 ILE A O 1
ATOM 4663 N N . SER A 1 584 ? -0.328 11.840 3.772 1.00 96.38 584 SER A N 1
ATOM 4664 C CA . SER A 1 584 ? 0.932 11.145 3.517 1.00 96.38 584 SER A CA 1
ATOM 4665 C C . SER A 1 584 ? 2.089 12.128 3.388 1.00 96.38 584 SER A C 1
ATOM 4667 O O . SER A 1 584 ? 2.083 13.026 2.540 1.00 96.38 584 SER A O 1
ATOM 4669 N N . SER A 1 585 ? 3.098 11.964 4.241 1.00 94.19 585 SER A N 1
ATOM 4670 C CA . SER A 1 585 ? 4.310 12.782 4.214 1.00 94.19 585 SER A CA 1
ATOM 4671 C C . SER A 1 585 ? 5.382 12.229 3.277 1.00 94.19 585 SER A C 1
ATOM 4673 O O . SER A 1 585 ? 6.221 13.001 2.825 1.00 94.19 585 SER A O 1
ATOM 4675 N N . THR A 1 586 ? 5.373 10.930 2.965 1.00 93.06 586 THR A N 1
ATOM 4676 C CA . THR A 1 586 ? 6.497 10.275 2.272 1.00 93.06 586 THR A CA 1
ATOM 4677 C C . THR A 1 586 ? 6.124 9.439 1.054 1.00 93.06 586 THR A C 1
ATOM 4679 O O . THR A 1 586 ? 7.024 9.120 0.284 1.00 93.06 586 THR A O 1
ATOM 4682 N N . ALA A 1 587 ? 4.851 9.097 0.835 1.00 92.88 587 ALA A N 1
ATOM 4683 C CA . ALA A 1 587 ? 4.460 8.272 -0.305 1.00 92.88 587 ALA A CA 1
ATOM 4684 C C . ALA A 1 587 ? 4.307 9.081 -1.603 1.00 92.88 587 ALA A C 1
ATOM 4686 O O . ALA A 1 587 ? 3.608 10.098 -1.652 1.00 92.88 587 ALA A O 1
ATOM 4687 N N . THR A 1 588 ? 4.911 8.583 -2.680 1.00 91.69 588 THR A N 1
ATOM 4688 C CA . THR A 1 588 ? 5.059 9.311 -3.949 1.00 91.69 588 THR A CA 1
ATOM 4689 C C . THR A 1 588 ? 4.354 8.640 -5.136 1.00 91.69 588 THR A C 1
ATOM 4691 O O . THR A 1 588 ? 4.162 9.300 -6.157 1.00 91.69 588 THR A O 1
ATOM 4694 N N . SER A 1 589 ? 3.863 7.394 -5.012 1.00 90.62 589 SER A N 1
ATOM 4695 C CA . SER A 1 589 ? 3.247 6.655 -6.137 1.00 90.62 589 SER A CA 1
ATOM 4696 C C . SER A 1 589 ? 2.175 7.461 -6.873 1.00 90.62 589 SER A C 1
ATOM 4698 O O . SER A 1 589 ? 1.332 8.125 -6.260 1.00 90.62 589 SER A O 1
ATOM 4700 N N . LYS A 1 590 ? 2.175 7.389 -8.209 1.00 88.81 590 LYS A N 1
ATOM 4701 C CA . LYS A 1 590 ? 1.148 8.021 -9.053 1.00 88.81 590 LYS A CA 1
ATOM 4702 C C . LYS A 1 590 ? -0.259 7.479 -8.775 1.00 88.81 590 LYS A C 1
ATOM 4704 O O . LYS A 1 590 ? -1.233 8.169 -9.065 1.00 88.81 590 LYS A O 1
ATOM 4709 N N . ASP A 1 591 ? -0.375 6.273 -8.223 1.00 86.81 591 ASP A N 1
ATOM 4710 C CA . ASP A 1 591 ? -1.667 5.627 -7.976 1.00 86.81 591 ASP A CA 1
ATOM 4711 C C . ASP A 1 591 ? -2.442 6.345 -6.866 1.00 86.81 591 ASP A C 1
ATOM 4713 O O . ASP A 1 591 ? -3.672 6.409 -6.898 1.00 86.81 591 ASP A O 1
ATOM 4717 N N . LEU A 1 592 ? -1.728 7.012 -5.954 1.00 89.94 592 LEU A N 1
ATOM 4718 C CA . LEU A 1 592 ? -2.323 7.854 -4.918 1.00 89.94 592 LEU A CA 1
ATOM 4719 C C . LEU A 1 592 ? -3.058 9.076 -5.493 1.00 89.94 592 LEU A C 1
ATOM 4721 O O . LEU A 1 592 ? -4.057 9.497 -4.915 1.00 89.94 592 LEU A O 1
ATOM 4725 N N . SER A 1 593 ? -2.668 9.577 -6.676 1.00 88.50 593 SER A N 1
ATOM 4726 C CA . SER A 1 593 ? -3.414 10.639 -7.383 1.00 88.50 593 SER A CA 1
ATOM 4727 C C . SER A 1 593 ? -4.826 10.209 -7.784 1.00 88.50 593 SER A C 1
ATOM 4729 O O . SER A 1 593 ? -5.621 11.040 -8.217 1.00 88.50 593 SER A O 1
ATOM 4731 N N . THR A 1 594 ? -5.124 8.907 -7.737 1.00 84.00 594 THR A N 1
ATOM 4732 C CA . THR A 1 594 ? -6.408 8.351 -8.170 1.00 84.00 594 THR A CA 1
ATOM 4733 C C . THR A 1 594 ? -7.349 8.018 -7.021 1.00 84.00 594 THR A C 1
ATOM 4735 O O . THR A 1 594 ? -8.484 7.626 -7.280 1.00 84.00 594 THR A O 1
ATOM 4738 N N . VAL A 1 595 ? -6.907 8.201 -5.773 1.00 83.06 595 VAL A N 1
ATOM 4739 C CA . VAL A 1 595 ? -7.712 7.937 -4.572 1.00 83.06 595 VAL A CA 1
ATOM 4740 C C . VAL A 1 595 ? -8.958 8.822 -4.554 1.00 83.06 595 VAL A C 1
ATOM 4742 O O . VAL A 1 595 ? -10.064 8.354 -4.289 1.00 83.06 595 VAL A O 1
ATOM 4745 N N . CYS A 1 596 ? -8.798 10.100 -4.891 1.00 79.88 596 CYS A N 1
ATOM 4746 C CA . CYS A 1 596 ? -9.863 11.090 -4.811 1.00 79.88 596 CYS A CA 1
ATOM 4747 C C . CYS A 1 596 ? -10.563 11.284 -6.160 1.00 79.88 596 CYS A C 1
ATOM 4749 O O . CYS A 1 596 ? -10.247 12.199 -6.917 1.00 79.88 596 CYS A O 1
ATOM 4751 N N . ARG A 1 597 ? -11.515 10.389 -6.460 1.00 65.12 597 ARG A N 1
ATOM 4752 C CA . ARG A 1 597 ? -12.407 10.453 -7.643 1.00 65.12 597 ARG A CA 1
ATOM 4753 C C . ARG A 1 597 ? -13.858 10.837 -7.314 1.00 65.12 597 ARG A C 1
ATOM 4755 O O . ARG A 1 597 ? -14.667 10.971 -8.223 1.00 65.12 597 ARG A O 1
ATOM 4762 N N . GLN A 1 598 ? -14.197 10.971 -6.032 1.00 56.19 598 GLN A N 1
ATOM 4763 C CA . GLN A 1 598 ? -15.542 11.304 -5.542 1.00 56.19 598 GLN A CA 1
ATOM 4764 C C . GLN A 1 598 ? -15.602 12.751 -5.033 1.00 56.19 598 GLN A C 1
ATOM 4766 O O . GLN A 1 598 ? -14.567 13.382 -4.849 1.00 56.19 598 GLN A O 1
ATOM 4771 N N . SER A 1 599 ? -16.809 13.244 -4.733 1.00 55.31 599 SER A N 1
ATOM 4772 C CA . SER A 1 599 ? -17.070 14.608 -4.244 1.00 55.31 599 SER A CA 1
ATOM 4773 C C . SER A 1 599 ? -16.313 15.005 -2.962 1.00 55.31 599 SER A C 1
ATOM 4775 O O . SER A 1 599 ? -16.199 16.198 -2.697 1.00 55.31 599 SER A O 1
ATOM 4777 N N . TYR A 1 600 ? -15.792 14.038 -2.193 1.00 68.81 600 TYR A N 1
ATOM 4778 C CA . TYR A 1 600 ? -15.075 14.243 -0.926 1.00 68.81 600 TYR A CA 1
ATOM 4779 C C . TYR A 1 600 ? -13.757 13.460 -0.907 1.00 68.81 600 TYR A C 1
ATOM 4781 O O . TYR A 1 600 ? -13.721 12.292 -1.305 1.00 68.81 600 TYR A O 1
ATOM 4789 N N . CYS A 1 601 ? -12.681 14.072 -0.412 1.00 87.81 601 CYS A N 1
ATOM 4790 C CA . CYS A 1 601 ? -11.328 13.522 -0.483 1.00 87.81 601 CYS A CA 1
ATOM 4791 C C . CYS A 1 601 ? -10.685 13.561 0.906 1.00 87.81 601 CYS A C 1
ATOM 4793 O O . CYS A 1 601 ? -10.171 14.589 1.325 1.00 87.81 601 CYS A O 1
ATOM 4795 N N . TYR A 1 602 ? -10.647 12.437 1.619 1.00 94.56 602 TYR A N 1
ATOM 4796 C CA . TYR A 1 602 ? -9.999 12.334 2.935 1.00 94.56 602 TYR A CA 1
ATOM 4797 C C . TYR A 1 602 ? -8.508 11.996 2.833 1.00 94.56 602 TYR A C 1
ATOM 4799 O O . TYR A 1 602 ? -7.884 11.628 3.822 1.00 94.56 602 TYR A O 1
ATOM 4807 N N . PHE A 1 603 ? -7.920 12.131 1.649 1.00 96.19 603 PHE A N 1
ATOM 4808 C CA . PHE A 1 603 ? -6.505 11.904 1.408 1.00 96.19 603 PHE A CA 1
ATOM 4809 C C . PHE A 1 603 ? -5.828 13.190 0.939 1.00 96.19 603 PHE A C 1
ATOM 4811 O O . PHE A 1 603 ? -6.335 13.901 0.072 1.00 96.19 603 PHE A O 1
ATOM 4818 N N . ARG A 1 604 ? -4.659 13.489 1.497 1.00 96.06 604 ARG A N 1
ATOM 4819 C CA . ARG A 1 604 ? -3.720 14.477 0.967 1.00 96.06 604 ARG A CA 1
ATOM 4820 C C . ARG A 1 604 ? -2.321 13.882 0.969 1.00 96.06 604 ARG A C 1
ATOM 4822 O O . ARG A 1 604 ? -2.005 13.040 1.808 1.00 96.06 604 ARG A O 1
ATOM 4829 N N . ARG A 1 605 ? -1.439 14.373 0.103 1.00 93.88 605 ARG A N 1
ATOM 4830 C CA . ARG A 1 605 ? 0.002 14.128 0.254 1.00 93.88 605 ARG A CA 1
ATOM 4831 C C . ARG A 1 605 ? 0.817 15.404 0.199 1.00 93.88 605 ARG A C 1
ATOM 4833 O O . ARG A 1 605 ? 0.517 16.308 -0.573 1.00 93.88 605 ARG A O 1
ATOM 4840 N N . ILE A 1 606 ? 1.856 15.449 1.028 1.00 93.88 606 ILE A N 1
ATOM 4841 C CA . ILE A 1 606 ? 2.853 16.525 1.059 1.00 93.88 606 ILE A CA 1
ATOM 4842 C C . ILE A 1 606 ? 4.004 16.220 0.101 1.00 93.88 606 ILE A C 1
ATOM 4844 O O . ILE A 1 606 ? 4.541 17.142 -0.520 1.00 93.88 606 ILE A O 1
ATOM 4848 N N . ALA A 1 607 ? 4.383 14.943 -0.003 1.00 90.44 607 ALA A N 1
ATOM 4849 C CA . ALA A 1 607 ? 5.386 14.493 -0.955 1.00 90.44 607 ALA A CA 1
ATOM 4850 C C . ALA A 1 607 ? 4.911 14.734 -2.391 1.00 90.44 607 ALA A C 1
ATOM 4852 O O . ALA A 1 607 ? 3.724 14.602 -2.702 1.00 90.44 607 ALA A O 1
ATOM 4853 N N . TYR A 1 608 ? 5.852 15.095 -3.261 1.00 89.62 608 TYR A N 1
ATOM 4854 C CA . TYR A 1 608 ? 5.587 15.215 -4.691 1.00 89.62 608 TYR A CA 1
ATOM 4855 C C . TYR A 1 608 ? 5.363 13.838 -5.313 1.00 89.62 608 TYR A C 1
ATOM 4857 O O . TYR A 1 608 ? 5.848 12.831 -4.796 1.00 89.62 608 TYR A O 1
ATOM 4865 N N . SER A 1 609 ? 4.617 13.788 -6.415 1.00 90.56 609 SER A N 1
ATOM 4866 C CA . SER A 1 609 ? 4.339 12.519 -7.075 1.00 90.56 609 SER A CA 1
ATOM 4867 C C . SER A 1 609 ? 5.562 12.010 -7.842 1.00 90.56 609 SER A C 1
ATOM 4869 O O . SER A 1 609 ? 6.408 12.790 -8.287 1.00 90.56 609 SER A O 1
ATOM 4871 N N . ASP A 1 610 ? 5.611 10.703 -8.088 1.00 90.94 610 ASP A N 1
ATOM 4872 C CA . ASP A 1 610 ? 6.632 10.082 -8.936 1.00 90.94 610 ASP A CA 1
ATOM 4873 C C . ASP A 1 610 ? 6.640 10.663 -10.348 1.00 90.94 610 ASP A C 1
ATOM 4875 O O . ASP A 1 610 ? 7.669 10.625 -11.010 1.00 90.94 610 ASP A O 1
ATOM 4879 N N . ARG A 1 611 ? 5.514 11.209 -10.831 1.00 89.62 611 ARG A N 1
ATOM 4880 C CA . ARG A 1 611 ? 5.469 11.893 -12.132 1.00 89.62 611 ARG A CA 1
ATOM 4881 C C . ARG A 1 611 ? 6.369 13.116 -12.125 1.00 89.62 611 ARG A C 1
ATOM 4883 O O . ARG A 1 611 ? 7.145 13.311 -13.054 1.00 89.62 611 ARG A O 1
ATOM 4890 N N . ASP A 1 612 ? 6.286 13.898 -11.059 1.00 88.44 612 ASP A N 1
ATOM 4891 C CA . ASP A 1 612 ? 7.022 15.146 -10.958 1.00 88.44 612 ASP A CA 1
ATOM 4892 C C . ASP A 1 612 ? 8.523 14.883 -10.745 1.00 88.44 612 ASP A C 1
ATOM 4894 O O . ASP A 1 612 ? 9.369 15.483 -11.414 1.00 88.44 612 ASP A O 1
ATOM 4898 N N . ILE A 1 613 ? 8.856 13.930 -9.863 1.00 89.88 613 ILE A N 1
ATOM 4899 C CA . ILE A 1 613 ? 10.247 13.532 -9.593 1.00 89.88 613 ILE A CA 1
ATOM 4900 C C . ILE A 1 613 ? 10.881 12.951 -10.864 1.00 89.88 613 ILE A C 1
ATOM 4902 O O . ILE A 1 613 ? 11.987 13.344 -11.246 1.00 89.88 613 ILE A O 1
ATOM 4906 N N . ALA A 1 614 ? 10.166 12.062 -11.556 1.00 92.75 614 ALA A N 1
ATOM 4907 C CA . ALA A 1 614 ? 10.611 11.466 -12.808 1.00 92.75 614 ALA A CA 1
ATOM 4908 C C . ALA A 1 614 ? 10.846 12.500 -13.911 1.00 92.75 614 ALA A C 1
ATOM 4910 O O . ALA A 1 614 ? 11.840 12.400 -14.630 1.00 92.75 614 ALA A O 1
ATOM 4911 N N . GLN A 1 615 ? 9.975 13.505 -14.035 1.00 91.75 615 GLN A N 1
ATOM 4912 C CA . GLN A 1 615 ? 10.142 14.576 -15.015 1.00 91.75 615 GLN A CA 1
ATOM 4913 C C . GLN A 1 615 ? 11.449 15.347 -14.782 1.00 91.75 615 GLN A C 1
ATOM 4915 O O . GLN A 1 615 ? 12.189 15.612 -15.732 1.00 91.75 615 GLN A O 1
ATOM 4920 N N . ASN A 1 616 ? 11.778 15.649 -13.523 1.00 91.12 616 ASN A N 1
ATOM 4921 C CA . ASN A 1 616 ? 13.021 16.337 -13.174 1.00 91.12 616 ASN A CA 1
ATOM 4922 C C . ASN A 1 616 ? 14.266 15.477 -13.427 1.00 91.12 616 ASN A C 1
ATOM 4924 O O . ASN A 1 616 ? 15.253 15.976 -13.972 1.00 91.12 616 ASN A O 1
ATOM 4928 N N . LEU A 1 617 ? 14.215 14.185 -13.091 1.00 95.12 617 LEU A N 1
ATOM 4929 C CA . LEU A 1 617 ? 15.308 13.250 -13.376 1.00 95.12 617 LEU A CA 1
ATOM 4930 C C . LEU A 1 617 ? 15.525 13.081 -14.883 1.00 95.12 617 LEU A C 1
ATOM 4932 O O . LEU A 1 617 ? 16.656 13.193 -15.352 1.00 95.12 617 LEU A O 1
ATOM 4936 N N . ALA A 1 618 ? 14.450 12.882 -15.649 1.00 96.00 618 ALA A N 1
ATOM 4937 C CA . ALA A 1 618 ? 14.506 12.759 -17.102 1.00 96.00 618 ALA A CA 1
ATOM 4938 C C . ALA A 1 618 ? 15.061 14.031 -17.758 1.00 96.00 618 ALA A C 1
ATOM 4940 O O . ALA A 1 618 ? 15.942 13.939 -18.616 1.00 96.00 618 ALA A O 1
ATOM 4941 N N . SER A 1 619 ? 14.608 15.213 -17.318 1.00 94.81 619 SER A N 1
ATOM 4942 C CA . SER A 1 619 ? 15.156 16.489 -17.785 1.00 94.81 619 SER A CA 1
ATOM 4943 C C . SER A 1 619 ? 16.656 16.550 -17.520 1.00 94.81 619 SER A C 1
ATOM 4945 O O . SER A 1 619 ? 17.423 16.734 -18.459 1.00 94.81 619 SER A O 1
ATOM 4947 N N . TYR A 1 620 ? 17.096 16.306 -16.282 1.00 95.75 620 TYR A N 1
ATOM 4948 C CA . TYR A 1 620 ? 18.517 16.300 -15.932 1.00 95.75 620 TYR A CA 1
ATOM 4949 C C . TYR A 1 620 ? 19.338 15.330 -16.788 1.00 95.75 620 TYR A C 1
ATOM 4951 O O . TYR A 1 620 ? 20.403 15.704 -17.289 1.00 95.75 620 TYR A O 1
ATOM 4959 N N . MET A 1 621 ? 18.844 14.104 -16.988 1.00 97.38 621 MET A N 1
ATOM 4960 C CA . MET A 1 621 ? 19.513 13.096 -17.810 1.00 97.38 621 MET A CA 1
ATOM 4961 C C . MET A 1 621 ? 19.742 13.611 -19.234 1.00 97.38 621 MET A C 1
ATOM 4963 O O . MET A 1 621 ? 20.857 13.513 -19.744 1.00 97.38 621 MET A O 1
ATOM 4967 N N . LEU A 1 622 ? 18.724 14.209 -19.853 1.00 97.38 622 LEU A N 1
ATOM 4968 C CA . LEU A 1 622 ? 18.769 14.655 -21.246 1.00 97.38 622 LEU A CA 1
ATOM 4969 C C . LEU A 1 622 ? 19.548 15.963 -21.436 1.00 97.38 622 LEU A C 1
ATOM 4971 O O . LEU A 1 622 ? 20.319 16.081 -22.390 1.00 97.38 622 LEU A O 1
ATOM 4975 N N . THR A 1 623 ? 19.362 16.945 -20.550 1.00 94.75 623 THR A N 1
ATOM 4976 C CA . THR A 1 623 ? 19.903 18.303 -20.726 1.00 94.75 623 THR A CA 1
ATOM 4977 C C . THR A 1 623 ? 21.273 18.474 -20.086 1.00 94.75 623 THR A C 1
ATOM 4979 O O . THR A 1 623 ? 22.204 18.957 -20.732 1.00 94.75 623 THR A O 1
ATOM 4982 N N . ASN A 1 624 ? 21.421 18.066 -18.825 1.00 93.81 624 ASN A N 1
ATOM 4983 C CA . ASN A 1 624 ? 22.626 18.323 -18.036 1.00 93.81 624 ASN A CA 1
ATOM 4984 C C . ASN A 1 624 ? 23.636 17.183 -18.185 1.00 93.81 624 ASN A C 1
ATOM 4986 O O . ASN A 1 624 ? 24.795 17.429 -18.512 1.00 93.81 624 ASN A O 1
ATOM 4990 N N . ALA A 1 625 ? 23.199 15.936 -17.985 1.00 94.94 625 ALA A N 1
ATOM 4991 C CA . ALA A 1 625 ? 24.066 14.763 -18.100 1.00 94.94 625 ALA A CA 1
ATOM 4992 C C . ALA A 1 625 ? 24.296 14.324 -19.559 1.00 94.94 625 ALA A C 1
ATOM 4994 O O . ALA A 1 625 ? 25.232 13.566 -19.827 1.00 94.94 625 ALA A O 1
ATOM 4995 N N . LYS A 1 626 ? 23.465 14.814 -20.495 1.00 97.00 626 LYS A N 1
ATOM 4996 C CA . LYS A 1 626 ? 23.505 14.514 -21.939 1.00 97.00 626 LYS A CA 1
ATOM 4997 C C . LYS A 1 626 ? 23.492 13.008 -22.233 1.00 97.00 626 LYS A C 1
ATOM 4999 O O . LYS A 1 626 ? 24.246 12.522 -23.074 1.00 97.00 626 LYS A O 1
ATOM 5004 N N . LYS A 1 627 ? 22.649 12.273 -21.509 1.00 97.69 627 LYS A N 1
ATOM 5005 C CA . LYS A 1 627 ? 22.459 10.822 -21.604 1.00 97.69 627 LYS A CA 1
ATOM 5006 C C . LYS A 1 627 ? 21.164 10.515 -22.328 1.00 97.69 627 LYS A C 1
ATOM 5008 O O . LYS A 1 627 ? 20.147 11.151 -22.062 1.00 97.69 627 LYS A O 1
ATOM 5013 N N . ARG A 1 628 ? 21.203 9.560 -23.255 1.00 97.50 628 ARG A N 1
ATOM 5014 C CA . ARG A 1 628 ? 20.045 9.213 -24.096 1.00 97.50 628 ARG A CA 1
ATOM 5015 C C . ARG A 1 628 ? 19.685 7.736 -24.067 1.00 97.50 628 ARG A C 1
ATOM 5017 O O . ARG A 1 628 ? 18.631 7.393 -24.587 1.00 97.50 628 ARG A O 1
ATOM 5024 N N . LYS A 1 629 ? 20.504 6.866 -23.475 1.00 98.38 629 LYS A N 1
ATOM 5025 C CA . LYS A 1 629 ? 20.278 5.416 -23.473 1.00 98.38 629 LYS A CA 1
ATOM 5026 C C . LYS A 1 629 ? 20.383 4.865 -22.056 1.00 98.38 629 LYS A C 1
ATOM 5028 O O . LYS A 1 629 ? 21.475 4.668 -21.535 1.00 98.38 629 LYS A O 1
ATOM 5033 N N . ALA A 1 630 ? 19.242 4.594 -21.437 1.00 98.44 630 ALA A N 1
ATOM 5034 C CA . ALA A 1 630 ? 19.177 4.149 -20.051 1.00 98.44 630 ALA A CA 1
ATOM 5035 C C . ALA A 1 630 ? 19.048 2.626 -19.939 1.00 98.44 630 ALA A C 1
ATOM 5037 O O . ALA A 1 630 ? 18.222 2.016 -20.620 1.00 98.44 630 ALA A O 1
ATOM 5038 N N . ALA A 1 631 ? 19.823 2.025 -19.037 1.00 98.56 631 ALA A N 1
ATOM 5039 C CA . ALA A 1 631 ? 19.513 0.715 -18.473 1.00 98.56 631 ALA A CA 1
ATOM 5040 C C . ALA A 1 631 ? 18.801 0.915 -17.129 1.00 98.56 631 ALA A C 1
ATOM 5042 O O . ALA A 1 631 ? 19.335 1.602 -16.255 1.00 98.56 631 ALA A O 1
ATOM 5043 N N . VAL A 1 632 ? 17.607 0.347 -16.966 1.00 98.38 632 VAL A N 1
ATOM 5044 C CA . VAL A 1 632 ? 16.745 0.600 -15.804 1.00 98.38 632 VAL A CA 1
ATOM 5045 C C . VAL A 1 632 ? 16.696 -0.618 -14.889 1.00 98.38 632 VAL A C 1
ATOM 5047 O O . VAL A 1 632 ? 16.407 -1.725 -15.329 1.00 98.38 632 VAL A O 1
ATOM 5050 N N . PHE A 1 633 ? 16.952 -0.405 -13.604 1.00 97.44 633 PHE A N 1
ATOM 5051 C CA . PHE A 1 633 ? 16.854 -1.403 -12.546 1.00 97.44 633 PHE A CA 1
ATOM 5052 C C . PHE A 1 633 ? 15.727 -1.009 -11.603 1.00 97.44 633 PHE A C 1
ATOM 5054 O O . PHE A 1 633 ? 15.772 0.072 -11.016 1.00 97.44 633 PHE A O 1
ATOM 5061 N N . PHE A 1 634 ? 14.730 -1.871 -11.444 1.00 95.00 634 PHE A N 1
ATOM 5062 C CA . PHE A 1 634 ? 13.548 -1.591 -10.631 1.00 95.00 634 PHE A CA 1
ATOM 5063 C C . PHE A 1 634 ? 13.032 -2.873 -9.972 1.00 95.00 634 PHE A C 1
ATOM 5065 O O . PHE A 1 634 ? 13.473 -3.959 -10.315 1.00 95.00 634 PHE A O 1
ATOM 5072 N N . ASN A 1 635 ? 12.131 -2.761 -9.005 1.00 90.25 635 ASN A N 1
ATOM 5073 C CA . ASN A 1 635 ? 11.462 -3.882 -8.359 1.00 90.25 635 ASN A CA 1
ATOM 5074 C C . ASN A 1 635 ? 10.013 -3.968 -8.871 1.00 90.25 635 ASN A C 1
ATOM 5076 O O . ASN A 1 635 ? 9.190 -3.106 -8.558 1.00 90.25 635 ASN A O 1
ATOM 5080 N N . GLU A 1 636 ? 9.683 -5.030 -9.611 1.00 86.12 636 GLU A N 1
ATOM 5081 C CA . GLU A 1 636 ? 8.348 -5.232 -10.199 1.00 86.12 636 GLU A CA 1
ATOM 5082 C C . GLU A 1 636 ? 7.256 -5.597 -9.164 1.00 86.12 636 GLU A C 1
ATOM 5084 O O . GLU A 1 636 ? 6.062 -5.662 -9.470 1.00 86.12 636 GLU A O 1
ATOM 5089 N N . THR A 1 637 ? 7.629 -5.887 -7.918 1.00 82.44 637 THR A N 1
ATOM 5090 C CA . THR A 1 637 ? 6.702 -6.185 -6.810 1.00 82.44 637 THR A CA 1
ATOM 5091 C C . THR A 1 637 ? 6.319 -4.974 -5.967 1.00 82.44 637 THR A C 1
ATOM 5093 O O . THR A 1 637 ? 5.339 -5.072 -5.237 1.00 82.44 637 THR A O 1
ATOM 5096 N N . SER A 1 638 ? 7.007 -3.835 -6.105 1.00 84.75 638 SER A N 1
ATOM 5097 C CA . SER A 1 638 ? 6.695 -2.614 -5.352 1.00 84.75 638 SER A CA 1
ATOM 5098 C C . SER A 1 638 ? 5.948 -1.589 -6.197 1.00 84.75 638 SER A C 1
ATOM 5100 O O . SER A 1 638 ? 6.409 -1.202 -7.275 1.00 84.75 638 SER A O 1
ATOM 5102 N N . ASN A 1 639 ? 4.844 -1.063 -5.658 1.00 82.81 639 ASN A N 1
ATOM 5103 C CA . ASN A 1 639 ? 4.056 -0.025 -6.322 1.00 82.81 639 ASN A CA 1
ATOM 5104 C C . ASN A 1 639 ? 4.861 1.264 -6.520 1.00 82.81 639 ASN A C 1
ATOM 5106 O O . ASN A 1 639 ? 4.737 1.906 -7.560 1.00 82.81 639 ASN A O 1
ATOM 5110 N N . TYR A 1 640 ? 5.703 1.641 -5.550 1.00 88.88 640 TYR A N 1
ATOM 5111 C CA . TYR A 1 640 ? 6.607 2.788 -5.688 1.00 88.88 640 TYR A CA 1
ATOM 5112 C C . TYR A 1 640 ? 7.589 2.593 -6.847 1.00 88.88 640 TYR A C 1
ATOM 5114 O O . TYR A 1 640 ? 7.664 3.419 -7.753 1.00 88.88 640 TYR A O 1
ATOM 5122 N N . SER A 1 641 ? 8.337 1.488 -6.823 1.00 92.12 641 SER A N 1
ATOM 5123 C CA . SER A 1 641 ? 9.422 1.271 -7.780 1.00 92.12 641 SER A CA 1
ATOM 5124 C C . SER A 1 641 ? 8.887 1.151 -9.208 1.00 92.12 641 SER A C 1
ATOM 5126 O O . SER A 1 641 ? 9.413 1.779 -10.129 1.00 92.12 641 SER A O 1
ATOM 5128 N N . PHE A 1 642 ? 7.779 0.424 -9.376 1.00 90.00 642 PHE A N 1
ATOM 5129 C CA . PHE A 1 642 ? 7.092 0.318 -10.655 1.00 90.00 642 PHE A CA 1
ATOM 5130 C C . PHE A 1 642 ? 6.547 1.670 -11.136 1.00 90.00 642 PHE A C 1
ATOM 5132 O O . PHE A 1 642 ? 6.732 2.020 -12.302 1.00 90.00 642 PHE A O 1
ATOM 5139 N N . SER A 1 643 ? 5.901 2.440 -10.251 1.00 91.12 643 SER A N 1
ATOM 5140 C CA . SER A 1 643 ? 5.380 3.776 -10.565 1.00 91.12 643 SER A CA 1
ATOM 5141 C C . SER A 1 643 ? 6.495 4.702 -11.050 1.00 91.12 643 SER A C 1
ATOM 5143 O O . SER A 1 643 ? 6.374 5.260 -12.139 1.00 91.12 643 SER A O 1
ATOM 5145 N N . MET A 1 644 ? 7.604 4.794 -10.310 1.00 93.88 644 MET A N 1
ATOM 5146 C CA . MET A 1 644 ? 8.757 5.615 -10.684 1.00 93.88 644 MET A CA 1
ATOM 5147 C C . MET A 1 644 ? 9.393 5.169 -12.005 1.00 93.88 644 MET A C 1
ATOM 5149 O O . MET A 1 644 ? 9.781 6.007 -12.817 1.00 93.88 644 MET A O 1
ATOM 5153 N N . ARG A 1 645 ? 9.483 3.854 -12.248 1.00 95.81 645 ARG A N 1
ATOM 5154 C CA . ARG A 1 645 ? 9.994 3.314 -13.514 1.00 95.81 645 ARG A CA 1
ATOM 5155 C C . ARG A 1 645 ? 9.131 3.769 -14.684 1.00 95.81 645 ARG A C 1
ATOM 5157 O O . ARG A 1 645 ? 9.656 4.349 -15.630 1.00 95.81 645 ARG A O 1
ATOM 5164 N N . ASP A 1 646 ? 7.822 3.547 -14.604 1.00 94.00 646 ASP A N 1
ATOM 5165 C CA . ASP A 1 646 ? 6.881 3.889 -15.675 1.00 94.00 646 ASP A CA 1
ATOM 5166 C C . ASP A 1 646 ? 6.820 5.406 -15.932 1.00 94.00 646 ASP A C 1
ATOM 5168 O O . ASP A 1 646 ? 6.803 5.840 -17.085 1.00 94.00 646 ASP A O 1
ATOM 5172 N N . THR A 1 647 ? 6.828 6.243 -14.889 1.00 93.19 647 THR A N 1
ATOM 5173 C CA . THR A 1 647 ? 6.799 7.704 -15.070 1.00 93.19 647 THR A CA 1
ATOM 5174 C C . THR A 1 647 ? 8.108 8.249 -15.638 1.00 93.19 647 THR A C 1
ATOM 5176 O O . THR A 1 647 ? 8.076 9.164 -16.471 1.00 93.19 647 THR A O 1
ATOM 5179 N N . LEU A 1 648 ? 9.251 7.686 -15.233 1.00 95.88 648 LEU A N 1
ATOM 5180 C CA . LEU A 1 648 ? 10.569 8.061 -15.744 1.00 95.88 648 LEU A CA 1
ATOM 5181 C C . LEU A 1 648 ? 10.751 7.630 -17.189 1.00 95.88 648 LEU A C 1
ATOM 5183 O O . LEU A 1 648 ? 11.159 8.457 -17.999 1.00 95.88 648 LEU A O 1
ATOM 5187 N N . GLU A 1 649 ? 10.398 6.397 -17.539 1.00 96.62 649 GLU A N 1
ATOM 5188 C CA . GLU A 1 649 ? 10.464 5.904 -18.915 1.00 96.62 649 GLU A CA 1
ATOM 5189 C C . GLU A 1 649 ? 9.646 6.787 -19.867 1.00 96.62 649 GLU A C 1
ATOM 5191 O O . GLU A 1 649 ? 10.159 7.220 -20.903 1.00 96.62 649 GLU A O 1
ATOM 5196 N N . ARG A 1 650 ? 8.409 7.138 -19.485 1.00 94.38 650 ARG A N 1
ATOM 5197 C CA . ARG A 1 650 ? 7.552 8.042 -20.272 1.00 94.38 650 ARG A CA 1
ATOM 5198 C C . ARG A 1 650 ? 8.187 9.417 -20.451 1.00 94.38 650 ARG A C 1
ATOM 5200 O O . ARG A 1 650 ? 8.260 9.911 -21.573 1.00 94.38 650 ARG A O 1
ATOM 5207 N N . SER A 1 651 ? 8.662 10.024 -19.364 1.00 94.75 651 SER A N 1
ATOM 5208 C CA . SER A 1 651 ? 9.252 11.371 -19.392 1.00 94.75 651 SER A CA 1
ATOM 5209 C C . SER A 1 651 ? 10.565 11.406 -20.181 1.00 94.75 651 SER A C 1
ATOM 5211 O O . SER A 1 651 ? 10.803 12.323 -20.966 1.00 94.75 651 SER A O 1
ATOM 5213 N N . PHE A 1 652 ? 11.407 10.386 -20.011 1.00 97.31 652 PHE A N 1
ATOM 5214 C CA . PHE A 1 652 ? 12.690 10.257 -20.694 1.00 97.31 652 PHE A CA 1
ATOM 5215 C C . PHE A 1 652 ? 12.508 10.009 -22.193 1.00 97.31 652 PHE A C 1
ATOM 5217 O O . PHE A 1 652 ? 13.159 10.664 -23.006 1.00 97.31 652 PHE A O 1
ATOM 5224 N N . THR A 1 653 ? 11.574 9.133 -22.570 1.00 96.56 653 THR A N 1
ATOM 5225 C CA . THR A 1 653 ? 11.270 8.835 -23.977 1.00 96.56 653 THR A CA 1
ATOM 5226 C C . THR A 1 653 ? 10.628 10.030 -24.678 1.00 96.56 653 THR A C 1
ATOM 5228 O O . THR A 1 653 ? 11.031 10.376 -25.787 1.00 96.56 653 THR A O 1
ATOM 5231 N N . ALA A 1 654 ? 9.707 10.737 -24.012 1.00 95.38 654 ALA A N 1
ATOM 5232 C CA . ALA A 1 654 ? 9.107 11.962 -24.546 1.00 95.38 654 ALA A CA 1
ATOM 5233 C C . ALA A 1 654 ? 10.150 13.060 -24.842 1.00 95.38 654 ALA A C 1
ATOM 5235 O O . ALA A 1 654 ? 9.982 13.832 -25.782 1.00 95.38 654 ALA A O 1
ATOM 5236 N N . GLY A 1 655 ? 11.249 13.109 -24.081 1.00 94.62 655 GLY A N 1
ATOM 5237 C CA . GLY A 1 655 ? 12.378 14.016 -24.317 1.00 94.62 655 GLY A CA 1
ATOM 5238 C C . GLY A 1 655 ? 13.447 13.498 -25.299 1.00 94.62 655 GLY A C 1
ATOM 5239 O O . GLY A 1 655 ? 14.513 14.107 -25.435 1.00 94.62 655 GLY A O 1
ATOM 5240 N N . GLY A 1 656 ? 13.197 12.377 -25.986 1.00 95.06 656 GLY A N 1
ATOM 5241 C CA . GLY A 1 656 ? 14.115 11.784 -26.967 1.00 95.06 656 GLY A CA 1
ATOM 5242 C C . GLY A 1 656 ? 15.233 10.926 -26.361 1.00 95.06 656 GLY A C 1
ATOM 5243 O O . GLY A 1 656 ? 16.306 10.800 -26.961 1.00 95.06 656 GLY A O 1
ATOM 5244 N N . GLY A 1 657 ? 15.027 10.401 -25.153 1.00 97.81 657 GLY A N 1
ATOM 5245 C CA . GLY A 1 657 ? 15.798 9.299 -24.582 1.00 97.81 657 GLY A CA 1
ATOM 5246 C C . GLY A 1 657 ? 15.215 7.935 -24.966 1.00 97.81 657 GLY A C 1
ATOM 5247 O O . GLY A 1 657 ? 14.177 7.836 -25.615 1.00 97.81 657 GLY A O 1
ATOM 5248 N N . THR A 1 658 ? 15.890 6.855 -24.588 1.00 97.81 658 THR A N 1
ATOM 5249 C CA . THR A 1 658 ? 15.443 5.479 -24.838 1.00 97.81 658 THR A CA 1
ATOM 5250 C C . THR A 1 658 ? 15.877 4.568 -23.697 1.00 97.81 658 THR A C 1
ATOM 5252 O O . THR A 1 658 ? 17.041 4.593 -23.290 1.00 97.81 658 THR A O 1
ATOM 5255 N N . VAL A 1 659 ? 14.967 3.732 -23.199 1.00 97.81 659 VAL A N 1
ATOM 5256 C CA . VAL A 1 659 ? 15.311 2.621 -22.303 1.00 97.81 659 VAL A CA 1
ATOM 5257 C C . VAL A 1 659 ? 15.770 1.445 -23.160 1.00 97.81 659 VAL A C 1
ATOM 5259 O O . VAL A 1 659 ? 15.014 0.925 -23.972 1.00 97.81 659 VAL A O 1
ATOM 5262 N N . VAL A 1 660 ? 17.041 1.059 -23.035 1.00 97.81 660 VAL A N 1
ATOM 5263 C CA . VAL A 1 660 ? 17.643 0.002 -23.871 1.00 97.81 660 VAL A CA 1
ATOM 5264 C C . VAL A 1 660 ? 17.559 -1.381 -23.233 1.00 97.81 660 VAL A C 1
ATOM 5266 O O . VAL A 1 660 ? 17.705 -2.384 -23.931 1.00 97.81 660 VAL A O 1
ATOM 5269 N N . LYS A 1 661 ? 17.360 -1.444 -21.912 1.00 97.69 661 LYS A N 1
ATOM 5270 C CA . LYS A 1 661 ? 17.223 -2.688 -21.154 1.00 97.69 661 LYS A CA 1
ATOM 5271 C C . LYS A 1 661 ? 16.630 -2.417 -19.777 1.00 97.69 661 LYS A C 1
ATOM 5273 O O . LYS A 1 661 ? 16.979 -1.422 -19.143 1.00 97.69 661 LYS A O 1
ATOM 5278 N N . GLU A 1 662 ? 15.810 -3.347 -19.309 1.00 97.50 662 GLU A N 1
ATOM 5279 C CA . GLU A 1 662 ? 15.267 -3.358 -17.955 1.00 97.50 662 GLU A CA 1
ATOM 5280 C C . GLU A 1 662 ? 15.735 -4.589 -17.174 1.00 97.50 662 GLU A C 1
ATOM 5282 O O . GLU A 1 662 ? 15.981 -5.653 -17.752 1.00 97.50 662 GLU A O 1
ATOM 5287 N N . PHE A 1 663 ? 15.845 -4.428 -15.858 1.00 96.62 663 PHE A N 1
ATOM 5288 C CA . PHE A 1 663 ? 16.285 -5.441 -14.912 1.00 96.62 663 PHE A CA 1
ATOM 5289 C C . PHE A 1 663 ? 15.392 -5.422 -13.668 1.00 96.62 663 PHE A C 1
ATOM 5291 O O . PHE A 1 663 ? 15.310 -4.401 -12.979 1.00 96.62 663 PHE A O 1
ATOM 5298 N N . ASP A 1 664 ? 14.770 -6.560 -13.360 1.00 93.06 664 ASP A N 1
ATOM 5299 C CA . ASP A 1 664 ? 13.963 -6.725 -12.151 1.00 93.06 664 ASP A CA 1
ATOM 5300 C C . ASP A 1 664 ? 14.835 -7.153 -10.959 1.00 93.06 664 ASP A C 1
ATOM 5302 O O . ASP A 1 664 ? 15.377 -8.258 -10.912 1.00 93.06 664 ASP A O 1
ATOM 5306 N N . LEU A 1 665 ? 14.947 -6.260 -9.979 1.00 91.19 665 LEU A N 1
ATOM 5307 C CA . LEU A 1 665 ? 15.654 -6.448 -8.715 1.00 91.19 665 LEU A CA 1
ATOM 5308 C C . LEU A 1 665 ? 14.974 -7.478 -7.803 1.00 91.19 665 LEU A C 1
ATOM 5310 O O . LEU A 1 665 ? 15.625 -7.973 -6.884 1.00 91.19 665 LEU A O 1
ATOM 5314 N N . SER A 1 666 ? 13.690 -7.783 -8.027 1.00 86.88 666 SER A N 1
ATOM 5315 C CA . SER A 1 666 ? 12.942 -8.788 -7.260 1.00 86.88 666 SER A CA 1
ATOM 5316 C C . SER A 1 666 ? 13.016 -10.199 -7.838 1.00 86.88 666 SER A C 1
ATOM 5318 O O . SER A 1 666 ? 12.532 -11.141 -7.208 1.00 86.88 666 SER A O 1
ATOM 5320 N N . ALA A 1 667 ? 13.665 -10.375 -8.994 1.00 88.19 667 ALA A N 1
ATOM 5321 C CA . ALA A 1 667 ? 13.824 -11.686 -9.599 1.00 88.19 667 ALA A CA 1
ATOM 5322 C C . ALA A 1 667 ? 14.609 -12.630 -8.654 1.00 88.19 667 ALA A C 1
ATOM 5324 O O . ALA A 1 667 ? 15.704 -12.267 -8.211 1.00 88.19 667 ALA A O 1
ATOM 5325 N N . PRO A 1 668 ? 14.124 -13.864 -8.384 1.00 81.75 668 PRO A N 1
ATOM 5326 C CA . PRO A 1 668 ? 14.729 -14.773 -7.397 1.00 81.75 668 PRO A CA 1
ATOM 5327 C C . PRO A 1 668 ? 16.219 -15.070 -7.616 1.00 81.75 668 PRO A C 1
ATOM 5329 O O . PRO A 1 668 ? 16.956 -15.303 -6.664 1.00 81.75 668 PRO A O 1
ATOM 5332 N N . ASN A 1 669 ? 16.668 -15.031 -8.873 1.00 87.06 669 ASN A N 1
ATOM 5333 C CA . ASN A 1 669 ? 18.044 -15.318 -9.279 1.00 87.06 669 ASN A CA 1
ATOM 5334 C C . ASN A 1 669 ? 18.789 -14.070 -9.785 1.00 87.06 669 ASN A C 1
ATOM 5336 O O . ASN A 1 669 ? 19.726 -14.187 -10.577 1.00 87.06 669 ASN A O 1
ATOM 5340 N N . PHE A 1 670 ? 18.371 -12.867 -9.377 1.00 91.44 670 PHE A N 1
ATOM 5341 C CA . PHE A 1 670 ? 19.016 -11.633 -9.816 1.00 91.44 670 PHE A CA 1
ATOM 5342 C C . PHE A 1 670 ? 20.494 -11.587 -9.390 1.00 91.44 670 PHE A C 1
ATOM 5344 O O . PHE A 1 670 ? 20.828 -11.632 -8.204 1.00 91.44 670 PHE A O 1
ATOM 5351 N N . ASN A 1 671 ? 21.400 -11.458 -10.365 1.00 93.88 671 ASN A N 1
ATOM 5352 C CA . ASN A 1 671 ? 22.839 -11.365 -10.130 1.00 93.88 671 ASN A CA 1
ATOM 5353 C C . ASN A 1 671 ? 23.368 -9.976 -10.534 1.00 93.88 671 ASN A C 1
ATOM 5355 O O . ASN A 1 671 ? 23.465 -9.686 -11.729 1.00 93.88 671 ASN A O 1
ATOM 5359 N N . PRO A 1 672 ? 23.790 -9.132 -9.570 1.00 94.38 672 PRO A N 1
ATOM 5360 C CA . PRO A 1 672 ? 24.259 -7.778 -9.863 1.00 94.38 672 PRO A CA 1
ATOM 5361 C C . PRO A 1 672 ? 25.454 -7.708 -10.827 1.00 94.38 672 PRO A C 1
ATOM 5363 O O . PRO A 1 672 ? 25.487 -6.861 -11.718 1.00 94.38 672 PRO A O 1
ATOM 5366 N N . SER A 1 673 ? 26.436 -8.603 -10.687 1.00 94.25 673 SER A N 1
ATOM 5367 C CA . SER A 1 673 ? 27.645 -8.602 -11.526 1.00 94.25 673 SER A CA 1
ATOM 5368 C C . SER A 1 673 ? 27.344 -9.014 -12.966 1.00 94.25 673 SER A C 1
ATOM 5370 O O . SER A 1 673 ? 27.897 -8.443 -13.912 1.00 94.25 673 SER A O 1
ATOM 5372 N N . GLN A 1 674 ? 26.456 -9.995 -13.136 1.00 95.81 674 GLN A N 1
ATOM 5373 C CA . GLN A 1 674 ? 25.967 -10.396 -14.449 1.00 95.81 674 GLN A CA 1
ATOM 5374 C C . GLN A 1 674 ? 25.157 -9.267 -15.084 1.00 95.81 674 GLN A C 1
ATOM 5376 O O . GLN A 1 674 ? 25.440 -8.899 -16.219 1.00 95.81 674 GLN A O 1
ATOM 5381 N N . ALA A 1 675 ? 24.235 -8.651 -14.342 1.00 96.75 675 ALA A N 1
ATOM 5382 C CA . ALA A 1 675 ? 23.410 -7.572 -14.867 1.00 96.75 675 ALA A CA 1
ATOM 5383 C C . ALA A 1 675 ? 24.259 -6.379 -15.342 1.00 96.75 675 ALA A C 1
ATOM 5385 O O . ALA A 1 675 ? 24.059 -5.880 -16.444 1.00 96.75 675 ALA A O 1
ATOM 5386 N N . ILE A 1 676 ? 25.299 -5.984 -14.594 1.00 96.94 676 ILE A N 1
ATOM 5387 C CA . ILE A 1 676 ? 26.254 -4.957 -15.053 1.00 96.94 676 ILE A CA 1
ATOM 5388 C C . ILE A 1 676 ? 27.033 -5.406 -16.300 1.00 96.94 676 ILE A C 1
ATOM 5390 O O . ILE A 1 676 ? 27.388 -4.574 -17.138 1.00 96.94 676 ILE A O 1
ATOM 5394 N N . SER A 1 677 ? 27.312 -6.701 -16.453 1.00 94.56 677 SER A N 1
ATOM 5395 C CA . SER A 1 677 ? 27.938 -7.233 -17.670 1.00 94.56 677 SER A CA 1
ATOM 5396 C C . SER A 1 677 ? 26.984 -7.170 -18.864 1.00 94.56 677 SER A C 1
ATOM 5398 O O . SER A 1 677 ? 27.402 -6.765 -19.944 1.00 94.56 677 SER A O 1
ATOM 5400 N N . GLU A 1 678 ? 25.700 -7.459 -18.660 1.00 96.12 678 GLU A N 1
ATOM 5401 C CA . GLU A 1 678 ? 24.657 -7.298 -19.675 1.00 96.12 678 GLU A CA 1
ATOM 5402 C C . GLU A 1 678 ? 24.460 -5.829 -20.058 1.00 96.12 678 GLU A C 1
ATOM 5404 O O . GLU A 1 678 ? 24.371 -5.529 -21.244 1.00 96.12 678 GLU A O 1
ATOM 5409 N N . VAL A 1 679 ? 24.518 -4.887 -19.105 1.00 97.06 679 VAL A N 1
ATOM 5410 C CA . VAL A 1 679 ? 24.516 -3.444 -19.416 1.00 97.06 679 VAL A CA 1
ATOM 5411 C C . VAL A 1 679 ? 25.650 -3.087 -20.381 1.00 97.06 679 VAL A C 1
ATOM 5413 O O . VAL A 1 679 ? 25.437 -2.279 -21.275 1.00 97.06 679 VAL A O 1
ATOM 5416 N N . ARG A 1 680 ? 26.834 -3.710 -20.285 1.00 91.94 680 ARG A N 1
ATOM 5417 C CA . ARG A 1 680 ? 27.942 -3.479 -21.242 1.00 91.94 680 ARG A CA 1
ATOM 5418 C C . ARG A 1 680 ? 27.673 -4.032 -22.639 1.00 91.94 680 ARG A C 1
ATOM 5420 O O . ARG A 1 680 ? 28.264 -3.531 -23.587 1.00 91.94 680 ARG A O 1
ATOM 5427 N N . ALA A 1 681 ? 26.837 -5.061 -22.756 1.00 92.69 681 ALA A N 1
ATOM 5428 C CA . ALA A 1 681 ? 26.386 -5.572 -24.048 1.00 92.69 681 ALA A CA 1
ATOM 5429 C C . ALA A 1 681 ? 25.295 -4.681 -24.666 1.00 92.69 681 ALA A C 1
ATOM 5431 O O . ALA A 1 681 ? 25.027 -4.762 -25.863 1.00 92.69 681 ALA A O 1
ATOM 5432 N N . THR A 1 682 ? 24.681 -3.808 -23.864 1.00 91.56 682 THR A N 1
ATOM 5433 C CA . T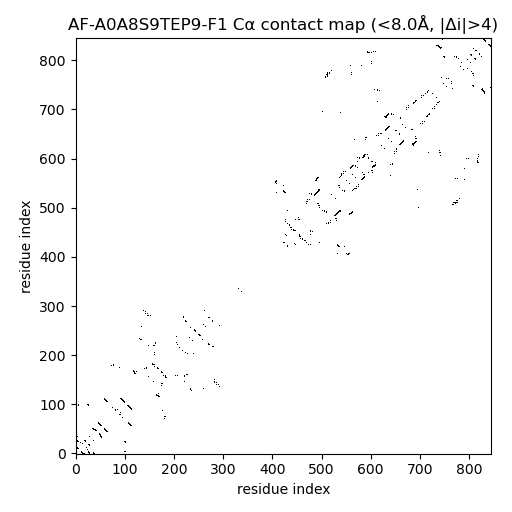HR A 1 682 ? 23.796 -2.748 -24.347 1.00 91.56 682 THR A CA 1
ATOM 5434 C C . THR A 1 682 ? 24.597 -1.483 -24.656 1.00 91.56 682 THR A C 1
ATOM 5436 O O . THR A 1 682 ? 25.639 -1.224 -24.062 1.00 91.56 682 THR A O 1
ATOM 5439 N N . ASN A 1 683 ? 24.078 -0.626 -25.533 1.00 91.56 683 ASN A N 1
ATOM 5440 C CA . ASN A 1 683 ? 24.632 0.714 -25.755 1.00 91.56 683 ASN A CA 1
ATOM 5441 C C . ASN A 1 683 ? 24.137 1.734 -24.703 1.00 91.56 683 ASN A C 1
ATOM 5443 O O . ASN A 1 683 ? 23.880 2.885 -25.055 1.00 91.56 683 ASN A O 1
ATOM 5447 N N . ALA A 1 684 ? 23.933 1.325 -23.445 1.00 97.38 684 ALA A N 1
ATOM 5448 C CA . ALA A 1 684 ? 23.518 2.231 -22.373 1.00 97.38 684 ALA A CA 1
ATOM 5449 C C . ALA A 1 684 ? 24.634 3.229 -22.016 1.00 97.38 684 ALA A C 1
ATOM 5451 O O . ALA A 1 684 ? 25.810 2.874 -21.967 1.00 97.38 684 ALA A O 1
ATOM 5452 N N . ASP A 1 685 ? 24.262 4.477 -21.732 1.00 97.44 685 ASP A N 1
ATOM 5453 C CA . ASP A 1 685 ? 25.162 5.552 -21.301 1.00 97.44 685 ASP A CA 1
ATOM 5454 C C . ASP A 1 685 ? 24.868 6.062 -19.875 1.00 97.44 685 ASP A C 1
ATOM 5456 O O . ASP A 1 685 ? 25.620 6.897 -19.354 1.00 97.44 685 ASP A O 1
ATOM 5460 N N . VAL A 1 686 ? 23.817 5.528 -19.237 1.00 98.31 686 VAL A N 1
ATOM 5461 C CA . VAL A 1 686 ? 23.384 5.812 -17.861 1.00 98.31 686 VAL A CA 1
ATOM 5462 C C . VAL A 1 686 ? 22.651 4.611 -17.252 1.00 98.31 686 VAL A C 1
ATOM 5464 O O . VAL A 1 686 ? 21.928 3.890 -17.945 1.00 98.31 686 VAL A O 1
ATOM 5467 N N . ILE A 1 687 ? 22.823 4.409 -15.945 1.00 98.50 687 ILE A N 1
ATOM 5468 C CA . ILE A 1 687 ? 22.021 3.477 -15.148 1.00 98.50 687 ILE A CA 1
ATOM 5469 C C . ILE A 1 687 ? 20.954 4.271 -14.399 1.00 98.50 687 ILE A C 1
ATOM 5471 O O . ILE A 1 687 ? 21.264 5.226 -13.688 1.00 98.50 687 ILE A O 1
ATOM 5475 N N . VAL A 1 688 ? 19.704 3.839 -14.524 1.00 98.50 688 VAL A N 1
ATOM 5476 C CA . VAL A 1 688 ? 18.597 4.301 -13.689 1.00 98.50 688 VAL A CA 1
ATOM 5477 C C . VAL A 1 688 ? 18.333 3.233 -12.635 1.00 98.50 688 VAL A C 1
ATOM 5479 O O . VAL A 1 688 ? 18.055 2.088 -12.980 1.00 98.50 688 VAL A O 1
ATOM 5482 N N . LEU A 1 689 ? 18.450 3.582 -11.357 1.00 97.06 689 LEU A N 1
ATOM 5483 C CA . LEU A 1 689 ? 18.355 2.649 -10.235 1.00 97.06 689 LEU A CA 1
ATOM 5484 C C . LEU A 1 689 ? 17.208 3.056 -9.307 1.00 97.06 689 LEU A C 1
ATOM 5486 O O . LEU A 1 689 ? 17.270 4.088 -8.643 1.00 97.06 689 LEU A O 1
ATOM 5490 N N . LEU A 1 690 ? 16.158 2.241 -9.275 1.00 94.88 690 LEU A N 1
ATOM 5491 C CA . LEU A 1 690 ? 14.888 2.524 -8.606 1.00 94.88 690 LEU A CA 1
ATOM 5492 C C . LEU A 1 690 ? 14.513 1.381 -7.651 1.00 94.88 690 LEU A C 1
ATOM 5494 O O . LEU A 1 690 ? 13.550 0.664 -7.911 1.00 94.88 690 LEU A O 1
ATOM 5498 N N . PRO A 1 691 ? 15.248 1.145 -6.554 1.00 91.19 691 PRO A N 1
ATOM 5499 C CA . PRO A 1 691 ? 14.844 0.140 -5.577 1.00 91.19 691 PRO A CA 1
ATOM 5500 C C . PRO A 1 691 ? 13.605 0.604 -4.800 1.00 91.19 691 PRO A C 1
ATOM 5502 O O . PRO A 1 691 ? 13.293 1.792 -4.757 1.00 91.19 691 PRO A O 1
ATOM 5505 N N . ASN A 1 692 ? 12.916 -0.326 -4.150 1.00 83.19 692 ASN A N 1
ATOM 5506 C CA . ASN A 1 692 ? 11.880 -0.059 -3.152 1.00 83.19 692 ASN A CA 1
ATOM 5507 C C . ASN A 1 692 ? 12.450 -0.084 -1.724 1.00 83.19 692 ASN A C 1
ATOM 5509 O O . ASN A 1 692 ? 13.544 -0.592 -1.486 1.00 83.19 692 ASN A O 1
ATOM 5513 N N . ASN A 1 693 ? 11.677 0.432 -0.767 1.00 68.62 693 ASN A N 1
ATOM 5514 C CA . ASN A 1 693 ? 12.087 0.582 0.631 1.00 68.62 693 ASN A CA 1
ATOM 5515 C C . ASN A 1 693 ? 11.439 -0.460 1.560 1.00 68.62 693 ASN A C 1
ATOM 5517 O O . ASN A 1 693 ? 11.104 -0.125 2.694 1.00 68.62 693 ASN A O 1
ATOM 5521 N N . ASP A 1 694 ? 11.277 -1.714 1.128 1.00 54.38 694 ASP A N 1
ATOM 5522 C CA . ASP A 1 694 ? 10.606 -2.782 1.902 1.00 54.38 694 ASP A CA 1
ATOM 5523 C C . ASP A 1 694 ? 11.536 -3.395 2.965 1.00 54.38 694 ASP A C 1
ATOM 5525 O O . ASP A 1 694 ? 11.816 -4.590 2.974 1.00 54.38 694 ASP A O 1
ATOM 5529 N N . GLY A 1 695 ? 12.066 -2.546 3.848 1.00 53.09 695 GLY A N 1
ATOM 5530 C CA . GLY A 1 695 ? 13.030 -2.927 4.887 1.00 53.09 695 GLY A CA 1
ATOM 5531 C C . GLY A 1 695 ? 14.402 -2.266 4.754 1.00 53.09 695 GLY A C 1
ATOM 5532 O O . GLY A 1 695 ? 15.246 -2.500 5.607 1.00 53.09 695 GLY A O 1
ATOM 5533 N N . LEU A 1 696 ? 14.562 -1.376 3.767 1.00 57.56 696 LEU A N 1
ATOM 5534 C CA . LEU A 1 696 ? 15.705 -0.485 3.529 1.00 57.56 696 LEU A CA 1
ATOM 5535 C C . LEU A 1 696 ? 16.945 -1.207 2.989 1.00 57.56 696 LEU A C 1
ATOM 5537 O O . LEU A 1 696 ? 17.129 -2.406 3.149 1.00 57.56 696 LEU A O 1
ATOM 5541 N N . ILE A 1 697 ? 17.669 -0.465 2.159 1.00 63.47 697 ILE A N 1
ATOM 5542 C CA . ILE A 1 697 ? 18.273 -0.933 0.906 1.00 63.47 697 ILE A CA 1
ATOM 5543 C C . ILE A 1 697 ? 19.001 -2.278 1.007 1.00 63.47 697 ILE A C 1
ATOM 5545 O O . ILE A 1 697 ? 19.924 -2.456 1.795 1.00 63.47 697 ILE A O 1
ATOM 5549 N N . SER A 1 698 ? 18.608 -3.215 0.143 1.00 72.50 698 SER A N 1
ATOM 5550 C CA . SER A 1 698 ? 19.152 -4.571 0.147 1.00 72.50 698 SER A CA 1
ATOM 5551 C C . SER A 1 698 ? 20.624 -4.617 -0.277 1.00 72.50 698 SER A C 1
ATOM 5553 O O . SER A 1 698 ? 21.073 -3.854 -1.137 1.00 72.50 698 SER A O 1
ATOM 5555 N N . GLU A 1 699 ? 21.369 -5.600 0.243 1.00 83.44 699 GLU A N 1
ATOM 5556 C CA . GLU A 1 699 ? 22.752 -5.884 -0.180 1.00 83.44 699 GLU A CA 1
ATOM 5557 C C . GLU A 1 699 ? 22.860 -6.073 -1.705 1.00 83.44 699 GLU A C 1
ATOM 5559 O O . GLU A 1 699 ? 23.890 -5.779 -2.311 1.00 83.44 699 GLU A O 1
ATOM 5564 N N . THR A 1 700 ? 21.782 -6.501 -2.366 1.00 88.12 700 THR A N 1
ATOM 5565 C CA . THR A 1 700 ? 21.684 -6.567 -3.829 1.00 88.12 700 THR A CA 1
ATOM 5566 C C . THR A 1 700 ? 21.982 -5.221 -4.494 1.00 88.12 700 THR A C 1
ATOM 5568 O O . THR A 1 700 ? 22.757 -5.170 -5.451 1.00 88.12 700 THR A O 1
ATOM 5571 N N . VAL A 1 701 ? 21.424 -4.125 -3.973 1.00 91.19 701 VAL A N 1
ATOM 5572 C CA . VAL A 1 701 ? 21.655 -2.767 -4.488 1.00 91.19 701 VAL A CA 1
ATOM 5573 C C . VAL A 1 701 ? 23.097 -2.333 -4.226 1.00 91.19 701 VAL A C 1
ATOM 5575 O O . VAL A 1 701 ? 23.746 -1.798 -5.126 1.00 91.19 701 VAL A O 1
ATOM 5578 N N . PHE A 1 702 ? 23.647 -2.623 -3.042 1.00 91.69 702 PHE A N 1
ATOM 5579 C CA . PHE A 1 702 ? 25.047 -2.307 -2.737 1.00 91.69 702 PHE A CA 1
ATOM 5580 C C . PHE A 1 702 ? 26.012 -3.040 -3.667 1.00 91.69 702 PHE A C 1
ATOM 5582 O O . PHE A 1 702 ? 26.928 -2.437 -4.232 1.00 91.69 702 PHE A O 1
ATOM 5589 N N . ARG A 1 703 ? 25.781 -4.336 -3.895 1.00 93.19 703 ARG A N 1
ATOM 5590 C CA . ARG A 1 703 ? 26.560 -5.149 -4.836 1.00 93.19 703 ARG A CA 1
ATOM 5591 C C . ARG A 1 703 ? 26.457 -4.626 -6.262 1.00 93.19 703 ARG A C 1
ATOM 5593 O O . ARG A 1 703 ? 27.465 -4.634 -6.961 1.00 93.19 703 ARG A O 1
ATOM 5600 N N . LEU A 1 704 ? 25.290 -4.141 -6.681 1.00 95.50 704 LEU A N 1
ATOM 5601 C CA . LEU A 1 704 ? 25.095 -3.533 -7.997 1.00 95.50 704 LEU A CA 1
ATOM 5602 C C . LEU A 1 704 ? 25.918 -2.253 -8.158 1.00 95.50 704 LEU A C 1
ATOM 5604 O O . LEU A 1 704 ? 26.675 -2.134 -9.123 1.00 95.50 704 LEU A O 1
ATOM 5608 N N . ILE A 1 705 ? 25.831 -1.330 -7.196 1.00 96.06 705 ILE A N 1
ATOM 5609 C CA . ILE A 1 705 ? 26.585 -0.067 -7.225 1.00 96.06 705 ILE A CA 1
ATOM 5610 C C . ILE A 1 705 ? 28.098 -0.346 -7.223 1.00 96.06 705 ILE A C 1
ATOM 5612 O O . ILE A 1 705 ? 28.835 0.212 -8.037 1.00 96.06 705 ILE A O 1
ATOM 5616 N N . ARG A 1 706 ? 28.575 -1.276 -6.384 1.00 95.75 706 ARG A N 1
ATOM 5617 C CA . ARG A 1 706 ? 29.990 -1.692 -6.361 1.00 95.75 706 ARG A CA 1
ATOM 5618 C C . ARG A 1 706 ? 30.418 -2.376 -7.669 1.00 95.75 706 ARG A C 1
ATOM 5620 O O . ARG A 1 706 ? 31.519 -2.130 -8.158 1.00 95.75 706 ARG A O 1
ATOM 5627 N N . ALA A 1 707 ? 29.568 -3.216 -8.264 1.00 96.06 707 ALA A N 1
ATOM 5628 C CA . ALA A 1 707 ? 29.861 -3.899 -9.528 1.00 96.06 707 ALA A CA 1
ATOM 5629 C C . ALA A 1 707 ? 29.951 -2.931 -10.719 1.00 96.06 707 ALA A C 1
ATOM 5631 O O . ALA A 1 707 ? 30.725 -3.179 -11.649 1.00 96.06 707 ALA A O 1
ATOM 5632 N N . ASN A 1 708 ? 29.212 -1.816 -10.678 1.00 96.69 708 ASN A N 1
ATOM 5633 C CA . ASN A 1 708 ? 29.305 -0.747 -11.670 1.00 96.69 708 ASN A CA 1
ATOM 5634 C C . ASN A 1 708 ? 30.704 -0.102 -11.703 1.00 96.69 708 ASN A C 1
ATOM 5636 O O . ASN A 1 708 ? 31.151 0.295 -12.776 1.00 96.69 708 ASN A O 1
ATOM 5640 N N . ARG A 1 709 ? 31.422 -0.038 -10.566 1.00 94.69 709 ARG A N 1
ATOM 5641 C CA . ARG A 1 709 ? 32.767 0.570 -10.450 1.00 94.69 709 ARG A CA 1
ATOM 5642 C C . ARG A 1 709 ? 32.848 1.960 -11.101 1.00 94.69 709 ARG A C 1
ATOM 5644 O O . ARG A 1 709 ? 33.779 2.237 -11.852 1.00 94.69 709 ARG A O 1
ATOM 5651 N N . LEU A 1 710 ? 31.825 2.790 -10.875 1.00 95.31 710 LEU A N 1
ATOM 5652 C CA . LEU A 1 710 ? 31.679 4.136 -11.453 1.00 95.31 710 LEU A CA 1
ATOM 5653 C C . LEU A 1 710 ? 31.679 4.195 -12.997 1.00 95.31 710 LEU A C 1
ATOM 5655 O O . LEU A 1 710 ? 31.865 5.262 -13.576 1.00 95.31 710 LEU A O 1
ATOM 5659 N N . ARG A 1 711 ? 31.460 3.070 -13.694 1.00 95.19 711 ARG A N 1
ATOM 5660 C CA . ARG A 1 711 ? 31.521 3.013 -15.163 1.00 95.19 711 ARG A CA 1
ATOM 5661 C C . ARG A 1 711 ? 30.366 3.753 -15.832 1.00 95.19 711 ARG A C 1
ATOM 5663 O O . ARG A 1 711 ? 30.581 4.441 -16.826 1.00 95.19 711 ARG A O 1
ATOM 5670 N N . TYR A 1 712 ? 29.159 3.597 -15.302 1.00 97.44 712 TYR A N 1
ATOM 5671 C CA . TYR A 1 712 ? 27.976 4.326 -15.748 1.00 97.44 712 TYR A CA 1
ATOM 5672 C C . TYR A 1 712 ? 27.528 5.292 -14.652 1.00 97.44 712 TYR A C 1
ATOM 5674 O O . TYR A 1 712 ? 27.442 4.873 -13.494 1.00 97.44 712 TYR A O 1
ATOM 5682 N N . PRO A 1 713 ? 27.205 6.557 -14.977 1.00 97.19 713 PRO A N 1
ATOM 5683 C CA . PRO A 1 713 ? 26.522 7.434 -14.038 1.00 97.19 713 PRO A CA 1
ATOM 5684 C C . PRO A 1 713 ? 25.226 6.778 -13.564 1.00 97.19 713 PRO A C 1
ATOM 5686 O O . PRO A 1 713 ? 24.507 6.180 -14.367 1.00 97.19 713 PRO A O 1
ATOM 5689 N N . ILE A 1 714 ? 24.945 6.886 -12.269 1.00 98.12 714 ILE A N 1
ATOM 5690 C CA . ILE A 1 714 ? 23.731 6.342 -11.663 1.00 98.12 714 ILE A CA 1
ATOM 5691 C C . ILE A 1 714 ? 22.795 7.503 -11.334 1.00 98.12 714 ILE A C 1
ATOM 5693 O O . ILE A 1 714 ? 23.181 8.452 -10.648 1.00 98.12 714 ILE A O 1
ATOM 5697 N N . VAL A 1 715 ? 21.561 7.396 -11.812 1.00 97.94 715 VAL A N 1
ATOM 5698 C CA . VAL A 1 715 ? 20.450 8.297 -11.501 1.00 97.94 715 VAL A CA 1
ATOM 5699 C C . VAL A 1 715 ? 19.362 7.487 -10.800 1.00 97.94 715 VAL A C 1
ATOM 5701 O O . VAL A 1 715 ? 19.112 6.348 -11.186 1.00 97.94 715 VAL A O 1
ATOM 5704 N N . GLY A 1 716 ? 18.701 8.030 -9.781 1.00 94.81 716 GLY A N 1
ATOM 5705 C CA . GLY A 1 716 ? 17.626 7.300 -9.108 1.00 94.81 716 GLY A CA 1
ATOM 5706 C C . GLY A 1 716 ? 16.650 8.154 -8.310 1.00 94.81 716 GLY A C 1
ATOM 5707 O O . GLY A 1 716 ? 16.802 9.370 -8.182 1.00 94.81 716 GLY A O 1
ATOM 5708 N N . GLY A 1 717 ? 15.615 7.484 -7.809 1.00 91.81 717 GLY A N 1
ATOM 5709 C CA . GLY A 1 717 ? 14.557 8.076 -6.995 1.00 91.81 717 GLY A CA 1
ATOM 5710 C C . GLY A 1 717 ? 14.952 8.232 -5.528 1.00 91.81 717 GLY A C 1
ATOM 5711 O O . GLY A 1 717 ? 16.003 7.770 -5.083 1.00 91.81 717 GLY A O 1
ATOM 5712 N N . ASP A 1 718 ? 14.071 8.863 -4.762 1.00 89.56 718 ASP A N 1
ATOM 5713 C CA . ASP A 1 718 ? 14.236 9.205 -3.348 1.00 89.56 718 ASP A CA 1
ATOM 5714 C C . ASP A 1 718 ? 14.469 7.999 -2.415 1.00 89.56 718 ASP A C 1
ATOM 5716 O O . ASP A 1 718 ? 14.960 8.183 -1.297 1.00 89.56 718 ASP A O 1
ATOM 5720 N N . SER A 1 719 ? 14.201 6.766 -2.865 1.00 88.94 719 SER A N 1
ATOM 5721 C CA . SER A 1 719 ? 14.609 5.541 -2.163 1.00 88.94 719 SER A CA 1
ATOM 5722 C C . SER A 1 719 ? 16.125 5.412 -1.994 1.00 88.94 719 SER A C 1
ATOM 5724 O O . SER A 1 719 ? 16.573 4.814 -1.021 1.00 88.94 719 SER A O 1
ATOM 5726 N N . LEU A 1 720 ? 16.924 6.038 -2.866 1.00 91.38 720 LEU A N 1
ATOM 5727 C CA . LEU A 1 720 ? 18.384 6.082 -2.745 1.00 91.38 720 LEU A CA 1
ATOM 5728 C C . LEU A 1 720 ? 18.897 7.191 -1.809 1.00 91.38 720 LEU A C 1
ATOM 5730 O O . LEU A 1 720 ? 20.103 7.317 -1.608 1.00 91.38 720 LEU A O 1
ATOM 5734 N N . PHE A 1 721 ? 18.027 8.023 -1.230 1.00 90.69 721 PHE A N 1
ATOM 5735 C CA . PHE A 1 721 ? 18.447 9.033 -0.258 1.00 90.69 721 PHE A CA 1
ATOM 5736 C C . PHE A 1 721 ? 18.532 8.414 1.142 1.00 90.69 721 PHE A C 1
ATOM 5738 O O . PHE A 1 721 ? 17.635 8.586 1.972 1.00 90.69 721 PHE A O 1
ATOM 5745 N N . MET A 1 722 ? 19.603 7.661 1.401 1.00 85.19 722 MET A N 1
ATOM 5746 C CA . MET A 1 722 ? 19.839 7.022 2.697 1.00 85.19 722 MET A CA 1
ATOM 5747 C C . MET A 1 722 ? 21.316 7.072 3.122 1.00 85.19 722 MET A C 1
ATOM 5749 O O . MET A 1 722 ? 22.187 6.835 2.282 1.00 85.19 722 MET A O 1
ATOM 5753 N N . PRO A 1 723 ? 21.623 7.324 4.413 1.00 81.12 723 PRO A N 1
ATOM 5754 C CA . PRO A 1 723 ? 23.003 7.324 4.913 1.00 81.12 723 PRO A CA 1
ATOM 5755 C C . PRO A 1 723 ? 23.737 5.993 4.691 1.00 81.12 723 PRO A C 1
ATOM 5757 O O . PRO A 1 723 ? 24.893 5.989 4.272 1.00 81.12 723 PRO A O 1
ATOM 5760 N N . ASN A 1 724 ? 23.041 4.868 4.875 1.00 83.31 724 ASN A N 1
ATOM 5761 C CA . ASN A 1 724 ? 23.602 3.523 4.728 1.00 83.31 724 ASN A CA 1
ATOM 5762 C C . ASN A 1 724 ? 24.095 3.210 3.297 1.00 83.31 724 ASN A C 1
ATOM 5764 O O . ASN A 1 724 ? 24.969 2.363 3.145 1.00 83.31 724 ASN A O 1
ATOM 5768 N N . ILE A 1 725 ? 23.617 3.899 2.246 1.00 87.81 725 ILE A N 1
ATOM 5769 C CA . ILE A 1 725 ? 24.200 3.778 0.895 1.00 87.81 725 ILE A CA 1
ATOM 5770 C C . ILE A 1 725 ? 25.631 4.275 0.901 1.00 87.81 725 ILE A C 1
ATOM 5772 O O . ILE A 1 725 ? 26.510 3.604 0.367 1.00 87.81 725 ILE A O 1
ATOM 5776 N N . LEU A 1 726 ? 25.853 5.459 1.473 1.00 89.88 726 LEU A N 1
ATOM 5777 C CA . LEU A 1 726 ? 27.154 6.118 1.448 1.00 89.88 726 LEU A CA 1
ATOM 5778 C C . LEU A 1 726 ? 28.181 5.289 2.221 1.00 89.88 726 LEU A C 1
ATOM 5780 O O . LEU A 1 726 ? 29.299 5.097 1.748 1.00 89.88 726 LEU A O 1
ATOM 5784 N N . GLU A 1 727 ? 27.768 4.739 3.362 1.00 86.38 727 GLU A N 1
ATOM 5785 C CA . GLU A 1 727 ? 28.576 3.827 4.174 1.00 86.38 727 GLU A CA 1
ATOM 5786 C C . GLU A 1 727 ? 28.783 2.474 3.480 1.00 86.38 727 GLU A C 1
ATOM 5788 O O . GLU A 1 727 ? 29.901 1.967 3.409 1.00 86.38 727 GLU A O 1
ATOM 5793 N N . GLY A 1 728 ? 27.715 1.904 2.919 1.00 87.19 728 GLY A N 1
ATOM 5794 C CA . GLY A 1 728 ? 27.725 0.581 2.311 1.00 87.19 728 GLY A CA 1
ATOM 5795 C C . GLY A 1 728 ? 28.586 0.514 1.054 1.00 87.19 728 GLY A C 1
ATOM 5796 O O . GLY A 1 728 ? 29.396 -0.399 0.899 1.00 87.19 728 GLY A O 1
ATOM 5797 N N . VAL A 1 729 ? 28.452 1.456 0.123 1.00 91.44 729 VAL A N 1
ATOM 5798 C CA . VAL A 1 729 ? 29.126 1.363 -1.188 1.00 91.44 729 VAL A CA 1
ATOM 5799 C C . VAL A 1 729 ? 30.379 2.233 -1.295 1.00 91.44 729 VAL A C 1
ATOM 5801 O O . VAL A 1 729 ? 31.164 2.056 -2.238 1.00 91.44 729 VAL A O 1
ATOM 5804 N N . GLY A 1 730 ? 30.598 3.121 -0.318 1.00 90.56 730 GLY A N 1
ATOM 5805 C CA . GLY A 1 730 ? 31.740 4.027 -0.255 1.00 90.56 730 GLY A CA 1
ATOM 5806 C C . GLY A 1 730 ? 31.875 4.856 -1.529 1.00 90.56 730 GLY A C 1
ATOM 5807 O O . GLY A 1 730 ? 30.883 5.260 -2.136 1.00 90.56 730 GLY A O 1
ATOM 5808 N N . ASN A 1 731 ? 33.112 5.046 -1.993 1.00 92.69 731 ASN A N 1
ATOM 5809 C CA . ASN A 1 731 ? 33.432 5.857 -3.178 1.00 92.69 731 ASN A CA 1
ATOM 5810 C C . ASN A 1 731 ? 32.717 5.408 -4.467 1.00 92.69 731 ASN A C 1
ATOM 5812 O O . ASN A 1 731 ? 32.642 6.183 -5.412 1.00 92.69 731 ASN A O 1
ATOM 5816 N N . ASN A 1 732 ? 32.128 4.205 -4.518 1.00 94.50 732 ASN A N 1
ATOM 5817 C CA . ASN A 1 732 ? 31.309 3.785 -5.662 1.00 94.50 732 ASN A CA 1
ATOM 5818 C C . ASN A 1 732 ? 29.970 4.539 -5.770 1.00 94.50 732 ASN A C 1
ATOM 5820 O O . ASN A 1 732 ? 29.301 4.407 -6.792 1.00 94.50 732 ASN A O 1
ATOM 5824 N N . ALA A 1 733 ? 29.573 5.305 -4.748 1.00 93.75 733 ALA A N 1
ATOM 5825 C CA . ALA A 1 733 ? 28.419 6.199 -4.817 1.00 93.75 733 ALA A CA 1
ATOM 5826 C C . ALA A 1 733 ? 28.756 7.573 -5.405 1.00 93.75 733 ALA A C 1
ATOM 5828 O O . ALA A 1 733 ? 27.841 8.343 -5.688 1.00 93.75 733 ALA A O 1
ATOM 5829 N N . GLU A 1 734 ? 30.035 7.923 -5.565 1.00 94.75 734 GLU A N 1
ATOM 5830 C CA . GLU A 1 734 ? 30.423 9.265 -5.992 1.00 94.75 734 GLU A CA 1
ATOM 5831 C C . GLU A 1 734 ? 29.813 9.626 -7.356 1.00 94.75 734 GLU A C 1
ATOM 5833 O O . GLU A 1 734 ? 29.838 8.848 -8.309 1.00 94.75 734 GLU A O 1
ATOM 5838 N N . GLY A 1 735 ? 29.216 10.816 -7.439 1.00 94.88 735 GLY A N 1
ATOM 5839 C CA . GLY A 1 735 ? 28.547 11.295 -8.645 1.00 94.88 735 GLY A CA 1
ATOM 5840 C C . GLY A 1 735 ? 27.140 10.735 -8.881 1.00 94.88 735 GLY A C 1
ATOM 5841 O O . GLY A 1 735 ? 26.490 11.189 -9.822 1.00 94.88 735 GLY A O 1
ATOM 5842 N N . MET A 1 736 ? 26.630 9.824 -8.038 1.00 97.00 736 MET A N 1
ATOM 5843 C CA . MET A 1 736 ? 25.214 9.423 -8.065 1.00 97.00 736 MET A CA 1
ATOM 5844 C C . MET A 1 736 ? 24.311 10.654 -7.976 1.00 97.00 736 MET A C 1
ATOM 5846 O O . MET A 1 736 ? 24.586 11.543 -7.169 1.00 97.00 736 MET A O 1
ATOM 5850 N N . VAL A 1 737 ? 23.233 10.694 -8.764 1.00 97.62 737 VAL A N 1
ATOM 5851 C CA . VAL A 1 737 ? 22.224 11.763 -8.717 1.00 97.62 737 VAL A CA 1
ATOM 5852 C C . VAL A 1 737 ? 20.877 11.207 -8.287 1.00 97.62 737 VAL A C 1
ATOM 5854 O O . VAL A 1 737 ? 20.385 10.237 -8.857 1.00 97.62 737 VAL A O 1
ATOM 5857 N N . VAL A 1 738 ? 20.276 11.833 -7.280 1.00 96.00 738 VAL A N 1
ATOM 5858 C CA . VAL A 1 738 ? 19.033 11.373 -6.659 1.00 96.00 738 VAL A CA 1
ATOM 5859 C C . VAL A 1 738 ? 18.003 12.494 -6.646 1.00 96.00 738 VAL A C 1
ATOM 5861 O O . VAL A 1 738 ? 18.314 13.623 -6.265 1.00 96.00 738 VAL A O 1
ATOM 5864 N N . GLY A 1 739 ? 16.775 12.185 -7.059 1.00 93.81 739 GLY A N 1
ATOM 5865 C CA . GLY A 1 739 ? 15.644 13.105 -6.965 1.00 93.81 739 GLY A CA 1
ATOM 5866 C C . GLY A 1 739 ? 15.010 13.045 -5.583 1.00 93.81 739 GLY A C 1
ATOM 5867 O O . GLY A 1 739 ? 14.605 11.973 -5.149 1.00 93.81 739 GLY A O 1
ATOM 5868 N N . ILE A 1 740 ? 14.920 14.184 -4.893 1.00 92.00 740 ILE A N 1
ATOM 5869 C CA . ILE A 1 740 ? 14.321 14.284 -3.558 1.00 92.00 740 ILE A CA 1
ATOM 5870 C C . ILE A 1 740 ? 13.379 15.491 -3.448 1.00 92.00 740 ILE A C 1
ATOM 5872 O O . ILE A 1 740 ? 13.546 16.493 -4.151 1.00 92.00 740 ILE A O 1
ATOM 5876 N N . PRO A 1 741 ? 12.390 15.444 -2.540 1.00 89.81 741 PRO A N 1
ATOM 5877 C CA . PRO A 1 741 ? 11.415 16.524 -2.423 1.00 89.81 741 PRO A CA 1
ATOM 5878 C C . PRO A 1 741 ? 11.955 17.772 -1.706 1.00 89.81 741 PRO A C 1
ATOM 5880 O O . PRO A 1 741 ? 11.343 18.832 -1.819 1.00 89.81 741 PRO A O 1
ATOM 5883 N N . TRP A 1 742 ? 13.051 17.662 -0.944 1.00 92.81 742 TRP A N 1
ATOM 5884 C CA . TRP A 1 742 ? 13.618 18.767 -0.163 1.00 92.81 742 TRP A CA 1
ATOM 5885 C C . TRP A 1 742 ? 15.038 18.454 0.342 1.00 92.81 742 TRP A C 1
ATOM 5887 O O . TRP A 1 742 ? 15.365 17.301 0.603 1.00 92.81 742 TRP A O 1
ATOM 5897 N N . HIS A 1 743 ? 15.859 19.480 0.565 1.00 93.38 743 HIS A N 1
ATOM 5898 C CA . HIS A 1 743 ? 17.149 19.381 1.250 1.00 93.38 743 HIS A CA 1
ATOM 5899 C C . HIS A 1 743 ? 17.384 20.614 2.132 1.00 93.38 743 HIS A C 1
ATOM 5901 O O . HIS A 1 743 ? 17.076 21.737 1.731 1.00 93.38 743 HIS A O 1
ATOM 5907 N N . HIS A 1 744 ? 17.988 20.433 3.311 1.00 92.31 744 HIS A N 1
ATOM 5908 C CA . HIS A 1 744 ? 18.148 21.509 4.298 1.00 92.31 744 HIS A CA 1
ATOM 5909 C C . HIS A 1 744 ? 18.972 22.700 3.774 1.00 92.31 744 HIS A C 1
ATOM 5911 O O . HIS A 1 744 ? 18.604 23.848 4.005 1.00 92.31 744 HIS A O 1
ATOM 5917 N N . LEU A 1 745 ? 20.038 22.450 3.004 1.00 91.69 745 LEU A N 1
ATOM 5918 C CA . LEU A 1 745 ? 20.880 23.510 2.415 1.00 91.69 745 LEU A CA 1
ATOM 5919 C C . LEU A 1 745 ? 20.160 24.395 1.383 1.00 91.69 745 LEU A C 1
ATOM 5921 O O . LEU A 1 745 ? 20.596 25.513 1.117 1.00 91.69 745 LEU A O 1
ATOM 5925 N N . SER A 1 746 ? 19.070 23.903 0.806 1.00 89.56 746 SER A N 1
ATOM 5926 C CA . SER A 1 746 ? 18.280 24.568 -0.236 1.00 89.56 746 SER A CA 1
ATOM 5927 C C . SER A 1 746 ? 16.830 24.761 0.208 1.00 89.56 746 SER A C 1
ATOM 5929 O O . SER A 1 746 ? 15.934 24.929 -0.618 1.00 89.56 746 SER A O 1
ATOM 5931 N N . SER A 1 747 ? 16.584 24.737 1.520 1.00 90.75 747 SER A N 1
ATOM 5932 C CA . SER A 1 747 ? 15.258 24.963 2.078 1.00 90.75 747 SER A CA 1
ATOM 5933 C C . SER A 1 747 ? 14.781 26.393 1.795 1.00 90.75 747 SER A C 1
ATOM 5935 O O . SER A 1 747 ? 15.523 27.346 2.068 1.00 90.75 747 SER A O 1
ATOM 5937 N N . PRO A 1 748 ? 13.528 26.586 1.338 1.00 90.56 748 PRO A N 1
ATOM 5938 C CA . PRO A 1 748 ? 12.933 27.917 1.232 1.00 90.56 748 PRO A CA 1
ATOM 5939 C C . PRO A 1 748 ? 12.664 28.548 2.611 1.00 90.56 748 PRO A C 1
ATOM 5941 O O . PRO A 1 748 ? 12.499 29.761 2.712 1.00 90.56 748 PRO A O 1
ATOM 5944 N N . ASN A 1 749 ? 12.652 27.751 3.686 1.00 93.50 749 ASN A N 1
ATOM 5945 C CA . ASN A 1 749 ? 12.454 28.213 5.056 1.00 93.50 749 ASN A CA 1
ATOM 5946 C C . ASN A 1 749 ? 13.735 28.024 5.886 1.00 93.50 749 ASN A C 1
ATOM 5948 O O . ASN A 1 749 ? 13.939 26.992 6.534 1.00 93.50 749 ASN A O 1
ATOM 5952 N N . ARG A 1 750 ? 14.612 29.038 5.869 1.00 91.56 750 ARG A N 1
ATOM 5953 C CA . ARG A 1 750 ? 15.880 29.016 6.623 1.00 91.56 750 ARG A CA 1
ATOM 5954 C C . ARG A 1 750 ? 15.675 29.018 8.138 1.00 91.56 750 ARG A C 1
ATOM 5956 O O . ARG A 1 750 ? 16.441 28.378 8.857 1.00 91.56 750 ARG A O 1
ATOM 5963 N N . GLN A 1 751 ? 14.637 29.704 8.618 1.00 94.50 751 GLN A N 1
ATOM 5964 C CA . GLN A 1 751 ? 14.323 29.764 10.045 1.00 94.50 751 GLN A CA 1
ATOM 5965 C C . GLN A 1 751 ? 13.976 28.374 10.584 1.00 94.50 751 GLN A C 1
ATOM 5967 O O . GLN A 1 751 ? 14.513 27.978 11.617 1.00 94.50 751 GLN A O 1
ATOM 5972 N N . TYR A 1 752 ? 13.157 27.613 9.848 1.00 95.38 752 TYR A N 1
ATOM 5973 C CA . TYR A 1 752 ? 12.879 26.215 10.166 1.00 95.38 752 TYR A CA 1
ATOM 5974 C C . TYR A 1 752 ? 14.177 25.406 10.249 1.00 95.38 752 TYR A C 1
ATOM 5976 O O . TYR A 1 752 ? 14.448 24.809 11.283 1.00 95.38 752 TYR A O 1
ATOM 5984 N N . THR A 1 753 ? 15.038 25.456 9.224 1.00 94.69 753 THR A N 1
ATOM 5985 C CA . THR A 1 753 ? 16.277 24.655 9.229 1.00 94.69 753 THR A CA 1
ATOM 5986 C C . THR A 1 753 ? 17.194 24.968 10.409 1.00 94.69 753 THR A C 1
ATOM 5988 O O . THR A 1 753 ? 17.740 24.051 11.013 1.00 94.69 753 THR A O 1
ATOM 5991 N N . GLN A 1 754 ? 17.330 26.244 10.785 1.00 95.00 754 GLN A N 1
ATOM 5992 C CA . GLN A 1 754 ? 18.138 26.650 11.938 1.00 95.00 754 GLN A CA 1
ATOM 5993 C C . GLN A 1 754 ? 17.531 26.160 13.257 1.00 95.00 754 GLN A C 1
ATOM 5995 O O . GLN A 1 754 ? 18.251 25.643 14.111 1.00 95.00 754 GLN A O 1
ATOM 6000 N N . ALA A 1 755 ? 16.212 26.300 13.422 1.00 95.62 755 ALA A N 1
ATOM 6001 C CA . ALA A 1 755 ? 15.505 25.842 14.614 1.00 95.62 755 ALA A CA 1
ATOM 6002 C C . ALA A 1 755 ? 15.568 24.316 14.761 1.00 95.62 755 ALA A C 1
ATOM 6004 O O . ALA A 1 755 ? 15.856 23.814 15.843 1.00 95.62 755 ALA A O 1
ATOM 6005 N N . THR A 1 756 ? 15.369 23.589 13.664 1.00 95.94 756 THR A N 1
ATOM 6006 C CA . THR A 1 756 ? 15.405 22.127 13.613 1.00 95.94 756 THR A CA 1
ATOM 6007 C C . THR A 1 756 ? 16.803 21.580 13.899 1.00 95.94 756 THR A C 1
ATOM 6009 O O . THR A 1 756 ? 16.926 20.702 14.746 1.00 95.94 756 THR A O 1
ATOM 6012 N N . ILE A 1 757 ? 17.866 22.136 13.300 1.00 95.06 757 ILE A N 1
ATOM 6013 C CA . ILE A 1 757 ? 19.253 21.736 13.620 1.00 95.06 757 ILE A CA 1
ATOM 6014 C C . ILE A 1 757 ? 19.561 21.993 15.098 1.00 95.06 757 ILE A C 1
ATOM 6016 O O . ILE A 1 757 ? 20.162 21.156 15.764 1.00 95.06 757 ILE A O 1
ATOM 6020 N N . LYS A 1 758 ? 19.113 23.131 15.642 1.00 95.12 758 LYS A N 1
ATOM 6021 C CA . LYS A 1 758 ? 19.288 23.439 17.066 1.00 95.12 758 LYS A CA 1
ATOM 6022 C C . LYS A 1 758 ? 18.531 22.463 17.973 1.00 95.12 758 LYS A C 1
ATOM 6024 O O . LYS A 1 758 ? 19.023 22.151 19.052 1.00 95.12 758 LYS A O 1
ATOM 6029 N N . LEU A 1 759 ? 17.338 22.028 17.569 1.00 95.62 759 LEU A N 1
ATOM 6030 C CA . LEU A 1 759 ? 16.497 21.123 18.352 1.00 95.62 759 LEU A CA 1
ATOM 6031 C C . LEU A 1 759 ? 17.038 19.689 18.361 1.00 95.62 759 LEU A C 1
ATOM 6033 O O . LEU A 1 759 ? 17.047 19.062 19.415 1.00 95.62 759 LEU A O 1
ATOM 6037 N N . TRP A 1 760 ? 17.467 19.184 17.203 1.00 94.75 760 TRP A N 1
ATOM 6038 C CA . TRP A 1 760 ? 17.872 17.783 17.031 1.00 94.75 760 TRP A CA 1
ATOM 6039 C C . TRP A 1 760 ? 19.384 17.561 17.113 1.00 94.75 760 TRP A C 1
ATOM 6041 O O . TRP A 1 760 ? 19.823 16.418 17.161 1.00 94.75 760 TRP A O 1
ATOM 6051 N N . GLY A 1 761 ? 20.180 18.634 17.133 1.00 92.31 761 GLY A N 1
ATOM 6052 C CA . GLY A 1 761 ? 21.643 18.585 17.210 1.00 92.31 761 GLY A CA 1
ATOM 6053 C C . GLY A 1 761 ? 22.340 18.273 15.882 1.00 92.31 761 GLY A C 1
ATOM 6054 O O . GLY A 1 761 ? 23.559 18.391 15.797 1.00 92.31 761 GLY A O 1
ATOM 6055 N N . GLU A 1 762 ? 21.586 17.923 14.840 1.00 89.25 762 GLU A N 1
ATOM 6056 C CA . GLU A 1 762 ? 22.104 17.526 13.532 1.00 89.25 762 GLU A CA 1
ATOM 6057 C C . GLU A 1 762 ? 21.189 17.992 12.384 1.00 89.25 762 GLU A C 1
ATOM 6059 O O . GLU A 1 762 ? 20.002 18.274 12.599 1.00 89.25 762 GLU A O 1
ATOM 6064 N N . PRO A 1 763 ? 21.711 18.101 11.148 1.00 90.88 763 PRO A N 1
ATOM 6065 C CA . PRO A 1 763 ? 20.881 18.286 9.965 1.00 90.88 763 PRO A CA 1
ATOM 6066 C C . PRO A 1 763 ? 19.899 17.130 9.780 1.00 90.88 763 PRO A C 1
ATOM 6068 O O . PRO A 1 763 ? 20.281 15.965 9.800 1.00 90.88 763 PRO A O 1
ATOM 6071 N N . VAL A 1 764 ? 18.635 17.466 9.532 1.00 92.69 764 VAL A N 1
ATOM 6072 C CA . VAL A 1 764 ? 17.579 16.484 9.252 1.00 92.69 764 VAL A CA 1
ATOM 6073 C C . VAL A 1 764 ? 17.373 16.305 7.752 1.00 92.69 764 VAL A C 1
ATOM 6075 O O . VAL A 1 764 ? 17.759 17.163 6.946 1.00 92.69 764 VAL A O 1
ATOM 6078 N N . ASN A 1 765 ? 16.711 15.214 7.366 1.00 93.06 765 ASN A N 1
ATOM 6079 C CA . ASN A 1 765 ? 16.357 14.986 5.974 1.00 93.06 765 ASN A CA 1
ATOM 6080 C C . ASN A 1 765 ? 14.918 15.403 5.638 1.00 93.06 765 ASN A C 1
ATOM 6082 O O . ASN A 1 765 ? 14.161 15.947 6.445 1.00 93.06 765 ASN A O 1
ATOM 6086 N N . TRP A 1 766 ? 14.548 15.162 4.384 1.00 93.62 766 TRP A N 1
ATOM 6087 C CA . TRP A 1 766 ? 13.252 15.528 3.845 1.00 93.62 766 TRP A CA 1
ATOM 6088 C C . TRP A 1 766 ? 12.075 14.824 4.530 1.00 93.62 766 TRP A C 1
ATOM 6090 O O . TRP A 1 766 ? 11.005 15.414 4.614 1.00 93.62 766 TRP A O 1
ATOM 6100 N N . ARG A 1 767 ? 12.239 13.613 5.078 1.00 94.62 767 ARG A N 1
ATOM 6101 C CA . ARG A 1 767 ? 11.165 12.906 5.800 1.00 94.62 767 ARG A CA 1
ATOM 6102 C C . ARG A 1 767 ? 10.770 13.661 7.065 1.00 94.62 767 ARG A C 1
ATOM 6104 O O . ARG A 1 767 ? 9.575 13.782 7.339 1.00 94.62 767 ARG A O 1
ATOM 6111 N N . THR A 1 768 ? 11.749 14.238 7.766 1.00 97.50 768 THR A N 1
ATOM 6112 C CA . THR A 1 768 ? 11.507 15.146 8.895 1.00 97.50 768 THR A CA 1
ATOM 6113 C C . THR A 1 768 ? 10.755 16.398 8.442 1.00 97.50 768 THR A C 1
ATOM 6115 O O . THR A 1 768 ? 9.703 16.715 8.998 1.00 97.50 768 THR A O 1
ATOM 6118 N N . ALA A 1 769 ? 11.232 17.079 7.393 1.00 97.00 769 ALA A N 1
ATOM 6119 C CA . ALA A 1 769 ? 10.603 18.304 6.888 1.00 97.00 769 ALA A CA 1
ATOM 6120 C C . ALA A 1 769 ? 9.156 18.081 6.412 1.00 97.00 769 ALA A C 1
ATOM 6122 O O . ALA A 1 769 ? 8.259 18.855 6.742 1.00 97.00 769 ALA A O 1
ATOM 6123 N N . LEU A 1 770 ? 8.900 16.999 5.674 1.00 96.81 770 LEU A N 1
ATOM 6124 C CA . LEU A 1 770 ? 7.576 16.702 5.129 1.00 96.81 770 LEU A CA 1
ATOM 6125 C C . LEU A 1 770 ? 6.604 16.186 6.204 1.00 96.81 770 LEU A C 1
ATOM 6127 O O . LEU A 1 770 ? 5.408 16.458 6.119 1.00 96.81 770 LEU A O 1
ATOM 6131 N N . SER A 1 771 ? 7.090 15.484 7.234 1.00 98.56 771 SER A N 1
ATOM 6132 C CA . SER A 1 771 ? 6.251 15.056 8.369 1.00 98.56 771 SER A CA 1
ATOM 6133 C C . SER A 1 771 ? 5.923 16.220 9.313 1.00 98.56 771 SER A C 1
ATOM 6135 O O . SER A 1 771 ? 4.811 16.292 9.846 1.00 98.56 771 SER A O 1
ATOM 6137 N N . TYR A 1 772 ? 6.846 17.179 9.459 1.00 98.62 772 TYR A N 1
ATOM 6138 C CA . TYR A 1 772 ? 6.567 18.471 10.091 1.00 98.62 772 TYR A CA 1
ATOM 6139 C C . TYR A 1 772 ? 5.454 19.204 9.337 1.00 98.62 772 TYR A C 1
ATOM 6141 O O . TYR A 1 772 ? 4.452 19.588 9.937 1.00 98.62 772 TYR A O 1
ATOM 6149 N N . ASP A 1 773 ? 5.572 19.308 8.013 1.00 98.12 773 ASP A N 1
ATOM 6150 C CA . ASP A 1 773 ? 4.585 19.973 7.161 1.00 98.12 773 ASP A CA 1
ATOM 6151 C C . ASP A 1 773 ? 3.208 19.308 7.202 1.00 98.12 773 ASP A C 1
ATOM 6153 O O . ASP A 1 773 ? 2.202 20.003 7.349 1.00 98.12 773 ASP A O 1
ATOM 6157 N N . ALA A 1 774 ? 3.147 17.975 7.163 1.00 98.56 774 ALA A N 1
ATOM 6158 C CA . ALA A 1 774 ? 1.896 17.232 7.317 1.00 98.56 774 ALA A CA 1
ATOM 6159 C C . ALA A 1 774 ? 1.196 17.564 8.646 1.00 98.56 774 ALA A C 1
ATOM 6161 O O . ALA A 1 774 ? -0.002 17.846 8.682 1.00 98.56 774 ALA A O 1
ATOM 6162 N N . THR A 1 775 ? 1.961 17.615 9.738 1.00 98.50 775 THR A N 1
ATOM 6163 C CA . THR A 1 775 ? 1.430 17.960 11.064 1.00 98.50 775 THR A CA 1
ATOM 6164 C C . THR A 1 775 ? 1.002 19.427 11.133 1.00 98.50 775 THR A C 1
ATOM 6166 O O . THR A 1 775 ? -0.061 19.739 11.669 1.00 98.50 775 THR A O 1
ATOM 6169 N N . ARG A 1 776 ? 1.782 20.344 10.543 1.00 97.75 776 ARG A N 1
ATOM 6170 C CA . ARG A 1 776 ? 1.439 21.771 10.447 1.00 97.75 776 ARG A CA 1
ATOM 6171 C C . ARG A 1 776 ? 0.156 22.008 9.659 1.00 97.75 776 ARG A C 1
ATOM 6173 O O . ARG A 1 776 ? -0.597 22.904 10.029 1.00 97.75 776 ARG A O 1
ATOM 6180 N N . VAL A 1 777 ? -0.113 21.217 8.619 1.00 98.44 777 VAL A N 1
ATOM 6181 C CA . VAL A 1 777 ? -1.372 21.282 7.865 1.00 98.44 777 VAL A CA 1
ATOM 6182 C C . VAL A 1 777 ? -2.562 20.940 8.758 1.00 98.44 777 VAL A C 1
ATOM 6184 O O . VAL A 1 777 ? -3.508 21.727 8.812 1.00 98.44 777 VAL A O 1
ATOM 6187 N N . PHE A 1 778 ? -2.494 19.844 9.520 1.00 98.06 778 PHE A N 1
ATOM 6188 C CA . PHE A 1 778 ? -3.541 19.519 10.491 1.00 98.06 778 PHE A CA 1
ATOM 6189 C C . PHE A 1 778 ? -3.724 20.626 11.529 1.00 98.06 778 PHE A C 1
ATOM 6191 O O . PHE A 1 778 ? -4.841 21.098 11.730 1.00 98.06 778 PHE A O 1
ATOM 6198 N N . VAL A 1 779 ? -2.634 21.095 12.143 1.00 96.25 779 VAL A N 1
ATOM 6199 C CA . VAL A 1 779 ? -2.661 22.186 13.130 1.00 96.25 779 VAL A CA 1
ATOM 6200 C C . VAL A 1 779 ? -3.356 23.423 12.556 1.00 96.25 779 VAL A C 1
ATOM 6202 O O . VAL A 1 779 ? -4.316 23.913 13.148 1.00 96.25 779 VAL A O 1
ATOM 6205 N N . ALA A 1 780 ? -2.926 23.892 11.384 1.00 96.69 780 ALA A N 1
ATOM 6206 C CA . ALA A 1 780 ? -3.466 25.089 10.748 1.00 96.69 780 ALA A CA 1
ATOM 6207 C C . ALA A 1 780 ? -4.948 24.941 10.368 1.00 96.69 780 ALA A C 1
ATOM 6209 O O . ALA A 1 780 ? -5.705 25.903 10.480 1.00 96.69 780 ALA A O 1
ATOM 6210 N N . ALA A 1 781 ? -5.381 23.745 9.953 1.00 96.69 781 ALA A N 1
ATOM 6211 C CA . ALA A 1 781 ? -6.794 23.466 9.719 1.00 96.69 781 ALA A CA 1
ATOM 6212 C C . ALA A 1 781 ? -7.607 23.566 11.018 1.00 96.69 781 ALA A C 1
ATOM 6214 O O . ALA A 1 781 ? -8.661 24.196 11.024 1.00 96.69 781 ALA A O 1
ATOM 6215 N N . THR A 1 782 ? -7.096 23.041 12.141 1.00 95.38 782 THR A N 1
ATOM 6216 C CA . THR A 1 782 ? -7.792 23.166 13.435 1.00 95.38 782 THR A CA 1
ATOM 6217 C C . THR A 1 782 ? -7.935 24.624 13.883 1.00 95.38 782 THR A C 1
ATOM 6219 O O . THR A 1 782 ? -8.989 25.000 14.384 1.00 95.38 782 THR A O 1
ATOM 6222 N N . GLU A 1 783 ? -6.915 25.464 13.669 1.00 94.56 783 GLU A N 1
ATOM 6223 C CA . GLU A 1 783 ? -6.918 26.878 14.086 1.00 94.56 783 GLU A CA 1
ATOM 6224 C C . GLU A 1 783 ? -7.987 27.719 13.365 1.00 94.56 783 GLU A C 1
ATOM 6226 O O . GLU A 1 783 ? -8.380 28.771 13.867 1.00 94.56 783 GLU A O 1
ATOM 6231 N N . LYS A 1 784 ? -8.478 27.261 12.205 1.00 94.25 784 LYS A N 1
ATOM 6232 C CA . LYS A 1 784 ? -9.559 27.914 11.449 1.00 94.25 784 LYS A CA 1
ATOM 6233 C C . LYS A 1 784 ? -10.965 27.529 11.924 1.00 94.25 784 LYS A C 1
ATOM 6235 O O . LYS A 1 784 ? -11.942 28.107 11.452 1.00 94.25 784 LYS A O 1
ATOM 6240 N N . LEU A 1 785 ? -11.088 26.562 12.832 1.00 92.19 785 LEU A N 1
ATOM 6241 C CA . LEU A 1 785 ? -12.356 25.931 13.183 1.00 92.19 785 LEU A CA 1
ATOM 6242 C C . LEU A 1 785 ? -12.800 26.279 14.609 1.00 92.19 785 LEU A C 1
ATOM 6244 O O . LEU A 1 785 ? -12.032 26.206 15.565 1.00 92.19 785 LEU A O 1
ATOM 6248 N N . SER A 1 786 ? -14.089 26.585 14.779 1.00 87.38 786 SER A N 1
ATOM 6249 C CA . SER A 1 786 ? -14.707 26.787 16.102 1.00 87.38 786 SER A CA 1
ATOM 6250 C C . SER A 1 786 ? -14.956 25.467 16.850 1.00 87.38 786 SER A C 1
ATOM 6252 O O . SER A 1 786 ? -14.938 25.419 18.082 1.00 87.38 786 SER A O 1
ATOM 6254 N N . PHE A 1 787 ? -15.148 24.379 16.105 1.00 89.12 787 PHE A N 1
ATOM 6255 C CA . PHE A 1 787 ? -15.261 23.004 16.583 1.00 89.12 787 PHE A CA 1
ATOM 6256 C C . PHE A 1 787 ? -14.511 22.092 15.614 1.00 89.12 787 PHE A C 1
ATOM 6258 O O . PHE A 1 787 ? -14.625 22.287 14.410 1.00 89.12 787 PHE A O 1
ATOM 6265 N N . VAL A 1 788 ? -13.766 21.100 16.105 1.00 92.38 788 VAL A N 1
ATOM 6266 C CA . VAL A 1 788 ? -12.940 20.225 15.257 1.00 92.38 788 VAL A CA 1
ATOM 6267 C C . VAL A 1 788 ? -13.576 18.839 15.163 1.00 92.38 788 VAL A C 1
ATOM 6269 O O . VAL A 1 788 ? -13.881 18.221 16.180 1.00 92.38 788 VAL A O 1
ATOM 6272 N N . SER A 1 789 ? -13.754 18.360 13.936 1.00 94.38 789 SER A N 1
ATOM 6273 C CA . SER A 1 789 ? -14.204 17.015 13.570 1.00 94.38 789 SER A CA 1
ATOM 6274 C C . SER A 1 789 ? -13.393 16.518 12.375 1.00 94.38 789 SER A C 1
ATOM 6276 O O . SER A 1 789 ? -12.676 17.286 11.734 1.00 94.38 789 SER A O 1
ATOM 6278 N N . ARG A 1 790 ? -13.495 15.230 12.052 1.00 95.88 790 ARG A N 1
ATOM 6279 C CA . ARG A 1 790 ? -12.797 14.678 10.887 1.00 95.88 790 ARG A CA 1
ATOM 6280 C C . ARG A 1 790 ? -13.296 15.310 9.581 1.00 95.88 790 ARG A C 1
ATOM 6282 O O . ARG A 1 790 ? -12.506 15.638 8.701 1.00 95.88 790 ARG A O 1
ATOM 6289 N N . GLU A 1 791 ? -14.605 15.524 9.482 1.00 94.12 791 GLU A N 1
ATOM 6290 C CA . GLU A 1 791 ? -15.275 16.099 8.319 1.00 94.12 791 GLU A CA 1
ATOM 6291 C C . GLU A 1 791 ? -14.869 17.550 8.073 1.00 94.12 791 GLU A C 1
ATOM 6293 O O . GLU A 1 791 ? -14.503 17.903 6.957 1.00 94.12 791 GLU A O 1
ATOM 6298 N N . ASN A 1 792 ? -14.904 18.401 9.100 1.00 94.88 792 ASN A N 1
ATOM 6299 C CA . ASN A 1 792 ? -14.582 19.811 8.890 1.00 94.88 792 ASN A CA 1
ATOM 6300 C C . ASN A 1 792 ? -13.079 20.064 8.709 1.00 94.88 792 ASN A C 1
ATOM 6302 O O . ASN A 1 792 ? -12.716 21.033 8.045 1.00 94.88 792 ASN A O 1
ATOM 6306 N N . LEU A 1 793 ? -12.209 19.187 9.225 1.00 95.44 793 LEU A N 1
ATOM 6307 C CA . LEU A 1 793 ? -10.786 19.207 8.895 1.00 95.44 793 LEU A CA 1
ATOM 6308 C C . LEU A 1 793 ? -10.570 18.942 7.407 1.00 95.44 793 LEU A C 1
ATOM 6310 O O . LEU A 1 793 ? -9.848 19.698 6.761 1.00 95.44 793 LEU A O 1
ATOM 6314 N N . GLU A 1 794 ? -11.211 17.905 6.860 1.00 94.06 794 GLU A N 1
ATOM 6315 C CA . GLU A 1 794 ? -11.143 17.601 5.428 1.00 94.06 794 GLU A CA 1
ATOM 6316 C C . GLU A 1 794 ? -11.634 18.779 4.584 1.00 94.06 794 GLU A C 1
ATOM 6318 O O . GLU A 1 794 ? -10.896 19.249 3.717 1.00 94.06 794 GLU A O 1
ATOM 6323 N N . GLN A 1 795 ? -12.816 19.313 4.903 1.00 92.56 795 GLN A N 1
ATOM 6324 C CA . GLN A 1 795 ? -13.407 20.442 4.183 1.00 92.56 795 GLN A CA 1
ATOM 6325 C C . GLN A 1 795 ? -12.501 21.675 4.213 1.00 92.56 795 GLN A C 1
ATOM 6327 O O . GLN A 1 795 ? -12.260 22.278 3.172 1.00 92.56 795 GLN A O 1
ATOM 6332 N N . THR A 1 796 ? -11.934 22.005 5.379 1.00 95.50 796 THR A N 1
ATOM 6333 C CA . THR A 1 796 ? -11.018 23.146 5.541 1.00 95.50 796 THR A CA 1
ATOM 6334 C C . THR A 1 796 ? -9.760 22.974 4.689 1.00 95.50 796 THR A C 1
ATOM 6336 O O . THR A 1 796 ? -9.318 23.916 4.039 1.00 95.50 796 THR A O 1
ATOM 6339 N N . MET A 1 797 ? -9.180 21.770 4.654 1.00 94.94 797 MET A N 1
ATOM 6340 C CA . MET A 1 797 ? -8.007 21.471 3.822 1.00 94.94 797 MET A CA 1
ATOM 6341 C C . MET A 1 797 ? -8.334 21.382 2.322 1.00 94.94 797 MET A C 1
ATOM 6343 O O . MET A 1 797 ? -7.418 21.391 1.499 1.00 94.94 797 MET A O 1
ATOM 6347 N N . ALA A 1 798 ? -9.610 21.232 1.956 1.00 91.00 798 ALA A N 1
ATOM 6348 C CA . ALA A 1 798 ? -10.096 21.247 0.576 1.00 91.00 798 ALA A CA 1
ATOM 6349 C C . ALA A 1 798 ? -10.383 22.663 0.049 1.00 91.00 798 ALA A C 1
ATOM 6351 O O . ALA A 1 798 ? -10.543 22.833 -1.161 1.00 91.00 798 ALA A O 1
ATOM 6352 N N . GLU A 1 799 ? -10.460 23.677 0.921 1.00 91.44 799 GLU A N 1
ATOM 6353 C CA . GLU A 1 799 ? -10.759 25.046 0.501 1.00 91.44 799 GLU A CA 1
ATOM 6354 C C . GLU A 1 799 ? -9.686 25.571 -0.476 1.00 91.44 799 GLU A C 1
ATOM 6356 O O . GLU A 1 799 ? -8.491 25.491 -0.181 1.00 91.44 799 GLU A O 1
ATOM 6361 N N . PRO A 1 800 ? -10.064 26.186 -1.614 1.00 87.56 800 PRO A N 1
ATOM 6362 C CA . PRO A 1 800 ? -9.100 26.672 -2.609 1.00 87.56 800 PRO A CA 1
ATOM 6363 C C . PRO A 1 800 ? -8.087 27.706 -2.090 1.00 87.56 800 PRO A C 1
ATOM 6365 O O . PRO A 1 800 ? -7.016 27.875 -2.671 1.00 87.56 800 PRO A O 1
ATOM 6368 N N . ASN A 1 801 ? -8.432 28.428 -1.021 1.00 90.50 801 ASN A N 1
ATOM 6369 C CA . ASN A 1 801 ? -7.594 29.430 -0.360 1.00 90.50 801 ASN A CA 1
ATOM 6370 C C . ASN A 1 801 ? -6.889 28.886 0.898 1.00 90.50 801 ASN A C 1
ATOM 6372 O O . ASN A 1 801 ? -6.244 29.653 1.622 1.00 90.50 801 ASN A O 1
ATOM 6376 N N . PHE A 1 802 ? -7.004 27.589 1.191 1.00 94.94 802 PHE A N 1
ATOM 6377 C CA . PHE A 1 802 ? -6.245 26.965 2.260 1.00 94.94 802 PHE A CA 1
ATOM 6378 C C . PHE A 1 802 ? -4.768 26.888 1.864 1.00 94.94 802 PHE A C 1
ATOM 6380 O O . PHE A 1 802 ? -4.383 26.178 0.936 1.00 94.94 802 PHE A O 1
ATOM 6387 N N . THR A 1 803 ? -3.936 27.643 2.581 1.00 95.25 803 THR A N 1
ATOM 6388 C CA . THR A 1 803 ? -2.484 27.611 2.423 1.00 95.25 803 THR A CA 1
ATOM 6389 C C . THR A 1 803 ? -1.809 27.605 3.786 1.00 95.25 803 THR A C 1
ATOM 6391 O O . THR A 1 803 ? -2.266 28.274 4.719 1.00 95.25 803 THR A O 1
ATOM 6394 N N . VAL A 1 804 ? -0.717 26.855 3.906 1.00 95.12 804 VAL A N 1
ATOM 6395 C CA . VAL A 1 804 ? 0.060 26.722 5.142 1.00 95.12 804 VAL A CA 1
ATOM 6396 C C . VAL A 1 804 ? 1.529 26.958 4.837 1.00 95.12 804 VAL A C 1
ATOM 6398 O O . VAL A 1 804 ? 2.071 26.370 3.908 1.00 95.12 804 VAL A O 1
ATOM 6401 N N . LYS A 1 805 ? 2.188 27.798 5.638 1.00 93.62 805 LYS A N 1
ATOM 6402 C CA . LYS A 1 805 ? 3.645 27.955 5.581 1.00 93.62 805 LYS A CA 1
ATOM 6403 C C . LYS A 1 805 ? 4.314 26.844 6.379 1.00 93.62 805 LYS A C 1
ATOM 6405 O O . LYS A 1 805 ? 4.072 26.728 7.581 1.00 93.62 805 LYS A O 1
ATOM 6410 N N . GLY A 1 806 ? 5.153 26.065 5.709 1.00 94.06 806 GLY A N 1
ATOM 6411 C CA . GLY A 1 806 ? 5.900 24.953 6.286 1.00 94.06 806 GLY A CA 1
ATOM 6412 C C . GLY A 1 806 ? 7.415 25.054 6.098 1.00 94.06 806 GLY A C 1
ATOM 6413 O O . GLY A 1 806 ? 7.960 26.072 5.657 1.00 94.06 806 GLY A O 1
ATOM 6414 N N . ALA A 1 807 ? 8.105 23.970 6.433 1.00 94.25 807 ALA A N 1
ATOM 6415 C CA . ALA A 1 807 ? 9.513 23.716 6.160 1.00 94.25 807 ALA A CA 1
ATOM 6416 C C . ALA A 1 807 ? 9.823 23.760 4.659 1.00 94.25 807 ALA A C 1
ATOM 6418 O O . ALA A 1 807 ? 10.856 24.283 4.238 1.00 94.25 807 ALA A O 1
ATOM 6419 N N . THR A 1 808 ? 8.906 23.244 3.841 1.00 92.31 808 THR A N 1
ATOM 6420 C CA . THR A 1 808 ? 9.068 23.159 2.386 1.00 92.31 808 THR A CA 1
ATOM 6421 C C . THR A 1 808 ? 8.422 24.325 1.629 1.00 92.31 808 THR A C 1
ATOM 6423 O O . THR A 1 808 ? 8.201 24.221 0.426 1.00 92.31 808 THR A O 1
ATOM 6426 N N . GLY A 1 809 ? 8.132 25.442 2.304 1.00 91.06 809 GLY A N 1
ATOM 6427 C CA . GLY A 1 809 ? 7.499 26.623 1.710 1.00 91.06 809 GLY A CA 1
ATOM 6428 C C . GLY A 1 809 ? 5.980 26.616 1.868 1.00 91.06 809 GLY A C 1
ATOM 6429 O O . GLY A 1 809 ? 5.463 26.100 2.858 1.00 91.06 809 GLY A O 1
ATOM 6430 N N . ASP A 1 810 ? 5.267 27.216 0.915 1.00 92.25 810 ASP A N 1
ATOM 6431 C CA . ASP A 1 810 ? 3.804 27.237 0.931 1.00 92.25 810 ASP A CA 1
ATOM 6432 C C . ASP A 1 810 ? 3.239 25.852 0.556 1.00 92.25 810 ASP A C 1
ATOM 6434 O O . ASP A 1 810 ? 3.733 25.160 -0.344 1.00 92.25 810 ASP A O 1
ATOM 6438 N N . ILE A 1 811 ? 2.199 25.431 1.272 1.00 94.31 811 ILE A N 1
ATOM 6439 C CA . ILE A 1 811 ? 1.536 24.134 1.122 1.00 94.31 811 ILE A CA 1
ATOM 6440 C C . ILE A 1 811 ? 0.065 24.384 0.821 1.00 94.31 811 ILE A C 1
ATOM 6442 O O . ILE A 1 811 ? -0.642 25.001 1.613 1.00 94.31 811 ILE A O 1
ATOM 6446 N N . SER A 1 812 ? -0.390 23.865 -0.313 1.00 93.94 812 SER A N 1
ATOM 6447 C CA . SER A 1 812 ? -1.793 23.827 -0.728 1.00 93.94 812 SER A CA 1
ATOM 6448 C C . SER A 1 812 ? -2.024 22.568 -1.563 1.00 93.94 812 SER A C 1
ATOM 6450 O O . SER A 1 812 ? -1.060 21.898 -1.951 1.00 93.94 812 SER A O 1
ATOM 6452 N N . PHE A 1 813 ? -3.283 22.232 -1.836 1.00 93.00 813 PHE A N 1
ATOM 6453 C CA . PHE A 1 813 ? -3.648 20.961 -2.458 1.00 93.00 813 PHE A CA 1
ATOM 6454 C C . PHE A 1 813 ? -4.486 21.150 -3.721 1.00 93.00 813 PHE A C 1
ATOM 6456 O O . PHE A 1 813 ? -5.251 22.103 -3.856 1.00 93.00 813 PHE A O 1
ATOM 6463 N N . LEU A 1 814 ? -4.316 20.222 -4.655 1.00 90.19 814 LEU A N 1
ATOM 6464 C CA . LEU A 1 814 ? -5.205 20.003 -5.784 1.00 90.19 814 LEU A CA 1
ATOM 6465 C C . LEU A 1 814 ? -6.434 19.204 -5.327 1.00 90.19 814 LEU A C 1
ATOM 6467 O O . LEU A 1 814 ? -6.424 18.556 -4.280 1.00 90.19 814 LEU A O 1
ATOM 6471 N N . TYR A 1 815 ? -7.485 19.203 -6.149 1.00 86.50 815 TYR A N 1
ATOM 6472 C CA . TYR A 1 815 ? -8.729 18.481 -5.853 1.00 86.50 815 TYR A CA 1
ATOM 6473 C C . TYR A 1 815 ? -8.529 16.967 -5.665 1.00 86.50 815 TYR A C 1
ATOM 6475 O O . TYR A 1 815 ? -9.224 16.336 -4.875 1.00 86.50 815 TYR A O 1
ATOM 6483 N N . ASN A 1 816 ? -7.544 16.381 -6.351 1.00 87.38 816 ASN A N 1
ATOM 6484 C CA . ASN A 1 816 ? -7.212 14.961 -6.236 1.00 87.38 816 ASN A CA 1
ATOM 6485 C C . ASN A 1 816 ? -6.386 14.615 -4.976 1.00 87.38 816 ASN A C 1
ATOM 6487 O O . ASN A 1 816 ? -5.971 13.469 -4.816 1.00 87.38 816 ASN A O 1
ATOM 6491 N N . GLY A 1 817 ? -6.122 15.598 -4.112 1.00 91.44 817 GLY A N 1
ATOM 6492 C CA . GLY A 1 817 ? -5.359 15.455 -2.875 1.00 91.44 817 GLY A CA 1
ATOM 6493 C C . GLY A 1 817 ? -3.844 15.624 -3.019 1.00 91.44 817 GLY A C 1
ATOM 6494 O O . GLY A 1 817 ? -3.134 15.658 -2.011 1.00 91.44 817 GLY A O 1
ATOM 6495 N N . ASP A 1 818 ? -3.331 15.785 -4.239 1.00 91.94 818 ASP A N 1
ATOM 6496 C CA . ASP A 1 818 ? -1.910 16.040 -4.465 1.00 91.94 818 ASP A CA 1
ATOM 6497 C C . ASP A 1 818 ? -1.527 17.442 -4.000 1.00 91.94 818 ASP A C 1
ATOM 6499 O O . ASP A 1 818 ? -2.310 18.389 -4.097 1.00 91.94 818 ASP A O 1
ATOM 6503 N N . ARG A 1 819 ? -0.293 17.606 -3.524 1.00 91.62 819 ARG A N 1
ATOM 6504 C 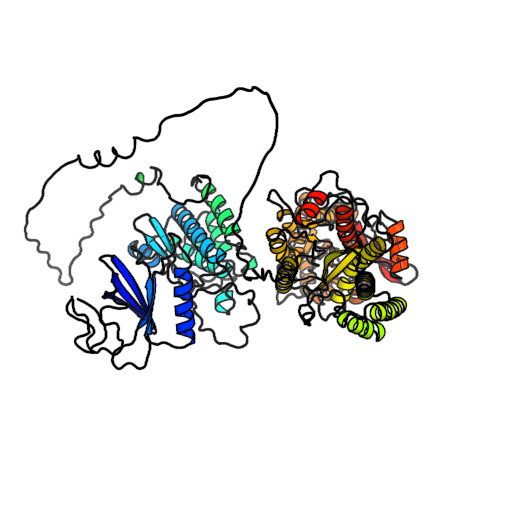CA . ARG A 1 819 ? 0.244 18.937 -3.263 1.00 91.62 819 ARG A CA 1
ATOM 6505 C C . ARG A 1 819 ? 0.276 19.744 -4.559 1.00 91.62 819 ARG A C 1
ATOM 6507 O O . ARG A 1 819 ? 0.805 19.292 -5.572 1.00 91.62 819 ARG A O 1
ATOM 6514 N N . LYS A 1 820 ? -0.225 20.977 -4.512 1.00 89.25 820 LYS A N 1
ATOM 6515 C CA . LYS A 1 820 ? -0.095 21.918 -5.623 1.00 89.25 820 LYS A CA 1
ATOM 6516 C C . LYS A 1 820 ? 1.380 22.273 -5.805 1.00 89.25 820 LYS A C 1
ATOM 6518 O O . LYS A 1 820 ? 2.022 22.797 -4.894 1.00 89.25 820 LYS A O 1
ATOM 6523 N N . GLN A 1 821 ? 1.911 21.960 -6.980 1.00 71.88 821 GLN A N 1
ATOM 6524 C CA . GLN A 1 821 ? 3.325 22.114 -7.280 1.00 71.88 821 GLN A CA 1
ATOM 6525 C C . GLN A 1 821 ? 3.712 23.597 -7.369 1.00 71.88 821 GLN A C 1
ATOM 6527 O O . GLN A 1 821 ? 3.167 24.362 -8.163 1.00 71.88 821 GLN A O 1
ATOM 6532 N N . LEU A 1 822 ? 4.690 23.982 -6.555 1.00 62.12 822 LEU A N 1
ATOM 6533 C CA . LEU A 1 822 ? 5.515 25.173 -6.720 1.00 62.12 822 LEU A CA 1
ATOM 6534 C C . LEU A 1 822 ? 6.936 24.623 -6.869 1.00 62.12 822 LEU A C 1
ATOM 6536 O O . LEU A 1 822 ? 7.306 23.760 -6.083 1.00 62.12 822 LEU A O 1
ATOM 6540 N N . ASN A 1 823 ? 7.684 25.020 -7.898 1.00 58.56 823 ASN A N 1
ATOM 6541 C CA . ASN A 1 823 ? 8.976 24.458 -8.342 1.00 58.56 823 ASN A CA 1
ATOM 6542 C C . ASN A 1 823 ? 10.050 24.259 -7.234 1.00 58.56 823 ASN A C 1
ATOM 6544 O O . ASN A 1 823 ? 11.014 25.016 -7.166 1.00 58.56 823 ASN A O 1
ATOM 6548 N N . ILE A 1 824 ? 9.899 23.262 -6.354 1.00 62.56 824 ILE A N 1
ATOM 6549 C CA . ILE A 1 824 ? 10.727 23.073 -5.141 1.00 62.56 824 ILE A CA 1
ATOM 6550 C C . ILE A 1 824 ? 11.385 21.678 -5.119 1.00 62.56 824 ILE A C 1
ATOM 6552 O O . ILE A 1 824 ? 12.039 21.305 -4.151 1.00 62.56 824 ILE A O 1
ATOM 6556 N N . GLN A 1 825 ? 11.267 20.893 -6.190 1.00 66.25 825 GLN A N 1
ATOM 6557 C CA . GLN A 1 825 ? 11.961 19.606 -6.277 1.00 66.25 825 GLN A CA 1
ATOM 6558 C C . GLN A 1 825 ? 13.452 19.784 -6.515 1.00 66.25 825 GLN A C 1
ATOM 6560 O O . GLN A 1 825 ? 13.876 20.681 -7.243 1.00 66.25 825 GLN A O 1
ATOM 6565 N N . GLN A 1 826 ? 14.242 18.928 -5.870 1.00 83.06 826 GLN A N 1
ATOM 6566 C CA . GLN A 1 826 ? 15.687 19.071 -5.812 1.00 83.06 826 GLN A CA 1
ATOM 6567 C C . GLN A 1 826 ? 16.353 17.788 -6.277 1.00 83.06 826 GLN A C 1
ATOM 6569 O O . GLN A 1 826 ? 15.974 16.683 -5.892 1.00 83.06 826 GLN A O 1
ATOM 6574 N N . LEU A 1 827 ? 17.379 17.949 -7.100 1.00 94.06 827 LEU A N 1
ATOM 6575 C CA . LEU A 1 827 ? 18.325 16.884 -7.375 1.00 94.06 827 LEU A CA 1
ATOM 6576 C C . LEU A 1 827 ? 19.488 17.053 -6.410 1.00 94.06 827 LEU A C 1
ATOM 6578 O O . LEU A 1 827 ? 19.986 18.162 -6.217 1.00 94.06 827 LEU A O 1
ATOM 6582 N N . VAL A 1 828 ? 19.927 15.961 -5.806 1.00 95.75 828 VAL A N 1
ATOM 6583 C CA . VAL A 1 828 ? 21.173 15.917 -5.045 1.00 95.75 828 VAL A CA 1
ATOM 6584 C C . VAL A 1 828 ? 22.173 15.036 -5.757 1.00 95.75 828 VAL A C 1
ATOM 6586 O O . VAL A 1 828 ? 21.801 14.114 -6.476 1.00 95.75 828 VAL A O 1
ATOM 6589 N N . THR A 1 829 ? 23.449 15.315 -5.544 1.00 96.19 829 THR A N 1
ATOM 6590 C CA . THR A 1 829 ? 24.550 14.491 -6.021 1.00 96.19 829 THR A CA 1
ATOM 6591 C C . THR A 1 829 ? 25.432 14.065 -4.860 1.00 96.19 829 THR A C 1
ATOM 6593 O O . THR A 1 829 ? 25.595 14.818 -3.899 1.00 96.19 829 THR A O 1
ATOM 6596 N N . VAL A 1 830 ? 25.983 12.858 -4.922 1.00 96.38 830 VAL A N 1
ATOM 6597 C CA . VAL A 1 830 ? 26.919 12.368 -3.907 1.00 96.38 830 VAL A CA 1
ATOM 6598 C C . VAL A 1 830 ? 28.311 12.923 -4.184 1.00 96.38 830 VAL A C 1
ATOM 6600 O O . VAL A 1 830 ? 28.861 12.717 -5.268 1.00 96.38 830 VAL A O 1
ATOM 6603 N N . LYS A 1 831 ? 28.894 13.610 -3.198 1.00 94.69 831 LYS A N 1
ATOM 6604 C CA . LYS A 1 831 ? 30.256 14.159 -3.264 1.00 94.69 831 LYS A CA 1
ATOM 6605 C C . LYS A 1 831 ? 30.993 13.968 -1.947 1.00 94.69 831 LYS A C 1
ATOM 6607 O O . LYS A 1 831 ? 30.378 14.017 -0.883 1.00 94.69 831 LYS A O 1
ATOM 6612 N N . ALA A 1 832 ? 32.313 13.824 -2.020 1.00 91.94 832 ALA A N 1
ATOM 6613 C CA . ALA A 1 832 ? 33.169 13.890 -0.844 1.00 91.94 832 ALA A CA 1
ATOM 6614 C C . ALA A 1 832 ? 33.185 15.315 -0.269 1.00 91.94 832 ALA A C 1
ATOM 6616 O O . ALA A 1 832 ? 33.321 16.303 -0.998 1.00 91.94 832 ALA A O 1
ATOM 6617 N N . HIS A 1 833 ? 33.039 15.433 1.048 1.00 89.44 833 HIS A N 1
ATOM 6618 C CA . HIS A 1 833 ? 33.196 16.698 1.748 1.00 89.44 833 HIS A CA 1
ATOM 6619 C C . HIS A 1 833 ? 34.661 17.169 1.629 1.00 89.44 833 HIS A C 1
ATOM 6621 O O . HIS A 1 833 ? 35.561 16.403 1.985 1.00 89.44 833 HIS A O 1
ATOM 6627 N N . PRO A 1 834 ? 34.935 18.419 1.196 1.00 86.44 834 PRO A N 1
ATOM 6628 C CA . PRO A 1 834 ? 36.295 18.870 0.878 1.00 86.44 834 PRO A CA 1
ATOM 6629 C C . PRO A 1 834 ? 37.305 18.720 2.020 1.00 86.44 834 PRO A C 1
ATOM 6631 O O . PRO A 1 834 ? 38.483 18.493 1.774 1.00 86.44 834 PRO A O 1
ATOM 6634 N N . SER A 1 835 ? 36.849 18.857 3.268 1.00 87.19 835 SER A N 1
ATOM 6635 C CA . SER A 1 835 ? 37.721 18.834 4.450 1.00 87.19 835 SER A CA 1
ATOM 6636 C C . SER A 1 835 ? 37.820 17.474 5.138 1.00 87.19 835 SER A C 1
ATOM 6638 O O . SER A 1 835 ? 38.806 17.223 5.818 1.00 87.19 835 SER A O 1
ATOM 6640 N N . THR A 1 836 ? 36.803 16.616 5.021 1.00 89.38 836 THR A N 1
ATOM 6641 C CA . THR A 1 836 ? 36.732 15.354 5.788 1.00 89.38 836 THR A CA 1
ATOM 6642 C C . THR A 1 836 ? 36.831 14.125 4.893 1.00 89.38 836 THR A C 1
ATOM 6644 O O . THR A 1 836 ? 37.011 13.023 5.398 1.00 89.38 836 THR A O 1
ATOM 6647 N N . GLY A 1 837 ? 36.680 14.283 3.574 1.00 87.19 837 GLY A N 1
ATOM 6648 C CA . GLY A 1 837 ? 36.608 13.178 2.618 1.00 87.19 837 GLY A CA 1
ATOM 6649 C C . GLY A 1 837 ? 35.329 12.339 2.723 1.00 87.19 837 GLY A C 1
ATOM 6650 O O . GLY A 1 837 ? 35.104 11.475 1.881 1.00 87.19 837 GLY A O 1
ATOM 6651 N N . GLN A 1 838 ? 34.469 12.594 3.714 1.00 89.94 838 GLN A N 1
ATOM 6652 C CA . GLN A 1 838 ? 33.242 11.834 3.928 1.00 89.94 838 GLN A CA 1
ATOM 6653 C C . GLN A 1 838 ? 32.230 12.128 2.820 1.00 89.94 838 GLN A C 1
ATOM 6655 O O . GLN A 1 838 ? 31.978 13.288 2.488 1.00 89.94 838 GLN A O 1
ATOM 6660 N N . LEU A 1 839 ? 31.640 11.079 2.249 1.00 93.06 839 LEU A N 1
ATOM 6661 C CA . LEU A 1 839 ? 30.598 11.226 1.238 1.00 93.06 839 LEU A CA 1
ATOM 6662 C C . LEU A 1 839 ? 29.321 11.795 1.851 1.00 93.06 839 LEU A C 1
ATOM 6664 O O . LEU A 1 839 ? 28.910 11.410 2.943 1.00 93.06 839 LEU A O 1
ATOM 6668 N N . GLN A 1 840 ? 28.676 12.684 1.106 1.00 93.12 840 GLN A N 1
ATOM 6669 C CA . GLN A 1 840 ? 27.415 13.310 1.480 1.00 93.12 840 GLN A CA 1
ATOM 6670 C C . GLN A 1 840 ? 26.574 13.600 0.238 1.00 93.12 840 GLN A C 1
ATOM 6672 O O . GLN A 1 840 ? 27.101 13.870 -0.846 1.00 93.12 840 GLN A O 1
ATOM 6677 N N . PHE A 1 841 ? 25.254 13.591 0.409 1.00 93.94 841 PHE A N 1
ATOM 6678 C CA . PHE A 1 841 ? 24.343 14.152 -0.580 1.00 93.94 841 PHE A CA 1
ATOM 6679 C C . PHE A 1 841 ? 24.395 15.678 -0.499 1.00 93.94 841 PHE A C 1
ATOM 6681 O O . PHE A 1 841 ? 24.213 16.255 0.571 1.00 93.94 841 PHE A O 1
ATOM 6688 N N . VAL A 1 842 ? 24.631 16.340 -1.628 1.00 93.88 842 VAL A N 1
ATOM 6689 C CA . VAL A 1 842 ? 24.614 17.805 -1.724 1.00 93.88 842 VAL A CA 1
ATOM 6690 C C . VAL A 1 842 ? 23.693 18.254 -2.853 1.00 93.88 842 VAL A C 1
ATOM 6692 O O . VAL A 1 842 ? 23.657 17.587 -3.889 1.00 93.88 842 VAL A O 1
ATOM 6695 N N . PRO A 1 843 ? 22.964 19.376 -2.709 1.00 93.88 843 PRO A N 1
ATOM 6696 C CA . PRO A 1 843 ? 22.136 19.902 -3.786 1.00 93.88 843 PRO A CA 1
ATOM 6697 C C . PRO A 1 843 ? 22.940 20.116 -5.067 1.00 93.88 843 PRO A C 1
ATOM 6699 O O . PRO A 1 843 ? 24.030 20.700 -5.056 1.00 93.88 843 PRO A O 1
ATOM 6702 N N . LEU A 1 844 ? 22.387 19.632 -6.172 1.00 90.31 844 LEU A N 1
ATOM 6703 C CA . LEU A 1 844 ? 22.881 19.898 -7.508 1.00 90.31 844 LEU A CA 1
ATOM 6704 C C . LEU A 1 844 ? 22.514 21.349 -7.865 1.00 90.31 844 LEU A C 1
ATOM 6706 O O . LEU A 1 844 ? 21.355 21.738 -7.728 1.00 90.31 844 LEU A O 1
ATOM 6710 N N . LYS A 1 845 ? 23.518 22.150 -8.235 1.00 74.75 845 LYS A N 1
ATOM 6711 C CA . LYS A 1 845 ? 23.363 23.575 -8.566 1.00 74.75 845 LYS A CA 1
ATOM 6712 C C . LYS A 1 845 ? 22.997 23.796 -10.022 1.00 74.75 845 LYS A C 1
ATOM 6714 O O . LYS A 1 845 ? 23.500 23.015 -10.863 1.00 74.75 845 LYS A O 1
#

Organism: NCBI:txid1479485

Mean predicted aligned error: 18.7 Å